Protein AF-0000000072580622 (afdb_homodimer)

Solvent-accessible surface area (backbone atoms only — not comparable to full-atom values): 44812 Å² total; per-residue (Å²): 114,62,64,60,46,51,56,35,68,70,32,68,51,51,44,52,53,47,51,52,50,50,51,25,52,51,40,18,55,56,39,55,34,71,71,12,26,34,90,94,46,82,57,49,71,64,51,20,41,44,45,21,39,21,26,37,49,15,11,26,46,55,69,57,46,52,41,77,54,23,23,74,60,25,43,50,51,48,50,49,36,29,52,50,27,34,51,46,44,36,46,45,41,54,50,50,50,37,50,69,68,56,65,56,48,72,77,69,69,69,73,91,79,74,76,68,79,64,76,40,76,65,52,53,53,54,50,47,50,50,45,50,52,52,49,52,52,52,27,50,54,39,11,50,50,31,17,51,44,32,42,76,68,63,77,37,95,39,71,67,58,11,43,48,52,9,45,52,41,20,49,21,21,31,28,9,15,21,50,43,64,42,88,58,42,38,35,92,41,34,69,40,63,70,51,47,46,50,42,38,50,32,24,52,58,25,11,44,6,46,68,39,48,49,51,51,51,51,36,52,53,29,44,75,66,73,42,85,56,74,81,74,51,67,54,40,47,47,35,52,53,48,48,50,51,50,38,52,49,33,22,51,49,41,45,71,70,24,46,80,54,66,32,49,89,44,51,72,66,34,33,49,45,38,18,47,43,53,22,47,20,32,38,8,16,14,50,33,44,60,70,53,63,59,45,51,71,68,54,51,51,53,46,44,55,45,25,43,40,19,19,19,64,46,17,38,21,23,24,42,14,38,48,21,52,50,48,45,49,36,42,51,51,21,46,76,71,54,45,73,62,31,59,57,97,87,36,61,53,53,68,66,58,49,42,50,31,36,48,53,49,50,50,50,53,50,51,50,52,52,51,43,54,51,40,46,70,72,38,72,87,57,54,69,67,55,48,49,39,42,51,47,18,26,29,10,13,14,15,47,55,55,78,50,65,56,75,45,47,71,69,44,50,51,50,42,43,53,32,25,49,42,30,55,48,38,41,53,35,47,45,53,38,54,56,70,50,52,74,78,71,80,78,73,76,89,62,74,71,65,72,63,65,114,61,63,60,47,50,56,36,69,69,32,69,50,52,44,53,53,48,52,53,49,49,51,24,52,50,40,17,55,56,39,55,34,71,70,13,27,35,90,95,46,82,56,50,71,65,51,21,41,43,44,22,39,20,26,38,47,15,10,26,47,55,67,58,49,53,40,79,53,23,25,74,61,25,42,48,50,47,51,50,35,30,52,50,26,32,51,47,44,36,46,45,41,53,49,50,50,35,51,68,68,54,63,57,47,73,77,69,69,70,74,91,80,73,77,71,80,64,75,40,75,65,52,53,52,54,50,46,50,50,46,50,52,49,50,50,52,52,28,51,54,39,12,50,50,31,16,52,44,31,40,74,69,61,76,40,92,40,70,67,58,12,44,49,52,9,44,51,40,20,50,20,22,31,29,9,16,20,51,42,63,43,88,59,41,39,36,92,40,35,70,38,64,71,51,47,46,52,41,39,50,32,22,53,59,25,11,44,5,46,67,41,50,50,52,50,51,51,35,54,53,30,45,74,67,74,40,86,56,75,78,73,50,68,54,40,48,48,35,52,52,49,48,50,51,51,38,53,51,32,21,51,50,41,45,70,70,24,47,80,53,68,32,48,87,45,52,74,66,33,33,50,47,38,19,47,44,52,23,47,22,33,38,8,16,14,52,33,42,61,68,52,61,58,46,52,72,67,55,50,50,53,46,44,54,44,26,44,40,19,19,18,63,44,17,36,21,23,24,42,13,38,48,21,52,50,47,46,49,38,44,51,52,22,46,76,72,54,45,72,62,33,59,58,97,88,36,60,54,55,68,67,56,49,42,51,31,36,46,51,50,50,50,50,53,52,51,52,52,52,51,43,54,49,39,47,71,72,37,71,88,56,53,70,68,54,48,51,39,42,49,45,19,27,28,10,13,14,15,47,55,56,77,51,66,54,74,46,47,71,68,45,48,52,50,43,44,51,33,25,47,40,29,57,47,37,40,54,35,47,46,54,40,55,56,70,46,51,74,79,71,80,76,73,77,89,60,74,72,65,72,64,65

Radius of gyration: 29.82 Å; Cα contacts (8 Å, |Δi|>4): 1575; chains: 2; bounding box: 68×89×77 Å

Sequence (906 aa):
MNRLSASLTQNPARLVSVGFLSLIVLGTFLLLMPFSAPDGNSVSPLEAFFTATSAVTLTGLGVRDTGTGFTAAGQVVILALIQIGGFGIMSLTSLAGLILSGRLGLKTKLYTVAERRTLTVGSVKSTIIGAIVLTVICELLVAGVLAIRMFTGGYVDSLGSAAWMGIFHAVSAFNNAGFGLNAGSLIPYVGDAWIVLPIGLAIVFGGLGFPVLDELIARVRLRRQRRKPPRLSMTARITLDGTAVLLIGGFVMFWVLERNHAFAELSSWDAALAAVFQSITTRTAGFQSVDFGEMSPNTLMGTDILMFIGGGSGGTAGGLKITTFFVVLAAIVAEIKGDKDTVVGGRRVDHTVIRQALTVGAVAVGVITFVIACLRTFNSQFSADQIHFEVISAFATVGLSTGITADLSGASQILLCVLMFMGRVGPITLVAALATTTPSKHYSYPAERPYIGMNRLSASLTQNPARLVSVGFLSLIVLGTFLLLMPFSAPDGNSVSPLEAFFTATSAVTLTGLGVRDTGTGFTAAGQVVILALIQIGGFGIMSLTSLAGLILSGRLGLKTKLYTVAERRTLTVGSVKSTIIGAIVLTVICELLVAGVLAIRMFTGGYVDSLGSAAWMGIFHAVSAFNNAGFGLNAGSLIPYVGDAWIVLPIGLAIVFGGLGFPVLDELIARVRLRRQRRKPPRLSMTARITLDGTAVLLIGGFVMFWVLERNHAFAELSSWDAALAAVFQSITTRTAGFQSVDFGEMSPNTLMGTDILMFIGGGSGGTAGGLKITTFFVVLAAIVAEIKGDKDTVVGGRRVDHTVIRQALTVGAVAVGVITFVIACLRTFNSQFSADQIHFEVISAFATVGLSTGITADLSGASQILLCVLMFMGRVGPITLVAALATTTPSKHYSYPAERPYIG

Structure (mmCIF, N/CA/C/O backbone):
data_AF-0000000072580622-model_v1
#
loop_
_entity.id
_entity.type
_entity.pdbx_description
1 polymer 'Potassium uptake protein, TrkH family'
#
loop_
_atom_site.group_PDB
_atom_site.id
_atom_site.type_symbol
_atom_site.label_atom_id
_atom_site.label_alt_id
_atom_site.label_comp_id
_atom_site.label_asym_id
_atom_site.label_entity_id
_atom_site.label_seq_id
_atom_site.pdbx_PDB_ins_code
_atom_site.Cartn_x
_atom_site.Cartn_y
_atom_site.Cartn_z
_atom_site.occupancy
_atom_site.B_iso_or_equiv
_atom_site.auth_seq_id
_atom_site.auth_comp_id
_atom_site.auth_asym_id
_atom_site.auth_atom_id
_atom_site.pdbx_PDB_model_num
ATOM 1 N N . MET A 1 1 ? 13.352 -1.651 -39.719 1 36.56 1 MET A N 1
ATOM 2 C CA . MET A 1 1 ? 13.352 -3.029 -39.219 1 36.56 1 MET A CA 1
ATOM 3 C C . MET A 1 1 ? 14.664 -3.355 -38.531 1 36.56 1 MET A C 1
ATOM 5 O O . MET A 1 1 ? 14.672 -4.09 -37.531 1 36.56 1 MET A O 1
ATOM 9 N N . ASN A 1 2 ? 15.648 -2.805 -39.031 1 39.38 2 ASN A N 1
ATOM 10 C CA . ASN A 1 2 ? 16.984 -3.115 -38.531 1 39.38 2 ASN A CA 1
ATOM 11 C C . ASN A 1 2 ? 17.297 -2.379 -37.25 1 39.38 2 ASN A C 1
ATOM 13 O O . ASN A 1 2 ? 17.969 -2.924 -36.375 1 39.38 2 ASN A O 1
ATOM 17 N N . ARG A 1 3 ? 17.016 -1.122 -37.156 1 42.5 3 ARG A N 1
ATOM 18 C CA . ARG A 1 3 ? 17.328 -0.367 -35.969 1 42.5 3 ARG A CA 1
ATOM 19 C C . ARG A 1 3 ? 16.516 -0.857 -34.781 1 42.5 3 ARG A C 1
ATOM 21 O O . ARG A 1 3 ? 16.984 -0.873 -33.625 1 42.5 3 ARG A O 1
ATOM 28 N N . LEU A 1 4 ? 15.336 -1.066 -35.125 1 45.91 4 LEU A N 1
ATOM 29 C CA . LEU A 1 4 ? 14.516 -1.676 -34.094 1 45.91 4 LEU A CA 1
ATOM 30 C C . LEU A 1 4 ? 15.094 -3.014 -33.656 1 45.91 4 LEU A C 1
ATOM 32 O O . LEU A 1 4 ? 15.062 -3.35 -32.469 1 45.91 4 LEU A O 1
ATOM 36 N N . SER A 1 5 ? 15.625 -3.68 -34.688 1 47.09 5 SER A N 1
ATOM 37 C CA . SER A 1 5 ? 16.266 -4.949 -34.344 1 47.09 5 SER A CA 1
ATOM 38 C C . SER A 1 5 ? 17.516 -4.734 -33.5 1 47.09 5 SER A C 1
ATOM 40 O O . SER A 1 5 ? 17.781 -5.508 -32.594 1 47.09 5 SER A O 1
ATOM 42 N N . ALA A 1 6 ? 18.219 -3.73 -33.844 1 47.81 6 ALA A N 1
ATOM 43 C CA . ALA A 1 6 ? 19.469 -3.48 -33.125 1 47.81 6 ALA A CA 1
ATOM 44 C C . ALA A 1 6 ? 19.203 -3.016 -31.703 1 47.81 6 ALA A C 1
ATOM 46 O O . ALA A 1 6 ? 19.891 -3.438 -30.766 1 47.81 6 ALA A O 1
ATOM 47 N N . SER A 1 7 ? 18.25 -2.225 -31.594 1 49.81 7 SER A N 1
ATOM 48 C CA . SER A 1 7 ? 17.906 -1.699 -30.281 1 49.81 7 SER A CA 1
ATOM 49 C C . SER A 1 7 ? 17.234 -2.766 -29.422 1 49.81 7 SER A C 1
ATOM 51 O O . SER A 1 7 ? 17.453 -2.812 -28.203 1 49.81 7 SER A O 1
ATOM 53 N N . LEU A 1 8 ? 16.5 -3.654 -30.047 1 50.25 8 LEU A N 1
ATOM 54 C CA . LEU A 1 8 ? 15.859 -4.773 -29.375 1 50.25 8 LEU A CA 1
ATOM 55 C C . LEU A 1 8 ? 16.891 -5.773 -28.859 1 50.25 8 LEU A C 1
ATOM 57 O O . LEU A 1 8 ? 16.719 -6.371 -27.797 1 50.25 8 LEU A O 1
ATOM 61 N N . THR A 1 9 ? 17.844 -5.949 -29.688 1 49.84 9 THR A N 1
ATOM 62 C CA . THR A 1 9 ? 18.875 -6.906 -29.312 1 49.84 9 THR A CA 1
ATOM 63 C C . THR A 1 9 ? 19.781 -6.316 -28.234 1 49.84 9 THR A C 1
ATOM 65 O O . THR A 1 9 ? 20.547 -7.047 -27.594 1 49.84 9 THR A O 1
ATOM 68 N N . GLN A 1 10 ? 19.688 -5.078 -28.094 1 52.84 10 GLN A N 1
ATOM 69 C CA . GLN A 1 10 ? 20.656 -4.496 -27.172 1 52.84 10 GLN A CA 1
ATOM 70 C C . GLN A 1 10 ? 20.094 -4.434 -25.75 1 52.84 10 GLN A C 1
ATOM 72 O O . GLN A 1 10 ? 20.844 -4.344 -24.781 1 52.84 10 GLN A O 1
ATOM 77 N N . ASN A 1 11 ? 18.734 -4.707 -25.672 1 60.59 11 ASN A N 1
ATOM 78 C CA . ASN A 1 11 ? 18.203 -4.676 -24.312 1 60.59 11 ASN A CA 1
ATOM 79 C C . ASN A 1 11 ? 17.406 -5.934 -24 1 60.59 11 ASN A C 1
ATOM 81 O O . ASN A 1 11 ? 16.266 -6.086 -24.453 1 60.59 11 ASN A O 1
ATOM 85 N N . PRO A 1 12 ? 18.031 -6.949 -23.453 1 63.62 12 PRO A N 1
ATOM 86 C CA . PRO A 1 12 ? 17.375 -8.227 -23.141 1 63.62 12 PRO A CA 1
ATOM 87 C C . PRO A 1 12 ? 15.992 -8.039 -22.531 1 63.62 12 PRO A C 1
ATOM 89 O O . PRO A 1 12 ? 15.086 -8.828 -22.797 1 63.62 12 PRO A O 1
ATOM 92 N N . ALA A 1 13 ? 15.805 -7.02 -21.844 1 67.25 13 ALA A N 1
ATOM 93 C CA . ALA A 1 13 ? 14.5 -6.75 -21.25 1 67.25 13 ALA A CA 1
ATOM 94 C C . ALA A 1 13 ? 13.453 -6.48 -22.328 1 67.25 13 ALA A C 1
ATOM 96 O O . ALA A 1 13 ? 12.312 -6.93 -22.219 1 67.25 13 ALA A O 1
ATOM 97 N N . ARG A 1 14 ? 13.812 -5.836 -23.328 1 72.56 14 ARG A N 1
ATOM 98 C CA . ARG A 1 14 ? 12.891 -5.504 -24.406 1 72.56 14 ARG A CA 1
ATOM 99 C C . ARG A 1 14 ? 12.531 -6.742 -25.219 1 72.56 14 ARG A C 1
ATOM 101 O O . ARG A 1 14 ? 11.391 -6.883 -25.672 1 72.56 14 ARG A O 1
ATOM 108 N N . LEU A 1 15 ? 13.453 -7.594 -25.375 1 72.75 15 LEU A N 1
ATOM 109 C CA . LEU A 1 15 ? 13.211 -8.82 -26.125 1 72.75 15 LEU A CA 1
ATOM 110 C C . LEU A 1 15 ? 12.195 -9.703 -25.422 1 72.75 15 LEU A C 1
ATOM 112 O O . LEU A 1 15 ? 11.312 -10.281 -26.047 1 72.75 15 LEU A O 1
ATOM 116 N N . VAL A 1 16 ? 12.32 -9.734 -24.172 1 73.81 16 VAL A N 1
ATOM 117 C CA . VAL A 1 16 ? 11.406 -10.547 -23.375 1 73.81 16 VAL A CA 1
ATOM 118 C C . VAL A 1 16 ? 10 -9.953 -23.438 1 73.81 16 VAL A C 1
ATOM 120 O O . VAL A 1 16 ? 9.023 -10.68 -23.641 1 73.81 16 VAL A O 1
ATOM 123 N N . SER A 1 17 ? 9.891 -8.711 -23.281 1 83.19 17 SER A N 1
ATOM 124 C CA . SER A 1 17 ? 8.602 -8.031 -23.312 1 83.19 17 SER A CA 1
ATOM 125 C C . SER A 1 17 ? 7.926 -8.172 -24.672 1 83.19 17 SER A C 1
ATOM 127 O O . SER A 1 17 ? 6.719 -8.43 -24.75 1 83.19 17 SER A O 1
ATOM 129 N N . VAL A 1 18 ? 8.672 -8.148 -25.688 1 85.81 18 VAL A N 1
ATOM 130 C CA . VAL A 1 18 ? 8.117 -8.25 -27.031 1 85.81 18 VAL A CA 1
ATOM 131 C C . VAL A 1 18 ? 7.711 -9.695 -27.312 1 85.81 18 VAL A C 1
ATOM 133 O O . VAL A 1 18 ? 6.711 -9.945 -27.984 1 85.81 18 VAL A O 1
ATOM 136 N N . GLY A 1 19 ? 8.516 -10.586 -26.828 1 86.75 19 GLY A N 1
ATOM 137 C CA . GLY A 1 19 ? 8.156 -11.984 -26.984 1 86.75 19 GLY A CA 1
ATOM 138 C C . GLY A 1 19 ? 6.82 -12.328 -26.344 1 86.75 19 GLY A C 1
ATOM 139 O O . GLY A 1 19 ? 5.977 -12.969 -26.969 1 86.75 19 GLY A O 1
ATOM 140 N N . PHE A 1 20 ? 6.633 -11.875 -25.172 1 90.44 20 PHE A N 1
ATOM 141 C CA . PHE A 1 20 ? 5.383 -12.133 -24.469 1 90.44 20 PHE A CA 1
ATOM 142 C C . PHE A 1 20 ? 4.219 -11.43 -25.156 1 90.44 20 PHE A C 1
ATOM 144 O O . PHE A 1 20 ? 3.135 -12 -25.297 1 90.44 20 PHE A O 1
ATOM 151 N N . LEU A 1 21 ? 4.477 -10.227 -25.547 1 93.19 21 LEU A N 1
ATOM 152 C CA . LEU A 1 21 ? 3.42 -9.484 -26.234 1 93.19 21 LEU A CA 1
ATOM 153 C C . LEU A 1 21 ? 3.033 -10.156 -27.547 1 93.19 21 LEU A C 1
ATOM 155 O O . LEU A 1 21 ? 1.854 -10.203 -27.891 1 93.19 21 LEU A O 1
ATO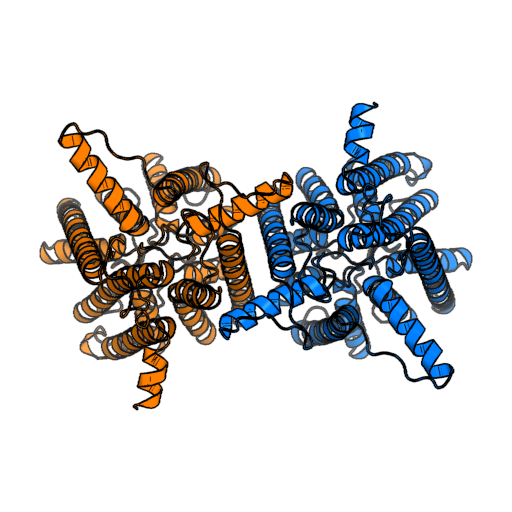M 159 N N . SER A 1 22 ? 4.008 -10.664 -28.266 1 94.62 22 SER A N 1
ATOM 160 C CA . SER A 1 22 ? 3.732 -11.359 -29.516 1 94.62 22 SER A CA 1
ATOM 161 C C . SER A 1 22 ? 2.918 -12.625 -29.281 1 94.62 22 SER A C 1
ATOM 163 O O . SER A 1 22 ? 2.021 -12.945 -30.062 1 94.62 22 SER A O 1
ATOM 165 N N . LEU A 1 23 ? 3.283 -13.297 -28.25 1 94.94 23 LEU A N 1
ATOM 166 C CA . LEU A 1 23 ? 2.545 -14.508 -27.906 1 94.94 23 LEU A CA 1
ATOM 167 C C . LEU A 1 23 ? 1.098 -14.18 -27.562 1 94.94 23 LEU A C 1
ATOM 169 O O . LEU A 1 23 ? 0.183 -14.922 -27.922 1 94.94 23 LEU A O 1
ATOM 173 N N . ILE A 1 24 ? 0.873 -13.078 -26.859 1 97.38 24 ILE A N 1
ATOM 174 C CA . ILE A 1 24 ? -0.468 -12.648 -26.469 1 97.38 24 ILE A CA 1
ATOM 175 C C . ILE A 1 24 ? -1.271 -12.297 -27.719 1 97.38 24 ILE A C 1
ATOM 177 O O . ILE A 1 24 ? -2.428 -12.703 -27.859 1 97.38 24 ILE A O 1
ATOM 181 N N . VAL A 1 25 ? -0.64 -11.617 -28.625 1 97.5 25 VAL A N 1
ATOM 182 C CA . VAL A 1 25 ? -1.316 -11.211 -29.859 1 97.5 25 VAL A CA 1
ATOM 183 C C . VAL A 1 25 ? -1.646 -12.445 -30.688 1 97.5 25 VAL A C 1
ATOM 185 O O . VAL A 1 25 ? -2.764 -12.586 -31.188 1 97.5 25 VAL A O 1
ATOM 188 N N . LEU A 1 26 ? -0.694 -13.312 -30.797 1 97.25 26 LEU A N 1
ATOM 189 C CA . LEU A 1 26 ? -0.918 -14.547 -31.531 1 97.25 26 LEU A CA 1
ATOM 190 C C . LEU A 1 26 ? -2.037 -15.367 -30.906 1 97.25 26 LEU A C 1
ATOM 192 O O . LEU A 1 26 ? -2.906 -15.891 -31.609 1 97.25 26 LEU A O 1
ATOM 196 N N . GLY A 1 27 ? -1.991 -15.547 -29.594 1 98.12 27 GLY A N 1
ATOM 197 C CA . GLY A 1 27 ? -3.047 -16.25 -28.891 1 98.12 27 GLY A CA 1
ATOM 198 C C . GLY A 1 27 ? -4.414 -15.625 -29.078 1 98.12 27 GLY A C 1
ATOM 199 O O . GLY A 1 27 ? -5.414 -16.344 -29.234 1 98.12 27 GLY A O 1
ATOM 200 N N . THR A 1 28 ? -4.426 -14.289 -29.062 1 97.88 28 THR A N 1
ATOM 201 C CA . THR A 1 28 ? -5.676 -13.57 -29.266 1 97.88 28 THR A CA 1
ATOM 202 C C . THR A 1 28 ? -6.266 -13.898 -30.641 1 97.88 28 THR A C 1
ATOM 204 O O . THR A 1 28 ? -7.457 -14.188 -30.75 1 97.88 28 THR A O 1
ATOM 207 N N . PHE A 1 29 ? -5.469 -13.914 -31.625 1 97.5 29 PHE A N 1
ATOM 208 C CA . PHE A 1 29 ? -5.926 -14.203 -32.969 1 97.5 29 PHE A CA 1
ATOM 209 C C . PHE A 1 29 ? -6.426 -15.633 -33.094 1 97.5 29 PHE A C 1
ATOM 211 O O . PHE A 1 29 ? -7.457 -15.891 -33.719 1 97.5 29 PHE A O 1
ATOM 218 N N . LEU A 1 30 ? -5.742 -16.547 -32.5 1 97.44 30 LEU A N 1
ATOM 219 C CA . LEU A 1 30 ? -6.141 -17.953 -32.562 1 97.44 30 LEU A CA 1
ATOM 220 C C . LEU A 1 30 ? -7.461 -18.172 -31.844 1 97.44 30 LEU A C 1
ATOM 222 O O . LEU A 1 30 ? -8.289 -18.969 -32.281 1 97.44 30 LEU A O 1
ATOM 226 N N . LEU A 1 31 ? -7.648 -17.438 -30.75 1 96.94 31 LEU A N 1
ATOM 227 C CA . LEU A 1 31 ? -8.859 -17.625 -29.969 1 96.94 31 LEU A CA 1
ATOM 228 C C . LEU A 1 31 ? -10.055 -16.938 -30.625 1 96.94 31 LEU A C 1
ATOM 230 O O . LEU A 1 31 ? -11.203 -17.25 -30.312 1 96.94 31 LEU A O 1
ATOM 234 N N . LEU A 1 32 ? -9.797 -16 -31.516 1 95.81 32 LEU A N 1
ATOM 235 C CA . LEU A 1 32 ? -10.859 -15.32 -32.25 1 95.81 32 LEU A CA 1
ATOM 236 C C . LEU A 1 32 ? -11.328 -16.172 -33.438 1 95.81 32 LEU A C 1
ATOM 238 O O . LEU A 1 32 ? -12.406 -15.93 -34 1 95.81 32 LEU A O 1
ATOM 242 N N . MET A 1 33 ? -10.594 -17.125 -33.812 1 94.69 33 MET A N 1
ATOM 243 C CA . MET A 1 33 ? -10.938 -17.969 -34.969 1 94.69 33 MET A CA 1
ATOM 244 C C . MET A 1 33 ? -12.164 -18.828 -34.656 1 94.69 33 MET A C 1
ATOM 246 O O . MET A 1 33 ? -12.375 -19.219 -33.5 1 94.69 33 MET A O 1
ATOM 250 N N . PRO A 1 34 ? -12.922 -19.203 -35.656 1 92.31 34 PRO A N 1
ATOM 251 C CA . PRO A 1 34 ? -14.172 -19.953 -35.469 1 92.31 34 PRO A CA 1
ATOM 252 C C . PRO A 1 34 ? -13.953 -21.328 -34.875 1 92.31 34 PRO A C 1
ATOM 254 O O . PRO A 1 34 ? -14.852 -21.875 -34.219 1 92.31 34 PRO A O 1
ATOM 257 N N . PHE A 1 35 ? -12.82 -21.875 -35 1 93.19 35 PHE A N 1
ATOM 258 C CA . PHE A 1 35 ? -12.617 -23.219 -34.469 1 93.19 35 PHE A CA 1
ATOM 259 C C . PHE A 1 35 ? -12.492 -23.188 -32.938 1 93.19 35 PHE A C 1
ATOM 261 O O . PHE A 1 35 ? -12.594 -24.219 -32.312 1 93.19 35 PHE A O 1
ATOM 268 N N . SER A 1 36 ? -12.227 -22.047 -32.375 1 94.19 36 SER A N 1
ATOM 269 C CA . SER A 1 36 ? -12.078 -21.922 -30.938 1 94.19 36 SER A CA 1
ATOM 270 C C . SER A 1 36 ? -13.406 -21.578 -30.266 1 94.19 36 SER A C 1
ATOM 272 O O . SER A 1 36 ? -13.539 -21.688 -29.047 1 94.19 36 SER A O 1
ATOM 274 N N . ALA A 1 37 ? -14.367 -21.156 -31 1 90.06 37 ALA A N 1
ATOM 275 C CA . ALA A 1 37 ? -15.656 -20.719 -30.469 1 90.06 37 ALA A CA 1
ATOM 276 C C . ALA A 1 37 ? -16.703 -21.812 -30.609 1 90.06 37 ALA A C 1
ATOM 278 O O . ALA A 1 37 ? -16.859 -22.422 -31.672 1 90.06 37 ALA A O 1
ATOM 279 N N . PRO A 1 38 ? -17.25 -22.109 -29.406 1 85.25 38 PRO A N 1
ATOM 280 C CA . PRO A 1 38 ? -18.328 -23.078 -29.531 1 85.25 38 PRO A CA 1
ATOM 281 C C . PRO A 1 38 ? -19.484 -22.594 -30.406 1 85.25 38 PRO A C 1
ATOM 283 O O . PRO A 1 38 ? -19.625 -21.375 -30.609 1 85.25 38 PRO A O 1
ATOM 286 N N . ASP A 1 39 ? -20.219 -23.5 -30.906 1 75.31 39 ASP A N 1
ATOM 287 C CA . ASP A 1 39 ? -21.297 -23.219 -31.859 1 75.31 39 ASP A CA 1
ATOM 288 C C . ASP A 1 39 ? -22.266 -22.188 -31.312 1 75.31 39 ASP A C 1
ATOM 290 O O . ASP A 1 39 ? -22.797 -22.344 -30.203 1 75.31 39 ASP A O 1
ATOM 294 N N . GLY A 1 40 ? -22.531 -21.047 -32 1 72.19 40 GLY A N 1
ATOM 295 C CA . GLY A 1 40 ? -23.547 -20.016 -31.766 1 72.19 40 GLY A CA 1
ATOM 296 C C . GLY A 1 40 ? -23.062 -18.922 -30.828 1 72.19 40 GLY A C 1
ATOM 297 O O . GLY A 1 40 ? -23.766 -17.953 -30.578 1 72.19 40 GLY A O 1
ATOM 298 N N . ASN A 1 41 ? -21.859 -19.078 -30.234 1 79.81 41 ASN A N 1
ATOM 299 C CA . ASN A 1 41 ? -21.422 -18.062 -29.297 1 79.81 41 ASN A CA 1
ATOM 300 C C . ASN A 1 41 ? -20.031 -17.516 -29.656 1 79.81 41 ASN A C 1
ATOM 302 O O . ASN A 1 41 ? -19.016 -18.109 -29.297 1 79.81 41 ASN A O 1
ATOM 306 N N . SER A 1 42 ? -20.016 -16.422 -30.344 1 87.38 42 SER A N 1
ATOM 307 C CA . SER A 1 42 ? -18.766 -15.828 -30.797 1 87.38 42 SER A CA 1
ATOM 308 C C . SER A 1 42 ? -17.969 -15.25 -29.625 1 87.38 42 SER A C 1
ATOM 310 O O . SER A 1 42 ? -18.547 -14.852 -28.609 1 87.38 42 SER A O 1
ATOM 312 N N . VAL A 1 43 ? -16.656 -15.461 -29.719 1 93.31 43 VAL A N 1
ATOM 313 C CA . VAL A 1 43 ? -15.734 -14.898 -28.734 1 93.31 43 VAL A CA 1
ATOM 314 C C . VAL A 1 43 ? -15.422 -13.445 -29.109 1 93.31 43 VAL A C 1
ATOM 316 O O . VAL A 1 43 ? -15.008 -13.156 -30.234 1 93.31 43 VAL A O 1
ATOM 319 N N . SER A 1 44 ? -15.695 -12.492 -28.219 1 94.88 44 SER A N 1
ATOM 320 C CA . SER A 1 44 ? -15.391 -11.086 -28.469 1 94.88 44 SER A CA 1
ATOM 321 C C . SER A 1 44 ? -13.891 -10.828 -28.438 1 94.88 44 SER A C 1
ATOM 323 O O . SER A 1 44 ? -13.141 -11.602 -27.844 1 94.88 44 SER A O 1
ATOM 325 N N . PRO A 1 45 ? -13.43 -9.773 -29.109 1 96.12 45 PRO A N 1
ATOM 326 C CA . PRO A 1 45 ? -12 -9.445 -29.109 1 96.12 45 PRO A CA 1
ATOM 327 C C . PRO A 1 45 ? -11.445 -9.234 -27.703 1 96.12 45 PRO A C 1
ATOM 329 O O . PRO A 1 45 ? -10.328 -9.656 -27.406 1 96.12 45 PRO A O 1
ATOM 332 N N . LEU A 1 46 ? -12.219 -8.672 -26.859 1 96.62 46 LEU A N 1
ATOM 333 C CA . LEU A 1 46 ? -11.766 -8.438 -25.484 1 96.62 46 LEU A CA 1
ATOM 334 C C . LEU A 1 46 ? -11.648 -9.75 -24.719 1 96.62 46 LEU A C 1
ATOM 336 O O . LEU A 1 46 ? -10.695 -9.953 -23.969 1 96.62 46 LEU A O 1
ATOM 340 N N . GLU A 1 47 ? -12.609 -10.609 -24.938 1 96.75 47 GLU A N 1
ATOM 341 C CA . GLU A 1 47 ? -12.562 -11.914 -24.281 1 96.75 47 GLU A CA 1
ATOM 342 C C . GLU A 1 47 ? -11.336 -12.711 -24.734 1 96.75 47 GLU A C 1
ATOM 344 O O . GLU A 1 47 ? -10.664 -13.344 -23.906 1 96.75 47 GLU A O 1
ATOM 349 N N . ALA A 1 48 ? -11.109 -12.672 -25.984 1 97.56 48 ALA A N 1
ATOM 350 C CA . ALA A 1 48 ? -9.961 -13.383 -26.547 1 97.56 48 ALA A CA 1
ATOM 351 C C . ALA A 1 48 ? -8.648 -12.789 -26.047 1 97.56 48 ALA A C 1
ATOM 353 O O . ALA A 1 48 ? -7.746 -13.516 -25.625 1 97.56 48 ALA A O 1
ATOM 354 N N . PHE A 1 49 ? -8.555 -11.461 -26.094 1 98 49 PHE A N 1
ATOM 355 C CA . PHE A 1 49 ? -7.367 -10.758 -25.641 1 98 49 PHE A CA 1
ATOM 356 C C . PHE A 1 49 ? -7.121 -11.008 -24.156 1 98 49 PHE A C 1
ATOM 358 O O . PHE A 1 49 ? -5.988 -11.266 -23.734 1 98 49 PHE A O 1
ATOM 365 N N . PHE A 1 50 ? -8.141 -10.922 -23.391 1 98.44 50 PHE A N 1
ATOM 366 C CA . PHE A 1 50 ? -8.039 -11.141 -21.953 1 98.44 50 PHE A CA 1
ATOM 367 C C . PHE A 1 50 ? -7.59 -12.562 -21.641 1 98.44 50 PHE A C 1
ATOM 369 O O . PHE A 1 50 ? -6.68 -12.773 -20.844 1 98.44 50 PHE A O 1
ATOM 376 N N . THR A 1 51 ? -8.203 -13.523 -22.312 1 97.88 51 THR A N 1
ATOM 377 C CA . THR A 1 51 ? -7.895 -14.93 -22.078 1 97.88 51 THR A CA 1
ATOM 378 C C . THR A 1 51 ? -6.465 -15.25 -22.5 1 97.88 51 THR A C 1
ATOM 380 O O . THR A 1 51 ? -5.734 -15.938 -21.781 1 97.88 51 THR A O 1
ATOM 383 N N . ALA A 1 52 ? -6.059 -14.734 -23.594 1 98.38 52 ALA A N 1
ATOM 384 C CA . ALA A 1 52 ? -4.691 -14.945 -24.062 1 98.38 52 ALA A CA 1
ATOM 385 C C . ALA A 1 52 ? -3.682 -14.328 -23.094 1 98.38 52 ALA A C 1
ATOM 387 O O . ALA A 1 52 ? -2.664 -14.945 -22.766 1 98.38 52 ALA A O 1
ATOM 388 N N . THR A 1 53 ? -3.951 -13.102 -22.656 1 98.06 53 THR A N 1
ATOM 389 C CA . THR A 1 53 ? -3.062 -12.438 -21.703 1 98.06 53 THR A CA 1
ATOM 390 C C . THR A 1 53 ? -2.967 -13.227 -20.406 1 98.06 53 THR A C 1
ATOM 392 O O . THR A 1 53 ? -1.871 -13.461 -19.891 1 98.06 53 THR A O 1
ATOM 395 N N . SER A 1 54 ? -4.105 -13.625 -19.922 1 97.88 54 SER A N 1
ATOM 396 C CA . SER A 1 54 ? -4.156 -14.383 -18.672 1 97.88 54 SER A CA 1
ATOM 397 C C . SER A 1 54 ? -3.414 -15.711 -18.797 1 97.88 54 SER A C 1
ATOM 399 O O . SER A 1 54 ? -2.719 -16.125 -17.875 1 97.88 54 SER A O 1
ATOM 401 N N . ALA A 1 55 ? -3.498 -16.359 -19.938 1 97.62 55 ALA A N 1
ATOM 402 C CA . ALA A 1 55 ? -2.852 -17.641 -20.172 1 97.62 55 ALA A CA 1
ATOM 403 C C . ALA A 1 55 ? -1.339 -17.484 -20.312 1 97.62 55 ALA A C 1
ATOM 405 O O . ALA A 1 55 ? -0.573 -18.203 -19.656 1 97.62 55 ALA A O 1
ATOM 406 N N . VAL A 1 56 ? -0.904 -16.531 -21.047 1 96.25 56 VAL A N 1
ATOM 407 C CA . VAL A 1 56 ? 0.516 -16.328 -21.312 1 96.25 56 VAL A CA 1
ATOM 408 C C . VAL A 1 56 ? 1.225 -15.867 -20.047 1 96.25 56 VAL A C 1
ATOM 410 O O . VAL A 1 56 ? 2.361 -16.266 -19.781 1 96.25 56 VAL A O 1
ATOM 413 N N . THR A 1 57 ? 0.55 -15.07 -19.297 1 94.81 57 THR A N 1
ATOM 414 C CA . THR A 1 57 ? 1.16 -14.555 -18.078 1 94.81 57 THR A CA 1
ATOM 415 C C . THR A 1 57 ? 0.948 -15.516 -16.906 1 94.81 57 THR A C 1
ATOM 417 O O . THR A 1 57 ? 1.351 -15.234 -15.781 1 94.81 57 THR A O 1
ATOM 420 N N . LEU A 1 58 ? 0.272 -16.594 -17.172 1 95.88 58 LEU A N 1
ATOM 421 C CA . LEU A 1 58 ? 0.037 -17.641 -16.188 1 95.88 58 LEU A CA 1
ATOM 422 C C . LEU A 1 58 ? -0.75 -17.094 -14.992 1 95.88 58 LEU A C 1
ATOM 424 O O . LEU A 1 58 ? -0.386 -17.344 -13.844 1 95.88 58 LEU A O 1
ATOM 428 N N . THR A 1 59 ? -1.824 -16.328 -15.211 1 95.25 59 THR A N 1
ATOM 429 C CA . THR A 1 59 ? -2.568 -15.672 -14.141 1 95.25 59 THR A CA 1
ATOM 430 C C . THR A 1 59 ? -3.812 -16.484 -13.773 1 95.25 59 THR A C 1
ATOM 432 O O . THR A 1 59 ? -4.047 -16.766 -12.594 1 95.25 59 THR A O 1
ATOM 435 N N . GLY A 1 60 ? -4.707 -16.797 -14.758 1 94.25 60 GLY A N 1
ATOM 436 C CA . GLY A 1 60 ? -5.875 -17.625 -14.477 1 94.25 60 GLY A CA 1
ATOM 437 C C . GLY A 1 60 ? -7.145 -16.812 -14.305 1 94.25 60 GLY A C 1
ATOM 438 O O . GLY A 1 60 ? -8.234 -17.375 -14.195 1 94.25 60 GLY A O 1
ATOM 439 N N . LEU A 1 61 ? -7.035 -15.477 -14.273 1 94.88 61 LEU A N 1
ATOM 440 C CA . LEU A 1 61 ? -8.25 -14.68 -14.297 1 94.88 61 LEU A CA 1
ATOM 441 C C . LEU A 1 61 ? -9.008 -14.875 -15.609 1 94.88 61 LEU A C 1
ATOM 443 O O . LEU A 1 61 ? -8.398 -14.961 -16.672 1 94.88 61 LEU A O 1
ATOM 447 N N . GLY A 1 62 ? -10.344 -14.938 -15.484 1 94.44 62 GLY A N 1
ATOM 448 C CA . GLY A 1 62 ? -11.117 -15.219 -16.688 1 94.44 62 GLY A CA 1
ATOM 449 C C . GLY A 1 62 ? -12.328 -14.32 -16.844 1 94.44 62 GLY A C 1
ATOM 450 O O . GLY A 1 62 ? -12.961 -13.945 -15.852 1 94.44 62 GLY A O 1
ATOM 451 N N . VAL A 1 63 ? -12.586 -13.977 -18.016 1 95.31 63 VAL A N 1
ATOM 452 C CA . VAL A 1 63 ? -13.789 -13.227 -18.359 1 95.31 63 VAL A CA 1
ATOM 453 C C . VAL A 1 63 ? -14.766 -14.125 -19.109 1 95.31 63 VAL A C 1
ATOM 455 O O . VAL A 1 63 ? -15.93 -13.766 -19.297 1 95.31 63 VAL A O 1
ATOM 458 N N . ARG A 1 64 ? -14.25 -15.258 -19.5 1 93.38 64 ARG A N 1
ATOM 459 C CA . ARG A 1 64 ? -15.023 -16.297 -20.156 1 93.38 64 ARG A CA 1
ATOM 460 C C . ARG A 1 64 ? -14.633 -17.688 -19.625 1 93.38 64 ARG A C 1
ATOM 462 O O . ARG A 1 64 ? -13.445 -17.969 -19.453 1 93.38 64 ARG A O 1
ATOM 469 N N . ASP A 1 65 ? -15.664 -18.484 -19.438 1 93.38 65 ASP A N 1
ATOM 470 C CA . ASP A 1 65 ? -15.383 -19.812 -18.922 1 93.38 65 ASP A CA 1
ATOM 471 C C . ASP A 1 65 ? -14.57 -20.641 -19.922 1 93.38 65 ASP A C 1
ATOM 473 O O . ASP A 1 65 ? -14.945 -20.75 -21.094 1 93.38 65 ASP A O 1
ATOM 477 N N . THR A 1 66 ? -13.508 -21.203 -19.438 1 93.62 66 THR A N 1
ATOM 478 C CA . THR A 1 66 ? -12.594 -21.938 -20.312 1 93.62 66 THR A CA 1
ATOM 479 C C . THR A 1 66 ? -13.219 -23.25 -20.781 1 93.62 66 THR A C 1
ATOM 481 O O . THR A 1 66 ? -13.094 -23.625 -21.953 1 93.62 66 THR A O 1
ATOM 484 N N . GLY A 1 67 ? -13.93 -23.922 -19.938 1 91.81 67 GLY A N 1
ATOM 485 C CA . GLY A 1 67 ? -14.484 -25.234 -20.25 1 91.81 67 GLY A CA 1
ATOM 486 C C . GLY A 1 67 ? -15.641 -25.172 -21.234 1 91.81 67 GLY A C 1
ATOM 487 O O . GLY A 1 67 ? -15.68 -25.938 -22.203 1 91.81 67 GLY A O 1
ATOM 488 N N . THR A 1 68 ? -16.516 -24.234 -20.984 1 90.38 68 THR A N 1
ATOM 489 C CA . THR A 1 68 ? -17.734 -24.172 -21.797 1 90.38 68 THR A CA 1
ATOM 490 C C . THR A 1 68 ? -17.625 -23.062 -22.844 1 90.38 68 THR A C 1
ATOM 492 O O . THR A 1 68 ? -18.328 -23.078 -23.859 1 90.38 68 THR A O 1
ATOM 495 N N . GLY A 1 69 ? -16.766 -22.141 -22.641 1 93.19 69 GLY A N 1
ATOM 496 C CA . GLY A 1 69 ? -16.703 -20.969 -23.5 1 93.19 69 GLY A CA 1
ATOM 497 C C . GLY A 1 69 ? -15.797 -21.172 -24.703 1 93.19 69 GLY A C 1
ATOM 498 O O . GLY A 1 69 ? -15.781 -20.359 -25.625 1 93.19 69 GLY A O 1
ATOM 499 N N . PHE A 1 70 ? -15.078 -22.266 -24.734 1 95 70 PHE A N 1
ATOM 500 C CA . PHE A 1 70 ? -14.18 -22.578 -25.844 1 95 70 PHE A CA 1
ATOM 501 C C . PHE A 1 70 ? -14.328 -24.047 -26.25 1 95 70 PHE A C 1
ATOM 503 O O . PHE A 1 70 ? -14.695 -24.891 -25.438 1 95 70 PHE A O 1
ATOM 510 N N . THR A 1 71 ? -14.102 -24.281 -27.5 1 95.06 71 THR A N 1
ATOM 511 C CA . THR A 1 71 ? -14.086 -25.656 -28 1 95.06 71 THR A CA 1
ATOM 512 C C . THR A 1 71 ? -12.836 -26.391 -27.516 1 95.06 71 THR A C 1
ATOM 514 O O . THR A 1 71 ? -11.977 -25.797 -26.859 1 95.06 71 THR A O 1
ATOM 517 N N . ALA A 1 72 ? -12.766 -27.703 -27.797 1 94.19 72 ALA A N 1
ATOM 518 C CA . ALA A 1 72 ? -11.57 -28.469 -27.453 1 94.19 72 ALA A CA 1
ATOM 519 C C . ALA A 1 72 ? -10.328 -27.875 -28.109 1 94.19 72 ALA A C 1
ATOM 521 O O . ALA A 1 72 ? -9.258 -27.828 -27.5 1 94.19 72 ALA A O 1
ATOM 522 N N . ALA A 1 73 ? -10.539 -27.422 -29.344 1 95.5 73 ALA A N 1
ATOM 523 C CA . ALA A 1 73 ? -9.43 -26.781 -30.031 1 95.5 73 ALA A CA 1
ATOM 524 C C . ALA A 1 73 ? -9 -25.5 -29.344 1 95.5 73 ALA A C 1
ATOM 526 O O . ALA A 1 73 ? -7.809 -25.219 -29.219 1 95.5 73 ALA A O 1
ATOM 527 N N . GLY A 1 74 ? -9.992 -24.719 -28.984 1 96.19 74 GLY A N 1
ATOM 528 C CA . GLY A 1 74 ? -9.688 -23.516 -28.234 1 96.19 74 GLY A CA 1
ATOM 529 C C . GLY A 1 74 ? -8.977 -23.797 -26.922 1 96.19 74 GLY A C 1
ATOM 530 O O . GLY A 1 74 ? -8.055 -23.062 -26.547 1 96.19 74 GLY A O 1
ATOM 531 N N . GLN A 1 75 ? -9.375 -24.828 -26.234 1 97.44 75 GLN A N 1
ATOM 532 C CA . GLN A 1 75 ? -8.75 -25.219 -24.969 1 97.44 75 GLN A CA 1
ATOM 533 C C . GLN A 1 75 ? -7.293 -25.641 -25.188 1 97.44 75 GLN A C 1
ATOM 535 O O . GLN A 1 75 ? -6.434 -25.359 -24.359 1 97.44 75 GLN A O 1
ATOM 540 N N . VAL A 1 76 ? -7.027 -26.266 -26.297 1 97.5 76 VAL A N 1
ATOM 541 C CA . VAL A 1 76 ? -5.664 -26.672 -26.625 1 97.5 76 VAL A CA 1
ATOM 542 C C . VAL A 1 76 ? -4.805 -25.422 -26.844 1 97.5 76 VAL A C 1
ATOM 544 O O . VAL A 1 76 ? -3.641 -25.391 -26.438 1 97.5 76 VAL A O 1
ATOM 547 N N . VAL A 1 77 ? -5.387 -24.438 -27.5 1 97.5 77 VAL A N 1
ATOM 548 C CA . VAL A 1 77 ? -4.676 -23.172 -27.703 1 97.5 77 VAL A CA 1
ATOM 549 C C . VAL A 1 77 ? -4.324 -22.562 -26.359 1 97.5 77 VAL A C 1
ATOM 551 O O . VAL A 1 77 ? -3.182 -22.141 -26.141 1 97.5 77 VAL A O 1
ATOM 554 N N . ILE A 1 78 ? -5.27 -22.5 -25.469 1 97.94 78 ILE A N 1
ATOM 555 C CA . ILE A 1 78 ? -5.062 -21.922 -24.156 1 97.94 78 ILE A CA 1
ATOM 556 C C . ILE A 1 78 ? -3.982 -22.703 -23.406 1 97.94 78 ILE A C 1
ATOM 558 O O . ILE A 1 78 ? -3.074 -22.109 -22.828 1 97.94 78 ILE A O 1
ATOM 562 N N . LEU A 1 79 ? -4.039 -24.016 -23.5 1 97.94 79 LEU A N 1
ATOM 563 C CA . LEU A 1 79 ? -3.062 -24.859 -22.828 1 97.94 79 LEU A CA 1
ATOM 564 C C . LEU A 1 79 ? -1.664 -24.641 -23.391 1 97.94 79 LEU A C 1
ATOM 566 O O . LEU A 1 79 ? -0.684 -24.609 -22.641 1 97.94 79 LEU A O 1
ATOM 570 N N . ALA A 1 80 ? -1.601 -24.516 -24.688 1 97.44 80 ALA A N 1
ATOM 571 C CA . ALA A 1 80 ? -0.318 -24.266 -25.328 1 97.44 80 ALA A CA 1
ATOM 572 C C . ALA A 1 80 ? 0.261 -22.922 -24.891 1 97.44 80 ALA A C 1
ATOM 574 O O . ALA A 1 80 ? 1.466 -22.797 -24.656 1 97.44 80 ALA A O 1
ATOM 575 N N . LEU A 1 81 ? -0.571 -21.938 -24.828 1 97.56 81 LEU A N 1
ATOM 576 C CA . LEU A 1 81 ? -0.126 -20.625 -24.359 1 97.56 81 LEU A CA 1
ATOM 577 C C . LEU A 1 81 ? 0.392 -20.703 -22.938 1 97.56 81 LEU A C 1
ATOM 579 O O . LEU A 1 81 ? 1.405 -20.078 -22.609 1 97.56 81 LEU A O 1
ATOM 583 N N . ILE A 1 82 ? -0.274 -21.422 -22.062 1 96.88 82 ILE A N 1
ATOM 584 C CA . ILE A 1 82 ? 0.148 -21.594 -20.672 1 96.88 82 ILE A CA 1
ATOM 585 C C . ILE A 1 82 ? 1.527 -22.25 -20.641 1 96.88 82 ILE A C 1
ATOM 587 O O . ILE A 1 82 ? 2.43 -21.781 -19.953 1 96.88 82 ILE A O 1
ATOM 591 N N . GLN A 1 83 ? 1.648 -23.297 -21.422 1 95.94 83 GLN A N 1
ATOM 592 C CA . GLN A 1 83 ? 2.893 -24.062 -21.422 1 95.94 83 GLN A CA 1
ATOM 593 C C . GLN A 1 83 ? 4.055 -23.234 -21.953 1 95.94 83 GLN A C 1
ATOM 595 O O . GLN A 1 83 ? 5.133 -23.219 -21.359 1 95.94 83 GLN A O 1
ATOM 600 N N . ILE A 1 84 ? 3.848 -22.531 -22.984 1 93.88 84 ILE A N 1
ATOM 601 C CA . ILE A 1 84 ? 4.887 -21.688 -23.578 1 93.88 84 ILE A CA 1
ATOM 602 C C . ILE A 1 84 ? 5.211 -20.531 -22.641 1 93.88 84 ILE A C 1
ATOM 604 O O . ILE A 1 84 ? 6.375 -20.156 -22.484 1 93.88 84 ILE A O 1
ATOM 608 N N . GLY A 1 85 ? 4.172 -20 -22.078 1 91.75 85 GLY A N 1
ATOM 609 C CA . GLY A 1 85 ? 4.398 -18.953 -21.094 1 91.75 85 GLY A CA 1
ATOM 610 C C . GLY A 1 85 ? 5.254 -19.422 -19.938 1 91.75 85 GLY A C 1
ATOM 611 O O . GLY A 1 85 ? 6.168 -18.703 -19.5 1 91.75 85 GLY A O 1
ATOM 612 N N . GLY A 1 86 ? 4.898 -20.547 -19.391 1 90.44 86 GLY A N 1
ATOM 613 C CA . GLY A 1 86 ? 5.684 -21.125 -18.312 1 90.44 86 GLY A CA 1
ATOM 614 C C . GLY A 1 86 ? 7.137 -21.344 -18.688 1 90.44 86 GLY A C 1
ATOM 615 O O . GLY A 1 86 ? 8.039 -20.938 -17.938 1 90.44 86 GLY A O 1
ATOM 616 N N . PHE A 1 87 ? 7.355 -21.922 -19.844 1 86.75 87 PHE A N 1
ATOM 617 C CA . PHE A 1 87 ? 8.711 -22.141 -20.344 1 86.75 87 PHE A CA 1
ATOM 618 C C . PHE A 1 87 ? 9.422 -20.812 -20.562 1 86.75 87 PHE A C 1
ATOM 620 O O . PHE A 1 87 ? 10.617 -20.688 -20.312 1 86.75 87 PHE A O 1
ATOM 627 N N . GLY A 1 88 ? 8.664 -19.906 -21.047 1 79.5 88 GLY A N 1
ATOM 628 C CA . GLY A 1 88 ? 9.219 -18.578 -21.297 1 79.5 88 GLY A CA 1
ATOM 629 C C . GLY A 1 88 ? 9.766 -17.906 -20.047 1 79.5 88 GLY A C 1
ATOM 630 O O . GLY A 1 88 ? 10.875 -17.375 -20.047 1 79.5 88 GLY A O 1
ATOM 631 N N . ILE A 1 89 ? 9.031 -17.969 -19.016 1 79.69 89 ILE A N 1
ATOM 632 C CA . ILE A 1 89 ? 9.438 -17.312 -17.781 1 79.69 89 ILE A CA 1
ATOM 633 C C . ILE A 1 89 ? 10.648 -18.031 -17.188 1 79.69 89 ILE A C 1
ATOM 635 O O . ILE A 1 89 ? 11.57 -17.375 -16.688 1 79.69 89 ILE A O 1
ATOM 639 N N . MET A 1 90 ? 10.641 -19.312 -17.234 1 76.62 90 MET A N 1
ATOM 640 C CA . MET A 1 90 ? 11.773 -20.078 -16.719 1 76.62 90 MET A CA 1
ATOM 641 C C . MET A 1 90 ? 13.039 -19.766 -17.516 1 76.62 90 MET A C 1
ATOM 643 O O . MET A 1 90 ? 14.125 -19.625 -16.938 1 76.62 90 MET A O 1
ATOM 647 N N . SER A 1 91 ? 12.883 -19.625 -18.766 1 72.38 91 SER A N 1
ATOM 648 C CA . SER A 1 91 ? 14.008 -19.328 -19.641 1 72.38 91 SER A CA 1
ATOM 649 C C . SER A 1 91 ? 14.508 -17.891 -19.422 1 72.38 91 SER A C 1
ATOM 651 O O . SER A 1 91 ? 15.711 -17.656 -19.375 1 72.38 91 SER A O 1
ATOM 653 N N . LEU A 1 92 ? 13.594 -17.016 -19.203 1 70.88 92 LEU A N 1
ATOM 654 C CA . LEU A 1 92 ? 13.945 -15.609 -19 1 70.88 92 LEU A CA 1
ATOM 655 C C . LEU A 1 92 ? 14.695 -15.414 -17.688 1 70.88 92 LEU A C 1
ATOM 657 O O . LEU A 1 92 ? 15.664 -14.648 -17.641 1 70.88 92 LEU A O 1
ATOM 661 N N . THR A 1 93 ? 14.234 -15.969 -16.75 1 66.25 93 THR A N 1
ATOM 662 C CA . THR A 1 93 ? 14.875 -15.844 -15.445 1 66.25 93 THR A CA 1
ATOM 663 C C . THR A 1 93 ? 16.297 -16.406 -15.477 1 66.25 93 THR A C 1
ATOM 665 O O . THR A 1 93 ? 17.203 -15.859 -14.859 1 66.25 93 THR A O 1
ATOM 668 N N . SER A 1 94 ? 16.469 -17.438 -16.234 1 62.34 94 SER A N 1
ATOM 669 C CA . SER A 1 94 ? 17.797 -18.016 -16.406 1 62.34 94 SER A CA 1
ATOM 670 C C . SER A 1 94 ? 18.719 -17.062 -17.156 1 62.34 94 SER A C 1
ATOM 672 O O . SER A 1 94 ? 19.891 -16.922 -16.812 1 62.34 94 SER A O 1
ATOM 674 N N . LEU A 1 95 ? 18.094 -16.469 -18.094 1 63.06 95 LEU A N 1
ATOM 675 C CA . LEU A 1 95 ? 18.875 -15.516 -18.875 1 63.06 95 LEU A CA 1
ATOM 676 C C . LEU A 1 95 ? 19.234 -14.297 -18.031 1 63.06 95 LEU A C 1
ATOM 678 O O . LEU A 1 95 ? 20.359 -13.797 -18.109 1 63.06 95 LEU A O 1
ATOM 682 N N . ALA A 1 96 ? 18.266 -13.828 -17.297 1 62.41 96 ALA A N 1
ATOM 683 C CA . ALA A 1 96 ? 18.516 -12.68 -16.438 1 62.41 96 ALA A CA 1
ATOM 684 C C . ALA A 1 96 ? 19.594 -12.992 -15.406 1 62.41 96 ALA A C 1
ATOM 686 O O . ALA A 1 96 ? 20.438 -12.141 -15.109 1 62.41 96 ALA A O 1
ATOM 687 N N . GLY A 1 97 ? 19.562 -14.133 -14.891 1 59.19 97 GLY A N 1
ATOM 688 C CA . GLY A 1 97 ? 20.609 -14.562 -13.977 1 59.19 97 GLY A CA 1
ATOM 689 C C . GLY A 1 97 ? 21.984 -14.531 -14.594 1 59.19 97 GLY A C 1
ATOM 690 O O . GLY A 1 97 ? 22.953 -14.133 -13.945 1 59.19 97 GLY A O 1
ATOM 691 N N . LEU A 1 98 ? 22.109 -14.805 -15.844 1 56.81 98 LEU A N 1
ATOM 692 C CA . LEU A 1 98 ? 23.375 -14.805 -16.562 1 56.81 98 LEU A CA 1
ATOM 693 C C . LEU A 1 98 ? 23.891 -13.383 -16.734 1 56.81 98 LEU A C 1
ATOM 695 O O . LEU A 1 98 ? 25.094 -13.125 -16.609 1 56.81 98 LEU A O 1
ATOM 699 N N . ILE A 1 99 ? 23.031 -12.586 -16.938 1 56.59 99 ILE A N 1
ATOM 700 C CA . ILE A 1 99 ? 23.391 -11.188 -17.172 1 56.59 99 ILE A CA 1
ATOM 701 C C . ILE A 1 99 ? 23.859 -10.562 -15.852 1 56.59 99 ILE A C 1
ATOM 703 O O . ILE A 1 99 ? 24.875 -9.852 -15.828 1 56.59 99 ILE A O 1
ATOM 707 N N . LEU A 1 100 ? 23.172 -10.93 -14.875 1 53.88 100 LEU A N 1
ATOM 708 C CA . LEU A 1 100 ? 23.469 -10.336 -13.578 1 53.88 100 LEU A CA 1
ATOM 709 C C . LEU A 1 100 ? 24.766 -10.891 -13.008 1 53.88 100 LEU A C 1
ATOM 711 O O . LEU A 1 100 ? 25.469 -10.203 -12.25 1 53.88 100 LEU A O 1
ATOM 715 N N . SER A 1 101 ? 24.984 -12.109 -13.367 1 49.72 101 SER A N 1
ATOM 716 C CA . SER A 1 101 ? 26.234 -12.703 -12.922 1 49.72 101 SER A CA 1
ATOM 717 C C . SER A 1 101 ? 27.422 -12.203 -13.742 1 49.72 101 SER A C 1
ATOM 719 O O . SER A 1 101 ? 28.578 -12.484 -13.422 1 49.72 101 SER A O 1
ATOM 721 N N . GLY A 1 102 ? 27.172 -11.164 -14.555 1 45.91 102 GLY A N 1
ATOM 722 C CA . GLY A 1 102 ? 28.219 -10.586 -15.406 1 45.91 102 GLY A CA 1
ATOM 723 C C . GLY A 1 102 ? 28.734 -11.555 -16.453 1 45.91 102 GLY A C 1
ATOM 724 O O . GLY A 1 102 ? 29.734 -11.281 -17.109 1 45.91 102 GLY A O 1
ATOM 725 N N . ARG A 1 103 ? 28.281 -12.664 -16.531 1 43.69 103 ARG A N 1
ATOM 726 C CA . ARG A 1 103 ? 28.875 -13.68 -17.391 1 43.69 103 ARG A CA 1
ATOM 727 C C . ARG A 1 103 ? 28.469 -13.477 -18.844 1 43.69 103 ARG A C 1
ATOM 729 O O . ARG A 1 103 ? 29.031 -14.102 -19.75 1 43.69 103 ARG A O 1
ATOM 736 N N . LEU A 1 104 ? 27.469 -12.859 -19.047 1 42.62 104 LEU A N 1
ATOM 737 C CA . LEU A 1 104 ? 27.141 -12.539 -20.438 1 42.62 104 LEU A CA 1
ATOM 738 C C . LEU A 1 104 ? 27.875 -11.289 -20.891 1 42.62 104 LEU A C 1
ATOM 740 O O . LEU A 1 104 ? 27.469 -10.656 -21.875 1 42.62 104 LEU A O 1
ATOM 744 N N . GLY A 1 105 ? 28.938 -10.898 -20.359 1 38.38 105 GLY A N 1
ATOM 745 C CA . GLY A 1 105 ? 29.688 -9.898 -21.109 1 38.38 105 GLY A CA 1
ATOM 746 C C . GLY A 1 105 ? 29.969 -10.297 -22.547 1 38.38 105 GLY A C 1
ATOM 747 O O . GLY A 1 105 ? 30.688 -11.273 -22.797 1 38.38 105 GLY A O 1
ATOM 748 N N . LEU A 1 106 ? 29.094 -10.148 -23.391 1 34.66 106 LEU A N 1
ATOM 749 C CA . LEU A 1 106 ? 29.484 -10.234 -24.797 1 34.66 106 LEU A CA 1
ATOM 750 C C . LEU A 1 106 ? 30.859 -9.609 -25.031 1 34.66 106 LEU A C 1
ATOM 752 O O . LEU A 1 106 ? 31.562 -9.984 -25.953 1 34.66 106 LEU A O 1
ATOM 756 N N . LYS A 1 107 ? 31.078 -8.336 -24.484 1 35.12 107 LYS A N 1
ATOM 757 C CA . LYS A 1 107 ? 32.344 -7.754 -24.906 1 35.12 107 LYS A CA 1
ATOM 758 C C . LYS A 1 107 ? 33.531 -8.547 -24.359 1 35.12 107 LYS A C 1
ATOM 760 O O . LYS A 1 107 ? 34.656 -8.469 -24.891 1 35.12 107 LYS A O 1
ATOM 765 N N . THR A 1 108 ? 33.5 -8.938 -23.172 1 32.97 108 THR A N 1
ATOM 766 C CA . THR A 1 108 ? 34.844 -9.375 -22.766 1 32.97 108 THR A CA 1
ATOM 767 C C . THR A 1 108 ? 35.094 -10.812 -23.203 1 32.97 108 THR A C 1
ATOM 769 O O . THR A 1 108 ? 34.844 -11.75 -22.438 1 32.97 108 THR A O 1
ATOM 772 N N . LYS A 1 109 ? 34.531 -11.328 -24.312 1 34.75 109 LYS A N 1
ATOM 773 C CA . LYS A 1 109 ? 35.156 -12.523 -24.859 1 34.75 109 LYS A CA 1
ATOM 774 C C . LYS A 1 109 ? 36.688 -12.43 -24.781 1 34.75 109 LYS A C 1
ATOM 776 O O . LYS A 1 109 ? 37.406 -13.383 -25.109 1 34.75 109 LYS A O 1
ATOM 781 N N . LEU A 1 110 ? 37.25 -11.234 -25.047 1 30.06 110 LEU A N 1
ATOM 782 C CA . LEU A 1 110 ? 38.656 -11.383 -25.438 1 30.06 110 LEU A CA 1
ATOM 783 C C . LEU A 1 110 ? 39.5 -11.906 -24.281 1 30.06 110 LEU A C 1
ATOM 785 O O . LEU A 1 110 ? 40.406 -12.719 -24.469 1 30.06 110 LEU A O 1
ATOM 789 N N . TYR A 1 111 ? 39.75 -11.172 -23.141 1 31.67 111 TYR A N 1
ATOM 790 C CA . TYR A 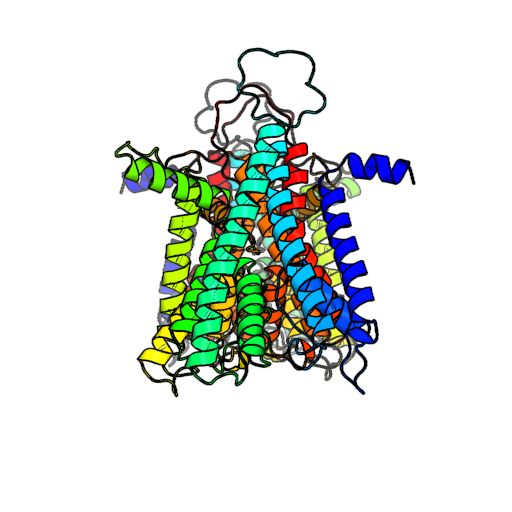1 111 ? 41.062 -11.461 -22.547 1 31.67 111 TYR A CA 1
ATOM 791 C C . TYR A 1 111 ? 41 -12.734 -21.703 1 31.67 111 TYR A C 1
ATOM 793 O O . TYR A 1 111 ? 41.906 -13.57 -21.781 1 31.67 111 TYR A O 1
ATOM 801 N N . THR A 1 112 ? 40.656 -12.922 -20.344 1 32.97 112 THR A N 1
ATOM 802 C CA . THR A 1 112 ? 41.312 -13.945 -19.547 1 32.97 112 THR A CA 1
ATOM 803 C C . THR A 1 112 ? 40.594 -15.281 -19.672 1 32.97 112 THR A C 1
ATOM 805 O O . THR A 1 112 ? 39.438 -15.406 -19.281 1 32.97 112 THR A O 1
ATOM 808 N N . VAL A 1 113 ? 40.812 -16.203 -20.609 1 33.66 113 VAL A N 1
ATOM 809 C CA . VAL A 1 113 ? 40.625 -17.594 -20.969 1 33.66 113 VAL A CA 1
ATOM 810 C C . VAL A 1 113 ? 40.625 -18.469 -19.703 1 33.66 113 VAL A C 1
ATOM 812 O O . VAL A 1 113 ? 40.125 -19.578 -19.703 1 33.66 113 VAL A O 1
ATOM 815 N N . ALA A 1 114 ? 41.656 -18.25 -18.812 1 31.77 114 ALA A N 1
ATOM 816 C CA . ALA A 1 114 ? 42.156 -19.344 -18 1 31.77 114 ALA A CA 1
ATOM 817 C C . ALA A 1 114 ? 41.094 -19.859 -17.031 1 31.77 114 ALA A C 1
ATOM 819 O O . ALA A 1 114 ? 40.875 -21.062 -16.922 1 31.77 114 ALA A O 1
ATOM 820 N N . GLU A 1 115 ? 41.219 -19.406 -15.766 1 30.16 115 GLU A N 1
ATOM 821 C CA . GLU A 1 115 ? 40.75 -20.094 -14.57 1 30.16 115 GLU A CA 1
ATOM 822 C C . GLU A 1 115 ? 39.219 -20.062 -14.469 1 30.16 115 GLU A C 1
ATOM 824 O O . GLU A 1 115 ? 38.656 -20.672 -13.57 1 30.16 115 GLU A O 1
ATOM 829 N N . ARG A 1 116 ? 38.688 -18.859 -14.867 1 34.59 116 ARG A N 1
ATOM 830 C CA . ARG A 1 116 ? 37.375 -18.734 -14.281 1 34.59 116 ARG A CA 1
ATOM 831 C C . ARG A 1 116 ? 36.406 -19.766 -14.891 1 34.59 116 ARG A C 1
ATOM 833 O O . ARG A 1 116 ? 36.375 -19.938 -16.109 1 34.59 116 ARG A O 1
ATOM 840 N N . ARG A 1 117 ? 36.031 -20.703 -14.195 1 34.25 117 ARG A N 1
ATOM 841 C CA . ARG A 1 117 ? 34.938 -21.609 -14.539 1 34.25 117 ARG A CA 1
ATOM 842 C C . ARG A 1 117 ? 33.844 -20.875 -15.312 1 34.25 117 ARG A C 1
ATOM 844 O O . ARG A 1 117 ? 33.125 -20.047 -14.75 1 34.25 117 ARG A O 1
ATOM 851 N N . THR A 1 118 ? 34.031 -20.547 -16.453 1 33.81 118 THR A N 1
ATOM 852 C CA . THR A 1 118 ? 33.094 -20 -17.438 1 33.81 118 THR A CA 1
ATOM 853 C C . THR A 1 118 ? 31.734 -20.672 -17.328 1 33.81 118 THR A C 1
ATOM 855 O O . THR A 1 118 ? 31.594 -21.875 -17.562 1 33.81 118 THR A O 1
ATOM 858 N N . LEU A 1 119 ? 31.016 -20.594 -16.297 1 39.12 119 LEU A N 1
ATOM 859 C CA . LEU A 1 119 ? 29.609 -20.906 -16.516 1 39.12 119 LEU A CA 1
ATOM 860 C C . LEU A 1 119 ? 29.188 -20.531 -17.938 1 39.12 119 LEU A C 1
ATOM 862 O O . LEU A 1 119 ? 29.109 -19.344 -18.266 1 39.12 119 LEU A O 1
ATOM 866 N N . THR A 1 120 ? 29.641 -21.219 -18.953 1 43.12 120 THR A N 1
ATOM 867 C CA . THR A 1 120 ? 29.469 -21.156 -20.391 1 43.12 120 THR A CA 1
ATOM 868 C C . THR A 1 120 ? 28 -21.188 -20.766 1 43.12 120 THR A C 1
ATOM 870 O O . THR A 1 120 ? 27.172 -21.672 -20 1 43.12 120 THR A O 1
ATOM 873 N N . VAL A 1 121 ? 27.641 -20.422 -21.797 1 48.94 121 VAL A N 1
ATOM 874 C CA . VAL A 1 121 ? 26.391 -20.516 -22.547 1 48.94 121 VAL A CA 1
ATOM 875 C C . VAL A 1 121 ? 25.859 -21.938 -22.484 1 48.94 121 VAL A C 1
ATOM 877 O O . VAL A 1 121 ? 24.641 -22.141 -22.391 1 48.94 121 VAL A O 1
ATOM 880 N N . GLY A 1 122 ? 26.703 -22.859 -22.5 1 50.06 122 GLY A N 1
ATOM 881 C CA . GLY A 1 122 ? 26.344 -24.266 -22.359 1 50.06 122 GLY A CA 1
ATOM 882 C C . GLY A 1 122 ? 25.672 -24.578 -21.031 1 50.06 122 GLY A C 1
ATOM 883 O O . GLY A 1 122 ? 24.75 -25.391 -20.969 1 50.06 122 GLY A O 1
ATOM 884 N N . SER A 1 123 ? 26.031 -23.828 -20.078 1 60.84 123 SER A N 1
ATOM 885 C CA . SER A 1 123 ? 25.469 -24.047 -18.75 1 60.84 123 SER A CA 1
ATOM 886 C C . SER A 1 123 ? 24.047 -23.516 -18.656 1 60.84 123 SER A C 1
ATOM 888 O O . SER A 1 123 ? 23.188 -24.141 -18.047 1 60.84 123 SER A O 1
ATOM 890 N N . VAL A 1 124 ? 23.75 -22.672 -19.562 1 67.38 124 VAL A N 1
ATOM 891 C CA . VAL A 1 124 ? 22.406 -22.094 -19.578 1 67.38 124 VAL A CA 1
ATOM 892 C C . VAL A 1 124 ? 21.453 -23.062 -20.281 1 67.38 124 VAL A C 1
ATOM 894 O O . VAL A 1 124 ? 20.344 -23.297 -19.797 1 67.38 124 VAL A O 1
ATOM 897 N N . LYS A 1 125 ? 21.938 -23.641 -21.375 1 74.69 125 LYS A N 1
ATOM 898 C CA . LYS A 1 125 ? 21.109 -24.594 -22.109 1 74.69 125 LYS A CA 1
ATOM 899 C C . LYS A 1 125 ? 20.766 -25.812 -21.266 1 74.69 125 LYS A C 1
ATOM 901 O O . LYS A 1 125 ? 19.625 -26.266 -21.266 1 74.69 125 LYS A O 1
ATOM 906 N N . SER A 1 126 ? 21.734 -26.25 -20.625 1 76.06 126 SER A N 1
ATOM 907 C CA . SER A 1 126 ? 21.516 -27.438 -19.797 1 76.06 126 SER A CA 1
ATOM 908 C C . SER A 1 126 ? 20.531 -27.156 -18.672 1 76.06 126 SER A C 1
ATOM 910 O O . SER A 1 126 ? 19.719 -28 -18.312 1 76.06 126 SER A O 1
ATOM 912 N N . THR A 1 127 ? 20.609 -25.969 -18.188 1 75.19 127 THR A N 1
ATOM 913 C CA . THR A 1 127 ? 19.703 -25.578 -17.125 1 75.19 127 THR A CA 1
ATOM 914 C C . THR A 1 127 ? 18.281 -25.453 -17.641 1 75.19 127 THR A C 1
ATOM 916 O O . THR A 1 127 ? 17.328 -25.922 -17 1 75.19 127 THR A O 1
ATOM 919 N N . ILE A 1 128 ? 18.141 -24.922 -18.797 1 80.88 128 ILE A N 1
ATOM 920 C CA . ILE A 1 128 ? 16.812 -24.734 -19.391 1 80.88 128 ILE A CA 1
ATOM 921 C C . ILE A 1 128 ? 16.203 -26.094 -19.734 1 80.88 128 ILE A C 1
ATOM 923 O O . ILE A 1 128 ? 15.039 -26.359 -19.438 1 80.88 128 ILE A O 1
ATOM 927 N N . ILE A 1 129 ? 16.969 -26.984 -20.266 1 83.94 129 ILE A N 1
ATOM 928 C CA . ILE A 1 129 ? 16.5 -28.312 -20.641 1 83.94 129 ILE A CA 1
ATOM 929 C C . ILE A 1 129 ? 16.141 -29.094 -19.375 1 83.94 129 ILE A C 1
ATOM 931 O O . ILE A 1 129 ? 15.125 -29.797 -19.344 1 83.94 129 ILE A O 1
ATOM 935 N N . GLY A 1 130 ? 16.953 -29.016 -18.406 1 83.38 130 GLY A N 1
ATOM 936 C CA . GLY A 1 130 ? 16.641 -29.656 -17.141 1 83.38 130 GLY A CA 1
ATOM 937 C C . GLY A 1 130 ? 15.32 -29.188 -16.547 1 83.38 130 GLY A C 1
ATOM 938 O O . GLY A 1 130 ? 14.539 -30 -16.047 1 83.38 130 GLY A O 1
ATOM 939 N N . ALA A 1 131 ? 15.133 -27.875 -16.672 1 84.31 131 ALA A N 1
ATOM 940 C CA . ALA A 1 131 ? 13.891 -27.312 -16.156 1 84.31 131 ALA A CA 1
ATOM 941 C C . ALA A 1 131 ? 12.688 -27.828 -16.938 1 84.31 131 ALA A C 1
ATOM 943 O O . ALA A 1 131 ? 11.656 -28.172 -16.359 1 84.31 131 ALA A O 1
ATOM 944 N N . ILE A 1 132 ? 12.836 -27.938 -18.219 1 87.88 132 ILE A N 1
ATOM 945 C CA . ILE A 1 132 ? 11.758 -28.391 -19.094 1 87.88 132 ILE A CA 1
ATOM 946 C C . ILE A 1 132 ? 11.453 -29.859 -18.797 1 87.88 132 ILE A C 1
ATOM 948 O O . ILE A 1 132 ? 10.281 -30.25 -18.688 1 87.88 132 ILE A O 1
ATOM 952 N N . VAL A 1 133 ? 12.453 -30.625 -18.656 1 89.5 133 VAL A N 1
ATOM 953 C CA . VAL A 1 133 ? 12.281 -32.062 -18.406 1 89.5 133 VAL A CA 1
ATOM 954 C C . VAL A 1 133 ? 11.586 -32.25 -17.062 1 89.5 133 VAL A C 1
ATOM 956 O O . VAL A 1 133 ? 10.664 -33.062 -16.953 1 89.5 133 VAL A O 1
ATOM 959 N N . LEU A 1 134 ? 12.008 -31.531 -16.172 1 88.12 134 LEU A N 1
ATOM 960 C CA . LEU A 1 134 ? 11.391 -31.641 -14.844 1 88.12 134 LEU A CA 1
ATOM 961 C C . LEU A 1 134 ? 9.922 -31.234 -14.891 1 88.12 134 LEU A C 1
ATOM 963 O O . LEU A 1 134 ? 9.086 -31.859 -14.242 1 88.12 134 LEU A O 1
ATOM 967 N N . THR A 1 135 ? 9.648 -30.188 -15.641 1 91.56 135 THR A N 1
ATOM 968 C CA . THR A 1 135 ? 8.281 -29.703 -15.797 1 91.56 135 THR A CA 1
ATOM 969 C C . THR A 1 135 ? 7.398 -30.781 -16.406 1 91.56 135 THR A C 1
ATOM 971 O O . THR A 1 135 ? 6.336 -31.109 -15.875 1 91.56 135 THR A O 1
ATOM 974 N N . VAL A 1 136 ? 7.902 -31.391 -17.391 1 94.12 136 VAL A N 1
ATOM 975 C CA . VAL A 1 136 ? 7.117 -32.375 -18.125 1 94.12 136 VAL A CA 1
ATOM 976 C C . VAL A 1 136 ? 6.906 -33.625 -17.281 1 94.12 136 VAL A C 1
ATOM 978 O O . VAL A 1 136 ? 5.816 -34.188 -17.25 1 94.12 136 VAL A O 1
ATOM 981 N N . ILE A 1 137 ? 7.871 -34 -16.562 1 94.44 137 ILE A N 1
ATOM 982 C CA . ILE A 1 137 ? 7.77 -35.188 -15.703 1 94.44 137 ILE A CA 1
ATOM 983 C C . ILE A 1 137 ? 6.723 -34.938 -14.617 1 94.44 137 ILE A C 1
ATOM 985 O O . ILE A 1 137 ? 5.859 -35.781 -14.375 1 94.44 137 ILE A O 1
ATOM 989 N N . CYS A 1 138 ? 6.809 -33.781 -14.031 1 94.25 138 CYS A N 1
ATOM 990 C CA . CYS A 1 138 ? 5.859 -33.469 -12.969 1 94.25 138 CYS A CA 1
ATOM 991 C C . CYS A 1 138 ? 4.441 -33.375 -13.523 1 94.25 138 CYS A C 1
ATOM 993 O O . CYS A 1 138 ? 3.498 -33.875 -12.914 1 94.25 138 CYS A O 1
ATOM 995 N N . GLU A 1 139 ? 4.305 -32.781 -14.68 1 97.06 139 GLU A N 1
ATOM 996 C CA . GLU A 1 139 ? 2.994 -32.625 -15.305 1 97.06 139 GLU A CA 1
ATOM 997 C C . GLU A 1 139 ? 2.395 -34 -15.664 1 97.06 139 GLU A C 1
ATOM 999 O O . GLU A 1 139 ? 1.207 -34.219 -15.438 1 97.06 139 GLU A O 1
ATOM 1004 N N . LEU A 1 140 ? 3.238 -34.844 -16.109 1 97.38 140 LEU A N 1
ATOM 1005 C CA . LEU A 1 140 ? 2.754 -36.188 -16.516 1 97.38 140 LEU A CA 1
ATOM 1006 C C . LEU A 1 140 ? 2.334 -37 -15.289 1 97.38 140 LEU A C 1
ATOM 1008 O O . LEU A 1 140 ? 1.329 -37.688 -15.336 1 97.38 140 LEU A O 1
ATOM 1012 N N . LEU A 1 141 ? 3.084 -36.906 -14.258 1 97.38 141 LEU A N 1
ATOM 1013 C CA . LEU A 1 141 ? 2.75 -37.625 -13.039 1 97.38 141 LEU A CA 1
ATOM 1014 C C . LEU A 1 141 ? 1.43 -37.125 -12.453 1 97.38 141 LEU A C 1
ATOM 1016 O O . LEU A 1 141 ? 0.559 -37.938 -12.109 1 97.38 141 LEU A O 1
ATOM 1020 N N . VAL A 1 142 ? 1.29 -35.875 -12.398 1 97.94 142 VAL A N 1
ATOM 1021 C CA . VAL A 1 142 ? 0.078 -35.281 -11.844 1 97.94 142 VAL A CA 1
ATOM 1022 C C . VAL A 1 142 ? -1.107 -35.562 -12.766 1 97.94 142 VAL A C 1
ATOM 1024 O O . VAL A 1 142 ? -2.203 -35.875 -12.297 1 97.94 142 VAL A O 1
ATOM 1027 N N . ALA A 1 143 ? -0.874 -35.438 -14.055 1 98.31 143 ALA A N 1
ATOM 1028 C CA . ALA A 1 143 ? -1.924 -35.75 -15.031 1 98.31 143 ALA A CA 1
ATOM 1029 C C . ALA A 1 143 ? -2.426 -37.188 -14.867 1 98.31 143 ALA A C 1
ATOM 1031 O O . ALA A 1 143 ? -3.629 -37.438 -14.969 1 98.31 143 ALA A O 1
ATOM 1032 N N . GLY A 1 144 ? -1.52 -38.094 -14.672 1 98 144 GLY A N 1
ATOM 1033 C CA . GLY A 1 144 ? -1.896 -39.469 -14.477 1 98 144 GLY A CA 1
ATOM 1034 C C . GLY A 1 144 ? -2.766 -39.688 -13.25 1 98 144 GLY A C 1
ATOM 1035 O O . GLY A 1 144 ? -3.797 -40.375 -13.328 1 98 144 GLY A O 1
ATOM 1036 N N . VAL A 1 145 ? -2.387 -39.125 -12.148 1 98.12 145 VAL A N 1
ATOM 1037 C CA . VAL A 1 145 ? -3.141 -39.281 -10.906 1 98.12 145 VAL A CA 1
ATOM 1038 C C . VAL A 1 145 ? -4.535 -38.688 -11.078 1 98.12 145 VAL A C 1
ATOM 1040 O O . VAL A 1 145 ? -5.531 -39.281 -10.664 1 98.12 145 VAL A O 1
ATOM 1043 N N . LEU A 1 146 ? -4.617 -37.5 -11.688 1 97.88 146 LEU A N 1
ATOM 1044 C CA . LEU A 1 146 ? -5.895 -36.812 -11.859 1 97.88 146 LEU A CA 1
ATOM 1045 C C . LEU A 1 146 ? -6.801 -37.594 -12.82 1 97.88 146 LEU A C 1
ATOM 1047 O O . LEU A 1 146 ? -7.996 -37.719 -12.562 1 97.88 146 LEU A O 1
ATOM 1051 N N . ALA A 1 147 ? -6.219 -38.125 -13.883 1 97.56 147 ALA A N 1
ATOM 1052 C CA . ALA A 1 147 ? -7.012 -38.875 -14.859 1 97.56 147 ALA A CA 1
ATOM 1053 C C . ALA A 1 147 ? -7.625 -40.094 -14.219 1 97.56 147 ALA A C 1
ATOM 1055 O O . ALA A 1 147 ? -8.805 -40.406 -14.414 1 97.56 147 ALA A O 1
ATOM 1056 N N . ILE A 1 148 ? -6.824 -40.781 -13.453 1 97.12 148 ILE A N 1
ATOM 1057 C CA . ILE A 1 148 ? -7.293 -42 -12.797 1 97.12 148 ILE A CA 1
ATOM 1058 C C . ILE A 1 148 ? -8.406 -41.656 -11.812 1 97.12 148 ILE A C 1
ATOM 1060 O O . ILE A 1 148 ? -9.461 -42.281 -11.812 1 97.12 148 ILE A O 1
ATOM 1064 N N . ARG A 1 149 ? -8.219 -40.594 -11.047 1 96.81 149 ARG A N 1
ATOM 1065 C CA . ARG A 1 149 ? -9.211 -40.25 -10.039 1 96.81 149 ARG A CA 1
ATOM 1066 C C . ARG A 1 149 ? -10.484 -39.719 -10.688 1 96.81 149 ARG A C 1
ATOM 1068 O O . ARG A 1 149 ? -11.586 -40.031 -10.234 1 96.81 149 ARG A O 1
ATOM 1075 N N . MET A 1 150 ? -10.328 -38.906 -11.727 1 95.75 150 MET A N 1
ATOM 1076 C CA . MET A 1 150 ? -11.5 -38.344 -12.406 1 95.75 150 MET A CA 1
ATOM 1077 C C . MET A 1 150 ? -12.367 -39.469 -12.992 1 95.75 150 MET A C 1
ATOM 1079 O O . MET A 1 150 ? -13.594 -39.375 -12.969 1 95.75 150 MET A O 1
ATOM 1083 N N . PHE A 1 151 ? -11.727 -40.469 -13.484 1 95.44 151 PHE A N 1
ATOM 1084 C CA . PHE A 1 151 ? -12.445 -41.594 -14.07 1 95.44 151 PHE A CA 1
ATOM 1085 C C . PHE A 1 151 ? -13.039 -42.469 -12.984 1 95.44 151 PHE A C 1
ATOM 1087 O O . PHE A 1 151 ? -14.227 -42.812 -13.031 1 95.44 151 PHE A O 1
ATOM 1094 N N . THR A 1 152 ? -12.273 -42.875 -11.992 1 95.25 152 THR A N 1
ATOM 1095 C CA . THR A 1 152 ? -12.711 -43.812 -10.961 1 95.25 152 THR A CA 1
ATOM 1096 C C . THR A 1 152 ? -13.68 -43.125 -10 1 95.25 152 THR A C 1
ATOM 1098 O O . THR A 1 152 ? -14.516 -43.812 -9.375 1 95.25 152 THR A O 1
ATOM 1101 N N . GLY A 1 153 ? -13.531 -41.844 -9.836 1 93 153 GLY A N 1
ATOM 1102 C CA . GLY A 1 153 ? -14.406 -41.125 -8.945 1 93 153 GLY A CA 1
ATOM 1103 C C . GLY A 1 153 ? -15.75 -40.781 -9.57 1 93 153 GLY A C 1
ATOM 1104 O O . GLY A 1 153 ? -16.656 -40.281 -8.898 1 93 153 GLY A O 1
ATOM 1105 N N . GLY A 1 154 ? -15.922 -40.969 -10.898 1 91.25 154 GLY A N 1
ATOM 1106 C CA . GLY A 1 154 ? -17.203 -40.781 -11.57 1 91.25 154 GLY A CA 1
ATOM 1107 C C . GLY A 1 154 ? -17.453 -39.312 -11.969 1 91.25 154 GLY A C 1
ATOM 1108 O O . GLY A 1 154 ? -18.594 -38.938 -12.188 1 91.25 154 GLY A O 1
ATOM 1109 N N . TYR A 1 155 ? -16.422 -38.531 -11.969 1 92.19 155 TYR A N 1
ATOM 1110 C CA . TYR A 1 155 ? -16.594 -37.125 -12.328 1 92.19 155 TYR A CA 1
ATOM 1111 C C . TYR A 1 155 ? -16.797 -36.969 -13.828 1 92.19 155 TYR A C 1
ATOM 1113 O O . TYR A 1 155 ? -17.453 -36 -14.273 1 92.19 155 TYR A O 1
ATOM 1121 N N . VAL A 1 156 ? -16.141 -37.844 -14.625 1 91.25 156 VAL A N 1
ATOM 1122 C CA . VAL A 1 156 ? -16.297 -37.875 -16.078 1 91.25 156 VAL A CA 1
ATOM 1123 C C . VAL A 1 156 ? -16.578 -39.312 -16.547 1 91.25 156 VAL A C 1
ATOM 1125 O O . VAL A 1 156 ? -16.188 -40.25 -15.883 1 91.25 156 VAL A O 1
ATOM 1128 N N . ASP A 1 157 ? -17.25 -39.469 -17.719 1 89.75 157 ASP A N 1
ATOM 1129 C CA . ASP A 1 157 ? -17.75 -40.781 -18.156 1 89.75 157 ASP A CA 1
ATOM 1130 C C . ASP A 1 157 ? -16.781 -41.406 -19.141 1 89.75 157 ASP A C 1
ATOM 1132 O O . ASP A 1 157 ? -16.859 -42.625 -19.375 1 89.75 157 ASP A O 1
ATOM 1136 N N . SER A 1 158 ? -15.93 -40.688 -19.719 1 93.88 158 SER A N 1
ATOM 1137 C CA . SER A 1 158 ? -15.07 -41.25 -20.75 1 93.88 158 SER A CA 1
ATOM 1138 C C . SER A 1 158 ? -13.594 -41.125 -20.375 1 93.88 158 SER A C 1
ATOM 1140 O O . SER A 1 158 ? -13.203 -40.188 -19.672 1 93.88 158 SER A O 1
ATOM 1142 N N . LEU A 1 159 ? -12.828 -42.125 -20.828 1 93.88 159 LEU A N 1
ATOM 1143 C CA . LEU A 1 159 ? -11.391 -42.125 -20.578 1 93.88 159 LEU A CA 1
ATOM 1144 C C . LEU A 1 159 ? -10.711 -40.938 -21.266 1 93.88 159 LEU A C 1
ATOM 1146 O O . LEU A 1 159 ? -9.766 -40.375 -20.719 1 93.88 159 LEU A O 1
ATOM 1150 N N . GLY A 1 160 ? -11.203 -40.625 -22.438 1 94.25 160 GLY A N 1
ATOM 1151 C CA . GLY A 1 160 ? -10.664 -39.469 -23.141 1 94.25 160 GLY A CA 1
ATOM 1152 C C . GLY A 1 160 ? -10.867 -38.188 -22.391 1 94.25 160 GLY A C 1
ATOM 1153 O O . GLY A 1 160 ? -9.953 -37.344 -22.297 1 94.25 160 GLY A O 1
ATOM 1154 N N . SER A 1 161 ? -12.062 -38.062 -21.891 1 94.88 161 SER A N 1
ATOM 1155 C CA . SER A 1 161 ? -12.375 -36.875 -21.125 1 94.88 161 SER A CA 1
ATOM 1156 C C . SER A 1 161 ? -11.57 -36.812 -19.828 1 94.88 161 SER A C 1
ATOM 1158 O O . SER A 1 161 ? -11.133 -35.75 -19.406 1 94.88 161 SER A O 1
ATOM 1160 N N . ALA A 1 162 ? -11.375 -37.906 -19.234 1 96.69 162 ALA A N 1
ATOM 1161 C CA . ALA A 1 162 ? -10.594 -38 -18 1 96.69 162 ALA A CA 1
ATOM 1162 C C . ALA A 1 162 ? -9.133 -37.625 -18.25 1 96.69 162 ALA A C 1
ATOM 1164 O O . ALA A 1 162 ? -8.531 -36.875 -17.469 1 96.69 162 ALA A O 1
ATOM 1165 N N . ALA A 1 163 ? -8.625 -38.156 -19.328 1 96.69 163 ALA A N 1
ATOM 1166 C CA . ALA A 1 163 ? -7.25 -37.844 -19.688 1 96.69 163 ALA A CA 1
ATOM 1167 C C . ALA A 1 163 ? -7.082 -36.344 -19.984 1 96.69 163 ALA A C 1
ATOM 1169 O O . ALA A 1 163 ? -6.086 -35.75 -19.578 1 96.69 163 ALA A O 1
ATOM 1170 N N . TRP A 1 164 ? -8.039 -35.812 -20.672 1 96.62 164 TRP A N 1
ATOM 1171 C CA . TRP A 1 164 ? -7.969 -34.406 -21.016 1 96.62 164 TRP A CA 1
ATOM 1172 C C . TRP A 1 164 ? -8.039 -33.531 -19.75 1 96.62 164 TRP A C 1
ATOM 1174 O O . TRP A 1 164 ? -7.273 -32.594 -19.594 1 96.62 164 TRP A O 1
ATOM 1184 N N . MET A 1 165 ? -8.906 -33.875 -18.906 1 95.5 165 MET A N 1
ATOM 1185 C CA . MET A 1 165 ? -9.023 -33.156 -17.641 1 95.5 165 MET A CA 1
ATOM 1186 C C . MET A 1 165 ? -7.734 -33.25 -16.844 1 95.5 165 MET A C 1
ATOM 1188 O O . MET A 1 165 ? -7.305 -32.281 -16.234 1 95.5 165 MET A O 1
ATOM 1192 N N . GLY A 1 166 ? -7.188 -34.406 -16.828 1 97.44 166 GLY A N 1
ATOM 1193 C CA . GLY A 1 166 ? -5.938 -34.594 -16.109 1 97.44 166 GLY A CA 1
ATOM 1194 C C . GLY A 1 166 ? -4.789 -33.812 -16.688 1 97.44 166 GLY A C 1
ATOM 1195 O O . GLY A 1 166 ? -4.078 -33.094 -15.961 1 97.44 166 GLY A O 1
ATOM 1196 N N . ILE A 1 167 ? -4.609 -33.844 -17.984 1 97.44 167 ILE A N 1
ATOM 1197 C CA . ILE A 1 167 ? -3.518 -33.156 -18.656 1 97.44 167 ILE A CA 1
ATOM 1198 C C . ILE A 1 167 ? -3.691 -31.641 -18.5 1 97.44 167 ILE A C 1
ATOM 1200 O O . ILE A 1 167 ? -2.746 -30.938 -18.141 1 97.44 167 ILE A O 1
ATOM 1204 N N . PHE A 1 168 ? -4.902 -31.156 -18.734 1 97.81 168 PHE A N 1
ATOM 1205 C CA . PHE A 1 168 ? -5.164 -29.719 -18.688 1 97.81 168 PHE A CA 1
ATOM 1206 C C . PHE A 1 168 ? -4.879 -29.172 -17.297 1 97.81 168 PHE A C 1
ATOM 1208 O O . PHE A 1 168 ? -4.16 -28.172 -17.156 1 97.81 168 PHE A O 1
ATOM 1215 N N . HIS A 1 169 ? -5.391 -29.797 -16.297 1 97.31 169 HIS A N 1
ATOM 1216 C CA . HIS A 1 169 ? -5.242 -29.281 -14.938 1 97.31 169 HIS A CA 1
ATOM 1217 C C . HIS A 1 169 ? -3.814 -29.453 -14.438 1 97.31 169 HIS A C 1
ATOM 1219 O O . HIS A 1 169 ? -3.318 -28.625 -13.664 1 97.31 169 HIS A O 1
ATOM 1225 N N . ALA A 1 170 ? -3.154 -30.516 -14.836 1 97.94 170 ALA A N 1
ATOM 1226 C CA . ALA A 1 170 ? -1.764 -30.719 -14.438 1 97.94 170 ALA A CA 1
ATOM 1227 C C . ALA A 1 170 ? -0.863 -29.625 -14.992 1 97.94 170 ALA A C 1
ATOM 1229 O O . ALA A 1 170 ? -0.055 -29.047 -14.266 1 97.94 170 ALA A O 1
ATOM 1230 N N . VAL A 1 171 ? -1.008 -29.344 -16.266 1 97.25 171 VAL A N 1
ATOM 1231 C CA . VAL A 1 171 ? -0.211 -28.312 -16.922 1 97.25 171 VAL A CA 1
ATOM 1232 C C . VAL A 1 171 ? -0.533 -26.953 -16.312 1 97.25 171 VAL A C 1
ATOM 1234 O O . VAL A 1 171 ? 0.372 -26.172 -16 1 97.25 171 VAL A O 1
ATOM 1237 N N . SER A 1 172 ? -1.778 -26.703 -16.109 1 97.5 172 SER A N 1
ATOM 1238 C CA . SER A 1 172 ? -2.207 -25.438 -15.5 1 97.5 172 SER A CA 1
ATOM 1239 C C . SER A 1 172 ? -1.679 -25.297 -14.078 1 97.5 172 SER A C 1
ATOM 1241 O O . SER A 1 172 ? -1.254 -24.219 -13.672 1 97.5 172 SER A O 1
ATOM 1243 N N . ALA A 1 173 ? -1.678 -26.344 -13.367 1 97.06 173 ALA A N 1
ATOM 1244 C CA . ALA A 1 173 ? -1.262 -26.312 -11.961 1 97.06 173 ALA A CA 1
ATOM 1245 C C . ALA A 1 173 ? 0.248 -26.125 -11.844 1 97.06 173 ALA A C 1
ATOM 1247 O O . ALA A 1 173 ? 0.714 -25.25 -11.109 1 97.06 173 ALA A O 1
ATOM 1248 N N . PHE A 1 174 ? 0.995 -26.891 -12.562 1 95.81 174 PHE A N 1
ATOM 1249 C CA . PHE A 1 174 ? 2.445 -26.812 -12.445 1 95.81 174 PHE A CA 1
ATOM 1250 C C . PHE A 1 174 ? 2.947 -25.438 -12.891 1 95.81 174 PHE A C 1
ATOM 1252 O O . PHE A 1 174 ? 3.893 -24.906 -12.305 1 95.81 174 PHE A O 1
ATOM 1259 N N . ASN A 1 175 ? 2.318 -24.906 -13.867 1 95.5 175 ASN A N 1
ATOM 1260 C CA . ASN A 1 175 ? 2.73 -23.594 -14.375 1 95.5 175 ASN A CA 1
ATOM 1261 C C . ASN A 1 175 ? 2.109 -22.453 -13.562 1 95.5 175 ASN A C 1
ATOM 1263 O O . ASN A 1 175 ? 2.27 -21.281 -13.906 1 95.5 175 ASN A O 1
ATOM 1267 N N . ASN A 1 176 ? 1.361 -22.812 -12.57 1 95.62 176 ASN A N 1
ATOM 1268 C CA . ASN A 1 176 ? 0.708 -21.812 -11.719 1 95.62 176 ASN A CA 1
ATOM 1269 C C . ASN A 1 176 ? -0.211 -20.906 -12.523 1 95.62 176 ASN A C 1
ATOM 1271 O O . ASN A 1 176 ? -0.243 -19.703 -12.305 1 95.62 176 ASN A O 1
ATOM 1275 N N . ALA A 1 177 ? -0.949 -21.469 -13.477 1 95.5 177 ALA A N 1
ATOM 1276 C CA . ALA A 1 177 ? -1.773 -20.656 -14.375 1 95.5 177 ALA A CA 1
ATOM 1277 C C . ALA A 1 177 ? -3.199 -20.531 -13.844 1 95.5 177 ALA A C 1
ATOM 1279 O O . ALA A 1 177 ? -3.891 -19.547 -14.133 1 95.5 177 ALA A O 1
ATOM 1280 N N . GLY A 1 178 ? -3.723 -21.516 -13.203 1 94.25 178 GLY A N 1
ATOM 1281 C CA . GLY A 1 178 ? -5 -21.422 -12.516 1 94.25 178 GLY A CA 1
ATOM 1282 C C . GLY A 1 178 ? -6.188 -21.641 -13.438 1 94.25 178 GLY A C 1
ATOM 1283 O O . GLY A 1 178 ? -7.34 -21.5 -13.016 1 94.25 178 GLY A O 1
ATOM 1284 N N . PHE A 1 179 ? -5.973 -22.031 -14.68 1 95.31 179 PHE A N 1
ATOM 1285 C CA . PHE A 1 179 ? -7.062 -22.328 -15.594 1 95.31 179 PHE A CA 1
ATOM 1286 C C . PHE A 1 179 ? -7.648 -23.703 -15.305 1 95.31 179 PHE A C 1
ATOM 1288 O O . PHE A 1 179 ? -6.906 -24.688 -15.133 1 95.31 179 PHE A O 1
ATOM 1295 N N . GLY A 1 180 ? -8.93 -23.75 -15.211 1 94.5 180 GLY A N 1
ATOM 1296 C CA . GLY A 1 180 ? -9.656 -25 -15.07 1 94.5 180 GLY A CA 1
ATOM 1297 C C . GLY A 1 180 ? -10.719 -25.188 -16.141 1 94.5 180 GLY A C 1
ATOM 1298 O O . GLY A 1 180 ? -11.062 -24.25 -16.859 1 94.5 180 GLY A O 1
ATOM 1299 N N . LEU A 1 181 ? -11.227 -26.375 -16.188 1 94.44 181 LEU A N 1
ATOM 1300 C CA . LEU A 1 181 ? -12.203 -26.703 -17.219 1 94.44 181 LEU A CA 1
ATOM 1301 C C . LEU A 1 181 ? -13.625 -26.641 -16.656 1 94.44 181 LEU A C 1
ATOM 1303 O O . LEU A 1 181 ? -14.594 -26.734 -17.406 1 94.44 181 LEU A O 1
ATOM 1307 N N . ASN A 1 182 ? -13.727 -26.484 -15.367 1 91.94 182 ASN A N 1
ATOM 1308 C CA . ASN A 1 182 ? -15.016 -26.266 -14.719 1 91.94 182 ASN A CA 1
ATOM 1309 C C . ASN A 1 182 ? -15.227 -24.797 -14.391 1 91.94 182 ASN A C 1
ATOM 1311 O O . ASN A 1 182 ? -14.305 -24.109 -13.961 1 91.94 182 ASN A O 1
ATOM 1315 N N . ALA A 1 183 ? -16.438 -24.359 -14.531 1 89.19 183 ALA A N 1
ATOM 1316 C CA . ALA A 1 183 ? -16.766 -22.969 -14.281 1 89.19 183 ALA A CA 1
ATOM 1317 C C . ALA A 1 183 ? -16.453 -22.562 -12.844 1 89.19 183 ALA A C 1
ATOM 1319 O O . ALA A 1 183 ? -16.062 -21.438 -12.578 1 89.19 183 ALA A O 1
ATOM 1320 N N . GLY A 1 184 ? -16.531 -23.438 -12 1 90.38 184 GLY A N 1
ATOM 1321 C CA . GLY A 1 184 ? -16.234 -23.188 -10.594 1 90.38 184 GLY A CA 1
ATOM 1322 C C . GLY A 1 184 ? -14.836 -23.609 -10.188 1 90.38 184 GLY A C 1
ATOM 1323 O O . GLY A 1 184 ? -14.547 -23.75 -9 1 90.38 184 GLY A O 1
ATOM 1324 N N . SER A 1 185 ? -13.992 -23.766 -11.195 1 94.5 185 SER A N 1
ATOM 1325 C CA . SER A 1 185 ? -12.633 -24.219 -10.914 1 94.5 185 SER A CA 1
ATOM 1326 C C . SER A 1 185 ? -12.625 -25.547 -10.188 1 94.5 185 SER A C 1
ATOM 1328 O O . SER A 1 185 ? -13.227 -26.531 -10.656 1 94.5 185 SER A O 1
ATOM 1330 N N . LEU A 1 186 ? -12.18 -25.594 -8.992 1 95.38 186 LEU A N 1
ATOM 1331 C CA . LEU A 1 186 ? -12.07 -26.875 -8.297 1 95.38 186 LEU A CA 1
ATOM 1332 C C . LEU A 1 186 ? -13.086 -26.969 -7.168 1 95.38 186 LEU A C 1
ATOM 1334 O O . LEU A 1 186 ? -12.977 -27.828 -6.297 1 95.38 186 LEU A O 1
ATOM 1338 N N . ILE A 1 187 ? -14.102 -26.094 -7.188 1 93.94 187 ILE A N 1
ATOM 1339 C CA . ILE A 1 187 ? -15.117 -26.047 -6.141 1 93.94 187 ILE A CA 1
ATOM 1340 C C . ILE A 1 187 ? -15.836 -27.391 -6.07 1 93.94 187 ILE A C 1
ATOM 1342 O O . ILE A 1 187 ? -16.062 -27.922 -4.98 1 93.94 187 ILE A O 1
ATOM 1346 N N . PRO A 1 188 ? -16.172 -28.047 -7.234 1 92.88 188 PRO A N 1
ATOM 1347 C CA . PRO A 1 188 ? -16.844 -29.344 -7.176 1 92.88 188 PRO A CA 1
ATOM 1348 C C . PRO A 1 188 ? -15.984 -30.438 -6.539 1 92.88 188 PRO A C 1
ATOM 1350 O O . PRO A 1 188 ? -16.5 -31.484 -6.141 1 92.88 188 PRO A O 1
ATOM 1353 N N . TYR A 1 189 ? -14.68 -30.172 -6.391 1 94.44 189 TYR A N 1
ATOM 1354 C CA . TYR A 1 189 ? -13.758 -31.203 -5.922 1 94.44 189 TYR A CA 1
ATOM 1355 C C . TYR A 1 189 ? -13.211 -30.859 -4.543 1 94.44 189 TYR A C 1
ATOM 1357 O O . TYR A 1 189 ? -12.164 -31.359 -4.141 1 94.44 189 TYR A O 1
ATOM 1365 N N . VAL A 1 190 ? -13.812 -29.953 -3.789 1 94.06 190 VAL A N 1
ATOM 1366 C CA . VAL A 1 190 ? -13.312 -29.359 -2.551 1 94.06 190 VAL A CA 1
ATOM 1367 C C . VAL A 1 190 ? -12.977 -30.469 -1.554 1 94.06 190 VAL A C 1
ATOM 1369 O O . VAL A 1 190 ? -11.992 -30.391 -0.818 1 94.06 190 VAL A O 1
ATOM 1372 N N . GLY A 1 191 ? -13.68 -31.578 -1.55 1 93.19 191 GLY A N 1
ATOM 1373 C CA . GLY A 1 191 ? -13.5 -32.625 -0.554 1 93.19 191 GLY A CA 1
ATOM 1374 C C . GLY A 1 191 ? -12.703 -33.812 -1.066 1 93.19 191 GLY A C 1
ATOM 1375 O O . GLY A 1 191 ? -12.508 -34.781 -0.35 1 93.19 191 GLY A O 1
ATOM 1376 N N . ASP A 1 192 ? -12.219 -33.812 -2.279 1 96.19 192 ASP A N 1
ATOM 1377 C CA . ASP A 1 192 ? -11.492 -34.938 -2.867 1 96.19 192 ASP A CA 1
ATOM 1378 C C . ASP A 1 192 ? -9.984 -34.719 -2.797 1 96.19 192 ASP A C 1
ATOM 1380 O O . ASP A 1 192 ? -9.406 -34.031 -3.66 1 96.19 192 ASP A O 1
ATOM 1384 N N . ALA A 1 193 ? -9.375 -35.312 -1.846 1 96.56 193 ALA A N 1
ATOM 1385 C CA . ALA A 1 193 ? -7.953 -35.125 -1.573 1 96.56 193 ALA A CA 1
ATOM 1386 C C . ALA A 1 193 ? -7.102 -35.594 -2.746 1 96.56 193 ALA A C 1
ATOM 1388 O O . ALA A 1 193 ? -6 -35.094 -2.967 1 96.56 193 ALA A O 1
ATOM 1389 N N . TRP A 1 194 ? -7.602 -36.531 -3.523 1 96.5 194 TRP A N 1
ATOM 1390 C CA . TRP A 1 194 ? -6.844 -37.094 -4.629 1 96.5 194 TRP A CA 1
ATOM 1391 C C . TRP A 1 194 ? -6.859 -36.156 -5.84 1 96.5 194 TRP A C 1
ATOM 1393 O O . TRP A 1 194 ? -6.156 -36.406 -6.824 1 96.5 194 TRP A O 1
ATOM 1403 N N . ILE A 1 195 ? -7.617 -35.156 -5.789 1 96.62 195 ILE A N 1
ATOM 1404 C CA . ILE A 1 195 ? -7.621 -34.156 -6.848 1 96.62 195 ILE A CA 1
ATOM 1405 C C . ILE A 1 195 ? -6.938 -32.875 -6.355 1 96.62 195 ILE A C 1
ATOM 1407 O O . ILE A 1 195 ? -5.973 -32.406 -6.965 1 96.62 195 ILE A O 1
ATOM 1411 N N . VAL A 1 196 ? -7.352 -32.375 -5.195 1 96.94 196 VAL A N 1
ATOM 1412 C CA . VAL A 1 196 ? -6.902 -31.062 -4.73 1 96.94 196 VAL A CA 1
ATOM 1413 C C . VAL A 1 196 ? -5.449 -31.141 -4.273 1 96.94 196 VAL A C 1
ATOM 1415 O O . VAL A 1 196 ? -4.672 -30.203 -4.473 1 96.94 196 VAL A O 1
ATOM 1418 N N . LEU A 1 197 ? -5.004 -32.219 -3.686 1 97.12 197 LEU A N 1
ATOM 1419 C CA . LEU A 1 197 ? -3.656 -32.281 -3.129 1 97.12 197 LEU A CA 1
ATOM 1420 C C . LEU A 1 197 ? -2.619 -32.438 -4.234 1 97.12 197 LEU A C 1
ATOM 1422 O O . LEU A 1 197 ? -1.585 -31.766 -4.223 1 97.12 197 LEU A O 1
ATOM 1426 N N . PRO A 1 198 ? -2.857 -33.344 -5.219 1 97.31 198 PRO A N 1
ATOM 1427 C CA . PRO A 1 198 ? -1.895 -33.406 -6.32 1 97.31 198 PRO A CA 1
ATOM 1428 C C . PRO A 1 198 ? -1.769 -32.062 -7.055 1 97.31 198 PRO A C 1
ATOM 1430 O O . PRO A 1 198 ? -0.663 -31.656 -7.418 1 97.31 198 PRO A O 1
ATOM 1433 N N . ILE A 1 199 ? -2.871 -31.406 -7.27 1 97.12 199 ILE A N 1
ATOM 1434 C CA . ILE A 1 199 ? -2.84 -30.094 -7.895 1 97.12 199 ILE A CA 1
ATOM 1435 C C . ILE A 1 199 ? -2.068 -29.125 -7.004 1 97.12 199 ILE A C 1
ATOM 1437 O O . ILE A 1 199 ? -1.225 -28.359 -7.492 1 97.12 199 ILE A O 1
ATOM 1441 N N . GLY A 1 200 ? -2.373 -29.188 -5.711 1 97.31 200 GLY A N 1
ATOM 1442 C CA . GLY A 1 200 ? -1.659 -28.344 -4.762 1 97.31 200 GLY A CA 1
ATOM 1443 C C . GLY A 1 200 ? -0.16 -28.578 -4.77 1 97.31 200 GLY A C 1
ATOM 1444 O O . GLY A 1 200 ? 0.62 -27.625 -4.727 1 97.31 200 GLY A O 1
ATOM 1445 N N . LEU A 1 201 ? 0.242 -29.781 -4.797 1 96.12 201 LEU A N 1
ATOM 1446 C CA . LEU A 1 201 ? 1.66 -30.125 -4.812 1 96.12 201 LEU A CA 1
ATOM 1447 C C . LEU A 1 201 ? 2.324 -29.625 -6.09 1 96.12 201 LEU A C 1
ATOM 1449 O O . LEU A 1 201 ? 3.465 -29.156 -6.062 1 96.12 201 LEU A O 1
ATOM 1453 N N . ALA A 1 202 ? 1.641 -29.797 -7.176 1 96.19 202 ALA A N 1
ATOM 1454 C CA . ALA A 1 202 ? 2.164 -29.281 -8.445 1 96.19 202 ALA A CA 1
ATOM 1455 C C . ALA A 1 202 ? 2.373 -27.781 -8.383 1 96.19 202 ALA A C 1
ATOM 1457 O O . ALA A 1 202 ? 3.377 -27.266 -8.883 1 96.19 202 ALA A O 1
ATOM 1458 N N . ILE A 1 203 ? 1.445 -27.047 -7.754 1 95.75 203 ILE A N 1
ATOM 1459 C CA . ILE A 1 203 ? 1.52 -25.594 -7.605 1 95.75 203 ILE A CA 1
ATOM 1460 C C . ILE A 1 203 ? 2.762 -25.219 -6.801 1 95.75 203 ILE A C 1
ATOM 1462 O O . ILE A 1 203 ? 3.525 -24.344 -7.195 1 95.75 203 ILE A O 1
ATOM 1466 N N . VAL A 1 204 ? 2.947 -25.891 -5.727 1 95.12 204 VAL A N 1
ATOM 1467 C CA . VAL A 1 204 ? 4.066 -25.594 -4.84 1 95.12 204 VAL A CA 1
ATOM 1468 C C . VAL A 1 204 ? 5.387 -25.875 -5.559 1 95.12 204 VAL A C 1
ATOM 1470 O O . VAL A 1 204 ? 6.301 -25.047 -5.543 1 95.12 204 VAL A O 1
ATOM 1473 N N . PHE A 1 205 ? 5.477 -26.984 -6.238 1 92.75 205 PHE A N 1
ATOM 1474 C CA . PHE A 1 205 ? 6.699 -27.375 -6.93 1 92.75 205 PHE A CA 1
ATOM 1475 C C . PHE A 1 205 ? 7 -26.422 -8.078 1 92.75 205 PHE A C 1
ATOM 1477 O O . PHE A 1 205 ? 8.148 -26.016 -8.273 1 92.75 205 PHE A O 1
ATOM 1484 N N . GLY A 1 206 ? 6.004 -26.109 -8.789 1 91.31 206 GLY A N 1
ATOM 1485 C CA . GLY A 1 206 ? 6.203 -25.172 -9.883 1 91.31 206 GLY A CA 1
ATOM 1486 C C . GLY A 1 206 ? 6.598 -23.781 -9.414 1 91.31 206 GLY A C 1
ATOM 1487 O O . GLY A 1 206 ? 7.32 -23.062 -10.109 1 91.31 206 GLY A O 1
ATOM 1488 N N . GLY A 1 207 ? 6.113 -23.406 -8.242 1 91.44 207 GLY A N 1
ATOM 1489 C CA . GLY A 1 207 ? 6.34 -22.078 -7.715 1 91.44 207 GLY A CA 1
ATOM 1490 C C . GLY A 1 207 ? 7.688 -21.922 -7.031 1 91.44 207 GLY A C 1
ATOM 1491 O O . GLY A 1 207 ? 8.172 -20.812 -6.844 1 91.44 207 GLY A O 1
ATOM 1492 N N . LEU A 1 208 ? 8.328 -22.969 -6.633 1 89.5 208 LEU A N 1
ATOM 1493 C CA . LEU A 1 208 ? 9.602 -22.906 -5.922 1 89.5 208 LEU A CA 1
ATOM 1494 C C . LEU A 1 208 ? 10.719 -22.422 -6.84 1 89.5 208 LEU A C 1
ATOM 1496 O O . LEU A 1 208 ? 11.656 -21.766 -6.391 1 89.5 208 LEU A O 1
ATOM 1500 N N . GLY A 1 209 ? 10.625 -22.734 -8.055 1 85.31 209 GLY A N 1
ATOM 1501 C CA . GLY A 1 209 ? 11.672 -22.359 -8.992 1 85.31 209 GLY A CA 1
ATOM 1502 C C . GLY A 1 209 ? 12.648 -23.484 -9.281 1 85.31 209 GLY A C 1
ATOM 1503 O O . GLY A 1 209 ? 12.977 -24.266 -8.391 1 85.31 209 GLY A O 1
ATOM 1504 N N . PHE A 1 210 ? 13.172 -23.469 -10.398 1 82.62 210 PHE A N 1
ATOM 1505 C CA . PHE A 1 210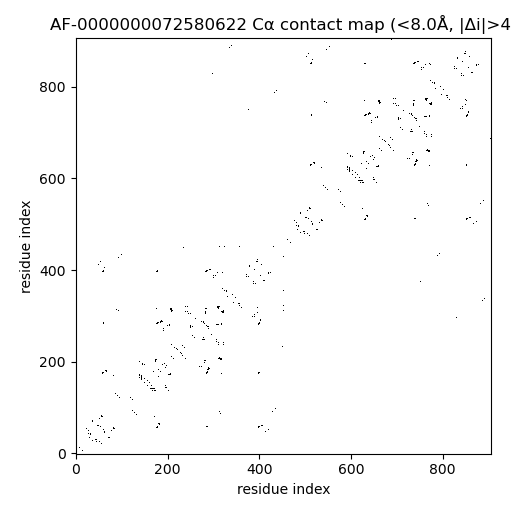 ? 14.016 -24.562 -10.883 1 82.62 210 PHE A CA 1
ATOM 1506 C C . PHE A 1 210 ? 15.328 -24.609 -10.109 1 82.62 210 PHE A C 1
ATOM 1508 O O . PHE A 1 210 ? 15.812 -25.688 -9.758 1 82.62 210 PHE A O 1
ATOM 1515 N N . PRO A 1 211 ? 15.922 -23.391 -9.82 1 81.19 211 PRO A N 1
ATOM 1516 C CA . PRO A 1 211 ? 17.172 -23.453 -9.062 1 81.19 211 PRO A CA 1
ATOM 1517 C C . PRO A 1 211 ? 17.016 -24.172 -7.719 1 81.19 211 PRO A C 1
ATOM 1519 O O . PRO A 1 211 ? 17.891 -24.922 -7.305 1 81.19 211 PRO A O 1
ATOM 1522 N N . VAL A 1 212 ? 15.969 -23.922 -7.121 1 86.5 212 VAL A N 1
ATOM 1523 C CA . VAL A 1 212 ? 15.719 -24.531 -5.824 1 86.5 212 VAL A CA 1
ATOM 1524 C C . VAL A 1 212 ? 15.406 -26.016 -6.012 1 86.5 212 VAL A C 1
ATOM 1526 O O . VAL A 1 212 ? 15.898 -26.859 -5.258 1 86.5 212 VAL A O 1
ATOM 1529 N N . LEU A 1 213 ? 14.648 -26.344 -7.043 1 86.88 213 LEU A N 1
ATOM 1530 C CA . LEU A 1 213 ? 14.312 -27.734 -7.312 1 86.88 213 LEU A CA 1
ATOM 1531 C C . LEU A 1 213 ? 15.555 -28.531 -7.699 1 86.88 213 LEU A C 1
ATOM 1533 O O . LEU A 1 213 ? 15.703 -29.688 -7.309 1 86.88 213 LEU A O 1
ATOM 1537 N N . ASP A 1 214 ? 16.328 -27.875 -8.43 1 84.62 214 ASP A N 1
ATOM 1538 C CA . ASP A 1 214 ? 17.578 -28.516 -8.836 1 84.62 214 ASP A CA 1
ATOM 1539 C C . ASP A 1 214 ? 18.453 -28.828 -7.625 1 84.62 214 ASP A C 1
ATOM 1541 O O . ASP A 1 214 ? 19.078 -29.891 -7.555 1 84.62 214 ASP A O 1
ATOM 1545 N N . GLU A 1 215 ? 18.547 -27.906 -6.738 1 86.88 215 GLU A N 1
ATOM 1546 C CA . GLU A 1 215 ? 19.328 -28.109 -5.52 1 86.88 215 GLU A CA 1
ATOM 1547 C C . GLU A 1 215 ? 18.719 -29.234 -4.672 1 86.88 215 GLU A C 1
ATOM 1549 O O . GLU A 1 215 ? 19.453 -30.031 -4.078 1 86.88 215 GLU A O 1
ATOM 1554 N N . LEU A 1 216 ? 17.469 -29.281 -4.625 1 87.31 216 LEU A N 1
ATOM 1555 C CA . LEU A 1 216 ? 16.797 -30.297 -3.836 1 87.31 216 LEU A CA 1
ATOM 1556 C C . LEU A 1 216 ? 16.984 -31.688 -4.445 1 87.31 216 LEU A C 1
ATOM 1558 O O . LEU A 1 216 ? 17.25 -32.656 -3.729 1 87.31 216 LEU A O 1
ATOM 1562 N N . ILE A 1 217 ? 16.891 -31.766 -5.738 1 86.12 217 ILE A N 1
ATOM 1563 C CA . ILE A 1 217 ? 17.062 -33.031 -6.43 1 86.12 217 ILE A CA 1
ATOM 1564 C C . ILE A 1 217 ? 18.516 -33.5 -6.277 1 86.12 217 ILE A C 1
ATOM 1566 O O . ILE A 1 217 ? 18.781 -34.688 -6.051 1 86.12 217 ILE A O 1
ATOM 1570 N N . ALA A 1 218 ? 19.438 -32.531 -6.422 1 84.75 218 ALA A N 1
ATOM 1571 C CA . ALA A 1 218 ? 20.859 -32.844 -6.242 1 84.75 218 ALA A CA 1
ATOM 1572 C C . ALA A 1 218 ? 21.125 -33.375 -4.832 1 84.75 218 ALA A C 1
ATOM 1574 O O . ALA A 1 218 ? 21.891 -34.312 -4.652 1 84.75 218 ALA A O 1
ATOM 1575 N N . ARG A 1 219 ? 20.516 -32.844 -3.947 1 86.12 219 ARG A N 1
ATOM 1576 C CA . ARG A 1 219 ? 20.688 -33.25 -2.561 1 86.12 219 ARG A CA 1
ATOM 1577 C C . ARG A 1 219 ? 20.141 -34.656 -2.336 1 86.12 219 ARG A C 1
ATOM 1579 O O . ARG A 1 219 ? 20.75 -35.469 -1.632 1 86.12 219 ARG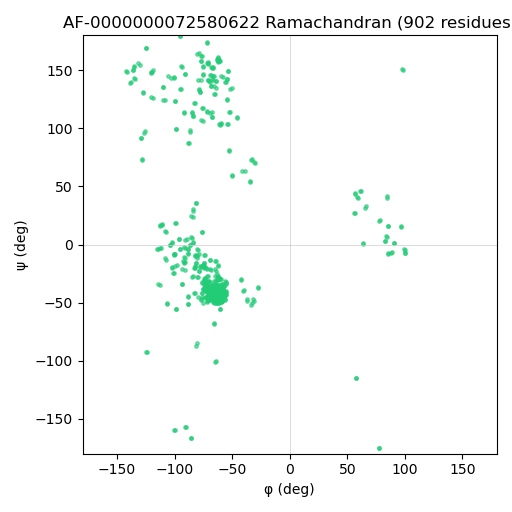 A O 1
ATOM 1586 N N . VAL A 1 220 ? 19 -34.906 -2.881 1 85.25 220 VAL A N 1
ATOM 1587 C CA . VAL A 1 220 ? 18.391 -36.219 -2.73 1 85.25 220 VAL A CA 1
ATOM 1588 C C . VAL A 1 220 ? 19.234 -37.281 -3.436 1 85.25 220 VAL A C 1
ATOM 1590 O O . VAL A 1 220 ? 19.422 -38.375 -2.92 1 85.25 220 VAL A O 1
ATOM 1593 N N . ARG A 1 221 ? 19.766 -36.938 -4.527 1 85.5 221 ARG A N 1
ATOM 1594 C CA . ARG A 1 221 ? 20.625 -37.844 -5.273 1 85.5 221 ARG A CA 1
ATOM 1595 C C . ARG A 1 221 ? 21.906 -38.156 -4.496 1 85.5 221 ARG A C 1
ATOM 1597 O O . ARG A 1 221 ? 22.328 -39.312 -4.426 1 85.5 221 ARG A O 1
ATOM 1604 N N . LEU A 1 222 ? 22.453 -37.125 -3.961 1 87.44 222 LEU A N 1
ATOM 1605 C CA . LEU A 1 222 ? 23.688 -37.281 -3.203 1 87.44 222 LEU A CA 1
ATOM 1606 C C . LEU A 1 222 ? 23.438 -38.094 -1.935 1 87.44 222 LEU A C 1
ATOM 1608 O O . LEU A 1 222 ? 24.266 -38.938 -1.544 1 87.44 222 LEU A O 1
ATOM 1612 N N . ARG A 1 223 ? 22.375 -37.844 -1.371 1 85.19 223 ARG A N 1
ATOM 1613 C CA . ARG A 1 223 ? 22.016 -38.625 -0.171 1 85.19 223 ARG A CA 1
ATOM 1614 C C . ARG A 1 223 ? 21.812 -40.094 -0.491 1 85.19 223 ARG A C 1
ATOM 1616 O O . ARG A 1 223 ? 22.188 -40.969 0.301 1 85.19 223 ARG A O 1
ATOM 1623 N N . ARG A 1 224 ? 21.25 -40.344 -1.525 1 87.25 224 ARG A N 1
ATOM 1624 C CA . ARG A 1 224 ? 21.031 -41.719 -1.954 1 87.25 224 ARG A CA 1
ATOM 1625 C C . ARG A 1 224 ? 22.359 -42.406 -2.223 1 87.25 224 ARG A C 1
ATOM 1627 O O . ARG A 1 224 ? 22.484 -43.625 -2.021 1 87.25 224 ARG A O 1
ATOM 1634 N N . GLN A 1 225 ? 23.297 -41.562 -2.562 1 89.94 225 GLN A N 1
ATOM 1635 C CA . GLN A 1 225 ? 24.625 -42.125 -2.801 1 89.94 225 GLN A CA 1
ATOM 1636 C C . GLN A 1 225 ? 25.453 -42.125 -1.519 1 89.94 225 GLN A C 1
ATOM 1638 O O . GLN A 1 225 ? 26.641 -42.438 -1.545 1 89.94 225 GLN A O 1
ATOM 1643 N N . ARG A 1 226 ? 24.859 -41.719 -0.4 1 86.62 226 ARG A N 1
ATOM 1644 C CA . ARG A 1 226 ? 25.484 -41.688 0.916 1 86.62 226 ARG A CA 1
ATOM 1645 C C . ARG A 1 226 ? 26.609 -40.656 0.959 1 86.62 226 ARG A C 1
ATOM 1647 O O . ARG A 1 226 ? 27.641 -40.875 1.575 1 86.62 226 ARG A O 1
ATOM 1654 N N . ARG A 1 227 ? 26.484 -39.5 0.19 1 83.75 227 ARG A N 1
ATOM 1655 C CA . ARG A 1 227 ? 27.438 -38.406 0.228 1 83.75 227 ARG A CA 1
ATOM 1656 C C . ARG A 1 227 ? 26.859 -37.219 0.997 1 83.75 227 ARG A C 1
ATOM 1658 O O . ARG A 1 227 ? 25.625 -37.031 1.062 1 83.75 227 ARG A O 1
ATOM 1665 N N . LYS A 1 228 ? 27.672 -36.594 1.636 1 81.81 228 LYS A N 1
ATOM 1666 C CA . LYS A 1 228 ? 27.203 -35.438 2.42 1 81.81 228 LYS A CA 1
ATOM 1667 C C . LYS A 1 228 ? 26.766 -34.312 1.516 1 81.81 228 LYS A C 1
ATOM 1669 O O . LYS A 1 228 ? 27.547 -33.812 0.702 1 81.81 228 LYS A O 1
ATOM 1674 N N . PRO A 1 229 ? 25.469 -34 1.515 1 76.69 229 PRO A N 1
ATOM 1675 C CA . PRO A 1 229 ? 24.984 -32.938 0.633 1 76.69 229 PRO A CA 1
ATOM 1676 C C . PRO A 1 229 ? 25.516 -31.578 1.023 1 76.69 229 PRO A C 1
ATOM 1678 O O . PRO A 1 229 ? 25.734 -31.297 2.209 1 76.69 229 PRO A O 1
ATOM 1681 N N . PRO A 1 230 ? 25.828 -30.766 0.043 1 78.5 230 PRO A N 1
ATOM 1682 C CA . PRO A 1 230 ? 26.266 -29.406 0.359 1 78.5 230 PRO A CA 1
ATOM 1683 C C . PRO A 1 230 ? 25.188 -28.578 1.05 1 78.5 230 PRO A C 1
ATOM 1685 O O . PRO A 1 230 ? 24.016 -28.953 1.021 1 78.5 230 PRO A O 1
ATOM 1688 N N . ARG A 1 231 ? 25.641 -27.609 1.68 1 80.31 231 ARG A N 1
ATOM 1689 C CA . ARG A 1 231 ? 24.703 -26.703 2.35 1 80.31 231 ARG A CA 1
ATOM 1690 C C . ARG A 1 231 ? 23.812 -25.984 1.338 1 80.31 231 ARG A C 1
ATOM 1692 O O . ARG A 1 231 ? 24.266 -25.672 0.228 1 80.31 231 ARG A O 1
ATOM 1699 N N . LEU A 1 232 ? 22.578 -25.922 1.6 1 83.38 232 LEU A N 1
ATOM 1700 C CA . LEU A 1 232 ? 21.641 -25.203 0.746 1 83.38 232 LEU A CA 1
ATOM 1701 C C . LEU A 1 232 ? 22.062 -23.75 0.55 1 83.38 232 LEU A C 1
ATOM 1703 O O . LEU A 1 232 ? 22.562 -23.125 1.481 1 83.38 232 LEU A O 1
ATOM 1707 N N . SER A 1 233 ? 21.891 -23.328 -0.632 1 81.81 233 SER A N 1
ATOM 1708 C CA . SER A 1 233 ? 22.156 -21.922 -0.918 1 81.81 233 SER A CA 1
ATOM 1709 C C . SER A 1 233 ? 21.234 -21.016 -0.109 1 81.81 233 SER A C 1
ATOM 1711 O O . SER A 1 233 ? 20.203 -21.453 0.4 1 81.81 233 SER A O 1
ATOM 1713 N N . MET A 1 234 ? 21.594 -19.844 0.055 1 78.38 234 MET A N 1
ATOM 1714 C CA . MET A 1 234 ? 20.797 -18.875 0.788 1 78.38 234 MET A CA 1
ATOM 1715 C C . MET A 1 234 ? 19.438 -18.688 0.126 1 78.38 234 MET A C 1
ATOM 1717 O O . MET A 1 234 ? 18.406 -18.609 0.81 1 78.38 234 MET A O 1
ATOM 1721 N N . THR A 1 235 ? 19.453 -18.641 -1.154 1 82 235 THR A N 1
ATOM 1722 C CA . THR A 1 235 ? 18.219 -18.469 -1.904 1 82 235 THR A CA 1
ATOM 1723 C C . THR A 1 235 ? 17.266 -19.656 -1.66 1 82 235 THR A C 1
ATOM 1725 O O . THR A 1 235 ? 16.078 -19.453 -1.445 1 82 235 THR A O 1
ATOM 1728 N N . ALA A 1 236 ? 17.844 -20.812 -1.662 1 86.81 236 ALA A N 1
ATOM 1729 C CA . ALA A 1 236 ? 17.047 -22.016 -1.461 1 86.81 236 ALA A CA 1
ATOM 1730 C C . ALA A 1 236 ? 16.484 -22.062 -0.044 1 86.81 236 ALA A C 1
ATOM 1732 O O . ALA A 1 236 ? 15.312 -22.406 0.155 1 86.81 236 ALA A O 1
ATOM 1733 N N . ARG A 1 237 ? 17.266 -21.703 0.836 1 86.69 237 ARG A N 1
ATOM 1734 C CA . ARG A 1 237 ? 16.828 -21.734 2.227 1 86.69 237 ARG A CA 1
ATOM 1735 C C . ARG A 1 237 ? 15.719 -20.719 2.48 1 86.69 237 ARG A C 1
ATOM 1737 O O . ARG A 1 237 ? 14.719 -21.031 3.117 1 86.69 237 ARG A O 1
ATOM 1744 N N . ILE A 1 238 ? 15.875 -19.531 1.944 1 85.56 238 ILE A N 1
ATOM 1745 C CA . ILE A 1 238 ? 14.883 -18.469 2.129 1 85.56 238 ILE A CA 1
ATOM 1746 C C . ILE A 1 238 ? 13.578 -18.859 1.437 1 85.56 238 ILE A C 1
ATOM 1748 O O . ILE A 1 238 ? 12.492 -18.656 1.983 1 85.56 238 ILE A O 1
ATOM 1752 N N . THR A 1 239 ? 13.758 -19.406 0.292 1 90.06 239 THR A N 1
ATOM 1753 C CA . THR A 1 239 ? 12.586 -19.781 -0.485 1 90.06 239 THR A CA 1
ATOM 1754 C C . THR A 1 239 ? 11.812 -20.891 0.212 1 90.06 239 THR A C 1
ATOM 1756 O O . THR A 1 239 ? 10.586 -20.828 0.341 1 90.06 239 THR A O 1
ATOM 1759 N N . LEU A 1 240 ? 12.539 -21.891 0.69 1 92.56 240 LEU A N 1
ATOM 1760 C CA . LEU A 1 240 ? 11.891 -23.031 1.314 1 92.56 240 LEU A CA 1
ATOM 1761 C C . LEU A 1 240 ? 11.281 -22.641 2.656 1 92.56 240 LEU A C 1
ATOM 1763 O O . LEU A 1 240 ? 10.117 -22.969 2.93 1 92.56 240 LEU A O 1
ATOM 1767 N N . ASP A 1 241 ? 12.031 -21.969 3.459 1 91.5 241 ASP A N 1
ATOM 1768 C CA . ASP A 1 241 ? 11.523 -21.531 4.762 1 91.5 241 ASP A CA 1
ATOM 1769 C C . ASP A 1 241 ? 10.375 -20.547 4.605 1 91.5 241 ASP A C 1
ATOM 1771 O O . ASP A 1 241 ? 9.383 -20.625 5.328 1 91.5 241 ASP A O 1
ATOM 1775 N N . GLY A 1 242 ? 10.602 -19.609 3.705 1 92.12 242 GLY A N 1
ATOM 1776 C CA . GLY A 1 242 ? 9.555 -18.641 3.459 1 92.12 242 GLY A CA 1
ATOM 1777 C C . GLY A 1 242 ? 8.258 -19.266 2.973 1 92.12 242 GLY A C 1
ATOM 1778 O O . GLY A 1 242 ? 7.176 -18.922 3.438 1 92.12 242 GLY A O 1
ATOM 1779 N N . THR A 1 243 ? 8.383 -20.203 2.066 1 94.5 243 THR A N 1
ATOM 1780 C CA . THR A 1 243 ? 7.211 -20.891 1.542 1 94.5 243 THR A CA 1
ATOM 1781 C C . THR A 1 243 ? 6.496 -21.656 2.65 1 94.5 243 THR A C 1
ATOM 1783 O O . THR A 1 243 ? 5.266 -21.641 2.738 1 94.5 243 THR A O 1
ATOM 1786 N N . ALA A 1 244 ? 7.289 -22.297 3.463 1 95.75 244 ALA A N 1
ATOM 1787 C CA . ALA A 1 244 ? 6.703 -23.062 4.562 1 95.75 244 ALA A CA 1
ATOM 1788 C C . ALA A 1 244 ? 5.93 -22.156 5.512 1 95.75 244 ALA A C 1
ATOM 1790 O O . ALA A 1 244 ? 4.805 -22.469 5.91 1 95.75 244 ALA A O 1
ATOM 1791 N N . VAL A 1 245 ? 6.492 -21.062 5.809 1 94.81 245 VAL A N 1
ATOM 1792 C CA . VAL A 1 245 ? 5.867 -20.109 6.727 1 94.81 245 VAL A CA 1
ATOM 1793 C C . VAL A 1 245 ? 4.582 -19.562 6.113 1 94.81 245 VAL A C 1
ATOM 1795 O O . VAL A 1 245 ? 3.561 -19.453 6.793 1 94.81 245 VAL A O 1
ATOM 1798 N N . LEU A 1 246 ? 4.648 -19.234 4.875 1 95.69 246 LEU A N 1
ATOM 1799 C CA . LEU A 1 246 ? 3.486 -18.641 4.207 1 95.69 246 LEU A CA 1
ATOM 1800 C C . LEU A 1 246 ? 2.377 -19.688 4.051 1 95.69 246 LEU A C 1
ATOM 1802 O O . LEU A 1 246 ? 1.196 -19.359 4.199 1 95.69 246 LEU A O 1
ATOM 1806 N N . LEU A 1 247 ? 2.76 -20.938 3.781 1 97.06 247 LEU A N 1
ATOM 1807 C CA . LEU A 1 247 ? 1.769 -22 3.639 1 97.06 247 LEU A CA 1
ATOM 1808 C C . LEU A 1 247 ? 1.09 -22.281 4.973 1 97.06 247 LEU A C 1
ATOM 1810 O O . LEU A 1 247 ? -0.137 -22.391 5.039 1 97.06 247 LEU A O 1
ATOM 1814 N N . ILE A 1 248 ? 1.859 -22.406 6.012 1 97.31 248 ILE A N 1
ATOM 1815 C CA . ILE A 1 248 ? 1.314 -22.688 7.336 1 97.31 248 ILE A CA 1
ATOM 1816 C C . ILE A 1 248 ? 0.494 -21.5 7.82 1 97.31 248 ILE A C 1
ATOM 1818 O O . ILE A 1 248 ? -0.604 -21.672 8.359 1 97.31 248 ILE A O 1
ATOM 1822 N N . GLY A 1 249 ? 1.054 -20.328 7.633 1 96.31 249 GLY A N 1
ATOM 1823 C CA . GLY A 1 249 ? 0.319 -19.141 8 1 96.31 249 GLY A CA 1
ATOM 1824 C C . GLY A 1 249 ? -1.003 -19 7.273 1 96.31 249 GLY A C 1
ATOM 1825 O O . GLY A 1 249 ? -2.012 -18.609 7.871 1 96.31 249 GLY A O 1
ATOM 1826 N N . GLY A 1 250 ? -0.988 -19.25 5.957 1 96.75 250 GLY A N 1
ATOM 1827 C CA . GLY A 1 250 ? -2.221 -19.203 5.188 1 96.75 250 GLY A CA 1
ATOM 1828 C C . GLY A 1 250 ? -3.244 -20.234 5.648 1 96.75 250 GLY A C 1
ATOM 1829 O O . GLY A 1 250 ? -4.434 -19.922 5.75 1 96.75 250 GLY A O 1
ATOM 1830 N N . PHE A 1 251 ? -2.77 -21.422 5.949 1 97.25 251 PHE A N 1
ATOM 1831 C CA . PHE A 1 251 ? -3.656 -22.469 6.438 1 97.25 251 PHE A CA 1
ATOM 1832 C C . PHE A 1 251 ? -4.348 -22.031 7.727 1 97.25 251 PHE A C 1
ATOM 1834 O O . PHE A 1 251 ? -5.57 -22.141 7.848 1 97.25 251 PHE A O 1
ATOM 1841 N N . VAL A 1 252 ? -3.576 -21.547 8.641 1 96.69 252 VAL A N 1
ATOM 1842 C CA . VAL A 1 252 ? -4.109 -21.125 9.93 1 96.69 252 VAL A CA 1
ATOM 1843 C C . VAL A 1 252 ? -5.098 -19.984 9.734 1 96.69 252 VAL A C 1
ATOM 1845 O O . VAL A 1 252 ? -6.168 -19.969 10.344 1 96.69 252 VAL A O 1
ATOM 1848 N N . MET A 1 253 ? -4.785 -19.078 8.891 1 94.88 253 MET A N 1
ATOM 1849 C CA . MET A 1 253 ? -5.656 -17.922 8.648 1 94.88 253 MET A CA 1
ATOM 1850 C C . MET A 1 253 ? -7.004 -18.375 8.102 1 94.88 253 MET A C 1
ATOM 1852 O O . MET A 1 253 ? -8.055 -17.984 8.625 1 94.88 253 MET A O 1
ATOM 1856 N N . PHE A 1 254 ? -6.98 -19.203 7.07 1 96.06 254 PHE A N 1
ATOM 1857 C CA . PHE A 1 254 ? -8.227 -19.672 6.465 1 96.06 254 PHE A CA 1
ATOM 1858 C C . PHE A 1 254 ? -9.031 -20.5 7.457 1 96.06 254 PHE A C 1
ATOM 1860 O O . PHE A 1 254 ? -10.258 -20.406 7.512 1 96.06 254 PHE A O 1
ATOM 1867 N N . TRP A 1 255 ? -8.328 -21.312 8.211 1 95.38 255 TRP A N 1
ATOM 1868 C CA . TRP A 1 255 ? -9.008 -22.172 9.164 1 95.38 255 TRP A CA 1
ATOM 1869 C C . TRP A 1 255 ? -9.695 -21.359 10.258 1 95.38 255 TRP A C 1
ATOM 1871 O O . TRP A 1 255 ? -10.867 -21.594 10.57 1 95.38 255 TRP A O 1
ATOM 1881 N N . VAL A 1 256 ? -9.055 -20.391 10.812 1 93.12 256 VAL A N 1
ATOM 1882 C CA . VAL A 1 256 ? -9.547 -19.641 11.961 1 93.12 256 VAL A CA 1
ATOM 1883 C C . VAL A 1 256 ? -10.625 -18.656 11.5 1 93.12 256 VAL A C 1
ATOM 1885 O O . VAL A 1 256 ? -11.672 -18.531 12.148 1 93.12 256 VAL A O 1
ATOM 1888 N N . LEU A 1 257 ? -10.438 -18.016 10.414 1 91.44 257 LEU A N 1
ATOM 1889 C CA . LEU A 1 257 ? -11.32 -16.938 10.023 1 91.44 257 LEU A CA 1
ATOM 1890 C C . LEU A 1 257 ? -12.555 -17.469 9.305 1 91.44 257 LEU A C 1
ATOM 1892 O O . LEU A 1 257 ? -13.625 -16.844 9.344 1 91.44 257 LEU A O 1
ATOM 1896 N N . GLU A 1 258 ? -12.422 -18.656 8.641 1 93.88 258 GLU A N 1
ATOM 1897 C CA . GLU A 1 258 ? -13.523 -19.031 7.758 1 93.88 258 GLU A CA 1
ATOM 1898 C C . GLU A 1 258 ? -14.219 -20.297 8.258 1 93.88 258 GLU A C 1
ATOM 1900 O O . GLU A 1 258 ? -15.242 -20.703 7.719 1 93.88 258 GLU A O 1
ATOM 1905 N N . ARG A 1 259 ? -13.773 -20.906 9.266 1 92.88 259 ARG A N 1
ATOM 1906 C CA . ARG A 1 259 ? -14.367 -22.141 9.758 1 92.88 259 ARG A CA 1
ATOM 1907 C C . ARG A 1 259 ? -15.859 -21.953 10.047 1 92.88 259 ARG A C 1
ATOM 1909 O O . ARG A 1 259 ? -16.656 -22.844 9.797 1 92.88 259 ARG A O 1
ATOM 1916 N N . ASN A 1 260 ? -16.188 -20.75 10.492 1 91.06 260 ASN A N 1
ATOM 1917 C CA . ASN A 1 260 ? -17.578 -20.484 10.844 1 91.06 260 ASN A CA 1
ATOM 1918 C C . ASN A 1 260 ? -18.266 -19.578 9.828 1 91.06 260 ASN A C 1
ATOM 1920 O O . ASN A 1 260 ? -19.344 -19.062 10.086 1 91.06 260 ASN A O 1
ATOM 1924 N N . HIS A 1 261 ? -17.672 -19.344 8.734 1 93.12 261 HIS A N 1
ATOM 1925 C CA . HIS A 1 261 ? -18.25 -18.484 7.707 1 93.12 261 HIS A CA 1
ATOM 1926 C C . HIS A 1 261 ? -18.359 -19.219 6.375 1 93.12 261 HIS A C 1
ATOM 1928 O O . HIS A 1 261 ? -19.234 -20.078 6.199 1 93.12 261 HIS A O 1
ATOM 1934 N N . ALA A 1 262 ? -17.344 -19.109 5.508 1 90.69 262 ALA A N 1
ATOM 1935 C CA . ALA A 1 262 ? -17.406 -19.719 4.184 1 90.69 262 ALA A CA 1
ATOM 1936 C C . ALA A 1 262 ? -17.297 -21.234 4.273 1 90.69 262 ALA A C 1
ATOM 1938 O O . ALA A 1 262 ? -17.797 -21.953 3.402 1 90.69 262 ALA A O 1
ATOM 1939 N N . PHE A 1 263 ? -16.625 -21.781 5.352 1 93.69 263 PHE A N 1
ATOM 1940 C CA . PHE A 1 263 ? -16.422 -23.219 5.496 1 93.69 263 PHE A CA 1
ATOM 1941 C C . PHE A 1 263 ? -17.484 -23.828 6.391 1 93.69 263 PHE A C 1
ATOM 1943 O O . PHE A 1 263 ? -17.422 -25.016 6.715 1 93.69 263 PHE A O 1
ATOM 1950 N N . ALA A 1 264 ? -18.438 -23.078 6.812 1 91.69 264 ALA A N 1
ATOM 1951 C CA . ALA A 1 264 ? -19.391 -23.484 7.84 1 91.69 264 ALA A CA 1
ATOM 1952 C C . ALA A 1 264 ? -20.156 -24.75 7.41 1 91.69 264 ALA A C 1
ATOM 1954 O O . ALA A 1 264 ? -20.453 -25.609 8.242 1 91.69 264 ALA A O 1
ATOM 1955 N N . GLU A 1 265 ? -20.453 -24.922 6.141 1 91.94 265 GLU A N 1
ATOM 1956 C CA . GLU A 1 265 ? -21.266 -26.031 5.66 1 91.94 265 GLU A CA 1
ATOM 1957 C C . GLU A 1 265 ? -20.406 -27.234 5.293 1 91.94 265 GLU A C 1
ATOM 1959 O O . GLU A 1 265 ? -20.922 -28.297 4.973 1 91.94 265 GLU A O 1
ATOM 1964 N N . LEU A 1 266 ? -19.156 -27.078 5.398 1 93.69 266 LEU A N 1
ATOM 1965 C CA . LEU A 1 266 ? -18.234 -28.172 5.043 1 93.69 266 LEU A CA 1
ATOM 1966 C C . LEU A 1 266 ? -17.938 -29.031 6.254 1 93.69 266 LEU A C 1
ATOM 1968 O O . LEU A 1 266 ? -17.906 -28.547 7.387 1 93.69 266 LEU A O 1
ATOM 1972 N N . SER A 1 267 ? -17.734 -30.328 6.031 1 94.94 267 SER A N 1
ATOM 1973 C CA . SER A 1 267 ? -17.234 -31.203 7.082 1 94.94 267 SER A CA 1
ATOM 1974 C C . SER A 1 267 ? -15.852 -30.781 7.551 1 94.94 267 SER A C 1
ATOM 1976 O O . SER A 1 267 ? -15.172 -30.016 6.867 1 94.94 267 SER A O 1
ATOM 1978 N N . SER A 1 268 ? -15.453 -31.219 8.719 1 93.56 268 SER A N 1
ATOM 1979 C CA . SER A 1 268 ? -14.156 -30.844 9.266 1 93.56 268 SER A CA 1
ATOM 1980 C C . SER A 1 268 ? -13.023 -31.234 8.32 1 93.56 268 SER A C 1
ATOM 1982 O O . SER A 1 268 ? -12.062 -30.484 8.148 1 93.56 268 SER A O 1
ATOM 1984 N N . TRP A 1 269 ? -13.172 -32.406 7.723 1 94 269 TRP A N 1
ATOM 1985 C CA . TRP A 1 269 ? -12.164 -32.875 6.781 1 94 269 TRP A CA 1
ATOM 1986 C C . TRP A 1 269 ? -12.133 -31.984 5.535 1 94 269 TRP A C 1
ATOM 1988 O O . TRP A 1 269 ? -11.062 -31.562 5.098 1 94 269 TRP A O 1
ATOM 1998 N N . ASP A 1 270 ? -13.32 -31.734 4.992 1 95.5 270 ASP A N 1
ATOM 1999 C CA . ASP A 1 270 ? -13.414 -30.906 3.793 1 95.5 270 ASP A CA 1
ATOM 2000 C C . ASP A 1 270 ? -12.906 -29.484 4.062 1 95.5 270 ASP A C 1
ATOM 2002 O O . ASP A 1 270 ? -12.25 -28.875 3.209 1 95.5 270 ASP A O 1
ATOM 2006 N N . ALA A 1 271 ? -13.258 -29.047 5.25 1 96.25 271 ALA A N 1
ATOM 2007 C CA . ALA A 1 271 ? -12.828 -27.703 5.633 1 96.25 271 ALA A CA 1
ATOM 2008 C C . ALA A 1 271 ? -11.305 -27.625 5.762 1 96.25 271 ALA A C 1
ATOM 2010 O O . ALA A 1 271 ? -10.688 -26.641 5.363 1 96.25 271 ALA A O 1
ATOM 2011 N N . ALA A 1 272 ? -10.719 -28.625 6.316 1 95.81 272 ALA A N 1
ATOM 2012 C CA . ALA A 1 272 ? -9.266 -28.672 6.453 1 95.81 272 ALA A CA 1
ATOM 2013 C C . ALA A 1 272 ? -8.594 -28.719 5.086 1 95.81 272 ALA A C 1
ATOM 2015 O O . ALA A 1 272 ? -7.602 -28.016 4.852 1 95.81 272 ALA A O 1
ATOM 2016 N N . LEU A 1 273 ? -9.141 -29.562 4.207 1 96.19 273 LEU A N 1
ATOM 2017 C CA . LEU A 1 273 ? -8.609 -29.656 2.852 1 96.19 273 LEU A CA 1
ATOM 2018 C C . LEU A 1 273 ? -8.75 -28.328 2.111 1 96.19 273 LEU A C 1
ATOM 2020 O O . LEU A 1 273 ? -7.848 -27.922 1.387 1 96.19 273 LEU A O 1
ATOM 2024 N N . ALA A 1 274 ? -9.891 -27.703 2.314 1 96.56 274 ALA A N 1
ATOM 2025 C CA . ALA A 1 274 ? -10.133 -26.406 1.694 1 96.56 274 ALA A CA 1
ATOM 2026 C C . ALA A 1 274 ? -9.141 -25.359 2.199 1 96.56 274 ALA A C 1
ATOM 2028 O O . ALA A 1 274 ? -8.602 -24.578 1.415 1 96.56 274 ALA A O 1
ATOM 2029 N N . ALA A 1 275 ? -8.914 -25.375 3.486 1 97.25 275 ALA A N 1
ATOM 2030 C CA . ALA A 1 275 ? -7.996 -24.406 4.082 1 97.25 275 ALA A CA 1
ATOM 2031 C C . ALA A 1 275 ? -6.574 -24.609 3.564 1 97.25 275 ALA A C 1
ATOM 2033 O O . ALA A 1 275 ? -5.891 -23.641 3.229 1 97.25 275 ALA A O 1
ATOM 2034 N N . VAL A 1 276 ? -6.148 -25.812 3.479 1 96.69 276 VAL A N 1
ATOM 2035 C CA . VAL A 1 276 ? -4.812 -26.125 2.979 1 96.69 276 VAL A CA 1
ATOM 2036 C C . VAL A 1 276 ? -4.699 -25.719 1.513 1 96.69 276 VAL A C 1
ATOM 2038 O O . VAL A 1 276 ? -3.73 -25.062 1.118 1 96.69 276 VAL A O 1
ATOM 2041 N N . PHE A 1 277 ? -5.66 -26.078 0.759 1 97.19 277 PHE A N 1
ATOM 2042 C CA . PHE A 1 277 ? -5.609 -25.828 -0.676 1 97.19 277 PHE A CA 1
ATOM 2043 C C . PHE A 1 277 ? -5.672 -24.328 -0.963 1 97.19 277 PHE A C 1
ATOM 2045 O O . PHE A 1 277 ? -4.961 -23.828 -1.838 1 97.19 277 PHE A O 1
ATOM 2052 N N . GLN A 1 278 ? -6.535 -23.625 -0.235 1 95.88 278 GLN A N 1
ATOM 2053 C CA . GLN A 1 278 ? -6.645 -22.188 -0.457 1 95.88 278 GLN A CA 1
ATOM 2054 C C . GLN A 1 278 ? -5.348 -21.484 -0.075 1 95.88 278 GLN A C 1
ATOM 2056 O O . GLN A 1 278 ? -4.984 -20.469 -0.687 1 95.88 278 GLN A O 1
ATOM 2061 N N . SER A 1 279 ? -4.703 -21.969 0.921 1 96.94 279 SER A N 1
ATOM 2062 C CA . SER A 1 279 ? -3.396 -21.406 1.255 1 96.94 279 SER A CA 1
ATOM 2063 C C . SER A 1 279 ? -2.4 -21.625 0.119 1 96.94 279 SER A C 1
ATOM 2065 O O . SER A 1 279 ? -1.671 -20.703 -0.254 1 96.94 279 SER A O 1
ATOM 2067 N N . ILE A 1 280 ? -2.4 -22.766 -0.458 1 96.31 280 ILE A N 1
ATOM 2068 C CA . ILE A 1 280 ? -1.476 -23.141 -1.525 1 96.31 280 ILE A CA 1
ATOM 2069 C C . ILE A 1 280 ? -1.741 -22.281 -2.758 1 96.31 280 ILE A C 1
ATOM 2071 O O . ILE A 1 280 ? -0.806 -21.797 -3.406 1 96.31 280 ILE A O 1
ATOM 2075 N N . THR A 1 281 ? -2.971 -22.078 -3.037 1 95.38 281 THR A N 1
ATOM 2076 C CA . THR A 1 281 ? -3.318 -21.391 -4.281 1 95.38 281 THR A CA 1
ATOM 2077 C C . THR A 1 281 ? -2.898 -19.938 -4.238 1 95.38 281 THR A C 1
ATOM 2079 O O . THR A 1 281 ? -2.75 -19.297 -5.277 1 95.38 281 THR A O 1
ATOM 2082 N N . THR A 1 282 ? -2.709 -19.359 -3 1 94.19 282 THR A N 1
ATOM 2083 C CA . THR A 1 282 ? -2.244 -17.984 -2.883 1 94.19 282 THR A CA 1
ATOM 2084 C C . THR A 1 282 ? -0.793 -17.859 -3.34 1 94.19 282 THR A C 1
ATOM 2086 O O . THR A 1 282 ? -0.294 -16.766 -3.549 1 94.19 282 THR A O 1
ATOM 2089 N N . ARG A 1 283 ? -0.172 -19.016 -3.48 1 91.81 283 ARG A N 1
ATOM 2090 C CA . ARG A 1 283 ? 1.176 -19.031 -4.039 1 91.81 283 ARG A CA 1
ATOM 2091 C C . ARG A 1 283 ? 1.139 -18.953 -5.562 1 91.81 283 ARG A C 1
ATOM 2093 O O . ARG A 1 283 ? 1.807 -19.734 -6.246 1 91.81 283 ARG A O 1
ATOM 2100 N N . THR A 1 284 ? 0.209 -18.219 -6.102 1 87.06 284 THR A N 1
ATOM 2101 C CA . THR A 1 284 ? 0.119 -17.781 -7.488 1 87.06 284 THR A CA 1
ATOM 2102 C C . THR A 1 284 ? -0.527 -18.844 -8.359 1 87.06 284 THR A C 1
ATOM 2104 O O . THR A 1 284 ? -0.077 -19.109 -9.477 1 87.06 284 THR A O 1
ATOM 2107 N N . ALA A 1 285 ? -1.545 -19.531 -7.918 1 85.88 285 ALA A N 1
ATOM 2108 C CA . ALA A 1 285 ? -2.066 -20.609 -8.742 1 85.88 285 ALA A CA 1
ATOM 2109 C C . ALA A 1 285 ? -3.469 -20.281 -9.258 1 85.88 285 ALA A C 1
ATOM 2111 O O . ALA A 1 285 ? -3.902 -20.828 -10.281 1 85.88 285 ALA A O 1
ATOM 2112 N N . GLY A 1 286 ? -4.234 -19.625 -8.523 1 88.25 286 GLY A N 1
ATOM 2113 C CA . GLY A 1 286 ? -5.492 -19.094 -9.023 1 88.25 286 GLY A CA 1
ATOM 2114 C C . GLY A 1 286 ? -6.633 -20.078 -8.953 1 88.25 286 GLY A C 1
ATOM 2115 O O . GLY A 1 286 ? -7.781 -19.75 -9.25 1 88.25 286 GLY A O 1
ATOM 2116 N N . PHE A 1 287 ? -6.398 -21.344 -8.609 1 92.81 287 PHE A N 1
ATOM 2117 C CA . PHE A 1 287 ? -7.469 -22.312 -8.406 1 92.81 287 PHE A CA 1
ATOM 2118 C C . PHE A 1 287 ? -8.234 -22 -7.121 1 92.81 287 PHE A C 1
ATOM 2120 O O . PHE A 1 287 ? -7.645 -21.578 -6.129 1 92.81 287 PHE A O 1
ATOM 2127 N N . GLN A 1 288 ? -9.5 -22.188 -7.234 1 94.12 288 GLN A N 1
ATOM 2128 C CA . GLN A 1 288 ? -10.273 -22.031 -6.004 1 94.12 288 GLN A CA 1
ATOM 2129 C C . GLN A 1 288 ? -11.141 -23.266 -5.746 1 94.12 288 GLN A C 1
ATOM 2131 O O . GLN A 1 288 ? -11.781 -23.781 -6.664 1 94.12 288 GLN A O 1
ATOM 2136 N N . SER A 1 289 ? -11.062 -23.734 -4.609 1 94.38 289 SER A N 1
ATOM 2137 C CA . SER A 1 289 ? -11.914 -24.844 -4.203 1 94.38 289 SER A CA 1
ATOM 2138 C C . SER A 1 289 ? -13.094 -24.359 -3.365 1 94.38 289 SER A C 1
ATOM 2140 O O . SER A 1 289 ? -13.977 -25.156 -3.012 1 94.38 289 SER A O 1
ATOM 2142 N N . VAL A 1 290 ? -13.047 -23.125 -3.023 1 94.19 290 VAL A N 1
ATOM 2143 C CA . VAL A 1 290 ? -14.133 -22.422 -2.348 1 94.19 290 VAL A CA 1
ATOM 2144 C C . VAL A 1 290 ? -14.359 -21.062 -2.994 1 94.19 290 VAL A C 1
ATOM 2146 O O . VAL A 1 290 ? -13.43 -20.484 -3.566 1 94.19 290 VAL A O 1
ATOM 2149 N N . ASP A 1 291 ? -15.602 -20.625 -2.873 1 93.88 291 ASP A N 1
ATOM 2150 C CA . ASP A 1 291 ? -15.945 -19.344 -3.49 1 93.88 291 ASP A CA 1
ATOM 2151 C C . ASP A 1 291 ? -15.391 -18.188 -2.682 1 93.88 291 ASP A C 1
ATOM 2153 O O . ASP A 1 291 ? -15.828 -17.938 -1.555 1 93.88 291 ASP A O 1
ATOM 2157 N N . PHE A 1 292 ? -14.5 -17.406 -3.277 1 93.5 292 PHE A N 1
ATOM 2158 C CA . PHE A 1 292 ? -13.883 -16.281 -2.59 1 93.5 292 PHE A CA 1
ATOM 2159 C C . PHE A 1 292 ? -14.867 -15.125 -2.447 1 93.5 292 PHE A C 1
ATOM 2161 O O . PHE A 1 292 ? -14.656 -14.219 -1.646 1 93.5 292 PHE A O 1
ATOM 2168 N N . GLY A 1 293 ? -15.922 -15.109 -3.268 1 92.44 293 GLY A N 1
ATOM 2169 C CA . GLY A 1 293 ? -16.969 -14.109 -3.121 1 92.44 293 GLY A CA 1
ATOM 2170 C C . GLY A 1 293 ? -17.688 -14.195 -1.791 1 92.44 293 GLY A C 1
ATOM 2171 O O . GLY A 1 293 ? -18.328 -13.227 -1.359 1 92.44 293 GLY A O 1
ATOM 2172 N N . GLU A 1 294 ? -17.531 -15.32 -1.14 1 92.06 294 GLU A N 1
ATOM 2173 C CA . GLU A 1 294 ? -18.234 -15.547 0.121 1 92.06 294 GLU A CA 1
ATOM 2174 C C . GLU A 1 294 ? -17.297 -15.406 1.311 1 92.06 294 GLU A C 1
ATOM 2176 O O . GLU A 1 294 ? -17.719 -15.516 2.463 1 92.06 294 GLU A O 1
ATOM 2181 N N . MET A 1 295 ? -16.109 -15.141 1.055 1 93.19 295 MET A N 1
ATOM 2182 C CA . MET A 1 295 ? -15.117 -15.062 2.125 1 93.19 295 MET A CA 1
ATOM 2183 C C . MET A 1 295 ? -15.273 -13.766 2.91 1 93.19 295 MET A C 1
ATOM 2185 O O . MET A 1 295 ? -15.781 -12.766 2.383 1 93.19 295 MET A O 1
ATOM 2189 N N . SER A 1 296 ? -14.883 -13.789 4.145 1 91.69 296 SER A N 1
ATOM 2190 C CA . SER A 1 296 ? -14.906 -12.602 4.988 1 91.69 296 SER A CA 1
ATOM 2191 C C . SER A 1 296 ? -13.914 -11.555 4.5 1 91.69 296 SER A C 1
ATOM 2193 O O . SER A 1 296 ? -12.906 -11.891 3.877 1 91.69 296 SER A O 1
ATOM 2195 N N . PRO A 1 297 ? -14.219 -10.297 4.785 1 88.75 297 PRO A N 1
ATOM 2196 C CA . PRO A 1 297 ? -13.328 -9.219 4.352 1 88.75 297 PRO A CA 1
ATOM 2197 C C . PRO A 1 297 ? -11.914 -9.359 4.91 1 88.75 297 PRO A C 1
ATOM 2199 O O . PRO A 1 297 ? -10.938 -9.047 4.219 1 88.75 297 PRO A O 1
ATOM 2202 N N . ASN A 1 298 ? -11.836 -9.852 6.102 1 88.62 298 ASN A N 1
ATOM 2203 C CA . ASN A 1 298 ? -10.523 -10.047 6.695 1 88.62 298 ASN A CA 1
ATOM 2204 C C . ASN A 1 298 ? -9.727 -11.125 5.965 1 88.62 298 ASN A C 1
ATOM 2206 O O . ASN A 1 298 ? -8.516 -11.008 5.805 1 88.62 298 ASN A O 1
ATOM 2210 N N . THR A 1 299 ? -10.43 -12.172 5.617 1 93.31 299 THR A N 1
ATOM 2211 C CA . THR A 1 299 ? -9.781 -13.234 4.855 1 93.31 299 THR A CA 1
ATOM 2212 C C . THR A 1 299 ? -9.336 -12.727 3.49 1 93.31 299 THR A C 1
ATOM 2214 O O . THR A 1 299 ? -8.234 -13.055 3.027 1 93.31 299 THR A O 1
ATOM 2217 N N . LEU A 1 300 ? -10.195 -11.898 2.844 1 94.19 300 LEU A N 1
ATOM 2218 C CA . LEU A 1 300 ? -9.828 -11.328 1.551 1 94.19 300 LEU A CA 1
ATOM 2219 C C . LEU A 1 300 ? -8.578 -10.469 1.668 1 94.19 300 LEU A C 1
ATOM 2221 O O . LEU A 1 300 ? -7.684 -10.539 0.818 1 94.19 300 LEU A O 1
ATOM 2225 N N . MET A 1 301 ? -8.477 -9.719 2.68 1 91.81 301 MET A N 1
ATOM 2226 C CA . MET A 1 301 ? -7.293 -8.883 2.885 1 91.81 301 MET A CA 1
ATOM 2227 C C . MET A 1 301 ? -6.055 -9.742 3.127 1 91.81 301 MET A C 1
ATOM 2229 O O . MET A 1 301 ? -4.992 -9.484 2.561 1 91.81 301 MET A O 1
ATOM 2233 N N . GLY A 1 302 ? -6.223 -10.703 4.082 1 93.12 302 GLY A N 1
ATOM 2234 C CA . GLY A 1 302 ? -5.109 -11.609 4.309 1 93.12 302 GLY A CA 1
ATOM 2235 C C . GLY A 1 302 ? -4.645 -12.32 3.049 1 93.12 302 GLY A C 1
ATOM 2236 O O . GLY A 1 302 ? -3.443 -12.508 2.844 1 93.12 302 GLY A O 1
ATOM 2237 N N . THR A 1 303 ? -5.59 -12.719 2.252 1 95.75 303 THR A N 1
ATOM 2238 C CA . THR A 1 303 ? -5.273 -13.375 0.988 1 95.75 303 THR A CA 1
ATOM 2239 C C . THR A 1 303 ? -4.547 -12.414 0.05 1 95.75 303 THR A C 1
ATOM 2241 O O . THR A 1 303 ? -3.643 -12.82 -0.685 1 95.75 303 THR A O 1
ATOM 2244 N N . ASP A 1 304 ? -4.93 -11.117 0.057 1 95.19 304 ASP A N 1
ATOM 2245 C CA . ASP A 1 304 ? -4.238 -10.102 -0.734 1 95.19 304 ASP A CA 1
ATOM 2246 C C . ASP A 1 304 ? -2.754 -10.047 -0.373 1 95.19 304 ASP A C 1
ATOM 2248 O O . ASP A 1 304 ? -1.897 -9.977 -1.256 1 95.19 304 ASP A O 1
ATOM 2252 N N . ILE A 1 305 ? -2.488 -10.094 0.866 1 93.12 305 ILE A N 1
ATOM 2253 C CA . ILE A 1 305 ? -1.112 -10.016 1.344 1 93.12 305 ILE A CA 1
ATOM 2254 C C . ILE A 1 305 ? -0.343 -11.258 0.893 1 93.12 305 ILE A C 1
ATOM 2256 O O . ILE A 1 305 ? 0.786 -11.156 0.407 1 93.12 305 ILE A O 1
ATOM 2260 N N . LEU A 1 306 ? -0.957 -12.383 1.037 1 95 306 LEU A N 1
ATOM 2261 C CA . LEU A 1 306 ? -0.316 -13.625 0.629 1 95 306 LEU A CA 1
ATOM 2262 C C . LEU A 1 306 ? -0.053 -13.633 -0.873 1 95 306 LEU A C 1
ATOM 2264 O O . LEU A 1 306 ? 1 -14.094 -1.319 1 95 306 LEU A O 1
ATOM 2268 N N . MET A 1 307 ? -1.035 -13.117 -1.633 1 95.69 307 MET A N 1
ATOM 2269 C CA . MET A 1 307 ? -0.88 -13.086 -3.084 1 95.69 307 MET A CA 1
ATOM 2270 C C . MET A 1 307 ? 0.236 -12.125 -3.492 1 95.69 307 MET A C 1
ATOM 2272 O O . MET A 1 307 ? 0.945 -12.375 -4.469 1 95.69 307 MET A O 1
ATOM 2276 N N . PHE A 1 308 ? 0.348 -11.086 -2.768 1 94.31 308 PHE A N 1
ATOM 2277 C CA . PHE A 1 308 ? 1.36 -10.086 -3.088 1 94.31 308 PHE A CA 1
ATOM 2278 C C . PHE A 1 308 ? 2.76 -10.68 -2.98 1 94.31 308 PHE A C 1
ATOM 2280 O O . PHE A 1 308 ? 3.654 -10.32 -3.748 1 94.31 308 PHE A O 1
ATOM 2287 N N . ILE A 1 309 ? 2.938 -11.602 -2 1 92.56 309 ILE A N 1
ATOM 2288 C CA . ILE A 1 309 ? 4.207 -12.297 -1.83 1 92.56 309 ILE A CA 1
ATOM 2289 C C . ILE A 1 309 ? 4.266 -13.5 -2.768 1 92.56 309 ILE A C 1
ATOM 2291 O O . ILE A 1 309 ? 3.535 -14.477 -2.58 1 92.56 309 ILE A O 1
ATOM 2295 N N . GLY A 1 310 ? 5.027 -13.492 -3.701 1 89.31 310 GLY A N 1
ATOM 2296 C CA . GLY A 1 310 ? 5.059 -14.523 -4.73 1 89.31 310 GLY A CA 1
ATOM 2297 C C . GLY A 1 310 ? 5.922 -15.711 -4.363 1 89.31 310 GLY A C 1
ATOM 2298 O O . GLY A 1 310 ? 6.148 -15.977 -3.18 1 89.31 310 GLY A O 1
ATOM 2299 N N . GLY A 1 311 ? 6.223 -16.531 -5.316 1 88.69 311 GLY A N 1
ATOM 2300 C CA . GLY A 1 311 ? 7.008 -17.75 -5.117 1 88.69 311 GLY A CA 1
ATOM 2301 C C . GLY A 1 311 ? 8.5 -17.516 -5.289 1 88.69 311 GLY A C 1
ATOM 2302 O O . GLY A 1 311 ? 9.016 -16.453 -4.969 1 88.69 311 GLY A O 1
ATOM 2303 N N . GLY A 1 312 ? 9.125 -18.547 -5.57 1 86.25 312 GLY A N 1
ATOM 2304 C CA . GLY A 1 312 ? 10.578 -18.516 -5.699 1 86.25 312 GLY A CA 1
ATOM 2305 C C . GLY A 1 312 ? 11.047 -17.906 -7.004 1 86.25 312 GLY A C 1
ATOM 2306 O O . GLY A 1 312 ? 10.305 -17.875 -7.988 1 86.25 312 GLY A O 1
ATOM 2307 N N . SER A 1 313 ? 12.281 -17.453 -6.93 1 79.62 313 SER A N 1
ATOM 2308 C CA . SER A 1 313 ? 12.883 -16.922 -8.141 1 79.62 313 SER A CA 1
ATOM 2309 C C . SER A 1 313 ? 13.141 -18.016 -9.172 1 79.62 313 SER A C 1
ATOM 2311 O O . SER A 1 313 ? 13.547 -19.125 -8.812 1 79.62 313 SER A O 1
ATOM 2313 N N . GLY A 1 314 ? 12.828 -17.75 -10.414 1 77.38 314 GLY A N 1
ATOM 2314 C CA . GLY A 1 314 ? 13.031 -18.734 -11.469 1 77.38 314 GLY A CA 1
ATOM 2315 C C . GLY A 1 314 ? 11.906 -19.734 -11.562 1 77.38 314 GLY A C 1
ATOM 2316 O O . GLY A 1 314 ? 12.008 -20.719 -12.297 1 77.38 314 GLY A O 1
ATOM 2317 N N . GLY A 1 315 ? 10.969 -19.5 -10.758 1 79.75 315 GLY A N 1
ATOM 2318 C CA . GLY A 1 315 ? 9.766 -20.312 -10.844 1 79.75 315 GLY A CA 1
ATOM 2319 C C . GLY A 1 315 ? 8.672 -19.672 -11.688 1 79.75 315 GLY A C 1
ATOM 2320 O O . GLY A 1 315 ? 8.859 -18.594 -12.242 1 79.75 315 GLY A O 1
ATOM 2321 N N . THR A 1 316 ? 7.625 -20.391 -11.773 1 81.06 316 THR A N 1
ATOM 2322 C CA . THR A 1 316 ? 6.52 -19.922 -12.602 1 81.06 316 THR A CA 1
ATOM 2323 C C . THR A 1 316 ? 5.57 -19.031 -11.797 1 81.06 316 THR A C 1
ATOM 2325 O O . THR A 1 316 ? 4.586 -18.531 -12.336 1 81.06 316 THR A O 1
ATOM 2328 N N . ALA A 1 317 ? 5.883 -18.938 -10.539 1 83 317 ALA A N 1
ATOM 2329 C CA . ALA A 1 317 ? 5.031 -18.109 -9.688 1 83 317 ALA A CA 1
ATOM 2330 C C . ALA A 1 317 ? 5.285 -16.625 -9.93 1 83 317 ALA A C 1
ATOM 2332 O O . ALA A 1 317 ? 6.391 -16.234 -10.312 1 83 317 ALA A O 1
ATOM 2333 N N . GLY A 1 318 ? 4.238 -15.883 -9.812 1 84.81 318 GLY A N 1
ATOM 2334 C CA . GLY A 1 318 ? 4.324 -14.438 -9.977 1 84.81 318 GLY A CA 1
ATOM 2335 C C . GLY A 1 318 ? 4.387 -13.695 -8.656 1 84.81 318 GLY A C 1
ATOM 2336 O O . GLY A 1 318 ? 4.906 -14.211 -7.664 1 84.81 318 GLY A O 1
ATOM 2337 N N . GLY A 1 319 ? 4.031 -12.375 -8.711 1 84.69 319 GLY A N 1
ATOM 2338 C CA . GLY A 1 319 ? 4.082 -11.547 -7.52 1 84.69 319 GLY A CA 1
ATOM 2339 C C . GLY A 1 319 ? 5.488 -11.102 -7.16 1 84.69 319 GLY A C 1
ATOM 2340 O O . GLY A 1 319 ? 6.434 -11.359 -7.91 1 84.69 319 GLY A O 1
ATOM 2341 N N . LEU A 1 320 ? 5.559 -10.445 -6.055 1 87.75 320 LEU A N 1
ATOM 2342 C CA . LEU A 1 320 ? 6.871 -10.109 -5.512 1 87.75 320 LEU A CA 1
ATOM 2343 C C . LEU A 1 320 ? 7.562 -11.359 -4.969 1 87.75 320 LEU A C 1
ATOM 2345 O O . LEU A 1 320 ? 7.082 -11.977 -4.02 1 87.75 320 LEU A O 1
ATOM 2349 N N . LYS A 1 321 ? 8.578 -11.695 -5.57 1 87.81 321 LYS A N 1
ATOM 2350 C CA . LYS A 1 321 ? 9.234 -12.953 -5.203 1 87.81 321 LYS A CA 1
ATOM 2351 C C . LYS A 1 321 ? 9.523 -13 -3.705 1 87.81 321 LYS A C 1
ATOM 2353 O O . LYS A 1 321 ? 9.805 -11.977 -3.088 1 87.81 321 LYS A O 1
ATOM 2358 N N . ILE A 1 322 ? 9.492 -14.172 -3.242 1 89.19 322 ILE A N 1
ATOM 2359 C CA . ILE A 1 322 ? 9.625 -14.398 -1.808 1 89.19 322 ILE A CA 1
ATOM 2360 C C . ILE A 1 322 ? 10.984 -13.906 -1.327 1 89.19 322 ILE A C 1
ATOM 2362 O O . ILE A 1 322 ? 11.102 -13.375 -0.22 1 89.19 322 ILE A O 1
ATOM 2366 N N . THR A 1 323 ? 12.031 -14.031 -2.074 1 84.25 323 THR A N 1
ATOM 2367 C CA . THR A 1 323 ? 13.359 -13.562 -1.705 1 84.25 323 THR A CA 1
ATOM 2368 C C . THR A 1 323 ? 13.391 -12.039 -1.604 1 84.25 323 THR A C 1
ATOM 2370 O O . THR A 1 323 ? 14 -11.492 -0.688 1 84.25 323 THR A O 1
ATOM 2373 N N . THR A 1 324 ? 12.727 -11.453 -2.545 1 83.56 324 THR A N 1
ATOM 2374 C CA . THR A 1 324 ? 12.641 -10 -2.523 1 83.56 324 THR A CA 1
ATOM 2375 C C . THR A 1 324 ? 11.93 -9.516 -1.263 1 83.56 324 THR A C 1
ATOM 2377 O O . THR A 1 324 ? 12.391 -8.586 -0.598 1 83.56 324 THR A O 1
ATOM 2380 N N . PHE A 1 325 ? 10.883 -10.117 -1.002 1 87.88 325 PHE A N 1
ATOM 2381 C CA . PHE A 1 325 ? 10.094 -9.734 0.166 1 87.88 325 PHE A CA 1
ATOM 2382 C C . PHE A 1 325 ? 10.922 -9.875 1.441 1 87.88 325 PHE A C 1
ATOM 2384 O O . PHE A 1 325 ? 10.938 -8.977 2.281 1 87.88 325 PHE A O 1
ATOM 2391 N N . PHE A 1 326 ? 11.594 -10.93 1.586 1 84.12 326 PHE A N 1
ATOM 2392 C CA . PHE A 1 326 ? 12.312 -11.188 2.826 1 84.12 326 PHE A CA 1
ATOM 2393 C C . PHE A 1 326 ? 13.562 -10.312 2.916 1 84.12 326 PHE A C 1
ATOM 2395 O O . PHE A 1 326 ? 14 -9.953 4.012 1 84.12 326 PHE A O 1
ATOM 2402 N N . VAL A 1 327 ? 14.125 -9.992 1.762 1 80.44 327 VAL A N 1
ATOM 2403 C CA . VAL A 1 327 ? 15.242 -9.055 1.767 1 80.44 327 VAL A CA 1
ATOM 2404 C C . VAL A 1 327 ? 14.766 -7.688 2.246 1 80.44 327 VAL A C 1
ATOM 2406 O O . VAL A 1 327 ? 15.43 -7.035 3.055 1 80.44 327 VAL A O 1
ATOM 2409 N N . VAL A 1 328 ? 13.656 -7.293 1.735 1 82.69 328 VAL A N 1
ATOM 2410 C CA . VAL A 1 328 ? 13.078 -6.02 2.148 1 82.69 328 VAL A CA 1
ATOM 2411 C C . VAL A 1 328 ? 12.766 -6.055 3.641 1 82.69 328 VAL A C 1
ATOM 2413 O O . VAL A 1 328 ? 13.062 -5.105 4.371 1 82.69 328 VAL A O 1
ATOM 2416 N N . LEU A 1 329 ? 12.203 -7.102 4.09 1 84.38 329 LEU A N 1
ATOM 2417 C CA . LEU A 1 329 ? 11.859 -7.258 5.5 1 84.38 329 LEU A CA 1
ATOM 2418 C C . LEU A 1 329 ? 13.117 -7.23 6.371 1 84.38 329 LEU A C 1
ATOM 2420 O O . LEU A 1 329 ? 13.125 -6.609 7.438 1 84.38 329 LEU A O 1
ATOM 2424 N N . ALA A 1 330 ? 14.125 -7.898 5.91 1 81.44 330 ALA A N 1
ATOM 2425 C CA . ALA A 1 330 ? 15.391 -7.91 6.648 1 81.44 330 ALA A CA 1
ATOM 2426 C C . ALA A 1 330 ? 16 -6.516 6.711 1 81.44 330 ALA A C 1
ATOM 2428 O O . ALA A 1 330 ? 16.578 -6.129 7.73 1 81.44 330 ALA A O 1
ATOM 2429 N N . ALA A 1 331 ? 15.891 -5.891 5.625 1 76.06 331 ALA A N 1
ATOM 2430 C CA . ALA A 1 331 ? 16.406 -4.523 5.582 1 76.06 331 ALA A CA 1
ATOM 2431 C C . ALA A 1 331 ? 15.656 -3.629 6.57 1 76.06 331 ALA A C 1
ATOM 2433 O O . ALA A 1 331 ? 16.281 -2.811 7.258 1 76.06 331 ALA A O 1
ATOM 2434 N N . ILE A 1 332 ? 14.391 -3.748 6.637 1 74.62 332 ILE A N 1
ATOM 2435 C CA . ILE A 1 332 ? 13.562 -2.969 7.551 1 74.62 332 ILE A CA 1
ATOM 2436 C C . ILE A 1 332 ? 13.938 -3.291 8.992 1 74.62 332 ILE A C 1
ATOM 2438 O O . ILE A 1 332 ? 14.133 -2.385 9.812 1 74.62 332 ILE A O 1
ATOM 2442 N N . VAL A 1 333 ? 14.078 -4.543 9.297 1 78.06 333 VAL A N 1
ATOM 2443 C CA . VAL A 1 333 ? 14.406 -4.977 10.648 1 78.06 333 VAL A CA 1
ATOM 2444 C C . VAL A 1 333 ? 15.797 -4.477 11.039 1 78.06 333 VAL A C 1
ATOM 2446 O O . VAL A 1 333 ? 16 -4.02 12.164 1 78.06 333 VAL A O 1
ATOM 2449 N N . ALA A 1 334 ? 16.734 -4.605 10.117 1 74.25 334 ALA A N 1
ATOM 2450 C CA . ALA A 1 334 ? 18.078 -4.113 10.359 1 74.25 334 ALA A CA 1
ATOM 2451 C C . ALA A 1 334 ? 18.078 -2.621 10.664 1 74.25 334 ALA A C 1
ATOM 2453 O O . ALA A 1 334 ? 18.812 -2.158 11.547 1 74.25 334 ALA A O 1
ATOM 2454 N N . GLU A 1 335 ? 17.297 -1.996 9.984 1 66.12 335 GLU A N 1
ATOM 2455 C CA . GLU A 1 335 ? 17.188 -0.552 10.18 1 66.12 335 GLU A CA 1
ATOM 2456 C C . GLU A 1 335 ? 16.578 -0.215 11.531 1 66.12 335 GLU A C 1
ATOM 2458 O O . GLU A 1 335 ? 17.031 0.714 12.211 1 66.12 335 GLU A O 1
ATOM 2463 N N . ILE A 1 336 ? 15.539 -0.878 11.883 1 65.88 336 ILE A N 1
ATOM 2464 C CA . ILE A 1 336 ? 14.867 -0.668 13.164 1 65.88 336 ILE A CA 1
ATOM 2465 C C . ILE A 1 336 ? 15.828 -0.972 14.312 1 65.88 336 ILE A C 1
ATOM 2467 O O . ILE A 1 336 ? 15.836 -0.267 15.32 1 65.88 336 ILE A O 1
ATOM 2471 N N . LYS A 1 337 ? 16.656 -2.006 14.078 1 69.94 337 LYS A N 1
ATOM 2472 C CA . LYS A 1 337 ? 17.594 -2.41 15.117 1 69.94 337 LYS A CA 1
ATOM 2473 C C . LYS A 1 337 ? 18.844 -1.538 15.094 1 69.94 337 LYS A C 1
ATOM 2475 O O . LYS A 1 337 ? 19.656 -1.574 16.016 1 69.94 337 LYS A O 1
ATOM 2480 N N . GLY A 1 338 ? 18.984 -0.725 14.062 1 63.59 338 GLY A N 1
ATOM 2481 C CA . GLY A 1 338 ? 20.141 0.143 13.93 1 63.59 338 GLY A CA 1
ATOM 2482 C C . GLY A 1 338 ? 21.375 -0.585 13.438 1 63.59 338 GLY A C 1
ATOM 2483 O O . GLY A 1 338 ? 22.5 -0.169 13.719 1 63.59 338 GLY A O 1
ATOM 2484 N N . ASP A 1 339 ? 21.109 -1.751 12.789 1 69.88 339 ASP A N 1
ATOM 2485 C CA . ASP A 1 339 ? 22.25 -2.518 12.281 1 69.88 339 ASP A CA 1
ATOM 2486 C C . ASP A 1 339 ? 22.766 -1.928 10.969 1 69.88 339 ASP A C 1
ATOM 2488 O O . ASP A 1 339 ? 21.984 -1.445 10.148 1 69.88 339 ASP A O 1
ATOM 2492 N N . LYS A 1 340 ? 24.094 -1.939 10.82 1 64.38 340 LYS A N 1
ATOM 2493 C CA . LYS A 1 340 ? 24.719 -1.402 9.617 1 64.38 340 LYS A CA 1
ATOM 2494 C C . LYS A 1 340 ? 24.516 -2.34 8.43 1 64.38 340 LYS A C 1
ATOM 2496 O O . LYS A 1 340 ? 24.297 -1.887 7.301 1 64.38 340 LYS A O 1
ATOM 2501 N N . ASP A 1 341 ? 24.625 -3.584 8.773 1 74 341 ASP A N 1
ATOM 2502 C CA . ASP A 1 341 ? 24.547 -4.562 7.695 1 74 341 ASP A CA 1
ATOM 2503 C C . ASP A 1 341 ? 23.25 -5.363 7.777 1 74 341 ASP A C 1
ATOM 2505 O O . ASP A 1 341 ? 22.75 -5.645 8.875 1 74 341 ASP A O 1
ATOM 2509 N N . THR A 1 342 ? 22.688 -5.484 6.629 1 76.06 342 THR A N 1
ATOM 2510 C CA . THR A 1 342 ? 21.547 -6.387 6.543 1 76.06 342 THR A CA 1
ATOM 2511 C C . THR A 1 342 ? 22 -7.824 6.328 1 76.06 342 THR A C 1
ATOM 2513 O O . THR A 1 342 ? 22.766 -8.109 5.398 1 76.06 342 THR A O 1
ATOM 2516 N N . VAL A 1 343 ? 21.766 -8.625 7.293 1 75.19 343 VAL A N 1
ATOM 2517 C CA . VAL A 1 343 ? 22.188 -10.016 7.223 1 75.19 343 VAL A CA 1
ATOM 2518 C C . VAL A 1 343 ? 20.969 -10.922 7.047 1 75.19 343 VAL A C 1
ATOM 2520 O O . VAL A 1 343 ? 19.969 -10.766 7.75 1 75.19 343 VAL A O 1
ATOM 2523 N N . VAL A 1 344 ? 21.016 -11.688 6.043 1 72.25 344 VAL A N 1
ATOM 2524 C CA . VAL A 1 344 ? 19.984 -12.695 5.82 1 72.25 344 VAL A CA 1
ATOM 2525 C C . VAL A 1 344 ? 20.609 -14.086 5.789 1 72.25 344 VAL A C 1
ATOM 2527 O O . VAL A 1 344 ? 21.531 -14.336 4.996 1 72.25 344 VAL A O 1
ATOM 2530 N N . GLY A 1 345 ? 20.062 -15.07 6.652 1 67 345 GLY A N 1
ATOM 2531 C CA . GLY A 1 345 ? 20.625 -16.406 6.707 1 67 345 GLY A CA 1
ATOM 2532 C C . GLY A 1 345 ? 22.109 -16.438 7.035 1 67 345 GLY A C 1
ATOM 2533 O O . GLY A 1 345 ? 22.859 -17.234 6.477 1 67 345 GLY A O 1
ATOM 2534 N N . GLY A 1 346 ? 22.578 -15.43 7.738 1 66.12 346 GLY A N 1
ATOM 2535 C CA . GLY A 1 346 ? 23.969 -15.391 8.172 1 66.12 346 GLY A CA 1
ATOM 2536 C C . GLY A 1 346 ? 24.875 -14.703 7.176 1 66.12 346 GLY A C 1
ATOM 2537 O O . GLY A 1 346 ? 26.094 -14.672 7.363 1 66.12 346 GLY A O 1
ATOM 2538 N N . ARG A 1 347 ? 24.328 -14.211 6.09 1 74.12 347 ARG A N 1
ATOM 2539 C CA . ARG A 1 347 ? 25.156 -13.547 5.086 1 74.12 347 ARG A CA 1
ATOM 2540 C C . ARG A 1 347 ? 24.703 -12.102 4.887 1 74.12 347 ARG A C 1
ATOM 2542 O O . ARG A 1 347 ? 23.516 -11.789 4.988 1 74.12 347 ARG A O 1
ATOM 2549 N N . ARG A 1 348 ? 25.688 -11.32 4.574 1 79.38 348 ARG A N 1
ATOM 2550 C CA . ARG A 1 348 ? 25.422 -9.906 4.344 1 79.38 348 ARG A CA 1
ATOM 2551 C C . ARG A 1 348 ? 24.828 -9.68 2.957 1 79.38 348 ARG A C 1
ATOM 2553 O O . ARG A 1 348 ? 25.266 -10.289 1.981 1 79.38 348 ARG A O 1
ATOM 2560 N N . VAL A 1 349 ? 23.797 -8.914 2.898 1 76.31 349 VAL A N 1
ATOM 2561 C CA . VAL A 1 349 ? 23.156 -8.578 1.63 1 76.31 349 VAL A CA 1
ATOM 2562 C C . VAL A 1 349 ? 23.703 -7.25 1.112 1 76.31 349 VAL A C 1
ATOM 2564 O O . VAL A 1 349 ? 23.812 -6.277 1.863 1 76.31 349 VAL A O 1
ATOM 2567 N N . ASP A 1 350 ? 24 -7.285 -0.094 1 73.69 350 ASP A N 1
ATOM 2568 C CA . ASP A 1 350 ? 24.562 -6.09 -0.72 1 73.69 350 ASP A CA 1
ATOM 2569 C C . ASP A 1 350 ? 23.547 -4.961 -0.773 1 73.69 350 ASP A C 1
ATOM 2571 O O . ASP A 1 350 ? 22.359 -5.207 -0.992 1 73.69 350 ASP A O 1
ATOM 2575 N N . HIS A 1 351 ? 24.062 -3.789 -0.618 1 70.38 351 HIS A N 1
ATOM 2576 C CA . HIS A 1 351 ? 23.203 -2.604 -0.625 1 70.38 351 HIS A CA 1
ATOM 2577 C C . HIS A 1 351 ? 22.5 -2.434 -1.969 1 70.38 351 HIS A C 1
ATOM 2579 O O . HIS A 1 351 ? 21.391 -1.931 -2.029 1 70.38 351 HIS A O 1
ATOM 2585 N N . THR A 1 352 ? 23.141 -2.92 -2.943 1 70.44 352 THR A N 1
ATOM 2586 C CA . THR A 1 352 ? 22.547 -2.814 -4.277 1 70.44 352 THR A CA 1
ATOM 2587 C C . THR A 1 352 ? 21.312 -3.693 -4.395 1 70.44 352 THR A C 1
ATOM 2589 O O . THR A 1 352 ? 20.312 -3.287 -4.988 1 70.44 352 THR A O 1
ATOM 2592 N N . VAL A 1 353 ? 21.391 -4.797 -3.779 1 73.56 353 VAL A N 1
ATOM 2593 C CA . VAL A 1 353 ? 20.281 -5.738 -3.816 1 73.56 353 VAL A CA 1
ATOM 2594 C C . VAL A 1 353 ? 19.109 -5.191 -3.002 1 73.56 353 VAL A C 1
ATOM 2596 O O . VAL A 1 353 ? 17.953 -5.316 -3.404 1 73.56 353 VAL A O 1
ATOM 2599 N N . ILE A 1 354 ? 19.453 -4.566 -1.987 1 77.06 354 ILE A N 1
ATOM 2600 C CA . ILE A 1 354 ? 18.422 -3.986 -1.122 1 77.06 354 ILE A CA 1
ATOM 2601 C C . ILE A 1 354 ? 17.703 -2.857 -1.856 1 77.06 354 ILE A C 1
ATOM 2603 O O . ILE A 1 354 ? 16.469 -2.795 -1.857 1 77.06 354 ILE A O 1
ATOM 2607 N N . ARG A 1 355 ? 18.406 -2.066 -2.471 1 73.75 355 ARG A N 1
ATOM 2608 C CA . ARG A 1 355 ? 17.844 -0.943 -3.205 1 73.75 355 ARG A CA 1
ATOM 2609 C C . ARG A 1 355 ? 16.938 -1.43 -4.332 1 73.75 355 ARG A C 1
ATOM 2611 O O . ARG A 1 355 ? 15.859 -0.875 -4.555 1 73.75 355 ARG A O 1
ATOM 2618 N N . GLN A 1 356 ? 17.391 -2.434 -4.945 1 76.25 356 GLN A N 1
ATOM 2619 C CA . GLN A 1 356 ? 16.609 -3 -6.039 1 76.25 356 GLN A CA 1
ATOM 2620 C C . GLN A 1 356 ? 15.297 -3.59 -5.535 1 76.25 356 GLN A C 1
ATOM 2622 O O . GLN A 1 356 ? 14.242 -3.373 -6.137 1 76.25 356 GLN A O 1
ATOM 2627 N N . ALA A 1 357 ? 15.469 -4.262 -4.48 1 80.94 357 ALA A N 1
ATOM 2628 C CA . ALA A 1 357 ? 14.281 -4.887 -3.896 1 80.94 357 ALA A CA 1
ATOM 2629 C C . ALA A 1 357 ? 13.266 -3.834 -3.461 1 80.94 357 ALA A C 1
ATOM 2631 O O . ALA A 1 357 ? 12.062 -3.99 -3.693 1 80.94 357 ALA A O 1
ATOM 2632 N N . LEU A 1 358 ? 13.75 -2.783 -2.961 1 80.38 358 LEU A N 1
ATOM 2633 C CA . LEU A 1 358 ? 12.891 -1.709 -2.486 1 80.38 358 LEU A CA 1
ATOM 2634 C C . LEU A 1 358 ? 12.234 -0.984 -3.656 1 80.38 358 LEU A C 1
ATOM 2636 O O . LEU A 1 358 ? 11.055 -0.612 -3.58 1 80.38 358 LEU A O 1
ATOM 2640 N N . THR A 1 359 ? 12.945 -0.856 -4.664 1 79.06 359 THR A N 1
ATOM 2641 C CA . THR A 1 359 ? 12.414 -0.171 -5.84 1 79.06 359 THR A CA 1
ATOM 2642 C C . THR A 1 359 ? 11.297 -0.988 -6.48 1 79.06 359 THR A C 1
ATOM 2644 O O . THR A 1 359 ? 10.25 -0.446 -6.828 1 79.06 359 THR A O 1
ATOM 2647 N N . VAL A 1 360 ? 11.617 -2.236 -6.586 1 83.12 360 VAL A N 1
ATOM 2648 C CA . VAL A 1 360 ? 10.609 -3.115 -7.172 1 83.12 360 VAL A CA 1
ATOM 2649 C C . VAL A 1 360 ? 9.336 -3.076 -6.328 1 83.12 360 VAL A C 1
ATOM 2651 O O . VAL A 1 360 ? 8.227 -2.998 -6.867 1 83.12 360 VAL A O 1
ATOM 2654 N N . GLY A 1 361 ? 9.508 -3.119 -5.074 1 86.12 361 GLY A N 1
ATOM 2655 C CA . GLY A 1 361 ? 8.375 -3.029 -4.168 1 86.12 361 GLY A CA 1
ATOM 2656 C C . GLY A 1 361 ? 7.617 -1.723 -4.289 1 86.12 361 GLY A C 1
ATOM 2657 O O . GLY A 1 361 ? 6.383 -1.713 -4.305 1 86.12 361 GLY A O 1
ATOM 2658 N N . ALA A 1 362 ? 8.328 -0.67 -4.398 1 84.75 362 ALA A N 1
ATOM 2659 C CA . ALA A 1 362 ? 7.715 0.651 -4.484 1 84.75 362 ALA A CA 1
ATOM 2660 C C . ALA A 1 362 ? 6.922 0.805 -5.781 1 84.75 362 ALA A C 1
ATOM 2662 O O . ALA A 1 362 ? 5.812 1.343 -5.777 1 84.75 362 ALA A O 1
ATOM 2663 N N . VAL A 1 363 ? 7.453 0.301 -6.836 1 84.56 363 VAL A N 1
ATOM 2664 C CA . VAL A 1 363 ? 6.773 0.372 -8.125 1 84.56 363 VAL A CA 1
ATOM 2665 C C . VAL A 1 363 ? 5.5 -0.468 -8.086 1 84.56 363 VAL A C 1
ATOM 2667 O O . VAL A 1 363 ? 4.449 -0.041 -8.57 1 84.56 363 VAL A O 1
ATOM 2670 N N . ALA A 1 364 ? 5.652 -1.602 -7.508 1 90.19 364 ALA A N 1
ATOM 2671 C CA . ALA A 1 364 ? 4.5 -2.494 -7.406 1 90.19 364 ALA A CA 1
ATOM 2672 C C . ALA A 1 364 ? 3.355 -1.827 -6.648 1 90.19 364 ALA A C 1
ATOM 2674 O O . ALA A 1 364 ? 2.223 -1.791 -7.133 1 90.19 364 ALA A O 1
ATOM 2675 N N . VAL A 1 365 ? 3.66 -1.254 -5.527 1 89.19 365 VAL A N 1
ATOM 2676 C CA . VAL A 1 365 ? 2.643 -0.614 -4.699 1 89.19 365 VAL A CA 1
ATOM 2677 C C . VAL A 1 365 ? 2.047 0.579 -5.441 1 89.19 365 VAL A C 1
ATOM 2679 O O . VAL A 1 365 ? 0.832 0.792 -5.414 1 89.19 365 VAL A O 1
ATOM 2682 N N . GLY A 1 366 ? 2.879 1.341 -6.102 1 87.38 366 GLY A N 1
ATOM 2683 C CA . GLY A 1 366 ? 2.416 2.494 -6.859 1 87.38 366 GLY A CA 1
ATOM 2684 C C . GLY A 1 366 ? 1.46 2.127 -7.98 1 87.38 366 GLY A C 1
ATOM 2685 O O . GLY A 1 366 ? 0.392 2.729 -8.109 1 87.38 366 GLY A O 1
ATOM 2686 N N . VAL A 1 367 ? 1.801 1.155 -8.734 1 90 367 VAL A N 1
ATOM 2687 C CA . VAL A 1 367 ? 0.987 0.745 -9.875 1 90 367 VAL A CA 1
ATOM 2688 C C . VAL A 1 367 ? -0.324 0.137 -9.383 1 90 367 VAL A C 1
ATOM 2690 O O . VAL A 1 367 ? -1.393 0.422 -9.93 1 90 367 VAL A O 1
ATOM 2693 N N . ILE A 1 368 ? -0.234 -0.673 -8.383 1 94 368 ILE A N 1
ATOM 2694 C CA . ILE A 1 368 ? -1.416 -1.314 -7.816 1 94 368 ILE A CA 1
ATOM 2695 C C . ILE A 1 368 ? -2.389 -0.251 -7.312 1 94 368 ILE A C 1
ATOM 2697 O O . ILE A 1 368 ? -3.584 -0.302 -7.609 1 94 368 ILE A O 1
ATOM 2701 N N . THR A 1 369 ? -1.879 0.73 -6.586 1 90.06 369 THR A N 1
ATOM 2702 C CA . THR A 1 369 ? -2.715 1.796 -6.043 1 90.06 369 THR A CA 1
ATOM 2703 C C . THR A 1 369 ? -3.365 2.598 -7.168 1 90.06 369 THR A C 1
ATOM 2705 O O . THR A 1 369 ? -4.555 2.912 -7.102 1 90.06 369 THR A O 1
ATOM 2708 N N . PHE A 1 370 ? -2.65 2.867 -8.156 1 89.69 370 PHE A N 1
ATOM 2709 C CA . PHE A 1 370 ? -3.16 3.627 -9.297 1 89.69 370 PHE A CA 1
ATOM 2710 C C . PHE A 1 370 ? -4.285 2.871 -9.992 1 89.69 370 PHE A C 1
ATOM 2712 O O . PHE A 1 370 ? -5.336 3.443 -10.281 1 89.69 370 PHE A O 1
ATOM 2719 N N . VAL A 1 371 ? -4.066 1.61 -10.25 1 95.31 371 VAL A N 1
ATOM 2720 C CA . VAL A 1 371 ? -5.055 0.82 -10.977 1 95.31 371 VAL A CA 1
ATOM 2721 C C . VAL A 1 371 ? -6.293 0.621 -10.109 1 95.31 371 VAL A C 1
ATOM 2723 O O . VAL A 1 371 ? -7.418 0.608 -10.609 1 95.31 371 VAL A O 1
ATOM 2726 N N . ILE A 1 372 ? -6.098 0.444 -8.789 1 94.56 372 ILE A N 1
ATOM 2727 C CA . ILE A 1 372 ? -7.234 0.357 -7.883 1 94.56 372 ILE A CA 1
ATOM 2728 C C . ILE A 1 372 ? -8.086 1.618 -8 1 94.56 372 ILE A C 1
ATOM 2730 O O . ILE A 1 372 ? -9.312 1.539 -8.109 1 94.56 372 ILE A O 1
ATOM 2734 N N . ALA A 1 373 ? -7.441 2.766 -8.016 1 89.25 373 ALA A N 1
ATOM 2735 C CA . ALA A 1 373 ? -8.156 4.031 -8.133 1 89.25 373 ALA A CA 1
ATOM 2736 C C . ALA A 1 373 ? -8.953 4.09 -9.438 1 89.25 373 ALA A C 1
ATOM 2738 O O . ALA A 1 373 ? -10.117 4.508 -9.445 1 89.25 373 ALA A O 1
ATOM 2739 N N . CYS A 1 374 ? -8.367 3.67 -10.477 1 93 374 CYS A N 1
ATOM 2740 C CA . CYS A 1 374 ? -9.031 3.674 -11.773 1 93 374 CYS A CA 1
ATOM 2741 C C . CYS A 1 374 ? -10.242 2.746 -11.773 1 93 374 CYS A C 1
ATOM 2743 O O . CYS A 1 374 ? -11.336 3.146 -12.164 1 93 374 CYS A O 1
ATOM 2745 N N . LEU A 1 375 ? -10.016 1.521 -11.32 1 95.56 375 LEU A N 1
ATOM 2746 C CA . LEU A 1 375 ? -11.086 0.535 -11.359 1 95.56 375 LEU A CA 1
ATOM 2747 C C . LEU A 1 375 ? -12.25 0.957 -10.461 1 95.56 375 LEU A C 1
ATOM 2749 O O . LEU A 1 375 ? -13.406 0.693 -10.781 1 95.56 375 LEU A O 1
ATOM 2753 N N . ARG A 1 376 ? -11.93 1.556 -9.344 1 91 376 ARG A N 1
ATOM 2754 C CA . ARG A 1 376 ? -12.992 2.025 -8.453 1 91 376 ARG A CA 1
ATOM 2755 C C . ARG A 1 376 ? -13.82 3.115 -9.117 1 91 376 ARG A C 1
ATOM 2757 O O . ARG A 1 376 ? -15.031 3.205 -8.898 1 91 376 ARG A O 1
ATOM 2764 N N . THR A 1 377 ? -13.227 3.961 -9.883 1 86.81 377 THR A N 1
ATOM 2765 C CA . THR A 1 377 ? -13.906 5.043 -10.586 1 86.81 377 THR A CA 1
ATOM 2766 C C . THR A 1 377 ? -14.789 4.492 -11.703 1 86.81 377 THR A C 1
ATOM 2768 O O . THR A 1 377 ? -15.906 4.965 -11.906 1 86.81 377 THR A O 1
ATOM 2771 N N . PHE A 1 378 ? -14.266 3.424 -12.367 1 91.44 378 PHE A N 1
ATOM 2772 C CA . PHE A 1 378 ? -14.992 2.857 -13.5 1 91.44 378 PHE A CA 1
ATOM 2773 C C . PHE A 1 378 ? -16.109 1.945 -13.023 1 91.44 378 PHE A C 1
ATOM 2775 O O . PHE A 1 378 ? -17.062 1.689 -13.766 1 91.44 378 PHE A O 1
ATOM 2782 N N . ASN A 1 379 ? -15.906 1.352 -11.828 1 91.88 379 ASN A N 1
ATOM 2783 C CA . ASN A 1 379 ? -16.828 0.336 -11.32 1 91.88 379 ASN A CA 1
ATOM 2784 C C . ASN A 1 379 ? -17.297 0.656 -9.906 1 91.88 379 ASN A C 1
ATOM 2786 O O . ASN A 1 379 ? -17.016 -0.094 -8.969 1 91.88 379 ASN A O 1
ATOM 2790 N N . SER A 1 380 ? -18.156 1.626 -9.727 1 86 380 SER A N 1
ATOM 2791 C CA . SER A 1 380 ? -18.562 2.133 -8.414 1 86 380 SER A CA 1
ATOM 2792 C C . SER A 1 380 ? -19.5 1.154 -7.715 1 86 380 SER A C 1
ATOM 2794 O O . SER A 1 380 ? -19.734 1.263 -6.508 1 86 380 SER A O 1
ATOM 2796 N N . GLN A 1 381 ? -19.938 0.149 -8.414 1 89.56 381 GLN A N 1
ATOM 2797 C CA . GLN A 1 381 ? -20.891 -0.788 -7.84 1 89.56 381 GLN A CA 1
ATOM 2798 C C . GLN A 1 381 ? -20.188 -1.835 -6.98 1 89.56 381 GLN A C 1
ATOM 2800 O O . GLN A 1 381 ? -20.828 -2.508 -6.168 1 89.56 381 GLN A O 1
ATOM 2805 N N . PHE A 1 382 ? -18.953 -2.008 -7.191 1 92.12 382 PHE A N 1
ATOM 2806 C CA . PHE A 1 382 ? -18.234 -3.045 -6.453 1 92.12 382 PHE A CA 1
ATOM 2807 C C . PHE A 1 382 ? -17.578 -2.467 -5.211 1 92.12 382 PHE A C 1
ATOM 2809 O O . PHE A 1 382 ? -17.219 -1.284 -5.18 1 92.12 382 PHE A O 1
ATOM 2816 N N . SER A 1 383 ? -17.375 -3.285 -4.199 1 90.12 383 SER A N 1
ATOM 2817 C CA . SER A 1 383 ? -16.766 -2.867 -2.945 1 90.12 383 SER A CA 1
ATOM 2818 C C . SER A 1 383 ? -15.25 -2.723 -3.092 1 90.12 383 SER A C 1
ATOM 2820 O O . SER A 1 383 ? -14.664 -3.229 -4.051 1 90.12 383 SER A O 1
ATOM 2822 N N . ALA A 1 384 ? -14.633 -2.018 -2.15 1 89.75 384 ALA A N 1
ATOM 2823 C CA . ALA A 1 384 ? -13.188 -1.832 -2.145 1 89.75 384 ALA A CA 1
ATOM 2824 C C . ALA A 1 384 ? -12.461 -3.17 -2.023 1 89.75 384 ALA A C 1
ATOM 2826 O O . ALA A 1 384 ? -11.453 -3.396 -2.688 1 89.75 384 ALA A O 1
ATOM 2827 N N . ASP A 1 385 ? -13.023 -4.031 -1.232 1 91.75 385 ASP A N 1
ATOM 2828 C CA . ASP A 1 385 ? -12.391 -5.332 -1.027 1 91.75 385 ASP A CA 1
ATOM 2829 C C . ASP A 1 385 ? -12.352 -6.133 -2.326 1 91.75 385 ASP A C 1
ATOM 2831 O O . ASP A 1 385 ? -11.344 -6.781 -2.633 1 91.75 385 ASP A O 1
ATOM 2835 N N . GLN A 1 386 ? -13.445 -6.07 -3.047 1 94.62 386 GLN A N 1
ATOM 2836 C CA . GLN A 1 386 ? -13.523 -6.809 -4.301 1 94.62 386 GLN A CA 1
ATOM 2837 C C . GLN A 1 386 ? -12.531 -6.258 -5.324 1 94.62 386 GLN A C 1
ATOM 2839 O O . GLN A 1 386 ? -11.836 -7.023 -5.992 1 94.62 386 GLN A O 1
ATOM 2844 N N . ILE A 1 387 ? -12.438 -4.98 -5.41 1 94.88 387 ILE A N 1
ATOM 2845 C CA . ILE A 1 387 ? -11.562 -4.344 -6.387 1 94.88 387 ILE A CA 1
ATOM 2846 C C . ILE A 1 387 ? -10.102 -4.582 -6.004 1 94.88 387 ILE A C 1
ATOM 2848 O O . ILE A 1 387 ? -9.281 -4.934 -6.852 1 94.88 387 ILE A O 1
ATOM 2852 N N . HIS A 1 388 ? -9.805 -4.41 -4.688 1 94.88 388 HIS A N 1
ATOM 2853 C CA . HIS A 1 388 ? -8.453 -4.699 -4.219 1 94.88 388 HIS A CA 1
ATOM 2854 C C . HIS A 1 388 ? -8.039 -6.121 -4.586 1 94.88 388 HIS A C 1
ATOM 2856 O O . HIS A 1 388 ? -6.926 -6.34 -5.066 1 94.88 388 HIS A O 1
ATOM 2862 N N . PHE A 1 389 ? -8.938 -6.98 -4.398 1 96.44 389 PHE A N 1
ATOM 2863 C CA . PHE A 1 389 ? -8.664 -8.398 -4.594 1 96.44 389 PHE A CA 1
ATOM 2864 C C . PHE A 1 389 ? -8.336 -8.695 -6.051 1 96.44 389 PHE A C 1
ATOM 2866 O O . PHE A 1 389 ? -7.324 -9.336 -6.348 1 96.44 389 PHE A O 1
ATOM 2873 N N . GLU A 1 390 ? -9.141 -8.18 -6.977 1 97.5 390 GLU A N 1
ATOM 2874 C CA . GLU A 1 390 ? -8.953 -8.422 -8.406 1 97.5 390 GLU A CA 1
ATOM 2875 C C . GLU A 1 390 ? -7.652 -7.797 -8.898 1 97.5 390 GLU A C 1
ATOM 2877 O O . GLU A 1 390 ? -6.93 -8.406 -9.695 1 97.5 390 GLU A O 1
ATOM 2882 N N . VAL A 1 391 ? -7.348 -6.633 -8.422 1 97.62 391 VAL A N 1
ATOM 2883 C CA . VAL A 1 391 ? -6.184 -5.891 -8.891 1 97.62 391 VAL A CA 1
ATOM 2884 C C . VAL A 1 391 ? -4.906 -6.57 -8.398 1 97.62 391 VAL A C 1
ATOM 2886 O O . VAL A 1 391 ? -3.975 -6.789 -9.18 1 97.62 391 VAL A O 1
ATOM 2889 N N . ILE A 1 392 ? -4.863 -6.902 -7.148 1 96.69 392 ILE A N 1
ATOM 2890 C CA . ILE A 1 392 ? -3.674 -7.539 -6.594 1 96.69 392 ILE A CA 1
ATOM 2891 C C . ILE A 1 392 ? -3.5 -8.93 -7.203 1 96.69 392 ILE A C 1
ATOM 2893 O O . ILE A 1 392 ? -2.379 -9.344 -7.504 1 96.69 392 ILE A O 1
ATOM 2897 N N . SER A 1 393 ? -4.602 -9.625 -7.387 1 97.38 393 SER A N 1
ATOM 2898 C CA . SER A 1 393 ? -4.559 -10.922 -8.047 1 97.38 393 SER A CA 1
ATOM 2899 C C . SER A 1 393 ? -3.98 -10.812 -9.453 1 97.38 393 SER A C 1
ATOM 2901 O O . SER A 1 393 ? -3.174 -11.648 -9.867 1 97.38 393 SER A O 1
ATOM 2903 N N . ALA A 1 394 ? -4.383 -9.773 -10.172 1 97.38 394 ALA A N 1
ATOM 2904 C CA . ALA A 1 394 ? -3.893 -9.562 -11.531 1 97.38 394 ALA A CA 1
ATOM 2905 C C . ALA A 1 394 ? -2.412 -9.195 -11.523 1 97.38 394 ALA A C 1
ATOM 2907 O O . ALA A 1 394 ? -1.622 -9.766 -12.281 1 97.38 394 ALA A O 1
ATOM 2908 N N . PHE A 1 395 ? -2.037 -8.32 -10.68 1 96.06 395 PHE A N 1
ATOM 2909 C CA . PHE A 1 395 ? -0.646 -7.887 -10.625 1 96.06 395 PHE A CA 1
ATOM 2910 C C . PHE A 1 395 ? 0.268 -9.039 -10.234 1 96.06 395 PHE A C 1
ATOM 2912 O O . PHE A 1 395 ? 1.347 -9.211 -10.805 1 96.06 395 PHE A O 1
ATOM 2919 N N . ALA A 1 396 ? -0.161 -9.758 -9.242 1 95.25 396 ALA A N 1
ATOM 2920 C CA . ALA A 1 396 ? 0.641 -10.875 -8.734 1 95.25 396 ALA A CA 1
ATOM 2921 C C . ALA A 1 396 ? 0.476 -12.109 -9.617 1 95.25 396 ALA A C 1
ATOM 2923 O O . ALA A 1 396 ? 1.064 -13.156 -9.336 1 95.25 396 ALA A O 1
ATOM 2924 N N . THR A 1 397 ? -0.354 -12.062 -10.578 1 94.69 397 THR A N 1
ATOM 2925 C CA . THR A 1 397 ? -0.656 -13.133 -11.523 1 94.69 397 THR A CA 1
ATOM 2926 C C . THR A 1 397 ? -1.102 -14.391 -10.781 1 94.69 397 THR A C 1
ATOM 2928 O O . THR A 1 397 ? -0.621 -15.492 -11.062 1 94.69 397 THR A O 1
ATOM 2931 N N . VAL A 1 398 ? -1.946 -14.211 -9.805 1 95.75 398 VAL A N 1
ATOM 2932 C CA . VAL A 1 398 ? -2.443 -15.336 -9.016 1 95.75 398 VAL A CA 1
ATOM 2933 C C . VAL A 1 398 ? -3.688 -15.922 -9.68 1 95.75 398 VAL A C 1
ATOM 2935 O O . VAL A 1 398 ? -3.799 -17.141 -9.836 1 95.75 398 VAL A O 1
ATOM 2938 N N . GLY A 1 399 ? -4.688 -15.102 -10.023 1 95.56 399 GLY A N 1
ATOM 2939 C CA . GLY A 1 399 ? -5.844 -15.57 -10.773 1 95.56 399 GLY A CA 1
ATOM 2940 C C . GLY A 1 399 ? -7.059 -15.828 -9.898 1 95.56 399 GLY A C 1
ATOM 2941 O O . GLY A 1 399 ? -8.125 -16.188 -10.398 1 95.56 399 GLY A O 1
ATOM 2942 N N . LEU A 1 400 ? -6.895 -15.695 -8.609 1 95.62 400 LEU A N 1
ATOM 2943 C CA . LEU A 1 400 ? -8.062 -15.789 -7.746 1 95.62 400 LEU A CA 1
ATOM 2944 C C . LEU A 1 400 ? -8.984 -14.586 -7.953 1 95.62 400 LEU A C 1
ATOM 2946 O O . LEU A 1 400 ? -8.516 -13.477 -8.195 1 95.62 400 LEU A O 1
ATOM 2950 N N . SER A 1 401 ? -10.242 -14.82 -7.836 1 95.88 401 SER A N 1
ATOM 2951 C CA . SER A 1 401 ? -11.234 -13.781 -8.086 1 95.88 401 SER A CA 1
ATOM 2952 C C . SER A 1 401 ? -12.391 -13.875 -7.098 1 95.88 401 SER A C 1
ATOM 2954 O O . SER A 1 401 ? -12.727 -14.961 -6.621 1 95.88 401 SER A O 1
ATOM 2956 N N . THR A 1 402 ? -12.961 -12.758 -6.789 1 95.38 402 THR A N 1
ATOM 2957 C CA . THR A 1 402 ? -14.188 -12.734 -5.996 1 95.38 402 THR A CA 1
ATOM 2958 C C . THR A 1 402 ? -15.414 -12.898 -6.891 1 95.38 402 THR A C 1
ATOM 2960 O O . THR A 1 402 ? -16.547 -12.672 -6.453 1 95.38 402 THR A O 1
ATOM 2963 N N . GLY A 1 403 ? -15.172 -13.148 -8.133 1 94.06 403 GLY A N 1
ATOM 2964 C CA . GLY A 1 403 ? -16.25 -13.445 -9.055 1 94.06 403 GLY A CA 1
ATOM 2965 C C . GLY A 1 403 ? -16.719 -12.234 -9.852 1 94.06 403 GLY A C 1
ATOM 2966 O O . GLY A 1 403 ? -17.75 -12.273 -10.508 1 94.06 403 GLY A O 1
ATOM 2967 N N . ILE A 1 404 ? -15.883 -11.133 -9.852 1 95.19 404 ILE A N 1
ATOM 2968 C CA . ILE A 1 404 ? -16.391 -9.906 -10.453 1 95.19 404 ILE A CA 1
ATOM 2969 C C . ILE A 1 404 ? -15.617 -9.594 -11.734 1 95.19 404 ILE A C 1
ATOM 2971 O O . ILE A 1 404 ? -15.945 -8.648 -12.453 1 95.19 404 ILE A O 1
ATOM 2975 N N . THR A 1 405 ? -14.609 -10.367 -12.102 1 95.75 405 THR A N 1
ATOM 2976 C CA . THR A 1 405 ? -13.703 -10.039 -13.195 1 95.75 405 THR A CA 1
ATOM 2977 C C . THR A 1 405 ? -14.477 -9.859 -14.5 1 95.75 405 THR A C 1
ATOM 2979 O O . THR A 1 405 ? -14.266 -8.883 -15.227 1 95.75 405 THR A O 1
ATOM 2982 N N . ALA A 1 406 ? -15.414 -10.766 -14.773 1 95.25 406 ALA A N 1
ATOM 2983 C CA . ALA A 1 406 ? -16.156 -10.742 -16.031 1 95.25 406 ALA A CA 1
ATOM 2984 C C . ALA A 1 406 ? -17.156 -9.594 -16.047 1 95.25 406 ALA A C 1
ATOM 2986 O O . ALA A 1 406 ? -17.578 -9.148 -17.125 1 95.25 406 ALA A O 1
ATOM 2987 N N . ASP A 1 407 ? -17.5 -9.086 -14.898 1 95.88 407 ASP A N 1
ATOM 2988 C CA . ASP A 1 407 ? -18.531 -8.062 -14.781 1 95.88 407 ASP A CA 1
ATOM 2989 C C . ASP A 1 407 ? -17.922 -6.664 -14.75 1 95.88 407 ASP A C 1
ATOM 2991 O O . ASP A 1 407 ? -18.625 -5.664 -14.727 1 95.88 407 ASP A O 1
ATOM 2995 N N . LEU A 1 408 ? -16.625 -6.625 -14.758 1 96.38 408 LEU A N 1
ATOM 2996 C CA . LEU A 1 408 ? -15.945 -5.332 -14.773 1 96.38 408 LEU A CA 1
ATOM 2997 C C . LEU A 1 408 ? -16.094 -4.656 -16.125 1 96.38 408 LEU A C 1
ATOM 2999 O O . LEU A 1 408 ? -16.391 -5.316 -17.125 1 96.38 408 LEU A O 1
ATOM 3003 N N . SER A 1 409 ? -15.969 -3.324 -16.156 1 96.56 409 SER A N 1
ATOM 3004 C CA . SER A 1 409 ? -16.031 -2.572 -17.406 1 96.56 409 SER A CA 1
ATOM 3005 C C . SER A 1 409 ? -14.906 -2.977 -18.344 1 96.56 409 SER A C 1
ATOM 3007 O O . SER A 1 409 ? -13.891 -3.527 -17.922 1 96.56 409 SER A O 1
ATOM 3009 N N . GLY A 1 410 ? -15.086 -2.738 -19.672 1 96.81 410 GLY A N 1
ATOM 3010 C CA . GLY A 1 410 ? -14.062 -3.043 -20.656 1 96.81 410 GLY A CA 1
ATOM 3011 C C . GLY A 1 410 ? -12.734 -2.367 -20.359 1 96.81 410 GLY A C 1
ATOM 3012 O O . GLY A 1 410 ? -11.672 -2.982 -20.484 1 96.81 410 GLY A O 1
ATOM 3013 N N . ALA A 1 411 ? -12.812 -1.137 -19.953 1 96.75 411 ALA A N 1
ATOM 3014 C CA . ALA A 1 411 ? -11.602 -0.397 -19.609 1 96.75 411 ALA A CA 1
ATOM 3015 C C . ALA A 1 411 ? -10.875 -1.053 -18.438 1 96.75 411 ALA A C 1
ATOM 3017 O O . ALA A 1 411 ? -9.648 -1.128 -18.438 1 96.75 411 ALA A O 1
ATOM 3018 N N . SER A 1 412 ? -11.688 -1.483 -17.516 1 97.69 412 SER A N 1
ATOM 3019 C CA . SER A 1 412 ? -11.102 -2.143 -16.344 1 97.69 412 SER A CA 1
ATOM 3020 C C . SER A 1 412 ? -10.438 -3.459 -16.734 1 97.69 412 SER A C 1
ATOM 3022 O O . SER A 1 412 ? -9.367 -3.787 -16.219 1 97.69 412 SER A O 1
ATOM 3024 N N . GLN A 1 413 ? -11.102 -4.234 -17.625 1 98.25 413 GLN A N 1
ATOM 3025 C CA . GLN A 1 413 ? -10.531 -5.504 -18.078 1 98.25 413 GLN A CA 1
ATOM 3026 C C . GLN A 1 413 ? -9.234 -5.281 -18.828 1 98.25 413 GLN A C 1
ATOM 3028 O O . GLN A 1 413 ? -8.289 -6.062 -18.703 1 98.25 413 GLN A O 1
ATOM 3033 N N . ILE A 1 414 ? -9.125 -4.246 -19.562 1 97.94 414 ILE A N 1
ATOM 3034 C CA . ILE A 1 414 ? -7.906 -3.916 -20.281 1 97.94 414 ILE A CA 1
ATOM 3035 C C . ILE A 1 414 ? -6.801 -3.555 -19.297 1 97.94 414 ILE A C 1
ATOM 3037 O O . ILE A 1 414 ? -5.656 -3.982 -19.438 1 97.94 414 ILE A O 1
ATOM 3041 N N . LEU A 1 415 ? -7.168 -2.785 -18.281 1 97.38 415 LEU A N 1
ATOM 3042 C CA . LEU A 1 415 ? -6.191 -2.418 -17.266 1 97.38 415 LEU A CA 1
ATOM 3043 C C . LEU A 1 415 ? -5.676 -3.654 -16.531 1 97.38 415 LEU A C 1
ATOM 3045 O O . LEU A 1 415 ? -4.5 -3.725 -16.172 1 97.38 415 LEU A O 1
ATOM 3049 N N . LEU A 1 416 ? -6.598 -4.566 -16.297 1 98.06 416 LEU A N 1
ATOM 3050 C CA . LEU A 1 416 ? -6.168 -5.809 -15.664 1 98.06 416 LEU A CA 1
ATOM 3051 C C . LEU A 1 416 ? -5.195 -6.562 -16.562 1 98.06 416 LEU A C 1
ATOM 3053 O O . LEU A 1 416 ? -4.242 -7.18 -16.078 1 98.06 416 LEU A O 1
ATOM 3057 N N . CYS A 1 417 ? -5.387 -6.543 -17.875 1 98.19 417 CYS A N 1
ATOM 3058 C CA . CYS A 1 417 ? -4.465 -7.176 -18.812 1 98.19 417 CYS A CA 1
ATOM 3059 C C . CYS A 1 417 ? -3.08 -6.543 -18.719 1 98.19 417 CYS A C 1
ATOM 3061 O O . CYS A 1 417 ? -2.072 -7.246 -18.656 1 98.19 417 CYS A O 1
ATOM 3063 N N . VAL A 1 418 ? -3.086 -5.238 -18.672 1 96.69 418 VAL A N 1
ATOM 3064 C CA . VAL A 1 418 ? -1.824 -4.516 -18.562 1 96.69 418 VAL A CA 1
ATOM 3065 C C . VAL A 1 418 ? -1.135 -4.867 -17.25 1 96.69 418 VAL A C 1
ATOM 3067 O O . VAL A 1 418 ? 0.082 -5.062 -17.203 1 96.69 418 VAL A O 1
ATOM 3070 N N . LEU A 1 419 ? -1.925 -4.953 -16.266 1 96.31 419 LEU A N 1
ATOM 3071 C CA . LEU A 1 419 ? -1.393 -5.25 -14.938 1 96.31 419 LEU A CA 1
ATOM 3072 C C . LEU A 1 419 ? -0.804 -6.656 -14.891 1 96.31 419 LEU A C 1
ATOM 3074 O O . LEU A 1 419 ? 0.254 -6.871 -14.297 1 96.31 419 LEU A O 1
ATOM 3078 N N . MET A 1 420 ? -1.526 -7.629 -15.5 1 96.56 420 MET A N 1
ATOM 3079 C CA . MET A 1 420 ? -1.003 -8.992 -15.562 1 96.56 420 MET A CA 1
ATOM 3080 C C . MET A 1 420 ? 0.329 -9.023 -16.297 1 96.56 420 MET A C 1
ATOM 3082 O O . MET A 1 420 ? 1.271 -9.688 -15.859 1 96.56 420 MET A O 1
ATOM 3086 N N . PHE A 1 421 ? 0.394 -8.297 -17.312 1 94.44 421 PHE A N 1
ATOM 3087 C CA . PHE A 1 421 ? 1.612 -8.227 -18.109 1 94.44 421 PHE A CA 1
ATOM 3088 C C . PHE A 1 421 ? 2.748 -7.598 -17.312 1 94.44 421 PHE A C 1
ATOM 3090 O O . PHE A 1 421 ? 3.861 -8.125 -17.297 1 94.44 421 PHE A O 1
ATOM 3097 N N . MET A 1 422 ? 2.434 -6.551 -16.641 1 90.75 422 MET A N 1
ATOM 3098 C CA . MET A 1 422 ? 3.436 -5.855 -15.836 1 90.75 422 MET A CA 1
ATOM 3099 C C . MET A 1 422 ? 3.885 -6.723 -14.656 1 90.75 422 MET A C 1
ATOM 3101 O O . MET A 1 422 ? 5.055 -6.695 -14.273 1 90.75 422 MET A O 1
ATOM 3105 N N . GLY A 1 423 ? 2.963 -7.363 -14.117 1 89.81 423 GLY A N 1
ATOM 3106 C CA . GLY A 1 423 ? 3.291 -8.227 -12.992 1 89.81 423 GLY A CA 1
ATOM 3107 C C . GLY A 1 423 ? 4.234 -9.359 -13.359 1 89.81 423 GLY A C 1
ATOM 3108 O O . GLY A 1 423 ? 5.043 -9.789 -12.539 1 89.81 423 GLY A O 1
ATOM 3109 N N . ARG A 1 424 ? 4.133 -9.766 -14.539 1 87.62 424 ARG A N 1
ATOM 3110 C CA . ARG A 1 424 ? 4.922 -10.906 -14.992 1 87.62 424 ARG A CA 1
ATOM 3111 C C . ARG A 1 424 ? 6.277 -10.461 -15.523 1 87.62 424 ARG A C 1
ATOM 3113 O O . ARG A 1 424 ? 7.312 -11 -15.141 1 87.62 424 ARG A O 1
ATOM 3120 N N . VAL A 1 425 ? 6.32 -9.477 -16.281 1 82.19 425 VAL A N 1
ATOM 3121 C CA . VAL A 1 425 ? 7.527 -9.094 -17.016 1 82.19 425 VAL A CA 1
ATOM 3122 C C . VAL A 1 425 ? 8.211 -7.93 -16.297 1 82.19 425 VAL A C 1
ATOM 3124 O O . VAL A 1 425 ? 9.43 -7.762 -16.406 1 82.19 425 VAL A O 1
ATOM 3127 N N . GLY A 1 426 ? 7.473 -7.184 -15.547 1 74.5 426 GLY A N 1
ATOM 3128 C CA . GLY A 1 426 ? 7.938 -5.938 -14.953 1 74.5 426 GLY A CA 1
ATOM 3129 C C . GLY A 1 426 ? 9.117 -6.129 -14.016 1 74.5 426 GLY A C 1
ATOM 3130 O O . GLY A 1 426 ? 10.172 -5.52 -14.203 1 74.5 426 GLY A O 1
ATOM 3131 N N . PRO A 1 427 ? 8.938 -6.969 -13.047 1 70.06 427 PRO A N 1
ATOM 3132 C CA . PRO A 1 427 ? 10.016 -7.137 -12.07 1 70.06 427 PRO A CA 1
ATOM 3133 C C . PRO A 1 427 ? 11.312 -7.613 -12.703 1 70.06 427 PRO A C 1
ATOM 3135 O O . PRO A 1 427 ? 12.398 -7.141 -12.344 1 70.06 427 PRO A O 1
ATOM 3138 N N . ILE A 1 428 ? 11.242 -8.469 -13.656 1 68.69 428 ILE A N 1
ATOM 3139 C CA . ILE A 1 428 ? 12.43 -9 -14.305 1 68.69 428 ILE A CA 1
ATOM 3140 C C . ILE A 1 428 ? 13.094 -7.898 -15.141 1 68.69 428 ILE A C 1
ATOM 3142 O O . ILE A 1 428 ? 14.312 -7.734 -15.102 1 68.69 428 ILE A O 1
ATOM 3146 N N . THR A 1 429 ? 12.242 -7.176 -15.805 1 66.38 429 THR A N 1
ATOM 3147 C CA . THR A 1 429 ? 12.75 -6.09 -16.641 1 66.38 429 THR A CA 1
ATOM 3148 C C . THR A 1 429 ? 13.352 -4.984 -15.781 1 66.38 429 THR A C 1
ATOM 3150 O O . THR A 1 429 ? 14.391 -4.41 -16.141 1 66.38 429 THR A O 1
ATOM 3153 N N . LEU A 1 430 ? 12.742 -4.82 -14.695 1 65.69 430 LEU A N 1
ATOM 3154 C CA . LEU A 1 430 ? 13.219 -3.77 -13.797 1 65.69 430 LEU A CA 1
ATOM 3155 C C . LEU A 1 430 ? 14.555 -4.156 -13.164 1 65.69 430 LEU A C 1
ATOM 3157 O O . LEU A 1 430 ? 15.469 -3.332 -13.094 1 65.69 430 LEU A O 1
ATOM 3161 N N . VAL A 1 431 ? 14.68 -5.355 -12.836 1 64.88 431 VAL A N 1
ATOM 3162 C CA . VAL A 1 431 ? 15.922 -5.82 -12.227 1 64.88 431 VAL A CA 1
ATOM 3163 C C . VAL A 1 431 ? 17.031 -5.844 -13.273 1 64.88 431 VAL A C 1
ATOM 3165 O O . VAL A 1 431 ? 18.172 -5.477 -12.984 1 64.88 431 VAL A O 1
ATOM 3168 N N . ALA A 1 432 ? 16.656 -6.254 -14.438 1 64.75 432 ALA A N 1
ATOM 3169 C CA . ALA A 1 432 ? 17.641 -6.266 -15.516 1 64.75 432 ALA A CA 1
ATOM 3170 C C . ALA A 1 432 ? 18.125 -4.852 -15.844 1 64.75 432 ALA A C 1
ATOM 3172 O O . ALA A 1 432 ? 19.312 -4.633 -16.109 1 64.75 432 ALA A O 1
ATOM 3173 N N . ALA A 1 433 ? 17.25 -3.943 -15.727 1 63.03 433 ALA A N 1
ATOM 3174 C CA . ALA A 1 433 ? 17.562 -2.547 -16.016 1 63.03 433 ALA A CA 1
ATOM 3175 C C . ALA A 1 433 ? 18.438 -1.952 -14.906 1 63.03 433 ALA A C 1
ATOM 3177 O O . ALA A 1 433 ? 19.375 -1.202 -15.188 1 63.03 433 ALA A O 1
ATOM 3178 N N . LEU A 1 434 ? 18.188 -2.359 -13.734 1 61 434 LEU A N 1
ATOM 3179 C CA . LEU A 1 434 ? 18.906 -1.835 -12.578 1 61 434 LEU A CA 1
ATOM 3180 C C . LEU A 1 434 ? 20.312 -2.439 -12.5 1 61 434 LEU A C 1
ATOM 3182 O O . LEU A 1 434 ? 21.234 -1.785 -12.031 1 61 434 LEU A O 1
ATOM 3186 N N . ALA A 1 435 ? 20.484 -3.637 -12.914 1 59.12 435 ALA A N 1
ATOM 3187 C CA . ALA A 1 435 ? 21.766 -4.332 -12.875 1 59.12 435 ALA A CA 1
ATOM 3188 C C . ALA A 1 435 ? 22.734 -3.768 -13.922 1 59.12 435 ALA A C 1
ATOM 3190 O O . ALA A 1 435 ? 23.953 -3.861 -13.766 1 59.12 435 ALA A O 1
ATOM 3191 N N . THR A 1 436 ? 22.219 -3.332 -14.945 1 56.72 436 THR A N 1
ATOM 3192 C CA . THR A 1 436 ? 23.078 -2.799 -16 1 56.72 436 THR A CA 1
ATOM 3193 C C . THR A 1 436 ? 23.625 -1.43 -15.609 1 56.72 436 THR A C 1
ATOM 3195 O O . THR A 1 436 ? 24.641 -0.987 -16.141 1 56.72 436 THR A O 1
ATOM 3198 N N . THR A 1 437 ? 22.984 -0.814 -14.664 1 50.41 437 THR A N 1
ATOM 3199 C CA . THR A 1 437 ? 23.406 0.541 -14.32 1 50.41 437 THR A CA 1
ATOM 3200 C C . THR A 1 437 ? 24.422 0.522 -13.18 1 50.41 437 THR A C 1
ATOM 3202 O O . THR A 1 437 ? 24.984 1.559 -12.836 1 50.41 437 THR A O 1
ATOM 3205 N N . THR A 1 438 ? 24.594 -0.561 -12.469 1 49.62 438 THR A N 1
ATOM 3206 C CA . THR A 1 438 ? 25.578 -0.589 -11.406 1 49.62 438 THR A CA 1
ATOM 3207 C C . THR A 1 438 ? 26.984 -0.728 -11.984 1 49.62 438 THR A C 1
ATOM 3209 O O . THR A 1 438 ? 27.281 -1.68 -12.711 1 49.62 438 THR A O 1
ATOM 3212 N N . PRO A 1 439 ? 27.719 0.308 -11.945 1 40.78 439 PRO A N 1
ATOM 3213 C CA . PRO A 1 439 ? 29.109 0.169 -12.406 1 40.78 439 PRO A CA 1
ATOM 3214 C C . PRO A 1 439 ? 29.844 -0.979 -11.719 1 40.78 439 PRO A C 1
ATOM 3216 O O . PRO A 1 439 ? 29.578 -1.288 -10.555 1 40.78 439 PRO A O 1
ATOM 3219 N N . SER A 1 440 ? 30.234 -2.049 -12.484 1 36.94 440 SER A N 1
ATOM 3220 C CA . SER A 1 440 ? 31.156 -3.072 -12.023 1 36.94 440 SER A CA 1
ATOM 3221 C C . SER A 1 440 ? 32.219 -2.479 -11.102 1 36.94 440 SER A C 1
ATOM 3223 O O . SER A 1 440 ? 33.188 -1.897 -11.57 1 36.94 440 SER A O 1
ATOM 3225 N N . LYS A 1 441 ? 31.953 -1.816 -10.086 1 37.31 441 LYS A N 1
ATOM 3226 C CA . LYS A 1 441 ? 33.188 -1.682 -9.336 1 37.31 441 LYS A CA 1
ATOM 3227 C C . LYS A 1 441 ? 33.812 -3.045 -9.047 1 37.31 441 LYS A C 1
ATOM 3229 O O . LYS A 1 441 ? 33.156 -3.938 -8.523 1 37.31 441 LYS A O 1
ATOM 3234 N N . HIS A 1 442 ? 34.875 -3.463 -9.758 1 34.69 442 HIS A N 1
ATOM 3235 C CA . HIS A 1 442 ? 35.75 -4.633 -9.859 1 34.69 442 HIS A CA 1
ATOM 3236 C C . HIS A 1 442 ? 35.938 -5.305 -8.5 1 34.69 442 HIS A C 1
ATOM 3238 O O . HIS A 1 442 ? 36.219 -6.5 -8.43 1 34.69 442 HIS A O 1
ATOM 3244 N N . TYR A 1 443 ? 36.281 -4.648 -7.422 1 31.16 443 TYR A N 1
ATOM 3245 C CA . TYR A 1 443 ? 37.156 -5.301 -6.434 1 31.16 443 TYR A CA 1
ATOM 3246 C C . TYR A 1 443 ? 36.312 -5.977 -5.355 1 31.16 443 TYR A C 1
ATOM 3248 O O . TYR A 1 443 ? 36.844 -6.484 -4.367 1 31.16 443 TYR A O 1
ATOM 3256 N N . SER A 1 444 ? 35.062 -5.648 -5.105 1 35.31 444 SER A N 1
ATOM 3257 C CA . SER A 1 444 ? 34.781 -6.125 -3.76 1 35.31 444 SER A CA 1
ATOM 3258 C C . SER A 1 444 ? 34.469 -7.617 -3.76 1 35.31 444 SER A C 1
ATOM 3260 O O . SER A 1 444 ? 34.125 -8.188 -4.801 1 35.31 444 SER A O 1
ATOM 3262 N N . TYR A 1 445 ? 34.5 -8.398 -2.525 1 32.28 445 TYR A N 1
ATOM 3263 C CA . TYR A 1 445 ? 34.406 -9.797 -2.125 1 32.28 445 TYR A CA 1
ATOM 3264 C C . TYR A 1 445 ? 33.094 -10.398 -2.602 1 32.28 445 TYR A C 1
ATOM 3266 O O . TYR A 1 445 ? 32.094 -9.695 -2.732 1 32.28 445 TYR A O 1
ATOM 3274 N N . PRO A 1 446 ? 33.125 -11.688 -3.006 1 32.44 446 PRO A N 1
ATOM 3275 C CA . PRO A 1 446 ? 32.031 -12.5 -3.557 1 32.44 446 PRO A CA 1
ATOM 3276 C C . PRO A 1 446 ? 30.766 -12.445 -2.709 1 32.44 446 PRO A C 1
ATOM 3278 O O . PRO A 1 446 ? 30.766 -12.922 -1.574 1 32.44 446 PRO A O 1
ATOM 3281 N N . ALA A 1 447 ? 30.172 -11.367 -2.48 1 36.28 447 ALA A N 1
ATOM 3282 C CA . ALA A 1 447 ? 28.891 -11.352 -1.771 1 36.28 447 ALA A CA 1
ATOM 3283 C C . ALA A 1 447 ? 27.844 -12.164 -2.523 1 36.28 447 ALA A C 1
ATOM 3285 O O . ALA A 1 447 ? 27.719 -12.062 -3.746 1 36.28 447 ALA A O 1
ATOM 3286 N N . GLU A 1 448 ? 27.516 -13.453 -2.023 1 35.19 448 GLU A N 1
ATOM 3287 C CA . GLU A 1 448 ? 26.406 -14.203 -2.59 1 35.19 448 GLU A CA 1
ATOM 3288 C C . GLU A 1 448 ? 25.172 -13.32 -2.754 1 35.19 448 GLU A C 1
ATOM 3290 O O . GLU A 1 448 ? 24.75 -12.656 -1.807 1 35.19 448 GLU A O 1
ATOM 3295 N N . ARG A 1 449 ? 24.812 -12.992 -3.926 1 39.84 449 ARG A N 1
ATOM 3296 C CA . ARG A 1 449 ? 23.688 -12.117 -4.258 1 39.84 449 ARG A CA 1
ATOM 3297 C C . ARG A 1 449 ? 22.391 -12.906 -4.355 1 39.84 449 ARG A C 1
ATOM 3299 O O . ARG A 1 449 ? 22.266 -13.805 -5.195 1 39.84 449 ARG A O 1
ATOM 3306 N N . PRO A 1 450 ? 21.625 -12.891 -3.311 1 31.8 450 PRO A N 1
ATOM 3307 C CA . PRO A 1 450 ? 20.328 -13.555 -3.477 1 31.8 450 PRO A CA 1
ATOM 3308 C C . PRO A 1 450 ? 19.562 -13.07 -4.711 1 31.8 450 PRO A C 1
ATOM 3310 O O . PRO A 1 450 ? 19.719 -11.922 -5.125 1 31.8 450 PRO A O 1
ATOM 3313 N N . TYR A 1 451 ? 19 -13.922 -5.535 1 31.52 451 TYR A N 1
ATOM 3314 C CA . TYR A 1 451 ? 18.219 -13.555 -6.707 1 31.52 451 TYR A CA 1
ATOM 3315 C C . TYR A 1 451 ? 17.016 -12.719 -6.312 1 31.52 451 TYR A C 1
ATOM 3317 O O . TYR A 1 451 ? 16.203 -13.133 -5.469 1 31.52 451 TYR A O 1
ATOM 3325 N N . ILE A 1 452 ? 17.031 -11.305 -6.547 1 34.91 452 ILE A N 1
ATOM 3326 C CA . ILE A 1 452 ? 15.953 -10.367 -6.242 1 34.91 452 ILE A CA 1
ATOM 3327 C C . ILE A 1 452 ? 15.047 -10.211 -7.465 1 34.91 452 ILE A C 1
ATOM 3329 O O . ILE A 1 452 ? 15.523 -10.242 -8.602 1 34.91 452 ILE A O 1
ATOM 3333 N N . GLY A 1 453 ? 13.711 -10.539 -7.793 1 35.44 453 GLY A N 1
ATOM 3334 C CA . GLY A 1 453 ? 12.773 -10.297 -8.883 1 35.44 453 GLY A CA 1
ATOM 3335 C C . GLY A 1 453 ? 11.375 -9.969 -8.406 1 35.44 453 GLY A C 1
ATOM 3336 O O . GLY A 1 453 ? 11.008 -10.281 -7.27 1 35.44 453 GLY A O 1
ATOM 3337 N N . MET B 1 1 ? 20.234 4.547 36.438 1 36.97 1 MET B N 1
ATOM 3338 C CA . MET B 1 1 ? 19.906 5.895 36 1 36.97 1 MET B CA 1
ATOM 3339 C C . MET B 1 1 ? 20.984 6.426 35.031 1 36.97 1 MET B C 1
ATOM 3341 O O . MET B 1 1 ? 20.688 7.133 34.094 1 36.97 1 MET B O 1
ATOM 3345 N N . ASN B 1 2 ? 22.125 6.086 35.344 1 39.53 2 ASN B N 1
ATOM 3346 C CA . ASN B 1 2 ? 23.281 6.605 34.625 1 39.53 2 ASN B CA 1
ATOM 3347 C C . ASN B 1 2 ? 23.453 5.91 33.281 1 39.53 2 ASN B C 1
ATOM 3349 O O . ASN B 1 2 ? 23.844 6.539 32.281 1 39.53 2 ASN B O 1
ATOM 3353 N N . ARG B 1 3 ? 23.375 4.609 33.219 1 41.16 3 ARG B N 1
ATOM 3354 C CA . ARG B 1 3 ? 23.578 3.898 31.953 1 41.16 3 ARG B CA 1
ATOM 3355 C C . ARG B 1 3 ? 22.469 4.203 30.969 1 41.16 3 ARG B C 1
ATOM 3357 O O . ARG B 1 3 ? 22.703 4.262 29.766 1 41.16 3 ARG B O 1
ATOM 3364 N N . LEU B 1 4 ? 21.328 4.207 31.547 1 44.84 4 LEU B N 1
ATOM 3365 C CA . LEU B 1 4 ? 20.219 4.637 30.703 1 44.84 4 LEU B CA 1
ATOM 3366 C C . LEU B 1 4 ? 20.453 6.043 30.172 1 44.84 4 LEU B C 1
ATOM 3368 O O . LEU B 1 4 ? 20.125 6.34 29.016 1 44.84 4 LEU B O 1
ATOM 3372 N N . SER B 1 5 ? 21.031 6.848 31.062 1 47.56 5 SER B N 1
ATOM 3373 C CA . SER B 1 5 ? 21.359 8.203 30.625 1 47.56 5 SER B CA 1
ATOM 3374 C C . SER B 1 5 ? 22.438 8.188 29.547 1 47.56 5 SER B C 1
ATOM 3376 O O . SER B 1 5 ? 22.391 8.969 28.594 1 47.56 5 SER B O 1
ATOM 3378 N N . ALA B 1 6 ? 23.344 7.293 29.734 1 47.5 6 ALA B N 1
ATOM 3379 C CA . ALA B 1 6 ? 24.453 7.25 28.781 1 47.5 6 ALA B CA 1
ATOM 3380 C C . ALA B 1 6 ? 24 6.719 27.438 1 47.5 6 ALA B C 1
ATOM 3382 O O . ALA B 1 6 ? 24.391 7.242 26.391 1 47.5 6 ALA B O 1
ATOM 3383 N N . SER B 1 7 ? 23.203 5.762 27.5 1 49.81 7 SER B N 1
ATOM 3384 C CA . SER B 1 7 ? 22.719 5.16 26.266 1 49.81 7 SER B CA 1
ATOM 3385 C C . SER B 1 7 ? 21.719 6.074 25.578 1 49.81 7 SER B C 1
ATOM 3387 O O . SER B 1 7 ? 21.672 6.137 24.344 1 49.81 7 SER B O 1
ATOM 3389 N N . LEU B 1 8 ? 20.953 6.812 26.359 1 50.34 8 LEU B N 1
ATOM 3390 C CA . LEU B 1 8 ? 20 7.785 25.828 1 50.34 8 LEU B CA 1
ATOM 3391 C C . LEU B 1 8 ? 20.719 8.945 25.156 1 50.34 8 LEU B C 1
ATOM 3393 O O . LEU B 1 8 ? 20.25 9.484 24.156 1 50.34 8 LEU B O 1
ATOM 3397 N N . THR B 1 9 ? 21.766 9.297 25.781 1 49.88 9 THR B N 1
ATOM 3398 C CA . THR B 1 9 ? 22.531 10.414 25.219 1 49.88 9 THR B CA 1
ATOM 3399 C C . THR B 1 9 ? 23.297 9.969 23.984 1 49.88 9 THR B C 1
ATOM 3401 O O . THR B 1 9 ? 23.781 10.805 23.203 1 49.88 9 THR B O 1
ATOM 3404 N N . GLN B 1 10 ? 23.406 8.727 23.844 1 52.78 10 GLN B N 1
ATOM 3405 C CA . GLN B 1 10 ? 24.25 8.305 22.734 1 52.78 10 GLN B CA 1
ATOM 3406 C C . GLN B 1 10 ? 23.453 8.117 21.469 1 52.78 10 GLN B C 1
ATOM 3408 O O . GLN B 1 10 ? 24 8.148 20.359 1 52.78 10 GLN B O 1
ATOM 3413 N N . ASN B 1 11 ? 22.078 8.133 21.641 1 60.66 11 ASN B N 1
ATOM 3414 C CA . ASN B 1 11 ? 21.312 7.98 20.406 1 60.66 11 ASN B CA 1
ATOM 3415 C C . ASN B 1 11 ? 20.25 9.062 20.281 1 60.66 11 ASN B C 1
ATOM 3417 O O . ASN B 1 11 ? 19.203 9.016 20.938 1 60.66 11 ASN B O 1
ATOM 3421 N N . PRO B 1 12 ? 20.562 10.172 19.641 1 63.62 12 PRO B N 1
ATOM 3422 C CA . PRO B 1 12 ? 19.641 11.297 19.484 1 63.62 12 PRO B CA 1
ATOM 3423 C C . PRO B 1 12 ? 18.219 10.852 19.141 1 63.62 12 PRO B C 1
ATOM 3425 O O . PRO B 1 12 ? 17.25 11.469 19.594 1 63.62 12 PRO B O 1
ATOM 3428 N N . ALA B 1 13 ? 18.094 9.805 18.5 1 67.5 13 ALA B N 1
ATOM 3429 C CA . ALA B 1 13 ? 16.781 9.289 18.156 1 67.5 13 ALA B CA 1
ATOM 3430 C C . ALA B 1 13 ? 16.016 8.852 19.406 1 67.5 13 ALA B C 1
ATOM 3432 O O . ALA B 1 13 ? 14.805 9.086 19.516 1 67.5 13 ALA B O 1
ATOM 3433 N N . ARG B 1 14 ? 16.672 8.312 20.312 1 72.75 14 ARG B N 1
ATOM 3434 C CA . ARG B 1 14 ? 16.047 7.84 21.531 1 72.75 14 ARG B CA 1
ATOM 3435 C C . ARG B 1 14 ? 15.617 9.008 22.422 1 72.75 14 ARG B C 1
ATOM 3437 O O . ARG B 1 14 ? 14.578 8.945 23.078 1 72.75 14 ARG B O 1
ATOM 3444 N N . LEU B 1 15 ? 16.391 10.016 22.406 1 72.88 15 LEU B N 1
ATOM 3445 C CA . LEU B 1 15 ? 16.062 11.195 23.219 1 72.88 15 LEU B CA 1
ATOM 3446 C C . LEU B 1 15 ? 14.789 11.859 22.719 1 72.88 15 LEU B C 1
ATOM 3448 O O . LEU B 1 15 ? 13.953 12.281 23.516 1 72.88 15 LEU B O 1
ATOM 3452 N N . VAL B 1 16 ? 14.664 11.875 21.453 1 73.81 16 VAL B N 1
ATOM 3453 C CA . VAL B 1 16 ? 13.484 12.492 20.859 1 73.81 16 VAL B CA 1
ATOM 3454 C C . VAL B 1 16 ? 12.25 11.656 21.188 1 73.81 16 VAL B C 1
ATOM 3456 O O . VAL B 1 16 ? 11.211 12.195 21.578 1 73.81 16 VAL B O 1
ATOM 3459 N N . SER B 1 17 ? 12.352 10.406 21.047 1 83.19 17 SER B N 1
ATOM 3460 C CA . SER B 1 17 ? 11.234 9.508 21.312 1 83.19 17 SER B CA 1
ATOM 3461 C C . SER B 1 17 ? 10.812 9.555 22.766 1 83.19 17 SER B C 1
ATOM 3463 O O . SER B 1 17 ? 9.617 9.586 23.078 1 83.19 17 SER B O 1
ATOM 3465 N N . VAL B 1 18 ? 11.734 9.688 23.625 1 85.81 18 VAL B N 1
ATOM 3466 C CA . VAL B 1 18 ? 11.43 9.711 25.047 1 85.81 18 VAL B CA 1
ATOM 3467 C C . VAL B 1 18 ? 10.828 11.062 25.422 1 85.81 18 VAL B C 1
ATOM 3469 O O . VAL B 1 18 ? 9.945 11.141 26.281 1 85.81 18 VAL B O 1
ATOM 3472 N N . GLY B 1 19 ? 11.352 12.07 24.812 1 86.69 19 GLY B N 1
ATOM 3473 C CA . GLY B 1 19 ? 10.773 13.391 25.047 1 86.69 19 GLY B CA 1
ATOM 3474 C C . GLY B 1 19 ? 9.305 13.477 24.688 1 86.69 19 GLY B C 1
ATOM 3475 O O . GLY B 1 19 ? 8.492 13.961 25.469 1 86.69 19 GLY B O 1
ATOM 3476 N N . PHE B 1 20 ? 8.977 12.961 23.562 1 90.44 20 PHE B N 1
ATOM 3477 C CA . PHE B 1 20 ? 7.594 12.977 23.109 1 90.44 20 PHE B CA 1
ATOM 3478 C C . PHE B 1 20 ? 6.73 12.086 24 1 90.44 20 PHE B C 1
ATOM 3480 O O . PHE B 1 20 ? 5.605 12.453 24.344 1 90.44 20 PHE B O 1
ATOM 3487 N N . LEU B 1 21 ? 7.277 10.969 24.312 1 93.19 21 LEU B N 1
ATOM 3488 C CA . LEU B 1 21 ? 6.523 10.055 25.172 1 93.19 21 LEU B CA 1
ATOM 3489 C C . LEU B 1 21 ? 6.277 10.672 26.547 1 93.19 21 LEU B C 1
ATOM 3491 O O . LEU B 1 21 ? 5.199 10.5 27.109 1 93.19 21 LEU B O 1
ATOM 3495 N N . SER B 1 22 ? 7.258 11.352 27.078 1 94.69 22 SER B N 1
ATOM 3496 C CA . SER B 1 22 ? 7.102 12.008 28.375 1 94.69 22 SER B CA 1
ATOM 3497 C C . SER B 1 22 ? 6.039 13.094 28.312 1 94.69 22 SER B C 1
ATOM 3499 O O . SER B 1 22 ? 5.262 13.266 29.25 1 94.69 22 SER B O 1
ATOM 3501 N N . LEU B 1 23 ? 6.074 13.812 27.25 1 95 23 LEU B N 1
ATOM 3502 C CA . LEU B 1 23 ? 5.074 14.859 27.078 1 95 23 LEU B CA 1
ATOM 3503 C C . LEU B 1 23 ? 3.672 14.266 27 1 95 23 LEU B C 1
ATOM 3505 O O . LEU B 1 23 ? 2.721 14.844 27.531 1 95 23 LEU B O 1
ATOM 3509 N N . ILE B 1 24 ? 3.523 13.133 26.328 1 97.44 24 ILE B N 1
ATOM 3510 C CA . ILE B 1 24 ? 2.236 12.461 26.203 1 97.44 24 ILE B CA 1
ATOM 3511 C C . ILE B 1 24 ? 1.763 11.992 27.578 1 97.44 24 ILE B C 1
ATOM 3513 O O . ILE B 1 24 ? 0.598 12.18 27.938 1 97.44 24 ILE B O 1
ATOM 3517 N N . VAL B 1 25 ? 2.668 11.453 28.328 1 97.56 25 VAL B N 1
ATOM 3518 C CA . VAL B 1 25 ? 2.32 10.953 29.641 1 97.56 25 VAL B CA 1
ATOM 3519 C C . VAL B 1 25 ? 1.935 12.125 30.547 1 97.56 25 VAL B C 1
ATOM 3521 O O . VAL B 1 25 ? 0.926 12.062 31.266 1 97.56 25 VAL B O 1
ATOM 3524 N N . LEU B 1 26 ? 2.709 13.148 30.5 1 97.25 26 LEU B N 1
ATOM 3525 C CA . LEU B 1 26 ? 2.404 14.336 31.281 1 97.25 26 LEU B CA 1
ATOM 3526 C C . LEU B 1 26 ? 1.055 14.93 30.891 1 97.25 26 LEU B C 1
ATOM 3528 O O . LEU B 1 26 ? 0.255 15.297 31.75 1 97.25 26 LEU B O 1
ATOM 3532 N N . GLY B 1 27 ? 0.823 15.086 29.609 1 98.12 27 GLY B N 1
ATOM 3533 C CA . GLY B 1 27 ? -0.459 15.578 29.141 1 98.12 27 GLY B CA 1
ATOM 3534 C C . GLY B 1 27 ? -1.628 14.711 29.562 1 98.12 27 GLY B C 1
ATOM 3535 O O . GLY B 1 27 ? -2.691 15.227 29.922 1 98.12 27 GLY B O 1
ATOM 3536 N N . THR B 1 28 ? -1.399 13.398 29.531 1 97.88 28 THR B N 1
ATOM 3537 C CA . THR B 1 28 ? -2.436 12.461 29.953 1 97.88 28 THR B CA 1
ATOM 3538 C C . THR B 1 28 ? -2.803 12.695 31.422 1 97.88 28 THR B C 1
ATOM 3540 O O . THR B 1 28 ? -3.984 12.758 31.766 1 97.88 28 THR B O 1
ATOM 3543 N N . PHE B 1 29 ? -1.844 12.875 32.219 1 97.44 29 PHE B N 1
ATOM 3544 C CA . PHE B 1 29 ? -2.08 13.102 33.656 1 97.44 29 PHE B CA 1
ATOM 3545 C C . PHE B 1 29 ? -2.809 14.422 33.875 1 97.44 29 PHE B C 1
ATOM 3547 O O . PHE B 1 29 ? -3.727 14.492 34.688 1 97.44 29 PHE B O 1
ATOM 3554 N N . LEU B 1 30 ? -2.422 15.438 33.188 1 97.44 30 LEU B N 1
ATOM 3555 C CA . LEU B 1 30 ? -3.051 16.734 33.344 1 97.44 30 LEU B CA 1
ATOM 3556 C C . LEU B 1 30 ? -4.504 16.703 32.906 1 97.44 30 LEU B C 1
ATOM 3558 O O . LEU B 1 30 ? -5.367 17.344 33.5 1 97.44 30 LEU B O 1
ATOM 3562 N N . LEU B 1 31 ? -4.766 15.922 31.844 1 96.94 31 LEU B N 1
ATOM 3563 C CA . LEU B 1 31 ? -6.117 15.875 31.312 1 96.94 31 LEU B CA 1
ATOM 3564 C C . LEU B 1 31 ? -7.012 14.984 32.188 1 96.94 31 LEU B C 1
ATOM 3566 O O . LEU B 1 31 ? -8.242 15.062 32.094 1 96.94 31 LEU B O 1
ATOM 3570 N N . LEU B 1 32 ? -6.422 14.125 33 1 95.75 32 LEU B N 1
ATOM 3571 C CA . LEU B 1 32 ? -7.18 13.281 33.906 1 95.75 32 LEU B CA 1
ATOM 3572 C C . LEU B 1 32 ? -7.566 14.055 35.156 1 95.75 32 LEU B C 1
ATOM 3574 O O . LEU B 1 32 ? -8.453 13.625 35.906 1 95.75 32 LEU B O 1
ATOM 3578 N N . MET B 1 33 ? -6.961 15.141 35.406 1 94.62 33 MET B N 1
ATOM 3579 C CA . MET B 1 33 ? -7.234 15.922 36.594 1 94.62 33 MET B CA 1
ATOM 3580 C C . MET B 1 33 ? -8.633 16.531 36.562 1 94.62 33 MET B C 1
ATOM 3582 O O . MET B 1 33 ? -9.133 16.859 35.469 1 94.62 33 MET B O 1
ATOM 3586 N N . PRO B 1 34 ? -9.25 16.781 37.688 1 92.19 34 PRO B N 1
ATOM 3587 C CA . PRO B 1 34 ? -10.625 17.266 37.75 1 92.19 34 PRO B CA 1
ATOM 3588 C C . PRO B 1 34 ? -10.797 18.656 37.156 1 92.19 34 PRO B C 1
ATOM 3590 O O . PRO B 1 34 ? -11.883 19 36.688 1 92.19 34 PRO B O 1
ATOM 3593 N N . PHE B 1 35 ? -9.773 19.406 37.062 1 93.12 35 PHE B N 1
ATOM 3594 C CA . PHE B 1 35 ? -9.922 20.75 36.531 1 93.12 35 PHE B CA 1
ATOM 3595 C C . PHE B 1 35 ? -10.086 20.719 35.031 1 93.12 35 PHE B C 1
ATOM 3597 O O . PHE B 1 35 ? -10.5 21.703 34.438 1 93.12 35 PHE B O 1
ATOM 3604 N N . SER B 1 36 ? -9.727 19.625 34.406 1 94.25 36 SER B N 1
ATOM 3605 C CA . SER B 1 36 ? -9.828 19.516 32.938 1 94.25 36 SER B CA 1
ATOM 3606 C C . SER B 1 36 ? -11.172 18.922 32.531 1 94.25 36 SER B C 1
ATOM 3608 O O . SER B 1 36 ? -11.547 18.969 31.359 1 94.25 36 SER B O 1
ATOM 3610 N N . ALA B 1 37 ? -11.891 18.344 33.406 1 90.06 37 ALA B N 1
ATOM 3611 C CA . ALA B 1 37 ? -13.156 17.656 33.125 1 90.06 37 ALA B CA 1
ATOM 3612 C C . ALA B 1 37 ? -14.344 18.547 33.469 1 90.06 37 ALA B C 1
ATOM 3614 O O . ALA B 1 37 ? -14.398 19.141 34.562 1 90.06 37 ALA B O 1
ATOM 3615 N N . PRO B 1 38 ? -15.133 18.703 32.406 1 85.06 38 PRO B N 1
ATOM 3616 C CA . PRO B 1 38 ? -16.328 19.469 32.75 1 85.06 38 PRO B CA 1
ATOM 3617 C C . PRO B 1 38 ? -17.188 18.797 33.812 1 85.06 38 PRO B C 1
ATOM 3619 O O . PRO B 1 38 ? -17.062 17.578 34.031 1 85.06 38 PRO B O 1
ATOM 3622 N N . ASP B 1 39 ? -17.984 19.562 34.469 1 74.94 39 ASP B N 1
ATOM 3623 C CA . ASP B 1 39 ? -18.781 19.109 35.594 1 74.94 39 ASP B CA 1
ATOM 3624 C C . ASP B 1 39 ? -19.625 17.906 35.219 1 74.94 39 ASP B C 1
ATOM 3626 O O . ASP B 1 39 ? -20.359 17.922 34.219 1 74.94 39 ASP B O 1
ATOM 3630 N N . GLY B 1 40 ? -19.562 16.734 35.938 1 71.56 40 GLY B N 1
ATOM 3631 C CA . GLY B 1 40 ? -20.391 15.547 35.875 1 71.56 40 GLY B CA 1
ATOM 3632 C C . GLY B 1 40 ? -19.891 14.539 34.844 1 71.56 40 GLY B C 1
ATOM 3633 O O . GLY B 1 40 ? -20.422 13.43 34.75 1 71.56 40 GLY B O 1
ATOM 3634 N N . ASN B 1 41 ? -18.875 14.898 34.031 1 79.44 41 ASN B N 1
ATOM 3635 C CA . ASN B 1 41 ? -18.438 13.945 33.031 1 79.44 41 ASN B CA 1
ATOM 3636 C C . ASN B 1 41 ? -16.938 13.68 33.125 1 79.44 41 ASN B C 1
ATOM 3638 O O . ASN B 1 41 ? -16.125 14.461 32.625 1 79.44 41 ASN B O 1
ATOM 3642 N N . SER B 1 42 ? -16.594 12.617 33.781 1 87.19 42 SER B N 1
ATOM 3643 C CA . SER B 1 42 ? -15.188 12.273 33.969 1 87.19 42 SER B CA 1
ATOM 3644 C C . SER B 1 42 ? -14.531 11.836 32.656 1 87.19 42 SER B C 1
ATOM 3646 O O . SER B 1 42 ? -15.203 11.32 31.766 1 87.19 42 SER B O 1
ATOM 3648 N N . VAL B 1 43 ? -13.289 12.297 32.5 1 93.19 43 VAL B N 1
ATOM 3649 C CA . VAL B 1 43 ? -12.484 11.891 31.344 1 93.19 43 VAL B CA 1
ATOM 3650 C C . VAL B 1 43 ? -11.844 10.531 31.625 1 93.19 43 VAL B C 1
ATOM 3652 O O . VAL B 1 43 ? -11.18 10.336 32.656 1 93.19 43 VAL B O 1
ATOM 3655 N N . SER B 1 44 ? -12.102 9.531 30.797 1 94.81 44 SER B N 1
ATOM 3656 C CA . SER B 1 44 ? -11.508 8.211 30.969 1 94.81 44 SER B CA 1
ATOM 3657 C C . SER B 1 44 ? -10.016 8.234 30.641 1 94.81 44 SER B C 1
ATOM 3659 O O . SER B 1 44 ? -9.547 9.117 29.922 1 94.81 44 SER B O 1
ATOM 3661 N N . PRO B 1 45 ? -9.242 7.285 31.203 1 96.12 45 PRO B N 1
ATOM 3662 C CA . PRO B 1 45 ? -7.805 7.227 30.922 1 96.12 45 PRO B CA 1
ATOM 3663 C C . PRO B 1 45 ? -7.504 7.094 29.422 1 96.12 45 PRO B C 1
ATOM 3665 O O . PRO B 1 45 ? -6.555 7.707 28.922 1 96.12 45 PRO B O 1
ATOM 3668 N N . LEU B 1 46 ? -8.305 6.395 28.734 1 96.62 46 LEU B N 1
ATOM 3669 C CA . LEU B 1 46 ? -8.078 6.223 27.297 1 96.62 46 LEU B CA 1
ATOM 3670 C C . LEU B 1 46 ? -8.352 7.52 26.547 1 96.62 46 LEU B C 1
ATOM 3672 O O . LEU B 1 46 ? -7.617 7.875 25.625 1 96.62 46 LEU B O 1
ATOM 3676 N N . GLU B 1 47 ? -9.398 8.195 26.969 1 96.75 47 GLU B N 1
ATOM 3677 C CA . GLU B 1 47 ? -9.711 9.477 26.328 1 96.75 47 GLU B CA 1
ATOM 3678 C C . GLU B 1 47 ? -8.594 10.492 26.547 1 96.75 47 GLU B C 1
ATOM 3680 O O . GLU B 1 47 ? -8.219 11.219 25.625 1 96.75 47 GLU B O 1
ATOM 3685 N N . ALA B 1 48 ? -8.133 10.516 27.75 1 97.56 48 ALA B N 1
ATOM 3686 C CA . ALA B 1 48 ? -7.051 11.438 28.078 1 97.56 48 ALA B CA 1
ATOM 3687 C C . ALA B 1 48 ? -5.77 11.078 27.328 1 97.56 48 ALA B C 1
ATOM 3689 O O . ALA B 1 48 ? -5.109 11.953 26.766 1 97.56 48 ALA B O 1
ATOM 3690 N N . PHE B 1 49 ? -5.43 9.797 27.328 1 98 49 PHE B N 1
ATOM 3691 C CA . PHE B 1 49 ? -4.234 9.312 26.641 1 98 49 PHE B CA 1
ATOM 3692 C C . PHE B 1 49 ? -4.324 9.578 25.156 1 98 49 PHE B C 1
ATOM 3694 O O . PHE B 1 49 ? -3.357 10.031 24.531 1 98 49 PHE B O 1
ATOM 3701 N N . PHE B 1 50 ? -5.434 9.297 24.594 1 98.44 50 PHE B N 1
ATOM 3702 C CA . PHE B 1 50 ? -5.652 9.508 23.156 1 98.44 50 PHE B CA 1
ATOM 3703 C C . PHE B 1 50 ? -5.535 10.984 22.797 1 98.44 50 PHE B C 1
ATOM 3705 O O . PHE B 1 50 ? -4.848 11.344 21.844 1 98.44 50 PHE B O 1
ATOM 3712 N N . THR B 1 51 ? -6.176 11.82 23.594 1 97.88 51 THR B N 1
ATOM 3713 C CA . THR B 1 51 ? -6.18 13.258 23.328 1 97.88 51 THR B CA 1
ATOM 3714 C C . THR B 1 51 ? -4.777 13.836 23.484 1 97.88 51 THR B C 1
ATOM 3716 O O . THR B 1 51 ? -4.336 14.633 22.656 1 97.88 51 THR B O 1
ATOM 3719 N N . ALA B 1 52 ? -4.09 13.43 24.469 1 98.38 52 ALA B N 1
ATOM 3720 C CA . ALA B 1 52 ? -2.723 13.891 24.672 1 98.38 52 ALA B CA 1
ATOM 3721 C C . ALA B 1 52 ? -1.814 13.453 23.531 1 98.38 52 ALA B C 1
ATOM 3723 O O . ALA B 1 52 ? -1.008 14.242 23.031 1 98.38 52 ALA B O 1
ATOM 3724 N N . THR B 1 53 ? -1.93 12.188 23.125 1 98.06 53 THR B N 1
ATOM 3725 C CA . THR B 1 53 ? -1.127 11.68 22.016 1 98.06 53 THR B CA 1
ATOM 3726 C C . THR B 1 53 ? -1.424 12.453 20.734 1 98.06 53 THR B C 1
ATOM 3728 O O . THR B 1 53 ? -0.505 12.867 20.031 1 98.06 53 THR B O 1
ATOM 3731 N N . SER B 1 54 ? -2.684 12.625 20.484 1 97.94 54 SER B N 1
ATOM 3732 C CA . SER B 1 54 ? -3.109 13.336 19.281 1 97.94 54 SER B CA 1
ATOM 3733 C C . SER B 1 54 ? -2.613 14.781 19.281 1 97.94 54 SER B C 1
ATOM 3735 O O . SER B 1 54 ? -2.201 15.305 18.25 1 97.94 54 SER B O 1
ATOM 3737 N N . ALA B 1 55 ? -2.604 15.43 20.438 1 97.62 55 ALA B N 1
ATOM 3738 C CA . ALA B 1 55 ? -2.17 16.812 20.562 1 97.62 55 ALA B CA 1
ATOM 3739 C C . ALA B 1 55 ? -0.658 16.938 20.391 1 97.62 55 ALA B C 1
ATOM 3741 O O . ALA B 1 55 ? -0.173 17.766 19.625 1 97.62 55 ALA B O 1
ATOM 3742 N N . VAL B 1 56 ? 0.073 16.094 21.016 1 96.31 56 VAL B N 1
ATOM 3743 C CA . VAL B 1 56 ? 1.53 16.172 21.016 1 96.31 56 VAL B CA 1
ATOM 3744 C C . VAL B 1 56 ? 2.061 15.82 19.625 1 96.31 56 VAL B C 1
ATOM 3746 O O . VAL B 1 56 ? 3.037 16.422 19.156 1 96.31 56 VAL B O 1
ATOM 3749 N N . THR B 1 57 ? 1.414 14.891 19 1 94.81 57 THR B N 1
ATOM 3750 C CA . THR B 1 57 ? 1.868 14.477 17.688 1 94.81 57 THR B CA 1
ATOM 3751 C C . THR B 1 57 ? 1.268 15.367 16.594 1 94.81 57 THR B C 1
ATOM 3753 O O . THR B 1 57 ? 1.493 15.141 15.406 1 94.81 57 THR B O 1
ATOM 3756 N N . LEU B 1 58 ? 0.472 16.297 17 1 95.94 58 LEU B N 1
ATOM 3757 C CA . LEU B 1 58 ? -0.134 17.281 16.094 1 95.94 58 LEU B CA 1
ATOM 3758 C C . LEU B 1 58 ? -1.022 16.578 15.07 1 95.94 58 LEU B C 1
ATOM 3760 O O . LEU B 1 58 ? -0.937 16.875 13.875 1 95.94 58 LEU B O 1
ATOM 3764 N N . THR B 1 59 ? -1.877 15.625 15.469 1 95.31 59 THR B N 1
ATOM 3765 C CA . THR B 1 59 ? -2.678 14.82 14.547 1 95.31 59 THR B CA 1
ATOM 3766 C C . THR B 1 59 ? -4.094 15.383 14.438 1 95.31 59 THR B C 1
ATOM 3768 O O . THR B 1 59 ? -4.594 15.609 13.336 1 95.31 59 THR B O 1
ATOM 3771 N N . GLY B 1 60 ? -4.828 15.547 15.578 1 94.31 60 GLY B N 1
ATOM 3772 C CA . GLY B 1 60 ? -6.16 16.125 15.539 1 94.31 60 GLY B CA 1
ATOM 3773 C C . GLY B 1 60 ? -7.27 15.094 15.594 1 94.31 60 GLY B C 1
ATOM 3774 O O . GLY B 1 60 ? -8.445 15.445 15.711 1 94.31 60 GLY B O 1
ATOM 3775 N N . LEU B 1 61 ? -6.926 13.805 15.523 1 94.88 61 LEU B N 1
ATOM 3776 C CA . LEU B 1 61 ? -7.949 12.797 15.758 1 94.88 61 LEU B CA 1
ATOM 3777 C C . LEU B 1 61 ? -8.469 12.875 17.188 1 94.88 61 LEU B C 1
ATOM 3779 O O . LEU B 1 61 ? -7.695 13.094 18.125 1 94.88 61 LEU B O 1
ATOM 3783 N N . GLY B 1 62 ? -9.789 12.688 17.312 1 94.44 62 GLY B N 1
ATOM 3784 C CA . GLY B 1 62 ? -10.367 12.852 18.641 1 94.44 62 GLY B CA 1
ATOM 3785 C C . GLY B 1 62 ? -11.336 11.742 19.016 1 94.44 62 GLY B C 1
ATOM 3786 O O . GLY B 1 62 ? -12.062 11.242 18.156 1 94.44 62 GLY B O 1
ATOM 3787 N N . VAL B 1 63 ? -11.297 11.375 20.219 1 95.25 63 VAL B N 1
ATOM 3788 C CA . VAL B 1 63 ? -12.258 10.422 20.766 1 95.25 63 VAL B CA 1
ATOM 3789 C C . VAL B 1 63 ? -13.234 11.148 21.688 1 95.25 63 VAL B C 1
ATOM 3791 O O . VAL B 1 63 ? -14.25 10.586 22.094 1 95.25 63 VAL B O 1
ATOM 3794 N N . ARG B 1 64 ? -12.859 12.352 22 1 93.38 64 ARG B N 1
ATOM 3795 C CA . ARG B 1 64 ? -13.68 13.258 22.797 1 93.38 64 ARG B CA 1
ATOM 3796 C C . ARG B 1 64 ? -13.648 14.672 22.234 1 93.38 64 ARG B C 1
ATOM 3798 O O . ARG B 1 64 ? -12.594 15.164 21.844 1 93.38 64 ARG B O 1
ATOM 3805 N N . ASP B 1 65 ? -14.828 15.266 22.266 1 93.38 65 ASP B N 1
ATOM 3806 C CA . ASP B 1 65 ? -14.898 16.625 21.719 1 93.38 65 ASP B CA 1
ATOM 3807 C C . ASP B 1 65 ? -14.078 17.594 22.547 1 93.38 65 ASP B C 1
ATOM 3809 O O . ASP B 1 65 ? -14.242 17.656 23.781 1 93.38 65 ASP B O 1
ATOM 3813 N N . THR B 1 66 ? -13.25 18.344 21.906 1 93.69 66 THR B N 1
ATOM 3814 C CA . THR B 1 66 ? -12.336 19.25 22.609 1 93.69 66 THR B CA 1
ATOM 3815 C C . THR B 1 66 ? -13.094 20.422 23.203 1 93.69 66 THR B C 1
ATOM 3817 O O . THR B 1 66 ? -12.812 20.828 24.344 1 93.69 66 THR B O 1
ATOM 3820 N N . GLY B 1 67 ? -14.062 20.953 22.516 1 91.75 67 GLY B N 1
ATOM 3821 C CA . GLY B 1 67 ? -14.773 22.141 22.953 1 91.75 67 GLY B CA 1
ATOM 3822 C C . GLY B 1 67 ? -15.695 21.875 24.141 1 91.75 67 GLY B C 1
ATOM 3823 O O . GLY B 1 67 ? -15.703 22.641 25.109 1 91.75 67 GLY B O 1
ATOM 3824 N N . THR B 1 68 ? -16.422 20.781 24.047 1 90.44 68 THR B N 1
ATOM 3825 C CA . THR B 1 68 ? -17.422 20.516 25.078 1 90.44 68 THR B CA 1
ATOM 3826 C C . THR B 1 68 ? -16.922 19.453 26.062 1 90.44 68 THR B C 1
ATOM 3828 O O . THR B 1 68 ? -17.422 19.359 27.188 1 90.44 68 THR B O 1
ATOM 3831 N N . GLY B 1 69 ? -15.961 18.703 25.672 1 93.06 69 GLY B N 1
ATOM 3832 C CA . GLY B 1 69 ? -15.516 17.594 26.5 1 93.06 69 GLY B CA 1
ATOM 3833 C C . GLY B 1 69 ? -14.453 17.984 27.5 1 93.06 69 GLY B C 1
ATOM 3834 O O . GLY B 1 69 ? -14.117 17.188 28.391 1 93.06 69 GLY B O 1
ATOM 3835 N N . PHE B 1 70 ? -13.961 19.172 27.422 1 94.94 70 PHE B N 1
ATOM 3836 C CA . PHE B 1 70 ? -12.953 19.672 28.344 1 94.94 70 PHE B CA 1
ATOM 3837 C C . PHE B 1 70 ? -13.281 21.094 28.797 1 94.94 70 PHE B C 1
ATOM 3839 O O . PHE B 1 70 ? -13.945 21.844 28.078 1 94.94 70 PHE B O 1
ATOM 3846 N N . THR B 1 71 ? -12.875 21.406 29.984 1 95 71 THR B N 1
ATOM 3847 C CA . THR B 1 71 ? -13.016 22.766 30.5 1 95 71 THR B CA 1
ATOM 3848 C C . THR B 1 71 ? -12.039 23.703 29.797 1 95 71 THR B C 1
ATOM 3850 O O . THR B 1 71 ? -11.227 23.266 28.984 1 95 71 THR B O 1
ATOM 3853 N N . ALA B 1 72 ? -12.156 25 30.094 1 94.06 72 ALA B N 1
ATOM 3854 C CA . ALA B 1 72 ? -11.211 25.984 29.531 1 94.06 72 ALA B CA 1
ATOM 3855 C C . ALA B 1 72 ? -9.781 25.641 29.938 1 94.06 72 ALA B C 1
ATOM 3857 O O . ALA B 1 72 ? -8.852 25.781 29.125 1 94.06 72 ALA B O 1
ATOM 3858 N N . ALA B 1 73 ? -9.672 25.172 31.172 1 95.44 73 ALA B N 1
ATOM 3859 C CA . ALA B 1 73 ? -8.344 24.766 31.641 1 95.44 73 ALA B CA 1
ATOM 3860 C C . ALA B 1 73 ? -7.828 23.578 30.859 1 95.44 73 ALA B C 1
ATOM 3862 O O . ALA B 1 73 ? -6.648 23.516 30.516 1 95.44 73 ALA B O 1
ATOM 3863 N N . GLY B 1 74 ? -8.719 22.625 30.672 1 96.19 74 GLY B N 1
ATOM 3864 C CA . GLY B 1 74 ? -8.344 21.484 29.859 1 96.19 74 GLY B CA 1
ATOM 3865 C C . GLY B 1 74 ? -7.953 21.859 28.438 1 96.19 74 GLY B C 1
ATOM 3866 O O . GLY B 1 74 ? -7.004 21.312 27.891 1 96.19 74 GLY B O 1
ATOM 3867 N N . GLN B 1 75 ? -8.664 22.797 27.859 1 97.44 75 GLN B N 1
ATOM 3868 C CA . GLN B 1 75 ? -8.359 23.266 26.516 1 97.44 75 GLN B CA 1
ATOM 3869 C C . GLN B 1 75 ? -6.996 23.953 26.469 1 97.44 75 GLN B C 1
ATOM 3871 O O . GLN B 1 75 ? -6.27 23.828 25.469 1 97.44 75 GLN B O 1
ATOM 3876 N N . VAL B 1 76 ? -6.645 24.641 27.5 1 97.5 76 VAL B N 1
ATOM 3877 C CA . VAL B 1 76 ? -5.34 25.281 27.578 1 97.5 76 VAL B CA 1
ATOM 3878 C C . VAL B 1 76 ? -4.238 24.234 27.625 1 97.5 76 VAL B C 1
ATOM 3880 O O . VAL B 1 76 ? -3.184 24.391 27 1 97.5 76 VAL B O 1
ATOM 3883 N N . VAL B 1 77 ? -4.496 23.156 28.344 1 97.5 77 VAL B N 1
ATOM 3884 C CA . VAL B 1 77 ? -3.539 22.047 28.391 1 97.5 77 VAL B CA 1
ATOM 3885 C C . VAL B 1 77 ? -3.338 21.484 27 1 97.5 77 VAL B C 1
ATOM 3887 O O . VAL B 1 77 ? -2.203 21.281 26.562 1 97.5 77 VAL B O 1
ATOM 3890 N N . ILE B 1 78 ? -4.406 21.234 26.297 1 97.94 78 ILE B N 1
ATOM 3891 C CA . ILE B 1 78 ? -4.348 20.672 24.953 1 97.94 78 ILE B CA 1
ATOM 3892 C C . ILE B 1 78 ? -3.588 21.641 24.031 1 97.94 78 ILE B C 1
ATOM 3894 O O . ILE B 1 78 ? -2.715 21.203 23.266 1 97.94 78 ILE B O 1
ATOM 3898 N N . LEU B 1 79 ? -3.875 22.922 24.141 1 97.94 79 LEU B N 1
ATOM 3899 C CA . LEU B 1 79 ? -3.217 23.922 23.312 1 97.94 79 LEU B CA 1
ATOM 3900 C C . LEU B 1 79 ? -1.719 23.969 23.609 1 97.94 79 LEU B C 1
ATOM 3902 O O . LEU B 1 79 ? -0.91 24.109 22.688 1 97.94 79 LEU B O 1
ATOM 3906 N N . ALA B 1 80 ? -1.392 23.891 24.875 1 97.44 80 ALA B N 1
ATOM 3907 C CA . ALA B 1 80 ? 0.016 23.875 25.266 1 97.44 80 ALA B CA 1
ATOM 3908 C C . ALA B 1 80 ? 0.736 22.656 24.688 1 97.44 80 ALA B C 1
ATOM 3910 O O . ALA B 1 80 ? 1.878 22.766 24.234 1 97.44 80 ALA B O 1
ATOM 3911 N N . LEU B 1 81 ? 0.105 21.547 24.766 1 97.56 81 LEU B N 1
ATOM 3912 C CA . LEU B 1 81 ? 0.688 20.328 24.203 1 97.56 81 LEU B CA 1
ATOM 3913 C C . LEU B 1 81 ? 0.907 20.469 22.703 1 97.56 81 LEU B C 1
ATOM 3915 O O . LEU B 1 81 ? 1.938 20.047 22.188 1 97.56 81 LEU B O 1
ATOM 3919 N N . ILE B 1 82 ? -0.036 21.031 21.984 1 96.88 82 ILE B N 1
ATOM 3920 C CA . ILE B 1 82 ? 0.077 21.266 20.547 1 96.88 82 ILE B CA 1
ATOM 3921 C C . ILE B 1 82 ? 1.282 22.156 20.266 1 96.88 82 ILE B C 1
ATOM 3923 O O . ILE B 1 82 ? 2.109 21.844 19.406 1 96.88 82 ILE B O 1
ATOM 3927 N N . GLN B 1 83 ? 1.354 23.234 21.047 1 95.94 83 GLN B N 1
ATOM 3928 C CA . GLN B 1 83 ? 2.412 24.219 20.812 1 95.94 83 GLN B CA 1
ATOM 3929 C C . GLN B 1 83 ? 3.787 23.609 21.109 1 95.94 83 GLN B C 1
ATOM 3931 O O . GLN B 1 83 ? 4.723 23.797 20.328 1 95.94 83 GLN B O 1
ATOM 3936 N N . ILE B 1 84 ? 3.908 22.891 22.141 1 93.81 84 ILE B N 1
ATOM 3937 C CA . ILE B 1 84 ? 5.176 22.281 22.516 1 93.81 84 ILE B CA 1
ATOM 3938 C C . ILE B 1 84 ? 5.523 21.172 21.516 1 93.81 84 ILE B C 1
ATOM 3940 O O . ILE B 1 84 ? 6.688 21.016 21.141 1 93.81 84 ILE B O 1
ATOM 3944 N N . GLY B 1 85 ? 4.523 20.453 21.141 1 91.88 85 GLY B N 1
ATOM 3945 C CA . GLY B 1 85 ? 4.746 19.453 20.109 1 91.88 85 GLY B CA 1
ATOM 3946 C C . GLY B 1 85 ? 5.273 20.047 18.812 1 91.88 85 GLY B C 1
ATOM 3947 O O . GLY B 1 85 ? 6.203 19.516 18.219 1 91.88 85 GLY B O 1
ATOM 3948 N N . GLY B 1 86 ? 4.617 21.078 18.375 1 90.38 86 GLY B N 1
ATOM 3949 C CA . GLY B 1 86 ? 5.066 21.781 17.172 1 90.38 86 GLY B CA 1
ATOM 3950 C C . GLY B 1 86 ? 6.5 22.266 17.266 1 90.38 86 GLY B C 1
ATOM 3951 O O . GLY B 1 86 ? 7.301 22.016 16.359 1 90.38 86 GLY B O 1
ATOM 3952 N N . PHE B 1 87 ? 6.82 22.906 18.391 1 86.81 87 PHE B N 1
ATOM 3953 C CA . PHE B 1 87 ? 8.18 23.359 18.62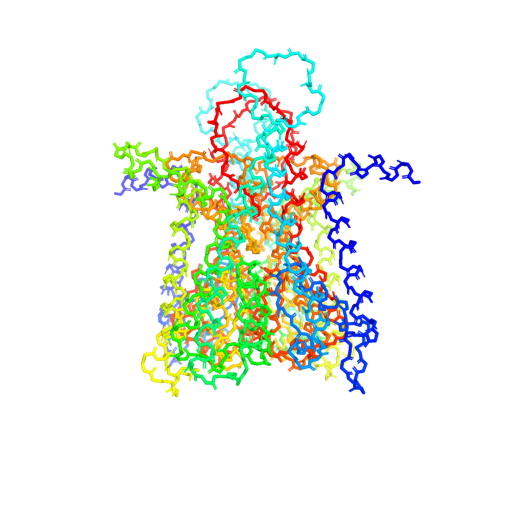5 1 86.81 87 PHE B CA 1
ATOM 3954 C C . PHE B 1 87 ? 9.156 22.188 18.688 1 86.81 87 PHE B C 1
ATOM 3956 O O . PHE B 1 87 ? 10.281 22.297 18.203 1 86.81 87 PHE B O 1
ATOM 3963 N N . GLY B 1 88 ? 8.688 21.172 19.281 1 79.62 88 GLY B N 1
ATOM 3964 C CA . GLY B 1 88 ? 9.516 19.984 19.406 1 79.62 88 GLY B CA 1
ATOM 3965 C C . GLY B 1 88 ? 9.922 19.406 18.062 1 79.62 88 GLY B C 1
ATOM 3966 O O . GLY B 1 88 ? 11.094 19.078 17.859 1 79.62 88 GLY B O 1
ATOM 3967 N N . ILE B 1 89 ? 9.008 19.312 17.188 1 79.69 89 ILE B N 1
ATOM 3968 C CA . ILE B 1 89 ? 9.297 18.719 15.891 1 79.69 89 ILE B CA 1
ATOM 3969 C C . ILE B 1 89 ? 10.219 19.625 15.094 1 79.69 89 ILE B C 1
ATOM 3971 O O . ILE B 1 89 ? 11.125 19.156 14.398 1 79.69 89 ILE B O 1
ATOM 3975 N N . MET B 1 90 ? 9.977 20.906 15.156 1 76.56 90 MET B N 1
ATOM 3976 C CA . MET B 1 90 ? 10.836 21.859 14.453 1 76.56 90 MET B CA 1
ATOM 3977 C C . MET B 1 90 ? 12.266 21.797 14.992 1 76.56 90 MET B C 1
ATOM 3979 O O . MET B 1 90 ? 13.227 21.844 14.219 1 76.56 90 MET B O 1
ATOM 3983 N N . SER B 1 91 ? 12.367 21.641 16.25 1 72.31 91 SER B N 1
ATOM 3984 C CA . SER B 1 91 ? 13.68 21.562 16.891 1 72.31 91 SER B CA 1
ATOM 3985 C C . SER B 1 91 ? 14.375 20.25 16.547 1 72.31 91 SER B C 1
ATOM 3987 O O . SER B 1 91 ? 15.586 20.234 16.297 1 72.31 91 SER B O 1
ATOM 3989 N N . LEU B 1 92 ? 13.625 19.219 16.469 1 70.75 92 LEU B N 1
ATOM 3990 C CA . LEU B 1 92 ? 14.188 17.906 16.203 1 70.75 92 LEU B CA 1
ATOM 3991 C C . LEU B 1 92 ? 14.703 17.828 14.766 1 70.75 92 LEU B C 1
ATOM 3993 O O . LEU B 1 92 ? 15.766 17.25 14.516 1 70.75 92 LEU B O 1
ATOM 3997 N N . THR B 1 93 ? 13.984 18.266 13.93 1 65.88 93 THR B N 1
ATOM 3998 C CA . THR B 1 93 ? 14.391 18.234 12.531 1 65.88 93 THR B CA 1
ATOM 3999 C C . THR B 1 93 ? 15.656 19.047 12.312 1 65.88 93 THR B C 1
ATOM 4001 O O . THR B 1 93 ? 16.531 18.656 11.531 1 65.88 93 THR B O 1
ATOM 4004 N N . SER B 1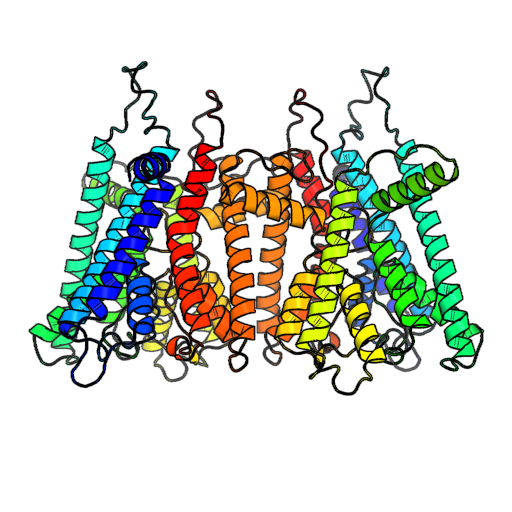 94 ? 15.766 20.109 13.047 1 62.28 94 SER B N 1
ATOM 4005 C CA . SER B 1 94 ? 16.969 20.922 12.969 1 62.28 94 SER B CA 1
ATOM 4006 C C . SER B 1 94 ? 18.188 20.172 13.531 1 62.28 94 SER B C 1
ATOM 4008 O O . SER B 1 94 ? 19.281 20.25 12.961 1 62.28 94 SER B O 1
ATOM 4010 N N . LEU B 1 95 ? 17.859 19.484 14.539 1 62.97 95 LEU B N 1
ATOM 4011 C CA . LEU B 1 95 ? 18.922 18.703 15.148 1 62.97 95 LEU B CA 1
ATOM 4012 C C . LEU B 1 95 ? 19.344 17.547 14.242 1 62.97 95 LEU B C 1
ATOM 4014 O O . LEU B 1 95 ? 20.531 17.266 14.094 1 62.97 95 LEU B O 1
ATOM 4018 N N . ALA B 1 96 ? 18.375 16.906 13.688 1 62.28 96 ALA B N 1
ATOM 4019 C CA . ALA B 1 96 ? 18.656 15.797 12.773 1 62.28 96 ALA B CA 1
ATOM 4020 C C . ALA B 1 96 ? 19.469 16.281 11.57 1 62.28 96 ALA B C 1
ATOM 4022 O O . ALA B 1 96 ? 20.375 15.602 11.109 1 62.28 96 ALA B O 1
ATOM 4023 N N . GLY B 1 97 ? 19.125 17.391 11.094 1 58.91 97 GLY B N 1
ATOM 4024 C CA . GLY B 1 97 ? 19.875 18 10.008 1 58.91 97 GLY B CA 1
ATOM 4025 C C . GLY B 1 97 ? 21.344 18.219 10.359 1 58.91 97 GLY B C 1
ATOM 4026 O O . GLY B 1 97 ? 22.219 18 9.531 1 58.91 97 GLY B O 1
ATOM 4027 N N . LEU B 1 98 ? 21.625 18.547 11.57 1 56.53 98 LEU B N 1
ATOM 4028 C CA . LEU B 1 98 ? 22.984 18.781 12.039 1 56.53 98 LEU B CA 1
ATOM 4029 C C . LEU B 1 98 ? 23.781 17.484 12.102 1 56.53 98 LEU B C 1
ATOM 4031 O O . LEU B 1 98 ? 24.953 17.453 11.75 1 56.53 98 LEU B O 1
ATOM 4035 N N . ILE B 1 99 ? 23.125 16.562 12.453 1 56.28 99 ILE B N 1
ATOM 4036 C CA . ILE B 1 99 ? 23.766 15.258 12.586 1 56.28 99 ILE B CA 1
ATOM 4037 C C . ILE B 1 99 ? 24.094 14.695 11.195 1 56.28 99 ILE B C 1
ATOM 4039 O O . ILE B 1 99 ? 25.203 14.18 10.977 1 56.28 99 ILE B O 1
ATOM 4043 N N . LEU B 1 100 ? 23.188 14.906 10.367 1 53.69 100 LEU B N 1
ATOM 4044 C CA . LEU B 1 100 ? 23.344 14.352 9.031 1 53.69 100 LEU B CA 1
ATOM 4045 C C . LEU B 1 100 ? 24.391 15.125 8.242 1 53.69 100 LEU B C 1
ATOM 4047 O O . LEU B 1 100 ? 25.047 14.562 7.359 1 53.69 100 LEU B O 1
ATOM 4051 N N . SER B 1 101 ? 24.438 16.375 8.57 1 49.66 101 SER B N 1
ATOM 4052 C CA . SER B 1 101 ? 25.469 17.188 7.91 1 49.66 101 SER B CA 1
ATOM 4053 C C . SER B 1 101 ? 26.844 16.922 8.5 1 49.66 101 SER B C 1
ATOM 4055 O O . SER B 1 101 ? 27.844 17.422 7.98 1 49.66 101 SER B O 1
ATOM 4057 N N . GLY B 1 102 ? 26.953 15.875 9.336 1 45.84 102 GLY B N 1
ATOM 4058 C CA . GLY B 1 102 ? 28.219 15.523 9.969 1 45.84 102 GLY B CA 1
ATOM 4059 C C . GLY B 1 102 ? 28.734 16.594 10.914 1 45.84 102 GLY B C 1
ATOM 4060 O O . GLY B 1 102 ? 29.875 16.516 11.391 1 45.84 102 GLY B O 1
ATOM 4061 N N . ARG B 1 103 ? 28.109 17.594 11.094 1 43.62 103 ARG B N 1
ATOM 4062 C CA . ARG B 1 103 ? 28.641 18.719 11.844 1 43.62 103 ARG B CA 1
ATOM 4063 C C . ARG B 1 103 ? 28.547 18.469 13.352 1 43.62 103 ARG B C 1
ATOM 4065 O O . ARG B 1 103 ? 29.141 19.203 14.141 1 43.62 103 ARG B O 1
ATOM 4072 N N . LEU B 1 104 ? 27.75 17.703 13.719 1 42 104 LEU B N 1
ATOM 4073 C CA . LEU B 1 104 ? 27.734 17.359 15.133 1 42 104 LEU B CA 1
ATOM 4074 C C . LEU B 1 104 ? 28.719 16.234 15.43 1 42 104 LEU B C 1
ATOM 4076 O O . LEU B 1 104 ? 28.594 15.547 16.453 1 42 104 LEU B O 1
ATOM 4080 N N . GLY B 1 105 ? 29.734 16 14.711 1 38.25 105 GLY B N 1
ATOM 4081 C CA . GLY B 1 105 ? 30.75 15.141 15.281 1 38.25 105 GLY B CA 1
ATOM 4082 C C . GLY B 1 105 ? 31.219 15.602 16.656 1 38.25 105 GLY B C 1
ATOM 4083 O O . GLY B 1 105 ? 31.812 16.672 16.781 1 38.25 105 GLY B O 1
ATOM 4084 N N . LEU B 1 106 ? 30.562 15.344 17.641 1 34.59 106 LEU B N 1
ATOM 4085 C CA . LEU B 1 106 ? 31.156 15.508 18.969 1 34.59 106 LEU B CA 1
ATOM 4086 C C . LEU B 1 106 ? 32.625 15.109 18.938 1 34.59 106 LEU B C 1
ATOM 4088 O O . LEU B 1 106 ? 33.438 15.602 19.734 1 34.59 106 LEU B O 1
ATOM 4092 N N . LYS B 1 107 ? 32.969 13.906 18.312 1 34.97 107 LYS B N 1
ATOM 4093 C CA . LYS B 1 107 ? 34.375 13.555 18.484 1 34.97 107 LYS B CA 1
ATOM 4094 C C . LYS B 1 107 ? 35.281 14.523 17.719 1 34.97 107 LYS B C 1
ATOM 4096 O O . LYS B 1 107 ? 36.438 14.688 18.062 1 34.97 107 LYS B O 1
ATOM 4101 N N . THR B 1 108 ? 34.938 14.898 16.578 1 32.88 108 THR B N 1
ATOM 4102 C CA . THR B 1 108 ? 36.062 15.562 15.922 1 32.88 108 THR B CA 1
ATOM 4103 C C . THR B 1 108 ? 36.156 17.031 16.328 1 32.88 108 THR B C 1
ATOM 4105 O O . THR B 1 108 ? 35.594 17.906 15.664 1 32.88 108 THR B O 1
ATOM 4108 N N . LYS B 1 109 ? 35.719 17.469 17.547 1 34.75 109 LYS B N 1
ATOM 4109 C CA . LYS B 1 109 ? 36.25 18.766 17.969 1 34.75 109 LYS B CA 1
ATOM 4110 C C . LYS B 1 109 ? 37.719 18.906 17.625 1 34.75 109 LYS B C 1
ATOM 4112 O O . LYS B 1 109 ? 38.312 19.984 17.812 1 34.75 109 LYS B O 1
ATOM 4117 N N . LEU B 1 110 ? 38.531 17.844 17.797 1 29.98 110 LEU B N 1
ATOM 4118 C CA . LEU B 1 110 ? 39.938 18.25 17.938 1 29.98 110 LEU B CA 1
ATOM 4119 C C . LEU B 1 110 ? 40.438 18.875 16.641 1 29.98 110 LEU B C 1
ATOM 4121 O O . LEU B 1 110 ? 41.219 19.828 16.672 1 29.98 110 LEU B O 1
ATOM 4125 N N . TYR B 1 111 ? 40.625 18.156 15.469 1 31.41 111 TYR B N 1
ATOM 4126 C CA . TYR B 1 111 ? 41.719 18.656 14.633 1 31.41 111 TYR B CA 1
ATOM 4127 C C . TYR B 1 111 ? 41.25 19.859 13.812 1 31.41 111 TYR B C 1
ATOM 4129 O O . TYR B 1 111 ? 42 20.828 13.672 1 31.41 111 TYR B O 1
ATOM 4137 N N . THR B 1 112 ? 40.562 19.922 12.562 1 32.81 112 THR B N 1
ATOM 4138 C CA . THR B 1 112 ? 40.875 21.016 11.633 1 32.81 112 THR B CA 1
ATOM 4139 C C . THR B 1 112 ? 40 22.219 11.914 1 32.81 112 THR B C 1
ATOM 4141 O O . THR B 1 112 ? 38.781 22.156 11.781 1 32.81 112 THR B O 1
ATOM 4144 N N . VAL B 1 113 ? 40.281 23.203 12.805 1 33.31 113 VAL B N 1
ATOM 4145 C CA . VAL B 1 113 ? 39.938 24.578 13.18 1 33.31 113 VAL B CA 1
ATOM 4146 C C . VAL B 1 113 ? 39.562 25.375 11.938 1 33.31 113 VAL B C 1
ATOM 4148 O O . VAL B 1 113 ? 38.875 26.406 12.031 1 33.31 113 VAL B O 1
ATOM 4151 N N . ALA B 1 114 ? 40.375 25.281 10.867 1 31.25 114 ALA B N 1
ATOM 4152 C CA . ALA B 1 114 ? 40.531 26.422 9.953 1 31.25 114 ALA B CA 1
ATOM 4153 C C . ALA B 1 114 ? 39.219 26.719 9.242 1 31.25 114 ALA B C 1
ATOM 4155 O O . ALA B 1 114 ? 38.781 27.875 9.188 1 31.25 114 ALA B O 1
ATOM 4156 N N . GLU B 1 115 ? 39.125 26.266 7.965 1 30.28 115 GLU B N 1
ATOM 4157 C CA . GLU B 1 115 ? 38.344 26.859 6.887 1 30.28 115 GLU B CA 1
ATOM 4158 C C . GLU B 1 115 ? 36.875 26.578 7.066 1 30.28 115 GLU B C 1
ATOM 4160 O O . GLU B 1 115 ? 36.031 27.062 6.293 1 30.28 115 GLU B O 1
ATOM 4165 N N . ARG B 1 116 ? 36.625 25.328 7.555 1 34.41 116 ARG B N 1
ATOM 4166 C CA . ARG B 1 116 ? 35.25 24.969 7.211 1 34.41 116 ARG B CA 1
ATOM 4167 C C . ARG B 1 116 ? 34.25 25.844 7.969 1 34.41 116 ARG B C 1
ATOM 4169 O O . ARG B 1 116 ? 34.375 26.047 9.18 1 34.41 116 ARG B O 1
ATOM 4176 N N . ARG B 1 117 ? 33.594 26.688 7.344 1 34.22 117 ARG B N 1
ATOM 4177 C CA . ARG B 1 117 ? 32.438 27.391 7.879 1 34.22 117 ARG B CA 1
ATOM 4178 C C . ARG B 1 117 ? 31.656 26.516 8.844 1 34.22 117 ARG B C 1
ATOM 4180 O O . ARG B 1 117 ? 31 25.562 8.43 1 34.22 117 ARG B O 1
ATOM 4187 N N . THR B 1 118 ? 32.062 26.266 9.938 1 33.66 118 THR B N 1
ATOM 4188 C CA . THR B 1 118 ? 31.469 25.594 11.086 1 33.66 118 THR B CA 1
ATOM 4189 C C . THR B 1 118 ? 30.016 26.016 11.258 1 33.66 118 THR B C 1
ATOM 4191 O O . THR B 1 118 ? 29.719 27.188 11.516 1 33.66 118 THR B O 1
ATOM 4194 N N . LEU B 1 119 ? 29.125 25.781 10.398 1 39.12 119 LEU B N 1
ATOM 4195 C CA . LEU B 1 119 ? 27.766 25.859 10.906 1 39.12 119 LEU B CA 1
ATOM 4196 C C . LEU B 1 119 ? 27.719 25.453 12.375 1 39.12 119 LEU B C 1
ATOM 4198 O O . LEU B 1 119 ? 27.922 24.297 12.719 1 39.12 119 LEU B O 1
ATOM 4202 N N . THR B 1 120 ? 28.219 26.234 13.273 1 42.94 120 THR B N 1
ATOM 4203 C CA . THR B 1 120 ? 28.359 26.188 14.727 1 42.94 120 THR B CA 1
ATOM 4204 C C . THR B 1 120 ? 27 25.969 15.383 1 42.94 120 THR B C 1
ATOM 4206 O O . THR B 1 120 ? 25.953 26.281 14.797 1 42.94 120 THR B O 1
ATOM 4209 N N . VAL B 1 121 ? 27.016 25.172 16.469 1 48.59 121 VAL B N 1
ATOM 4210 C CA . VAL B 1 121 ? 25.953 25.047 17.453 1 48.59 121 VAL B CA 1
ATOM 4211 C C . VAL B 1 121 ? 25.156 26.344 17.516 1 48.59 121 VAL B C 1
ATOM 4213 O O . VAL B 1 121 ? 23.922 26.328 17.656 1 48.59 121 VAL B O 1
ATOM 4216 N N . GLY B 1 122 ? 25.812 27.422 17.391 1 49.81 122 GLY B N 1
ATOM 4217 C CA . GLY B 1 122 ? 25.172 28.719 17.344 1 49.81 122 GLY B CA 1
ATOM 4218 C C . GLY B 1 122 ? 24.219 28.891 16.172 1 49.81 122 GLY B C 1
ATOM 4219 O O . GLY B 1 122 ? 23.172 29.516 16.297 1 49.81 122 GLY B O 1
ATOM 4220 N N . SER B 1 123 ? 24.531 28.203 15.148 1 60.88 123 SER B N 1
ATOM 4221 C CA . SER B 1 123 ? 23.703 28.297 13.953 1 60.88 123 SER B CA 1
ATOM 4222 C C . SER B 1 123 ? 22.406 27.5 14.125 1 60.88 123 SER B C 1
ATOM 4224 O O . SER B 1 123 ? 21.344 27.953 13.695 1 60.88 123 SER B O 1
ATOM 4226 N N . VAL B 1 124 ? 22.453 26.641 15.055 1 67.31 124 VAL B N 1
ATOM 4227 C CA . VAL B 1 124 ? 21.266 25.844 15.305 1 67.31 124 VAL B CA 1
ATOM 4228 C C . VAL B 1 124 ? 20.297 26.625 16.188 1 67.31 124 VAL B C 1
ATOM 4230 O O . VAL B 1 124 ? 19.094 26.641 15.938 1 67.31 124 VAL B O 1
ATOM 4233 N N . LYS B 1 125 ? 20.859 27.297 17.188 1 74.62 125 LYS B N 1
ATOM 4234 C CA . LYS B 1 125 ? 20.016 28.078 18.094 1 74.62 125 LYS B CA 1
ATOM 4235 C C . LYS B 1 125 ? 19.312 29.203 17.344 1 74.62 125 LYS B C 1
ATOM 4237 O O . LYS B 1 125 ? 18.125 29.453 17.562 1 74.62 125 LYS B O 1
ATOM 4242 N N . SER B 1 126 ? 20.031 29.812 16.547 1 75.81 126 SER B N 1
ATOM 4243 C CA . SER B 1 126 ? 19.453 30.922 15.797 1 75.81 126 SER B CA 1
ATOM 4244 C C . SER B 1 126 ? 18.344 30.438 14.867 1 75.81 126 SER B C 1
ATOM 4246 O O . SER B 1 126 ? 17.344 31.109 14.688 1 75.81 126 SER B O 1
ATOM 4248 N N . THR B 1 127 ? 18.547 29.281 14.359 1 75.06 127 THR B N 1
ATOM 4249 C CA . THR B 1 127 ? 17.547 28.719 13.469 1 75.06 127 THR B CA 1
ATOM 4250 C C . THR B 1 127 ? 16.297 28.344 14.25 1 75.06 127 THR B C 1
ATOM 4252 O O . THR B 1 127 ? 15.172 28.594 13.789 1 75.06 127 THR B O 1
ATOM 4255 N N . ILE B 1 128 ? 16.469 27.812 15.398 1 80.88 128 ILE B N 1
ATOM 4256 C CA . ILE B 1 128 ? 15.352 27.406 16.234 1 80.88 128 ILE B CA 1
ATOM 4257 C C . ILE B 1 128 ? 14.578 28.641 16.703 1 80.88 128 ILE B C 1
ATOM 4259 O O . ILE B 1 128 ? 13.344 28.656 16.625 1 80.88 128 ILE B O 1
ATOM 4263 N N . ILE B 1 129 ? 15.25 29.641 17.094 1 83.81 129 ILE B N 1
ATOM 4264 C CA . ILE B 1 129 ? 14.609 30.875 17.562 1 83.81 129 ILE B CA 1
ATOM 4265 C C . ILE B 1 129 ? 13.883 31.547 16.406 1 83.81 129 ILE B C 1
ATOM 4267 O O . ILE B 1 129 ? 12.773 32.062 16.578 1 83.81 129 ILE B O 1
ATOM 4271 N N . GLY B 1 130 ? 14.508 31.609 15.305 1 83.31 130 GLY B N 1
ATOM 4272 C CA . GLY B 1 130 ? 13.844 32.156 14.125 1 83.31 130 GLY B CA 1
ATOM 4273 C C . GLY B 1 130 ? 12.547 31.438 13.789 1 83.31 130 GLY B C 1
ATOM 4274 O O . GLY B 1 130 ? 11.555 32.094 13.453 1 83.31 130 GLY B O 1
ATOM 4275 N N . ALA B 1 131 ? 12.625 30.125 13.906 1 84.25 131 ALA B N 1
ATOM 4276 C CA . ALA B 1 131 ? 11.438 29.328 13.641 1 84.25 131 ALA B CA 1
ATOM 4277 C C . ALA B 1 131 ? 10.328 29.641 14.641 1 84.25 131 ALA B C 1
ATOM 4279 O O . ALA B 1 131 ? 9.156 29.766 14.266 1 84.25 131 ALA B O 1
ATOM 4280 N N . ILE B 1 132 ? 10.695 29.797 15.867 1 87.88 132 ILE B N 1
ATOM 4281 C CA . ILE B 1 132 ? 9.734 30.062 16.938 1 87.88 132 ILE B CA 1
ATOM 4282 C C . ILE B 1 132 ? 9.109 31.438 16.734 1 87.88 132 ILE B C 1
ATOM 4284 O O . ILE B 1 132 ? 7.895 31.609 16.844 1 87.88 132 ILE B O 1
ATOM 4288 N N . VAL B 1 133 ? 9.914 32.375 16.422 1 89.44 133 VAL B N 1
ATOM 4289 C CA . VAL B 1 133 ? 9.438 33.75 16.234 1 89.44 133 VAL B CA 1
ATOM 4290 C C . VAL B 1 133 ? 8.477 33.781 15.039 1 89.44 133 VAL B C 1
ATOM 4292 O O . VAL B 1 133 ? 7.418 34.406 15.117 1 89.44 133 VAL B O 1
ATOM 4295 N N . LEU B 1 134 ? 8.852 33.125 14.062 1 88.12 134 LEU B N 1
ATOM 4296 C CA . LEU B 1 134 ? 7.992 33.094 12.883 1 88.12 134 LEU B CA 1
ATOM 4297 C C . LEU B 1 134 ? 6.66 32.438 13.195 1 88.12 134 LEU B C 1
ATOM 4299 O O . LEU B 1 134 ? 5.609 32.875 12.727 1 88.12 134 LEU B O 1
ATOM 4303 N N . THR B 1 135 ? 6.727 31.359 13.969 1 91.56 135 THR B N 1
ATOM 4304 C CA . THR B 1 135 ? 5.523 30.641 14.367 1 91.56 135 THR B CA 1
ATOM 4305 C C . THR B 1 135 ? 4.586 31.547 15.156 1 91.56 135 THR B C 1
ATOM 4307 O O . THR B 1 135 ? 3.402 31.656 14.836 1 91.56 135 THR B O 1
ATOM 4310 N N . VAL B 1 136 ? 5.145 32.25 16.047 1 94.06 136 VAL B N 1
ATOM 4311 C CA . VAL B 1 136 ? 4.34 33.094 16.938 1 94.06 136 VAL B CA 1
ATOM 4312 C C . VAL B 1 136 ? 3.746 34.25 16.156 1 94.06 136 VAL B C 1
ATOM 4314 O O . VAL B 1 136 ? 2.584 34.625 16.344 1 94.06 136 VAL B O 1
ATOM 4317 N N . ILE B 1 137 ? 4.469 34.812 15.266 1 94.31 137 ILE B N 1
ATOM 4318 C CA . ILE B 1 137 ? 3.992 35.938 14.469 1 94.31 137 ILE B CA 1
ATOM 4319 C C . ILE B 1 137 ? 2.826 35.469 13.586 1 94.31 137 ILE B C 1
ATOM 4321 O O . ILE B 1 137 ? 1.793 36.156 13.531 1 94.31 137 ILE B O 1
ATOM 4325 N N . CYS B 1 138 ? 3.012 34.344 12.977 1 94.19 138 CYS B N 1
ATOM 4326 C CA . CYS B 1 138 ? 1.959 33.844 12.109 1 94.19 138 CYS B CA 1
ATOM 4327 C C . CYS B 1 138 ? 0.712 33.5 12.914 1 94.19 138 CYS B C 1
ATOM 4329 O O . CYS B 1 138 ? -0.406 33.812 12.508 1 94.19 138 CYS B O 1
ATOM 4331 N N . GLU B 1 139 ? 0.909 32.906 14.07 1 97.06 139 GLU B N 1
ATOM 4332 C CA . GLU B 1 139 ? -0.212 32.531 14.922 1 97.06 139 GLU B CA 1
ATOM 4333 C C . GLU B 1 139 ? -0.973 33.75 15.414 1 97.06 139 GLU B C 1
ATOM 4335 O O . GLU B 1 139 ? -2.205 33.781 15.422 1 97.06 139 GLU B O 1
ATOM 4340 N N . LEU B 1 140 ? -0.239 34.781 15.711 1 97.38 140 LEU B N 1
ATOM 4341 C CA . LEU B 1 140 ? -0.876 36 16.219 1 97.38 140 LEU B CA 1
ATOM 4342 C C . LEU B 1 140 ? -1.66 36.688 15.109 1 97.38 140 LEU B C 1
ATOM 4344 O O . LEU B 1 140 ? -2.754 37.219 15.352 1 97.38 140 LEU B O 1
ATOM 4348 N N . LEU B 1 141 ? -1.119 36.719 13.953 1 97.38 141 LEU B N 1
ATOM 4349 C CA . LEU B 1 141 ? -1.805 37.344 12.828 1 97.38 141 LEU B CA 1
ATOM 4350 C C . LEU B 1 141 ? -3.094 36.625 12.492 1 97.38 141 LEU B C 1
ATOM 4352 O O . LEU B 1 141 ? -4.148 37.219 12.328 1 97.38 141 LEU B O 1
ATOM 4356 N N . VAL B 1 142 ? -3.01 35.344 12.445 1 97.94 142 VAL B N 1
ATOM 4357 C CA . VAL B 1 142 ? -4.176 34.531 12.117 1 97.94 142 VAL B CA 1
ATOM 4358 C C . VAL B 1 142 ? -5.195 34.594 13.25 1 97.94 142 VAL B C 1
ATOM 4360 O O . VAL B 1 142 ? -6.402 34.719 13 1 97.94 142 VAL B O 1
ATOM 4363 N N . ALA B 1 143 ? -4.703 34.562 14.469 1 98.25 143 ALA B N 1
ATOM 4364 C CA . ALA B 1 143 ? -5.59 34.688 15.625 1 98.25 143 ALA B CA 1
ATOM 4365 C C . ALA B 1 143 ? -6.371 36 15.586 1 98.25 143 ALA B C 1
ATOM 4367 O O . ALA B 1 143 ? -7.559 36.031 15.914 1 98.25 143 ALA B O 1
ATOM 4368 N N . GLY B 1 144 ? -5.703 37.031 15.234 1 98 144 GLY B N 1
ATOM 4369 C CA . GLY B 1 144 ? -6.359 38.344 15.141 1 98 144 GLY B CA 1
ATOM 4370 C C . GLY B 1 144 ? -7.469 38.375 14.109 1 98 144 GLY B C 1
ATOM 4371 O O . GLY B 1 144 ? -8.57 38.844 14.391 1 98 144 GLY B O 1
ATOM 4372 N N . VAL B 1 145 ? -7.199 37.875 12.945 1 98.12 145 VAL B N 1
ATOM 4373 C CA . VAL B 1 145 ? -8.188 37.844 11.875 1 98.12 145 VAL B CA 1
ATOM 4374 C C . VAL B 1 145 ? -9.391 37 12.289 1 98.12 145 VAL B C 1
ATOM 4376 O O . VAL B 1 145 ? -10.539 37.406 12.086 1 98.12 145 VAL B O 1
ATOM 4379 N N . LEU B 1 146 ? -9.133 35.844 12.891 1 97.88 146 LEU B N 1
ATOM 4380 C CA . LEU B 1 146 ? -10.211 34.938 13.289 1 97.88 146 LEU B CA 1
ATOM 4381 C C . LEU B 1 146 ? -11.047 35.562 14.406 1 97.88 146 LEU B C 1
ATOM 4383 O O . LEU B 1 146 ? -12.273 35.469 14.391 1 97.88 146 LEU B O 1
ATOM 4387 N N . ALA B 1 147 ? -10.383 36.188 15.367 1 97.56 147 ALA B N 1
ATOM 4388 C CA . ALA B 1 147 ? -11.102 36.812 16.484 1 97.56 147 ALA B CA 1
ATOM 4389 C C . ALA B 1 147 ? -12.039 37.906 15.992 1 97.56 147 ALA B C 1
ATOM 4391 O O . ALA B 1 147 ? -13.188 37.969 16.422 1 97.56 147 ALA B O 1
ATOM 4392 N N . ILE B 1 148 ? -11.531 38.688 15.094 1 97.12 148 ILE B N 1
ATOM 4393 C CA . ILE B 1 148 ? -12.328 39.781 14.562 1 97.12 148 ILE B CA 1
ATOM 4394 C C . ILE B 1 148 ? -13.531 39.219 13.797 1 97.12 148 ILE B C 1
ATOM 4396 O O . ILE B 1 148 ? -14.664 39.656 14 1 97.12 148 ILE B O 1
ATOM 4400 N N . ARG B 1 149 ? -13.289 38.219 13 1 96.81 149 ARG B N 1
ATOM 4401 C CA . ARG B 1 149 ? -14.375 37.688 12.188 1 96.81 149 ARG B CA 1
ATOM 4402 C C . ARG B 1 149 ? -15.391 36.938 13.047 1 96.81 149 ARG B C 1
ATOM 4404 O O . ARG B 1 149 ? -16.594 37.031 12.812 1 96.81 149 ARG B O 1
ATOM 4411 N N . MET B 1 150 ? -14.898 36.188 14.023 1 95.75 150 MET B N 1
ATOM 4412 C CA . MET B 1 150 ? -15.797 35.438 14.898 1 95.75 150 MET B CA 1
ATOM 4413 C C . MET B 1 150 ? -16.719 36.375 15.656 1 95.75 150 MET B C 1
ATOM 4415 O O . MET B 1 150 ? -17.891 36.062 15.867 1 95.75 150 MET B O 1
ATOM 4419 N N . PHE B 1 151 ? -16.203 37.5 16.031 1 95.44 151 PHE B N 1
ATOM 4420 C CA . PHE B 1 151 ? -17 38.469 16.766 1 95.44 151 PHE B CA 1
ATOM 4421 C C . PHE B 1 151 ? -17.938 39.219 15.828 1 95.44 151 PHE B C 1
ATOM 4423 O O . PHE B 1 151 ? -19.141 39.344 16.094 1 95.44 151 PHE B O 1
ATOM 4430 N N . THR B 1 152 ? -17.453 39.719 14.703 1 95.19 152 THR B N 1
ATOM 4431 C CA . THR B 1 152 ? -18.234 40.531 13.789 1 95.19 152 THR B CA 1
ATOM 4432 C C . THR B 1 152 ? -19.234 39.688 13.008 1 95.19 152 THR B C 1
ATOM 4434 O O . THR B 1 152 ? -20.266 40.156 12.57 1 95.19 152 THR B O 1
ATOM 4437 N N . GLY B 1 153 ? -18.875 38.438 12.812 1 93.06 153 GLY B N 1
ATOM 4438 C CA . GLY B 1 153 ? -19.75 37.531 12.086 1 93.06 153 GLY B CA 1
ATOM 4439 C C . GLY B 1 153 ? -20.875 36.969 12.953 1 93.06 153 GLY B C 1
ATOM 4440 O O . GLY B 1 153 ? -21.781 36.312 12.445 1 93.06 153 GLY B O 1
ATOM 4441 N N . GLY B 1 154 ? -20.828 37.156 14.297 1 91.25 154 GLY B N 1
ATOM 4442 C CA . GLY B 1 154 ? -21.891 36.75 15.188 1 91.25 154 GLY B CA 1
ATOM 4443 C C . GLY B 1 154 ? -21.797 35.312 15.617 1 91.25 154 GLY B C 1
ATOM 4444 O O . GLY B 1 154 ? -22.781 34.719 16.047 1 91.25 154 GLY B O 1
ATOM 4445 N N . TYR B 1 155 ? -20.656 34.719 15.414 1 92.19 155 TYR B N 1
ATOM 4446 C CA . TYR B 1 155 ? -20.5 33.312 15.773 1 92.19 155 TYR B CA 1
ATOM 4447 C C . TYR B 1 155 ? -20.391 33.125 17.281 1 92.19 155 TYR B C 1
ATOM 4449 O O . TYR B 1 155 ? -20.766 32.094 17.828 1 92.19 155 TYR B O 1
ATOM 4457 N N . VAL B 1 156 ? -19.781 34.156 17.953 1 91.25 156 VAL B N 1
ATOM 4458 C CA . VAL B 1 156 ? -19.656 34.156 19.406 1 91.25 156 VAL B CA 1
ATOM 4459 C C . VAL B 1 156 ? -20.109 35.531 19.938 1 91.25 156 VAL B C 1
ATOM 4461 O O . VAL B 1 156 ? -20.016 36.531 19.234 1 91.25 156 VAL B O 1
ATOM 4464 N N . ASP B 1 157 ? -20.531 35.594 21.219 1 89.62 157 ASP B N 1
ATOM 4465 C CA . ASP B 1 157 ? -21.172 36.781 21.766 1 89.62 157 ASP B CA 1
ATOM 4466 C C . ASP B 1 157 ? -20.188 37.625 22.578 1 89.62 157 ASP B C 1
ATOM 4468 O O . ASP B 1 157 ? -20.422 38.781 22.844 1 89.62 157 ASP B O 1
ATOM 4472 N N . SER B 1 158 ? -19.109 37.031 22.969 1 93.94 158 SER B N 1
ATOM 4473 C CA . SER B 1 158 ? -18.188 37.781 23.828 1 93.94 158 SER B CA 1
ATOM 4474 C C . SER B 1 158 ? -16.828 37.938 23.172 1 93.94 158 SER B C 1
ATOM 4476 O O . SER B 1 158 ? -16.406 37.062 22.406 1 93.94 158 SER B O 1
ATOM 4478 N N . LEU B 1 159 ? -16.172 39.062 23.516 1 93.88 159 LEU B N 1
ATOM 4479 C CA . LEU B 1 159 ? -14.844 39.312 22.984 1 93.88 159 LEU B CA 1
ATOM 4480 C C . LEU B 1 159 ? -13.844 38.281 23.5 1 93.88 159 LEU B C 1
ATOM 4482 O O . LEU B 1 159 ? -12.922 37.906 22.781 1 93.88 159 LEU B O 1
ATOM 4486 N N . GLY B 1 160 ? -14.039 37.906 24.75 1 94.25 160 GLY B N 1
ATOM 4487 C CA . GLY B 1 160 ? -13.172 36.906 25.312 1 94.25 160 GLY B CA 1
ATOM 4488 C C . GLY B 1 160 ? -13.266 35.562 24.594 1 94.25 160 GLY B C 1
ATOM 4489 O O . GLY B 1 160 ? -12.25 34.906 24.328 1 94.25 160 GLY B O 1
ATOM 4490 N N . SER B 1 161 ? -14.484 35.219 24.344 1 94.88 161 SER B N 1
ATOM 4491 C CA . SER B 1 161 ? -14.719 33.969 23.625 1 94.88 161 SER B CA 1
ATOM 4492 C C . SER B 1 161 ? -14.18 34.062 22.188 1 94.88 161 SER B C 1
ATOM 4494 O O . SER B 1 161 ? -13.641 33.062 21.672 1 94.88 161 SER B O 1
ATOM 4496 N N . ALA B 1 162 ? -14.312 35.156 21.578 1 96.62 162 ALA B N 1
ATOM 4497 C CA . ALA B 1 162 ? -13.805 35.344 20.219 1 96.62 162 ALA B CA 1
ATOM 4498 C C . ALA B 1 162 ? -12.281 35.25 20.188 1 96.62 162 ALA B C 1
ATOM 4500 O O . ALA B 1 162 ? -11.711 34.625 19.297 1 96.62 162 ALA B O 1
ATOM 4501 N N . ALA B 1 163 ? -11.68 35.906 21.156 1 96.69 163 ALA B N 1
ATOM 4502 C CA . ALA B 1 163 ? -10.227 35.844 21.25 1 96.69 163 ALA B CA 1
ATOM 4503 C C . ALA B 1 163 ? -9.734 34.438 21.469 1 96.69 163 ALA B C 1
ATOM 4505 O O . ALA B 1 163 ? -8.742 34 20.875 1 96.69 163 ALA B O 1
ATOM 4506 N N . TRP B 1 164 ? -10.43 33.719 22.328 1 96.62 164 TRP B N 1
ATOM 4507 C CA . TRP B 1 164 ? -10.039 32.344 22.625 1 96.62 164 TRP B CA 1
ATOM 4508 C C . TRP B 1 164 ? -10.188 31.469 21.391 1 96.62 164 TRP B C 1
ATOM 4510 O O . TRP B 1 164 ? -9.305 30.672 21.078 1 96.62 164 TRP B O 1
ATOM 4520 N N . MET B 1 165 ? -11.25 31.641 20.719 1 95.5 165 MET B N 1
ATOM 4521 C CA . MET B 1 165 ? -11.469 30.891 19.484 1 95.5 165 MET B CA 1
ATOM 4522 C C . MET B 1 165 ? -10.391 31.203 18.453 1 95.5 165 MET B C 1
ATOM 4524 O O . MET B 1 165 ? -9.914 30.297 17.766 1 95.5 165 MET B O 1
ATOM 4528 N N . GLY B 1 166 ? -10.078 32.438 18.359 1 97.44 166 GLY B N 1
ATOM 4529 C CA . GLY B 1 166 ? -9.047 32.844 17.438 1 97.44 166 GLY B CA 1
ATOM 4530 C C . GLY B 1 166 ? -7.68 32.281 17.766 1 97.44 166 GLY B C 1
ATOM 4531 O O . GLY B 1 166 ? -7.004 31.703 16.906 1 97.44 166 GLY B O 1
ATOM 4532 N N . ILE B 1 167 ? -7.27 32.375 19.016 1 97.38 167 ILE B N 1
ATOM 4533 C CA . ILE B 1 167 ? -5.961 31.906 19.453 1 97.38 167 ILE B CA 1
ATOM 4534 C C . ILE B 1 167 ? -5.875 30.391 19.312 1 97.38 167 ILE B C 1
ATOM 4536 O O . ILE B 1 167 ? -4.902 29.859 18.766 1 97.38 167 ILE B O 1
ATOM 4540 N N . PHE B 1 168 ? -6.914 29.688 19.75 1 97.81 168 PHE B N 1
ATOM 4541 C CA . PHE B 1 168 ? -6.906 28.234 19.734 1 97.81 168 PHE B CA 1
ATOM 4542 C C . PHE B 1 168 ? -6.789 27.719 18.312 1 97.81 168 PHE B C 1
ATOM 4544 O O . PHE B 1 168 ? -5.941 26.875 18.016 1 97.81 168 PHE B O 1
ATOM 4551 N N . HIS B 1 169 ? -7.59 28.219 17.422 1 97.25 169 HIS B N 1
ATOM 4552 C CA . HIS B 1 169 ? -7.609 27.719 16.062 1 97.25 169 HIS B CA 1
ATOM 4553 C C . HIS B 1 169 ? -6.355 28.141 15.297 1 97.25 169 HIS B C 1
ATOM 4555 O O . HIS B 1 169 ? -5.871 27.406 14.438 1 97.25 169 HIS B O 1
ATOM 4561 N N . ALA B 1 170 ? -5.844 29.312 15.586 1 97.94 170 ALA B N 1
ATOM 4562 C CA . ALA B 1 170 ? -4.613 29.766 14.938 1 97.94 170 ALA B CA 1
ATOM 4563 C C . ALA B 1 170 ? -3.439 28.859 15.289 1 97.94 170 ALA B C 1
ATOM 4565 O O . ALA B 1 170 ? -2.688 28.422 14.414 1 97.94 170 ALA B O 1
ATOM 4566 N N . VAL B 1 171 ? -3.287 28.578 16.562 1 97.25 171 VAL B N 1
ATOM 4567 C CA . VAL B 1 171 ? -2.205 27.719 17.047 1 97.25 171 VAL B CA 1
ATOM 4568 C C . VAL B 1 171 ? -2.383 26.312 16.469 1 97.25 171 VAL B C 1
ATOM 4570 O O . VAL B 1 171 ? -1.422 25.703 16 1 97.25 171 VAL B O 1
ATOM 4573 N N . SER B 1 172 ? -3.574 25.844 16.5 1 97.5 172 SER B N 1
ATOM 4574 C CA . SER B 1 172 ? -3.869 24.516 15.977 1 97.5 172 SER B CA 1
ATOM 4575 C C . SER B 1 172 ? -3.604 24.438 14.477 1 97.5 172 SER B C 1
ATOM 4577 O O . SER B 1 172 ? -3.078 23.438 13.977 1 97.5 172 SER B O 1
ATOM 4579 N N . ALA B 1 173 ? -3.932 25.453 13.797 1 97.06 173 ALA B N 1
ATOM 4580 C CA . ALA B 1 173 ? -3.791 25.484 12.344 1 97.06 173 ALA B CA 1
ATOM 4581 C C . ALA B 1 173 ? -2.322 25.578 11.938 1 97.06 173 ALA B C 1
ATOM 4583 O O . ALA B 1 173 ? -1.851 24.797 11.109 1 97.06 173 ALA B O 1
ATOM 4584 N N . PHE B 1 174 ? -1.604 26.469 12.508 1 95.81 174 PHE B N 1
ATOM 4585 C CA . PHE B 1 174 ? -0.21 26.656 12.117 1 95.81 174 PHE B CA 1
ATOM 4586 C C . PHE B 1 174 ? 0.609 25.406 12.438 1 95.81 174 PHE B C 1
ATOM 4588 O O . PHE B 1 174 ? 1.512 25.047 11.68 1 95.81 174 PHE B O 1
ATOM 4595 N N . ASN B 1 175 ? 0.287 24.797 13.516 1 95.5 175 ASN B N 1
ATOM 4596 C CA . ASN B 1 175 ? 1.02 23.594 13.914 1 95.5 175 ASN B CA 1
ATOM 4597 C C . ASN B 1 175 ? 0.475 22.344 13.219 1 95.5 175 ASN B C 1
ATOM 4599 O O . ASN B 1 175 ? 0.906 21.234 13.508 1 95.5 175 ASN B O 1
ATOM 4603 N N . ASN B 1 176 ? -0.493 22.531 12.383 1 95.62 176 ASN B N 1
ATOM 4604 C CA . ASN B 1 176 ? -1.103 21.422 11.656 1 95.62 176 ASN B CA 1
ATOM 4605 C C . ASN B 1 176 ? -1.666 20.375 12.609 1 95.62 176 ASN B C 1
ATOM 4607 O O . ASN B 1 176 ? -1.513 19.172 12.383 1 95.62 176 ASN B O 1
ATOM 4611 N N . ALA B 1 177 ? -2.295 20.797 13.695 1 95.5 177 ALA B N 1
ATOM 4612 C CA . ALA B 1 177 ? -2.775 19.875 14.711 1 95.5 177 ALA B CA 1
ATOM 4613 C C . ALA B 1 177 ? -4.227 19.484 14.461 1 95.5 177 ALA B C 1
ATOM 4615 O O . ALA B 1 177 ? -4.66 18.391 14.844 1 95.5 177 ALA B O 1
ATOM 4616 N N . GLY B 1 178 ? -5.035 20.344 13.953 1 94.31 178 GLY B N 1
ATOM 4617 C CA . GLY B 1 178 ? -6.379 20 13.516 1 94.31 178 GLY B CA 1
ATOM 4618 C C . GLY B 1 178 ? -7.395 20.016 14.641 1 94.31 178 GLY B C 1
ATOM 4619 O O . GLY B 1 178 ? -8.555 19.656 14.438 1 94.31 178 GLY B O 1
ATOM 4620 N N . PHE B 1 179 ? -7.027 20.453 15.82 1 95.25 179 PHE B N 1
ATOM 4621 C CA . PHE B 1 179 ? -7.969 20.562 16.938 1 95.25 179 PHE B CA 1
ATOM 4622 C C . PHE B 1 179 ? -8.844 21.812 16.781 1 95.25 179 PHE B C 1
ATOM 4624 O O . PHE B 1 179 ? -8.336 22.891 16.484 1 95.25 179 PHE B O 1
ATOM 4631 N N . GLY B 1 180 ? -10.102 21.609 16.938 1 94.5 180 GLY B N 1
ATOM 4632 C CA . GLY B 1 180 ? -11.055 22.703 16.953 1 94.5 180 GLY B CA 1
ATOM 4633 C C . GLY B 1 180 ? -11.914 22.719 18.203 1 94.5 180 GLY B C 1
ATOM 4634 O O . GLY B 1 180 ? -11.945 21.75 18.969 1 94.5 180 GLY B O 1
ATOM 4635 N N . LEU B 1 181 ? -12.609 23.781 18.359 1 94.44 181 LEU B N 1
ATOM 4636 C CA . LEU B 1 181 ? -13.422 23.938 19.562 1 94.44 181 LEU B CA 1
ATOM 4637 C C . LEU B 1 181 ? -14.883 23.625 19.281 1 94.44 181 LEU B C 1
ATOM 4639 O O . LEU B 1 181 ? -15.703 23.531 20.203 1 94.44 181 LEU B O 1
ATOM 4643 N N . ASN B 1 182 ? -15.195 23.438 18.031 1 91.94 182 ASN B N 1
ATOM 4644 C CA . ASN B 1 182 ? -16.516 22.969 17.641 1 91.94 182 ASN B CA 1
ATOM 4645 C C . ASN B 1 182 ? -16.516 21.469 17.328 1 91.94 182 ASN B C 1
ATOM 4647 O O . ASN B 1 182 ? -15.578 20.953 16.719 1 91.94 182 ASN B O 1
ATOM 4651 N N . ALA B 1 183 ? -17.578 20.828 17.672 1 89.19 183 ALA B N 1
ATOM 4652 C CA . ALA B 1 183 ? -17.688 19.391 17.469 1 89.19 183 ALA B CA 1
ATOM 4653 C C . ALA B 1 183 ? -17.578 19.031 15.992 1 89.19 183 ALA B C 1
ATOM 4655 O O . ALA B 1 183 ? -17.047 17.969 15.641 1 89.19 183 ALA B O 1
ATOM 4656 N N . GLY B 1 184 ? -17.969 19.859 15.203 1 90.38 184 GLY B N 1
ATOM 4657 C CA . GLY B 1 184 ? -17.922 19.625 13.766 1 90.38 184 GLY B CA 1
ATOM 4658 C C . GLY B 1 184 ? -16.719 20.297 13.102 1 90.38 184 GLY B C 1
ATOM 4659 O O . GLY B 1 184 ? -16.688 20.469 11.883 1 90.38 184 GLY B O 1
ATOM 4660 N N . SER B 1 185 ? -15.734 20.625 13.938 1 94.56 185 SER B N 1
ATOM 4661 C CA . SER B 1 185 ? -14.562 21.312 13.414 1 94.56 185 SER B CA 1
ATOM 4662 C C . SER B 1 185 ? -14.945 22.625 12.727 1 94.56 185 SER B C 1
ATOM 4664 O O . SER B 1 185 ? -15.609 23.469 13.32 1 94.56 185 SER B O 1
ATOM 4666 N N . LEU B 1 186 ? -14.75 22.719 11.461 1 95.5 186 LEU B N 1
ATOM 4667 C CA . LEU B 1 186 ? -15.016 23.984 10.781 1 95.5 186 LEU B CA 1
ATOM 4668 C C . LEU B 1 186 ? -16.219 23.859 9.859 1 95.5 186 LEU B C 1
ATOM 4670 O O . LEU B 1 186 ? -16.438 24.719 9 1 95.5 186 LEU B O 1
ATOM 4674 N N . ILE B 1 187 ? -17.047 22.812 10.055 1 93.94 187 ILE B N 1
ATOM 4675 C CA . ILE B 1 187 ? -18.203 22.562 9.211 1 93.94 187 ILE B CA 1
ATOM 4676 C C . ILE B 1 187 ? -19.172 23.75 9.305 1 93.94 187 ILE B C 1
ATOM 4678 O O . ILE B 1 187 ? -19.688 24.219 8.281 1 93.94 187 ILE B O 1
ATOM 4682 N N . PRO B 1 188 ? -19.375 24.359 10.516 1 92.94 188 PRO B N 1
ATOM 4683 C CA . PRO B 1 188 ? -20.281 25.516 10.602 1 92.94 188 PRO B CA 1
ATOM 4684 C C . PRO B 1 188 ? -19.781 26.734 9.836 1 92.94 188 PRO B C 1
ATOM 4686 O O . PRO B 1 188 ? -20.531 27.656 9.555 1 92.94 188 PRO B O 1
ATOM 4689 N N . TYR B 1 189 ? -18.5 26.719 9.445 1 94.5 189 TYR B N 1
ATOM 4690 C CA . TYR B 1 189 ? -17.875 27.891 8.836 1 94.5 189 TYR B CA 1
ATOM 4691 C C . TYR B 1 189 ? -17.547 27.625 7.371 1 94.5 189 TYR B C 1
ATOM 4693 O O . TYR B 1 189 ? -16.703 28.312 6.785 1 94.5 189 TYR B O 1
ATOM 4701 N N . VAL B 1 190 ? -18.109 26.594 6.727 1 94.19 190 VAL B N 1
ATOM 4702 C CA . VAL B 1 190 ? -17.734 26.094 5.406 1 94.19 190 VAL B CA 1
ATOM 4703 C C . VAL B 1 190 ? -17.812 27.219 4.387 1 94.19 190 VAL B C 1
ATOM 4705 O O . VAL B 1 190 ? -16.984 27.297 3.477 1 94.19 190 VAL B O 1
ATOM 4708 N N . GLY B 1 191 ? -18.688 28.188 4.531 1 93.25 191 GLY B N 1
ATOM 4709 C CA . GLY B 1 191 ? -18.906 29.219 3.537 1 93.25 191 GLY B CA 1
ATOM 4710 C C . GLY B 1 191 ? -18.25 30.547 3.908 1 93.25 191 GLY B C 1
ATOM 4711 O O . GLY B 1 191 ? -18.375 31.531 3.184 1 93.25 191 GLY B O 1
ATOM 4712 N N . ASP B 1 192 ? -17.562 30.641 5.012 1 96.19 192 ASP B N 1
ATOM 4713 C CA . ASP B 1 192 ? -16.953 31.891 5.469 1 96.19 192 ASP B CA 1
ATOM 4714 C C . ASP B 1 192 ? -15.469 31.953 5.113 1 96.19 192 ASP B C 1
ATOM 4716 O O . ASP B 1 192 ? -14.625 31.438 5.848 1 96.19 192 ASP B O 1
ATOM 4720 N N . ALA B 1 193 ? -15.172 32.625 4.074 1 96.56 193 ALA B N 1
ATOM 4721 C CA . ALA B 1 193 ? -13.82 32.688 3.535 1 96.56 193 ALA B CA 1
ATOM 4722 C C . ALA B 1 193 ? -12.867 33.344 4.535 1 96.56 193 ALA B C 1
ATOM 4724 O O . ALA B 1 193 ? -11.664 33.062 4.539 1 96.56 193 ALA B O 1
ATOM 4725 N N . TRP B 1 194 ? -13.367 34.156 5.406 1 96.5 194 TRP B N 1
ATOM 4726 C CA . TRP B 1 194 ? -12.531 34.906 6.359 1 96.5 194 TRP B CA 1
ATOM 4727 C C . TRP B 1 194 ? -12.148 34 7.535 1 96.5 194 TRP B C 1
ATOM 4729 O O . TRP B 1 194 ? -11.328 34.406 8.367 1 96.5 194 TRP B O 1
ATOM 4739 N N . ILE B 1 195 ? -12.711 32.875 7.605 1 96.62 195 ILE B N 1
ATOM 4740 C CA . ILE B 1 195 ? -12.328 31.906 8.633 1 96.62 195 ILE B CA 1
ATOM 4741 C C . ILE B 1 195 ? -11.523 30.766 8 1 96.62 195 ILE B C 1
ATOM 4743 O O . ILE B 1 195 ? -10.391 30.5 8.406 1 96.62 195 ILE B O 1
ATOM 4747 N N . VAL B 1 196 ? -12.055 30.188 6.93 1 96.94 196 VAL B N 1
ATOM 4748 C CA . VAL B 1 196 ? -11.461 28.969 6.371 1 96.94 196 VAL B CA 1
ATOM 4749 C C . VAL B 1 196 ? -10.164 29.312 5.652 1 96.94 196 VAL B C 1
ATOM 4751 O O . VAL B 1 196 ? -9.203 28.531 5.688 1 96.94 196 VAL B O 1
ATOM 4754 N N . LEU B 1 197 ? -10.039 30.422 5.004 1 97.12 197 LEU B N 1
ATOM 4755 C CA . LEU B 1 197 ? -8.859 30.734 4.207 1 97.12 197 LEU B CA 1
ATOM 4756 C C . LEU B 1 197 ? -7.676 31.094 5.102 1 97.12 197 LEU B C 1
ATOM 4758 O O . LEU B 1 197 ? -6.559 30.625 4.883 1 97.12 197 LEU B O 1
ATOM 4762 N N . PRO B 1 198 ? -7.891 31.969 6.137 1 97.31 198 PRO B N 1
ATOM 4763 C CA . PRO B 1 198 ? -6.762 32.219 7.039 1 97.31 198 PRO B CA 1
ATOM 4764 C C . PRO B 1 198 ? -6.258 30.938 7.711 1 97.31 198 PRO B C 1
ATOM 4766 O O . PRO B 1 198 ? -5.047 30.75 7.855 1 97.31 198 PRO B O 1
ATOM 4769 N N . ILE B 1 199 ? -7.16 30.109 8.109 1 97.19 199 ILE B N 1
ATOM 4770 C CA . ILE B 1 199 ? -6.77 28.828 8.695 1 97.19 199 ILE B CA 1
ATOM 4771 C C . ILE B 1 199 ? -6.012 28 7.664 1 97.19 199 ILE B C 1
ATOM 4773 O O . ILE B 1 199 ? -4.969 27.422 7.969 1 97.19 199 ILE B O 1
ATOM 4777 N N . GLY B 1 200 ? -6.559 27.969 6.453 1 97.31 200 GLY B N 1
ATOM 4778 C CA . GLY B 1 200 ? -5.895 27.266 5.375 1 97.31 200 GLY B CA 1
ATOM 4779 C C . GLY B 1 200 ? -4.488 27.766 5.105 1 97.31 200 GLY B C 1
ATOM 4780 O O . GLY B 1 200 ? -3.57 26.969 4.898 1 97.31 200 GLY B O 1
ATOM 4781 N N . LEU B 1 201 ? -4.324 29.031 5.07 1 96.12 201 LEU B N 1
ATOM 4782 C CA . LEU B 1 201 ? -3.018 29.625 4.824 1 96.12 201 LEU B CA 1
ATOM 4783 C C . LEU B 1 201 ? -2.045 29.281 5.949 1 96.12 201 LEU B C 1
ATOM 4785 O O . LEU B 1 201 ? -0.863 29.031 5.695 1 96.12 201 LEU B O 1
ATOM 4789 N N . ALA B 1 202 ? -2.527 29.344 7.145 1 96.19 202 ALA B N 1
ATOM 4790 C CA . ALA B 1 202 ? -1.691 28.969 8.281 1 96.19 202 ALA B CA 1
ATOM 4791 C C . ALA B 1 202 ? -1.222 27.516 8.164 1 96.19 202 ALA B C 1
ATOM 4793 O O . ALA B 1 202 ? -0.065 27.219 8.461 1 96.19 202 ALA B O 1
ATOM 4794 N N . ILE B 1 203 ? -2.1 26.609 7.703 1 95.81 203 ILE B N 1
ATOM 4795 C CA . ILE B 1 203 ? -1.787 25.203 7.52 1 95.81 203 ILE B CA 1
ATOM 4796 C C . ILE B 1 203 ? -0.668 25.047 6.492 1 95.81 203 ILE B C 1
ATOM 4798 O O . ILE B 1 203 ? 0.306 24.328 6.727 1 95.81 203 ILE B O 1
ATOM 4802 N N . VAL B 1 204 ? -0.823 25.719 5.41 1 95.19 204 VAL B N 1
ATOM 4803 C CA . VAL B 1 204 ? 0.147 25.609 4.328 1 95.19 204 VAL B CA 1
ATOM 4804 C C . VAL B 1 204 ? 1.501 26.156 4.789 1 95.19 204 VAL B C 1
ATOM 4806 O O . VAL B 1 204 ? 2.533 25.5 4.586 1 95.19 204 VAL B O 1
ATOM 4809 N N . PHE B 1 205 ? 1.518 27.281 5.461 1 92.75 205 PHE B N 1
ATOM 4810 C CA . PHE B 1 205 ? 2.756 27.891 5.918 1 92.75 205 PHE B CA 1
ATOM 4811 C C . PHE B 1 205 ? 3.439 27.031 6.969 1 92.75 205 PHE B C 1
ATOM 4813 O O . PHE B 1 205 ? 4.656 26.844 6.934 1 92.75 205 PHE B O 1
ATOM 4820 N N . GLY B 1 206 ? 2.666 26.547 7.848 1 91.19 206 GLY B N 1
ATOM 4821 C CA . GLY B 1 206 ? 3.234 25.688 8.867 1 91.19 206 GLY B CA 1
ATOM 4822 C C . GLY B 1 206 ? 3.779 24.391 8.305 1 91.19 206 GLY B C 1
ATOM 4823 O O . GLY B 1 206 ? 4.738 23.828 8.844 1 91.19 206 GLY B O 1
ATOM 4824 N N . GLY B 1 207 ? 3.166 23.906 7.246 1 91.38 207 GLY B N 1
ATOM 4825 C CA . GLY B 1 207 ? 3.531 22.625 6.66 1 91.38 207 GLY B CA 1
ATOM 4826 C C . GLY B 1 207 ? 4.727 22.719 5.73 1 91.38 207 GLY B C 1
ATOM 4827 O O . GLY B 1 207 ? 5.367 21.703 5.438 1 91.38 207 GLY B O 1
ATOM 4828 N N . LEU B 1 208 ? 5.086 23.859 5.242 1 89.38 208 LEU B N 1
ATOM 4829 C CA . LEU B 1 208 ? 6.191 24.016 4.305 1 89.38 208 LEU B CA 1
ATOM 4830 C C . LEU B 1 208 ? 7.531 23.766 4.992 1 89.38 208 LEU B C 1
ATOM 4832 O O . LEU B 1 208 ? 8.469 23.281 4.363 1 89.38 208 LEU B O 1
ATOM 4836 N N . GLY B 1 209 ? 7.609 24.062 6.203 1 85.19 209 GLY B N 1
ATOM 4837 C CA . GLY B 1 209 ? 8.859 23.906 6.926 1 85.19 209 GLY B CA 1
ATOM 4838 C C . GLY B 1 209 ? 9.648 25.203 7.043 1 85.19 209 GLY B C 1
ATOM 4839 O O . GLY B 1 209 ? 9.664 26.016 6.117 1 85.19 209 GLY B O 1
ATOM 4840 N N . PHE B 1 210 ? 10.367 25.312 8.047 1 82.56 210 PHE B N 1
ATOM 4841 C CA . PHE B 1 210 ? 11.078 26.531 8.375 1 82.56 210 PHE B CA 1
ATOM 4842 C C . PHE B 1 210 ? 12.188 26.812 7.371 1 82.56 210 PHE B C 1
ATOM 4844 O O . PHE B 1 210 ? 12.391 27.953 6.961 1 82.56 210 PHE B O 1
ATOM 4851 N N . PRO B 1 211 ? 12.93 25.734 6.949 1 81 211 PRO B N 1
ATOM 4852 C CA . PRO B 1 211 ? 13.984 26.016 5.973 1 81 211 PRO B CA 1
ATOM 4853 C C . PRO B 1 211 ? 13.453 26.656 4.695 1 81 211 PRO B C 1
ATOM 4855 O O . PRO B 1 211 ? 14.086 27.547 4.141 1 81 211 PRO B O 1
ATOM 4858 N N . VAL B 1 212 ? 12.383 26.203 4.305 1 86.5 212 VAL B N 1
ATOM 4859 C CA . VAL B 1 212 ? 11.781 26.734 3.088 1 86.5 212 VAL B CA 1
ATOM 4860 C C . VAL B 1 212 ? 11.25 28.141 3.352 1 86.5 212 VAL B C 1
ATOM 4862 O O . VAL B 1 212 ? 11.414 29.047 2.527 1 86.5 212 VAL B O 1
ATOM 4865 N N . LEU B 1 213 ? 10.641 28.328 4.512 1 86.88 213 LEU B N 1
ATOM 4866 C CA . LEU B 1 213 ? 10.109 29.656 4.863 1 86.88 213 LEU B CA 1
ATOM 4867 C C . LEU B 1 213 ? 11.234 30.672 5.023 1 86.88 213 LEU B C 1
ATOM 4869 O O . LEU B 1 213 ? 11.094 31.828 4.629 1 86.88 213 LEU B O 1
ATOM 4873 N N . ASP B 1 214 ? 12.25 30.188 5.582 1 84.56 214 ASP B N 1
ATOM 4874 C CA . ASP B 1 214 ? 13.406 31.047 5.758 1 84.56 214 ASP B CA 1
ATOM 4875 C C . ASP B 1 214 ? 13.969 31.484 4.406 1 84.56 214 ASP B C 1
ATOM 4877 O O . ASP B 1 214 ? 14.352 32.656 4.238 1 84.56 214 ASP B O 1
ATOM 4881 N N . GLU B 1 215 ? 14.07 30.594 3.51 1 86.81 215 GLU B N 1
ATOM 4882 C CA . GLU B 1 215 ? 14.547 30.922 2.17 1 86.81 215 GLU B CA 1
ATOM 4883 C C . GLU B 1 215 ? 13.602 31.891 1.467 1 86.81 215 GLU B C 1
ATOM 4885 O O . GLU B 1 215 ? 14.047 32.781 0.754 1 86.81 215 GLU B O 1
ATOM 4890 N N . LEU B 1 216 ? 12.391 31.703 1.658 1 87.31 216 LEU B N 1
ATOM 4891 C CA . LEU B 1 216 ? 11.398 32.562 1.023 1 87.31 216 LEU B CA 1
ATOM 4892 C C . LEU B 1 216 ? 11.445 33.969 1.606 1 87.31 216 LEU B C 1
ATOM 4894 O O . LEU B 1 216 ? 11.375 34.969 0.868 1 87.31 216 LEU B O 1
ATOM 4898 N N . ILE B 1 217 ? 11.562 34.062 2.895 1 86.06 217 ILE B N 1
ATOM 4899 C CA . ILE B 1 217 ? 11.641 35.344 3.555 1 86.06 217 ILE B CA 1
ATOM 4900 C C . ILE B 1 217 ? 12.922 36.062 3.141 1 86.06 217 ILE B C 1
ATOM 4902 O O . ILE B 1 217 ? 12.914 37.281 2.889 1 86.06 217 ILE B O 1
ATOM 4906 N N . ALA B 1 218 ? 14.023 35.312 3.098 1 84.75 218 ALA B N 1
ATOM 4907 C CA . ALA B 1 218 ? 15.289 35.875 2.656 1 84.75 218 ALA B CA 1
ATOM 4908 C C . ALA B 1 218 ? 15.188 36.406 1.232 1 84.75 218 ALA B C 1
ATOM 4910 O O . ALA B 1 218 ? 15.734 37.469 0.921 1 84.75 218 ALA B O 1
ATOM 4911 N N . ARG B 1 219 ? 14.531 35.75 0.466 1 86.12 219 ARG B N 1
ATOM 4912 C CA . ARG B 1 219 ? 14.367 36.156 -0.923 1 86.12 219 ARG B CA 1
ATOM 4913 C C . ARG B 1 219 ? 13.539 37.438 -1.017 1 86.12 219 ARG B C 1
ATOM 4915 O O . ARG B 1 219 ? 13.836 38.312 -1.819 1 86.12 219 ARG B O 1
ATOM 4922 N N . VAL B 1 220 ? 12.492 37.5 -0.268 1 85.38 220 VAL B N 1
ATOM 4923 C CA . VAL B 1 220 ? 11.625 38.656 -0.277 1 85.38 220 VAL B CA 1
ATOM 4924 C C . VAL B 1 220 ? 12.383 39.875 0.27 1 85.38 220 VAL B C 1
ATOM 4926 O O . VAL B 1 220 ? 12.258 40.969 -0.251 1 85.38 220 VAL B O 1
ATOM 4929 N N . ARG B 1 221 ? 13.18 39.625 1.245 1 85.44 221 ARG B N 1
ATOM 4930 C CA . ARG B 1 221 ? 13.977 40.719 1.828 1 85.44 221 ARG B CA 1
ATOM 4931 C C . ARG B 1 221 ? 15 41.219 0.827 1 85.44 221 ARG B C 1
ATOM 4933 O O . ARG B 1 221 ? 15.188 42.438 0.693 1 85.44 221 ARG B O 1
ATOM 4940 N N . LEU B 1 222 ? 15.625 40.312 0.188 1 87.31 222 LEU B N 1
ATOM 4941 C CA . LEU B 1 222 ? 16.641 40.688 -0.785 1 87.31 222 LEU B CA 1
ATOM 4942 C C . LEU B 1 222 ? 16.016 41.406 -1.973 1 87.31 222 LEU B C 1
ATOM 4944 O O . LEU B 1 222 ? 16.594 42.344 -2.506 1 87.31 222 LEU B O 1
ATOM 4948 N N . ARG B 1 223 ? 14.914 40.969 -2.342 1 85.19 223 ARG B N 1
ATOM 4949 C CA . ARG B 1 223 ? 14.219 41.625 -3.445 1 85.19 223 ARG B CA 1
ATOM 4950 C C . ARG B 1 223 ? 13.812 43.031 -3.072 1 85.19 223 ARG B C 1
ATOM 4952 O O . ARG B 1 223 ? 13.859 43.938 -3.908 1 85.19 223 ARG B O 1
ATOM 4959 N N . ARG B 1 224 ? 13.406 43.188 -1.958 1 87.56 224 ARG B N 1
ATOM 4960 C CA . ARG B 1 224 ? 13.031 44.5 -1.479 1 87.56 224 ARG B CA 1
ATOM 4961 C C . ARG B 1 224 ? 14.234 45.438 -1.454 1 87.56 224 ARG B C 1
ATOM 4963 O O . ARG B 1 224 ? 14.102 46.656 -1.656 1 87.56 224 ARG B O 1
ATOM 4970 N N . GLN B 1 225 ? 15.336 44.812 -1.292 1 89.69 225 GLN B N 1
ATOM 4971 C CA . GLN B 1 225 ? 16.578 45.594 -1.3 1 89.69 225 GLN B CA 1
ATOM 4972 C C . GLN B 1 225 ? 17.125 45.719 -2.713 1 89.69 225 GLN B C 1
ATOM 4974 O O . GLN B 1 225 ? 18.234 46.25 -2.906 1 89.69 225 GLN B O 1
ATOM 4979 N N . ARG B 1 226 ? 16.406 45.219 -3.697 1 87.19 226 ARG B N 1
ATOM 4980 C CA . ARG B 1 226 ? 16.781 45.281 -5.105 1 87.19 226 ARG B CA 1
ATOM 4981 C C . ARG B 1 226 ? 18.047 44.469 -5.375 1 87.19 226 ARG B C 1
ATOM 4983 O O . ARG B 1 226 ? 18.906 44.875 -6.164 1 87.19 226 ARG B O 1
ATOM 4990 N N . ARG B 1 227 ? 18.281 43.344 -4.602 1 83.69 227 ARG B N 1
ATOM 4991 C CA . ARG B 1 227 ? 19.391 42.406 -4.832 1 83.69 227 ARG B CA 1
ATOM 4992 C C . ARG B 1 227 ? 18.906 41.125 -5.5 1 83.69 227 ARG B C 1
ATOM 4994 O O . ARG B 1 227 ? 17.75 40.75 -5.332 1 83.69 227 ARG B O 1
ATOM 5001 N N . LYS B 1 228 ? 19.672 40.688 -6.293 1 82.31 228 LYS B N 1
ATOM 5002 C CA . LYS B 1 228 ? 19.297 39.469 -6.988 1 82.31 228 LYS B CA 1
ATOM 5003 C C . LYS B 1 228 ? 19.25 38.281 -6.031 1 82.31 228 LYS B C 1
ATOM 5005 O O . LYS B 1 228 ? 20.25 37.938 -5.391 1 82.31 228 LYS B O 1
ATOM 5010 N N . PRO B 1 229 ? 18.078 37.719 -5.805 1 77.75 229 PRO B N 1
ATOM 5011 C CA . PRO B 1 229 ? 17.969 36.594 -4.867 1 77.75 229 PRO B CA 1
ATOM 5012 C C . PRO B 1 229 ? 18.656 35.344 -5.383 1 77.75 229 PRO B C 1
ATOM 5014 O O . PRO B 1 229 ? 18.703 35.094 -6.59 1 77.75 229 PRO B O 1
ATOM 5017 N N . PRO B 1 230 ? 19.281 34.625 -4.473 1 78.31 230 PRO B N 1
ATOM 5018 C CA . PRO B 1 230 ? 19.891 33.344 -4.887 1 78.31 230 PRO B CA 1
ATOM 5019 C C . PRO B 1 230 ? 18.859 32.344 -5.375 1 78.31 230 PRO B C 1
ATOM 5021 O O . PRO B 1 230 ? 17.672 32.5 -5.117 1 78.31 230 PRO B O 1
ATOM 5024 N N . ARG B 1 231 ? 19.359 31.453 -6.094 1 80.38 231 ARG B N 1
ATOM 5025 C CA . ARG B 1 231 ? 18.484 30.391 -6.59 1 80.38 231 ARG B CA 1
ATOM 5026 C C . ARG B 1 231 ? 17.969 29.531 -5.445 1 80.38 231 ARG B C 1
ATOM 5028 O O . ARG B 1 231 ? 18.656 29.328 -4.441 1 80.38 231 ARG B O 1
ATOM 5035 N N . LEU B 1 232 ? 16.734 29.219 -5.477 1 83.12 232 LEU B N 1
ATOM 5036 C CA . LEU B 1 232 ? 16.125 28.359 -4.477 1 83.12 232 LEU B CA 1
ATOM 5037 C C . LEU B 1 232 ? 16.844 27.016 -4.391 1 83.12 232 LEU B C 1
ATOM 5039 O O . LEU B 1 232 ? 17.266 26.469 -5.41 1 83.12 232 LEU B O 1
ATOM 5043 N N . SER B 1 233 ? 16.969 26.594 -3.197 1 81.69 233 SER B N 1
ATOM 5044 C CA . SER B 1 233 ? 17.531 25.266 -2.99 1 81.69 233 SER B CA 1
ATOM 5045 C C . SER B 1 233 ? 16.672 24.188 -3.627 1 81.69 233 SER B C 1
ATOM 5047 O O . SER B 1 233 ? 15.492 24.406 -3.92 1 81.69 233 SER B O 1
ATOM 5049 N N . MET B 1 234 ? 17.203 23.109 -3.875 1 78.38 234 MET B N 1
ATOM 5050 C CA . MET B 1 234 ? 16.469 21.984 -4.461 1 78.38 234 MET B CA 1
ATOM 5051 C C . MET B 1 234 ? 15.312 21.562 -3.557 1 78.38 234 MET B C 1
ATOM 5053 O O . MET B 1 234 ? 14.211 21.281 -4.039 1 78.38 234 MET B O 1
ATOM 5057 N N . THR B 1 235 ? 15.578 21.547 -2.311 1 82 235 THR B N 1
ATOM 5058 C CA . THR B 1 235 ? 14.555 21.156 -1.344 1 82 235 THR B CA 1
ATOM 5059 C C . THR B 1 235 ? 13.383 22.141 -1.385 1 82 235 THR B C 1
ATOM 5061 O O . THR B 1 235 ? 12.219 21.719 -1.374 1 82 235 THR B O 1
ATOM 5064 N N . ALA B 1 236 ? 13.734 23.391 -1.47 1 86.81 236 ALA B N 1
ATOM 5065 C CA . ALA B 1 236 ? 12.695 24.406 -1.493 1 86.81 236 ALA B CA 1
ATOM 5066 C C . ALA B 1 236 ? 11.875 24.328 -2.777 1 86.81 236 ALA B C 1
ATOM 5068 O O . ALA B 1 236 ? 10.648 24.453 -2.748 1 86.81 236 ALA B O 1
ATOM 5069 N N . ARG B 1 237 ? 12.531 24.094 -3.795 1 86.62 237 ARG B N 1
ATOM 5070 C CA . ARG B 1 237 ? 11.844 24.031 -5.078 1 86.62 237 ARG B CA 1
ATOM 5071 C C . ARG B 1 237 ? 10.914 22.828 -5.133 1 86.62 237 ARG B C 1
ATOM 5073 O O . ARG B 1 237 ? 9.766 22.938 -5.566 1 86.62 237 ARG B O 1
ATOM 5080 N N . ILE B 1 238 ? 11.383 21.703 -4.652 1 85.56 238 ILE B N 1
ATOM 5081 C CA . ILE B 1 238 ? 10.586 20.469 -4.664 1 85.56 238 ILE B CA 1
ATOM 5082 C C . ILE B 1 238 ? 9.391 20.625 -3.73 1 85.56 238 ILE B C 1
ATOM 5084 O O . ILE B 1 238 ? 8.273 20.219 -4.066 1 85.56 238 ILE B O 1
ATOM 5088 N N . THR B 1 239 ? 9.672 21.219 -2.631 1 90.06 239 THR B N 1
ATOM 5089 C CA . THR B 1 239 ? 8.617 21.391 -1.641 1 90.06 239 THR B CA 1
ATOM 5090 C C . THR B 1 239 ? 7.535 22.328 -2.16 1 90.06 239 THR B C 1
ATOM 5092 O O . THR B 1 239 ? 6.344 22.031 -2.057 1 90.06 239 THR B O 1
ATOM 5095 N N . LEU B 1 240 ? 7.965 23.422 -2.748 1 92.5 240 LEU B N 1
ATOM 5096 C CA . LEU B 1 240 ? 7.012 24.422 -3.219 1 92.5 240 LEU B CA 1
ATOM 5097 C C . LEU B 1 240 ? 6.238 23.906 -4.43 1 92.5 240 LEU B C 1
ATOM 5099 O O . LEU B 1 240 ? 5.012 24 -4.473 1 92.5 240 LEU B O 1
ATOM 5103 N N . ASP B 1 241 ? 6.941 23.359 -5.375 1 91.5 241 ASP B N 1
ATOM 5104 C CA . ASP B 1 241 ? 6.285 22.828 -6.566 1 91.5 241 ASP B CA 1
ATOM 5105 C C . ASP B 1 241 ? 5.387 21.656 -6.219 1 91.5 241 ASP B C 1
ATOM 5107 O O . ASP B 1 241 ? 4.277 21.531 -6.738 1 91.5 241 ASP B O 1
ATOM 5111 N N . GLY B 1 242 ? 5.949 20.781 -5.395 1 92.12 242 GLY B N 1
ATOM 5112 C CA . GLY B 1 242 ? 5.156 19.641 -4.973 1 92.12 242 GLY B CA 1
ATOM 5113 C C . GLY B 1 242 ? 3.887 20.031 -4.238 1 92.12 242 GLY B C 1
ATOM 5114 O O . GLY B 1 242 ? 2.818 19.469 -4.5 1 92.12 242 GLY B O 1
ATOM 5115 N N . THR B 1 243 ? 4.004 20.969 -3.35 1 94.56 243 THR B N 1
ATOM 5116 C CA . THR B 1 243 ? 2.846 21.453 -2.602 1 94.56 243 THR B CA 1
ATOM 5117 C C . THR B 1 243 ? 1.807 22.062 -3.541 1 94.56 243 THR B C 1
ATOM 5119 O O . THR B 1 243 ? 0.609 21.812 -3.395 1 94.56 243 THR B O 1
ATOM 5122 N N . ALA B 1 244 ? 2.305 22.828 -4.477 1 95.75 244 ALA B N 1
ATOM 5123 C CA . ALA B 1 244 ? 1.394 23.438 -5.434 1 95.75 244 ALA B CA 1
ATOM 5124 C C . ALA B 1 244 ? 0.637 22.391 -6.234 1 95.75 244 ALA B C 1
ATOM 5126 O O . ALA B 1 244 ? -0.58 22.484 -6.41 1 95.75 244 ALA B O 1
ATOM 5127 N N . VAL B 1 245 ? 1.328 21.406 -6.656 1 94.81 245 VAL B N 1
ATOM 5128 C CA . VAL B 1 245 ? 0.729 20.344 -7.457 1 94.81 245 VAL B CA 1
ATOM 5129 C C . VAL B 1 245 ? -0.297 19.578 -6.625 1 94.81 245 VAL B C 1
ATOM 5131 O O . VAL B 1 245 ? -1.389 19.281 -7.105 1 94.81 245 VAL B O 1
ATOM 5134 N N . LEU B 1 246 ? 0.054 19.281 -5.426 1 95.75 246 LEU B N 1
ATOM 5135 C CA . LEU B 1 246 ? -0.834 18.516 -4.566 1 95.75 246 LEU B CA 1
ATOM 5136 C C . LEU B 1 246 ? -2.066 19.328 -4.184 1 95.75 246 LEU B C 1
ATOM 5138 O O . LEU B 1 246 ? -3.174 18.797 -4.117 1 95.75 246 LEU B O 1
ATOM 5142 N N . LEU B 1 247 ? -1.876 20.641 -3.967 1 97.06 247 LEU B N 1
ATOM 5143 C CA . LEU B 1 247 ? -3 21.5 -3.625 1 97.06 247 LEU B CA 1
ATOM 5144 C C . LEU B 1 247 ? -3.959 21.641 -4.801 1 97.06 247 LEU B C 1
ATOM 5146 O O . LEU B 1 247 ? -5.176 21.516 -4.637 1 97.06 247 LEU B O 1
ATOM 5150 N N . ILE B 1 248 ? -3.432 21.875 -5.961 1 97.38 248 ILE B N 1
ATOM 5151 C CA . ILE B 1 248 ? -4.258 22.031 -7.152 1 97.38 248 ILE B CA 1
ATOM 5152 C C . ILE B 1 248 ? -4.922 20.703 -7.496 1 97.38 248 ILE B C 1
ATOM 5154 O O . ILE B 1 248 ? -6.113 20.656 -7.812 1 97.38 248 ILE B O 1
ATOM 5158 N N . GLY B 1 249 ? -4.133 19.656 -7.434 1 96.38 249 GLY B N 1
ATOM 5159 C CA . GLY B 1 249 ? -4.691 18.328 -7.68 1 96.38 249 GLY B CA 1
ATOM 5160 C C . GLY B 1 249 ? -5.801 17.969 -6.715 1 96.38 249 GLY B C 1
ATOM 5161 O O . GLY B 1 249 ? -6.82 17.406 -7.117 1 96.38 249 GLY B O 1
ATOM 5162 N N . GLY B 1 250 ? -5.594 18.234 -5.422 1 96.81 250 GLY B N 1
ATOM 5163 C CA . GLY B 1 250 ? -6.633 17.984 -4.434 1 96.81 250 GLY B CA 1
ATOM 5164 C C . GLY B 1 250 ? -7.895 18.797 -4.68 1 96.81 250 GLY B C 1
ATOM 5165 O O . GLY B 1 250 ? -9.008 18.266 -4.562 1 96.81 250 GLY B O 1
ATOM 5166 N N . PHE B 1 251 ? -7.707 20.047 -5.039 1 97.31 251 PHE B N 1
ATOM 5167 C CA . PHE B 1 251 ? -8.852 20.906 -5.336 1 97.31 251 PHE B CA 1
ATOM 5168 C C . PHE B 1 251 ? -9.68 20.328 -6.48 1 97.31 251 PHE B C 1
ATOM 5170 O O . PHE B 1 251 ? -10.898 20.219 -6.371 1 97.31 251 PHE B O 1
ATOM 5177 N N . VAL B 1 252 ? -9.016 19.984 -7.531 1 96.69 252 VAL B N 1
ATOM 5178 C CA . VAL B 1 252 ? -9.695 19.453 -8.703 1 96.69 252 VAL B CA 1
ATOM 5179 C C . VAL B 1 252 ? -10.398 18.141 -8.344 1 96.69 252 VAL B C 1
ATOM 5181 O O . VAL B 1 252 ? -11.539 17.922 -8.742 1 96.69 252 VAL B O 1
ATOM 5184 N N . MET B 1 253 ? -9.773 17.312 -7.598 1 95 253 MET B N 1
ATOM 5185 C CA . MET B 1 253 ? -10.352 16.031 -7.211 1 95 253 MET B CA 1
ATOM 5186 C C . MET B 1 253 ? -11.641 16.234 -6.41 1 95 253 MET B C 1
ATOM 5188 O O . MET B 1 253 ? -12.672 15.656 -6.738 1 95 253 MET B O 1
ATOM 5192 N N . PHE B 1 254 ? -11.57 17.078 -5.391 1 96.12 254 PHE B N 1
ATOM 5193 C CA . PHE B 1 254 ? -12.742 17.312 -4.559 1 96.12 254 PHE B CA 1
ATOM 5194 C C . PHE B 1 254 ? -13.859 17.969 -5.363 1 96.12 254 PHE B C 1
ATOM 5196 O O . PHE B 1 254 ? -15.031 17.641 -5.195 1 96.12 254 PHE B O 1
ATOM 5203 N N . TRP B 1 255 ? -13.477 18.891 -6.219 1 95.5 255 TRP B N 1
ATOM 5204 C CA . TRP B 1 255 ? -14.469 19.609 -7.016 1 95.5 255 TRP B CA 1
ATOM 5205 C C . TRP B 1 255 ? -15.188 18.656 -7.973 1 95.5 255 TRP B C 1
ATOM 5207 O O . TRP B 1 255 ? -16.422 18.672 -8.062 1 95.5 255 TRP B O 1
ATOM 5217 N N . VAL B 1 256 ? -14.5 17.812 -8.656 1 93.19 256 VAL B N 1
ATOM 5218 C CA . VAL B 1 256 ? -15.055 16.953 -9.703 1 93.19 256 VAL B CA 1
ATOM 5219 C C . VAL B 1 256 ? -15.828 15.797 -9.07 1 93.19 256 VAL B C 1
ATOM 5221 O O . VAL B 1 256 ? -16.938 15.469 -9.508 1 93.19 256 VAL B O 1
ATOM 5224 N N . LEU B 1 257 ? -15.32 15.227 -8.047 1 91.62 257 LEU B N 1
ATOM 5225 C CA . LEU B 1 257 ? -15.906 14 -7.52 1 91.62 257 LEU B CA 1
ATOM 5226 C C . LEU B 1 257 ? -17.062 14.312 -6.574 1 91.62 257 LEU B C 1
ATOM 5228 O O . LEU B 1 257 ? -17.984 13.508 -6.434 1 91.62 257 LEU B O 1
ATOM 5232 N N . GLU B 1 258 ? -17.016 15.508 -5.922 1 94 258 GLU B N 1
ATOM 5233 C CA . GLU B 1 258 ? -17.984 15.695 -4.848 1 94 258 GLU B CA 1
ATOM 5234 C C . GLU B 1 258 ? -18.984 16.812 -5.188 1 94 258 GLU B C 1
ATOM 5236 O O . GLU B 1 258 ? -19.953 17.031 -4.457 1 94 258 GLU B O 1
ATOM 5241 N N . ARG B 1 259 ? -18.844 17.469 -6.25 1 93 259 ARG B N 1
ATOM 5242 C CA . ARG B 1 259 ? -19.75 18.562 -6.602 1 93 259 ARG B CA 1
ATOM 5243 C C . ARG B 1 259 ? -21.203 18.094 -6.609 1 93 259 ARG B C 1
ATOM 5245 O O . ARG B 1 259 ? -22.094 18.844 -6.203 1 93 259 ARG B O 1
ATOM 5252 N N . ASN B 1 260 ? -21.375 16.828 -6.996 1 91.12 260 ASN B N 1
ATOM 5253 C CA . ASN B 1 260 ? -22.734 16.312 -7.094 1 91.12 260 ASN B CA 1
ATOM 5254 C C . ASN B 1 260 ? -23.031 15.312 -5.977 1 91.12 260 ASN B C 1
ATOM 5256 O O . ASN B 1 260 ? -24.031 14.594 -6.031 1 91.12 260 ASN B O 1
ATOM 5260 N N . HIS B 1 261 ? -22.234 15.219 -5.031 1 93.19 261 HIS B N 1
ATOM 5261 C CA . HIS B 1 261 ? -22.438 14.289 -3.924 1 93.19 261 HIS B CA 1
ATOM 5262 C C . HIS B 1 261 ? -22.422 15.016 -2.584 1 93.19 261 HIS B C 1
ATOM 5264 O O . HIS B 1 261 ? -23.391 15.68 -2.23 1 93.19 261 HIS B O 1
ATOM 5270 N N . ALA B 1 262 ? -21.25 15.109 -1.914 1 90.88 262 ALA B N 1
ATOM 5271 C CA . ALA B 1 262 ? -21.172 15.719 -0.591 1 90.88 262 ALA B CA 1
ATOM 5272 C C . ALA B 1 262 ? -21.375 17.234 -0.676 1 90.88 262 ALA B C 1
ATOM 5274 O O . ALA B 1 262 ? -21.828 17.859 0.284 1 90.88 262 ALA B O 1
ATOM 5275 N N . PHE B 1 263 ? -21.031 17.859 -1.856 1 93.81 263 PHE B N 1
ATOM 5276 C CA . PHE B 1 263 ? -21.125 19.312 -2.012 1 93.81 263 PHE B CA 1
ATOM 5277 C C . PHE B 1 263 ? -22.438 19.703 -2.68 1 93.81 263 PHE B C 1
ATOM 5279 O O . PHE B 1 263 ? -22.656 20.875 -2.992 1 93.81 263 PHE B O 1
ATOM 5286 N N . ALA B 1 264 ? -23.297 18.766 -2.922 1 91.81 264 ALA B N 1
ATOM 5287 C CA . ALA B 1 264 ? -24.484 18.984 -3.746 1 91.81 264 ALA B CA 1
ATOM 5288 C C . ALA B 1 264 ? -25.359 20.078 -3.168 1 91.81 264 ALA B C 1
ATOM 5290 O O . ALA B 1 264 ? -25.969 20.859 -3.912 1 91.81 264 ALA B O 1
ATOM 5291 N N . GLU B 1 265 ? -25.438 20.234 -1.864 1 91.88 265 GLU B N 1
ATOM 5292 C CA . GLU B 1 265 ? -26.344 21.188 -1.223 1 91.88 265 GLU B CA 1
ATOM 5293 C C . GLU B 1 265 ? -25.672 22.531 -1.005 1 91.88 265 GLU B C 1
ATOM 5295 O O . GLU B 1 265 ? -26.312 23.5 -0.586 1 91.88 265 GLU B O 1
ATOM 5300 N N . LEU B 1 266 ? -24.453 22.625 -1.348 1 93.75 266 LEU B N 1
ATOM 5301 C CA . LEU B 1 266 ? -23.703 23.859 -1.149 1 93.75 266 LEU B CA 1
ATOM 5302 C C . LEU B 1 266 ? -23.797 24.75 -2.381 1 93.75 266 LEU B C 1
ATOM 5304 O O . LEU B 1 266 ? -23.891 24.25 -3.506 1 93.75 266 LEU B O 1
ATOM 5308 N N . SER B 1 267 ? -23.797 26.062 -2.166 1 94.94 267 SER B N 1
ATOM 5309 C CA . SER B 1 267 ? -23.688 27 -3.279 1 94.94 267 SER B CA 1
ATOM 5310 C C . SER B 1 267 ? -22.359 26.812 -4.004 1 94.94 267 SER B C 1
ATOM 5312 O O . SER B 1 267 ? -21.422 26.219 -3.471 1 94.94 267 SER B O 1
ATOM 5314 N N . SER B 1 268 ? -22.266 27.297 -5.215 1 93.69 268 SER B N 1
ATOM 5315 C CA . SER B 1 268 ? -21.047 27.156 -6.004 1 93.69 268 SER B CA 1
ATOM 5316 C C . SER B 1 268 ? -19.844 27.766 -5.285 1 93.69 268 SER B C 1
ATOM 5318 O O . SER B 1 268 ? -18.75 27.219 -5.312 1 93.69 268 SER B O 1
ATOM 5320 N N . TRP B 1 269 ? -20.094 28.891 -4.656 1 94.06 269 TRP B N 1
ATOM 5321 C CA . TRP B 1 269 ? -19.031 29.547 -3.912 1 94.06 269 TRP B CA 1
ATOM 5322 C C . TRP B 1 269 ? -18.594 28.719 -2.707 1 94.06 269 TRP B C 1
ATOM 5324 O O . TRP B 1 269 ? -17.406 28.5 -2.484 1 94.06 269 TRP B O 1
ATOM 5334 N N . ASP B 1 270 ? -19.609 28.266 -1.964 1 95.56 270 ASP B N 1
ATOM 5335 C CA . ASP B 1 270 ? -19.328 27.453 -0.78 1 95.56 270 ASP B CA 1
ATOM 5336 C C . ASP B 1 270 ? -18.625 26.141 -1.159 1 95.56 270 ASP B C 1
ATOM 5338 O O . ASP B 1 270 ? -17.734 25.688 -0.452 1 95.56 270 ASP B O 1
ATOM 5342 N N . ALA B 1 271 ? -19.094 25.625 -2.266 1 96.31 271 ALA B N 1
ATOM 5343 C CA . ALA B 1 271 ? -18.5 24.375 -2.742 1 96.31 271 ALA B CA 1
ATOM 5344 C C . ALA B 1 271 ? -17.047 24.578 -3.152 1 96.31 271 ALA B C 1
ATOM 5346 O O . ALA B 1 271 ? -16.203 23.734 -2.893 1 96.31 271 ALA B O 1
ATOM 5347 N N . ALA B 1 272 ? -16.766 25.656 -3.789 1 95.81 272 ALA B N 1
ATOM 5348 C CA . ALA B 1 272 ? -15.398 25.969 -4.191 1 95.81 272 ALA B CA 1
ATOM 5349 C C . ALA B 1 272 ? -14.5 26.156 -2.977 1 95.81 272 ALA B C 1
ATOM 5351 O O . ALA B 1 272 ? -13.375 25.672 -2.947 1 95.81 272 ALA B O 1
ATOM 5352 N N . LEU B 1 273 ? -15.023 26.906 -2.006 1 96.25 273 LEU B N 1
ATOM 5353 C CA . LEU B 1 273 ? -14.273 27.125 -0.773 1 96.25 273 LEU B CA 1
ATOM 5354 C C . LEU B 1 273 ? -14.031 25.812 -0.042 1 96.25 273 LEU B C 1
ATOM 5356 O O . LEU B 1 273 ? -12.945 25.578 0.497 1 96.25 273 LEU B O 1
ATOM 5360 N N . ALA B 1 274 ? -15.047 24.984 -0.041 1 96.62 274 ALA B N 1
ATOM 5361 C CA . ALA B 1 274 ? -14.93 23.672 0.591 1 96.62 274 ALA B CA 1
ATOM 5362 C C . ALA B 1 274 ? -13.875 22.812 -0.11 1 96.62 274 ALA B C 1
ATOM 5364 O O . ALA B 1 274 ? -13.062 22.156 0.546 1 96.62 274 ALA B O 1
ATOM 5365 N N . ALA B 1 275 ? -13.898 22.844 -1.413 1 97.31 275 ALA B N 1
ATOM 5366 C CA . ALA B 1 275 ? -12.945 22.062 -2.186 1 97.31 275 ALA B CA 1
ATOM 5367 C C . ALA B 1 275 ? -11.516 22.531 -1.938 1 97.31 275 ALA B C 1
ATOM 5369 O O . ALA B 1 275 ? -10.609 21.703 -1.754 1 97.31 275 ALA B O 1
ATOM 5370 N N . VAL B 1 276 ? -11.305 23.797 -1.915 1 96.75 276 VAL B N 1
ATOM 5371 C CA . VAL B 1 276 ? -9.984 24.359 -1.666 1 96.75 276 VAL B CA 1
ATOM 5372 C C . VAL B 1 276 ? -9.523 24 -0.255 1 96.75 276 VAL B C 1
ATOM 5374 O O . VAL B 1 276 ? -8.391 23.547 -0.06 1 96.75 276 VAL B O 1
ATOM 5377 N N . PHE B 1 277 ? -10.383 24.203 0.669 1 97.25 277 PHE B N 1
ATOM 5378 C CA . PHE B 1 277 ? -10.016 23.984 2.064 1 97.25 277 PHE B CA 1
ATOM 5379 C C . PHE B 1 277 ? -9.75 22.5 2.33 1 97.25 277 PHE B C 1
ATOM 5381 O O . PHE B 1 277 ? -8.812 22.156 3.055 1 97.25 277 PHE B O 1
ATOM 5388 N N . GLN B 1 278 ? -10.586 21.641 1.768 1 95.94 278 GLN B N 1
ATOM 5389 C CA . GLN B 1 278 ? -10.383 20.203 1.978 1 95.94 278 GLN B CA 1
ATOM 5390 C C . GLN B 1 278 ? -9.078 19.734 1.349 1 95.94 278 GLN B C 1
ATOM 5392 O O . GLN B 1 278 ? -8.43 18.828 1.86 1 95.94 278 GLN B O 1
ATOM 5397 N N . SER B 1 279 ? -8.734 20.312 0.258 1 97 279 SER B N 1
ATOM 5398 C CA . SER B 1 279 ? -7.43 20.016 -0.323 1 97 279 SER B CA 1
ATOM 5399 C C . SER B 1 279 ? -6.297 20.422 0.609 1 97 279 SER B C 1
ATOM 5401 O O . SER B 1 279 ? -5.352 19.656 0.822 1 97 279 SER B O 1
ATOM 5403 N N . ILE B 1 280 ? -6.395 21.562 1.19 1 96.38 280 ILE B N 1
ATOM 5404 C CA . ILE B 1 280 ? -5.371 22.125 2.072 1 96.38 280 ILE B CA 1
ATOM 5405 C C . ILE B 1 280 ? -5.234 21.25 3.316 1 96.38 280 ILE B C 1
ATOM 5407 O O . ILE B 1 280 ? -4.125 20.969 3.77 1 96.38 280 ILE B O 1
ATOM 5411 N N . THR B 1 281 ? -6.332 20.828 3.82 1 95.38 281 THR B N 1
ATOM 5412 C CA . THR B 1 281 ? -6.309 20.125 5.098 1 95.38 281 THR B CA 1
ATOM 5413 C C . THR B 1 281 ? -5.637 18.75 4.949 1 95.38 281 THR B C 1
ATOM 5415 O O . THR B 1 281 ? -5.176 18.172 5.934 1 95.38 281 THR B O 1
ATOM 5418 N N . THR B 1 282 ? -5.582 18.203 3.699 1 94.31 282 THR B N 1
ATOM 5419 C CA . THR B 1 282 ? -4.898 16.938 3.477 1 94.31 282 THR B CA 1
ATOM 5420 C C . THR B 1 282 ? -3.391 17.094 3.65 1 94.31 282 THR B C 1
ATOM 5422 O O . THR B 1 282 ? -2.664 16.109 3.748 1 94.31 282 THR B O 1
ATOM 5425 N N . ARG B 1 283 ? -2.979 18.344 3.686 1 91.94 283 ARG B N 1
ATOM 5426 C CA . ARG B 1 283 ? -1.577 18.609 3.982 1 91.94 283 ARG B CA 1
ATOM 5427 C C . ARG B 1 283 ? -1.313 18.562 5.484 1 91.94 283 ARG B C 1
ATOM 5429 O O . ARG B 1 283 ? -0.684 19.469 6.043 1 91.94 283 ARG B O 1
ATOM 5436 N N . THR B 1 284 ? -1.973 17.688 6.172 1 87.44 284 THR B N 1
ATOM 5437 C CA . THR B 1 284 ? -1.721 17.266 7.547 1 87.44 284 THR B CA 1
ATOM 5438 C C . THR B 1 284 ? -2.375 18.219 8.539 1 87.44 284 THR B C 1
ATOM 5440 O O . THR B 1 284 ? -1.77 18.594 9.547 1 87.44 284 THR B O 1
ATOM 5443 N N . ALA B 1 285 ? -3.568 18.672 8.312 1 86.31 285 ALA B N 1
ATOM 5444 C CA . ALA B 1 285 ? -4.121 19.656 9.242 1 86.31 285 ALA B CA 1
ATOM 5445 C C . ALA B 1 285 ? -5.32 19.094 9.992 1 86.31 285 ALA B C 1
ATOM 5447 O O . ALA B 1 285 ? -5.652 19.562 11.086 1 86.31 285 ALA B O 1
ATOM 5448 N N . GLY B 1 286 ? -6.082 18.281 9.406 1 88.5 286 GLY B N 1
ATOM 5449 C CA . GLY B 1 286 ? -7.102 17.531 10.125 1 88.5 286 GLY B CA 1
ATOM 5450 C C . GLY B 1 286 ? -8.398 18.312 10.281 1 88.5 286 GLY B C 1
ATOM 5451 O O . GLY B 1 286 ? -9.391 17.766 10.781 1 88.5 286 GLY B O 1
ATOM 5452 N N . PHE B 1 287 ? -8.461 19.578 9.93 1 92.94 287 PHE B N 1
ATOM 5453 C CA . PHE B 1 287 ? -9.711 20.328 9.945 1 92.94 287 PHE B CA 1
ATOM 5454 C C . PHE B 1 287 ? -10.633 19.859 8.828 1 92.94 287 PHE B C 1
ATOM 5456 O O . PHE B 1 287 ? -10.172 19.516 7.738 1 92.94 287 PHE B O 1
ATOM 5463 N N . GLN B 1 288 ? -11.867 19.812 9.172 1 94.25 288 GLN B N 1
ATOM 5464 C CA . GLN B 1 288 ? -12.812 19.5 8.102 1 94.25 288 GLN B CA 1
ATOM 5465 C C . GLN B 1 288 ? -13.93 20.547 8.039 1 94.25 288 GLN B C 1
ATOM 5467 O O . GLN B 1 288 ? -14.461 20.953 9.07 1 94.25 288 GLN B O 1
ATOM 5472 N N . SER B 1 289 ? -14.156 21 6.918 1 94.5 289 SER B N 1
ATOM 5473 C CA . SER B 1 289 ? -15.258 21.922 6.699 1 94.5 289 SER B CA 1
ATOM 5474 C C . SER B 1 289 ? -16.469 21.219 6.09 1 94.5 289 SER B C 1
ATOM 5476 O O . SER B 1 289 ? -17.516 21.828 5.918 1 94.5 289 SER B O 1
ATOM 5478 N N . VAL B 1 290 ? -16.25 20.016 5.723 1 94.25 290 VAL B N 1
ATOM 5479 C CA . VAL B 1 290 ? -17.312 19.109 5.258 1 94.25 290 VAL B CA 1
ATOM 5480 C C . VAL B 1 290 ? -17.141 17.75 5.91 1 94.25 290 VAL B C 1
ATOM 5482 O O . VAL B 1 290 ? -16.047 17.359 6.305 1 94.25 290 VAL B O 1
ATOM 5485 N N . ASP B 1 291 ? -18.297 17.078 6.012 1 93.94 291 ASP B N 1
ATOM 5486 C CA . ASP B 1 291 ? -18.266 15.781 6.664 1 93.94 291 ASP B CA 1
ATOM 5487 C C . ASP B 1 291 ? -17.672 14.711 5.746 1 93.94 291 ASP B C 1
ATOM 5489 O O . ASP B 1 291 ? -18.266 14.367 4.723 1 93.94 291 ASP B O 1
ATOM 5493 N N . PHE B 1 292 ? -16.562 14.133 6.148 1 93.56 292 PHE B N 1
ATOM 5494 C CA . PHE B 1 292 ? -15.883 13.125 5.34 1 93.56 292 PHE B CA 1
ATOM 5495 C C . PHE B 1 292 ? -16.641 11.805 5.367 1 93.56 292 PHE B C 1
ATOM 5497 O O . PHE B 1 292 ? -16.422 10.938 4.527 1 93.56 292 PHE B O 1
ATOM 5504 N N . GLY B 1 293 ? -17.5 11.617 6.363 1 92.56 293 GLY B N 1
ATOM 5505 C CA . GLY B 1 293 ? -18.359 10.438 6.398 1 92.56 293 GLY B CA 1
ATOM 5506 C C . GLY B 1 293 ? -19.312 10.359 5.23 1 92.56 293 GLY B C 1
ATOM 5507 O O . GLY B 1 293 ? -19.828 9.289 4.91 1 92.56 293 GLY B O 1
ATOM 5508 N N . GLU B 1 294 ? -19.5 11.492 4.582 1 92.12 294 GLU B N 1
ATOM 5509 C CA . GLU B 1 294 ? -20.453 11.555 3.48 1 92.12 294 GLU B CA 1
ATOM 5510 C C . GLU B 1 294 ? -19.75 11.57 2.131 1 92.12 294 GLU B C 1
ATOM 5512 O O . GLU B 1 294 ? -20.391 11.57 1.081 1 92.12 294 GLU B O 1
ATOM 5517 N N . MET B 1 295 ? -18.5 11.531 2.168 1 93.31 295 MET B N 1
ATOM 5518 C CA . MET B 1 295 ? -17.734 11.617 0.93 1 93.31 295 MET B CA 1
ATOM 5519 C C . MET B 1 295 ? -17.797 10.297 0.166 1 93.31 295 MET B C 1
ATOM 5521 O O . MET B 1 295 ? -17.984 9.234 0.763 1 93.31 295 MET B O 1
ATOM 5525 N N . SER B 1 296 ? -17.641 10.375 -1.124 1 91.75 296 SER B N 1
ATOM 5526 C CA . SER B 1 296 ? -17.609 9.188 -1.969 1 91.75 296 SER B CA 1
ATOM 5527 C C . SER B 1 296 ? -16.375 8.344 -1.69 1 91.75 296 SER B C 1
ATOM 5529 O O . SER B 1 296 ? -15.336 8.867 -1.266 1 91.75 296 SER B O 1
ATOM 5531 N N . PRO B 1 297 ? -16.484 7.039 -1.927 1 88.81 297 PRO B N 1
ATOM 5532 C CA . PRO B 1 297 ? -15.352 6.152 -1.688 1 88.81 297 PRO B CA 1
ATOM 5533 C C . PRO B 1 297 ? -14.117 6.539 -2.5 1 88.81 297 PRO B C 1
ATOM 5535 O O . PRO B 1 297 ? -12.992 6.422 -2.012 1 88.81 297 PRO B O 1
ATOM 5538 N N . ASN B 1 298 ? -14.352 7.016 -3.682 1 88.69 298 ASN B N 1
ATOM 5539 C CA . ASN B 1 298 ? -13.234 7.441 -4.512 1 88.69 298 ASN B CA 1
ATOM 5540 C C . ASN B 1 298 ? -12.531 8.656 -3.922 1 88.69 298 ASN B C 1
ATOM 5542 O O . ASN B 1 298 ? -11.305 8.766 -3.996 1 88.69 298 ASN B O 1
ATOM 5546 N N . THR B 1 299 ? -13.328 9.562 -3.436 1 93.44 299 THR B N 1
ATOM 5547 C CA . THR B 1 299 ? -12.758 10.742 -2.795 1 93.44 299 THR B CA 1
ATOM 5548 C C . THR B 1 299 ? -11.969 10.344 -1.544 1 93.44 299 THR B C 1
ATOM 5550 O O . THR B 1 299 ? -10.891 10.883 -1.289 1 93.44 299 THR B O 1
ATOM 5553 N N . LEU B 1 300 ? -12.539 9.383 -0.759 1 94.31 300 LEU B N 1
ATOM 5554 C CA . LEU B 1 300 ? -11.836 8.914 0.433 1 94.31 300 LEU B CA 1
ATOM 5555 C C . LEU B 1 300 ? -10.492 8.297 0.068 1 94.31 300 LEU B C 1
ATOM 5557 O O . LEU B 1 300 ? -9.484 8.555 0.737 1 94.31 300 LEU B O 1
ATOM 5561 N N . MET B 1 301 ? -10.445 7.566 -0.958 1 91.88 301 MET B N 1
ATOM 5562 C CA . MET B 1 301 ? -9.195 6.961 -1.396 1 91.88 301 MET B CA 1
ATOM 5563 C C . MET B 1 301 ? -8.203 8.023 -1.855 1 91.88 301 MET B C 1
ATOM 5565 O O . MET B 1 301 ? -7.023 7.973 -1.507 1 91.88 301 MET B O 1
ATOM 5569 N N . GLY B 1 302 ? -8.727 8.93 -2.744 1 93.25 302 GLY B N 1
ATOM 5570 C CA . GLY B 1 302 ? -7.863 10.023 -3.164 1 93.25 302 GLY B CA 1
ATOM 5571 C C . GLY B 1 302 ? -7.305 10.82 -2.002 1 93.25 302 GLY B C 1
ATOM 5572 O O . GLY B 1 302 ? -6.141 11.227 -2.023 1 93.25 302 GLY B O 1
ATOM 5573 N N . THR B 1 303 ? -8.133 11.055 -1.033 1 95.81 303 THR B N 1
ATOM 5574 C CA . THR B 1 303 ? -7.711 11.773 0.159 1 95.81 303 THR B CA 1
ATOM 5575 C C . THR B 1 303 ? -6.656 10.984 0.926 1 95.81 303 THR B C 1
ATOM 5577 O O . THR B 1 303 ? -5.723 11.562 1.484 1 95.81 303 THR B O 1
ATOM 5580 N N . ASP B 1 304 ? -6.789 9.641 0.97 1 95.19 304 ASP B N 1
ATOM 5581 C CA . ASP B 1 304 ? -5.785 8.781 1.598 1 95.19 304 ASP B CA 1
ATOM 5582 C C . ASP B 1 304 ? -4.414 8.992 0.961 1 95.19 304 ASP B C 1
ATOM 5584 O O . ASP B 1 304 ? -3.408 9.094 1.665 1 95.19 304 ASP B O 1
ATOM 5588 N N . ILE B 1 305 ? -4.395 9.062 -0.306 1 93.12 305 ILE B N 1
ATOM 5589 C CA . ILE B 1 305 ? -3.145 9.234 -1.037 1 93.12 305 ILE B CA 1
ATOM 5590 C C . ILE B 1 305 ? -2.543 10.602 -0.719 1 93.12 305 ILE B C 1
ATOM 5592 O O . ILE B 1 305 ? -1.343 10.711 -0.458 1 93.12 305 ILE B O 1
ATOM 5596 N N . LEU B 1 306 ? -3.367 11.594 -0.723 1 95.06 306 LEU B N 1
ATOM 5597 C CA . LEU B 1 306 ? -2.898 12.938 -0.422 1 95.06 306 LEU B CA 1
ATOM 5598 C C . LEU B 1 306 ? -2.363 13.023 1.004 1 95.06 306 LEU B C 1
ATOM 5600 O O . LEU B 1 306 ? -1.348 13.68 1.252 1 95.06 306 LEU B O 1
ATOM 5604 N N . MET B 1 307 ? -3.08 12.336 1.926 1 95.75 307 MET B N 1
ATOM 5605 C CA . MET B 1 307 ? -2.65 12.359 3.32 1 95.75 307 MET B CA 1
ATOM 5606 C C . MET B 1 307 ? -1.321 11.633 3.492 1 95.75 307 MET B C 1
ATOM 5608 O O . MET B 1 307 ? -0.497 12.023 4.32 1 95.75 307 MET B O 1
ATOM 5612 N N . PHE B 1 308 ? -1.158 10.633 2.752 1 94.25 308 PHE B N 1
ATOM 5613 C CA . PHE B 1 308 ? 0.061 9.836 2.857 1 94.25 308 PHE B CA 1
ATOM 5614 C C . PHE B 1 308 ? 1.283 10.672 2.496 1 94.25 308 PHE B C 1
ATOM 5616 O O . PHE B 1 308 ? 2.357 10.492 3.072 1 94.25 308 PHE B O 1
ATOM 5623 N N . ILE B 1 309 ? 1.105 11.586 1.512 1 92.5 309 ILE B N 1
ATOM 5624 C CA . ILE B 1 309 ? 2.168 12.508 1.114 1 92.5 309 ILE B CA 1
ATOM 5625 C C . ILE B 1 309 ? 2.178 13.719 2.043 1 92.5 309 ILE B C 1
ATOM 5627 O O . ILE B 1 309 ? 1.257 14.539 2.016 1 92.5 309 ILE B O 1
ATOM 5631 N N . GLY B 1 310 ? 3.088 13.867 2.814 1 89.25 310 GLY B N 1
ATOM 5632 C CA . GLY B 1 310 ? 3.119 14.898 3.836 1 89.25 310 GLY B CA 1
ATOM 5633 C C . GLY B 1 310 ? 3.664 16.219 3.33 1 89.25 310 GLY B C 1
ATOM 5634 O O . GLY B 1 310 ? 3.594 16.516 2.133 1 89.25 310 GLY B O 1
ATOM 5635 N N . GLY B 1 311 ? 3.99 17.109 4.223 1 88.62 311 GLY B N 1
ATOM 5636 C CA . GLY B 1 311 ? 4.488 18.438 3.898 1 88.62 311 GLY B CA 1
ATOM 5637 C C . GLY B 1 311 ? 6 18.5 3.789 1 88.62 311 GLY B C 1
ATOM 5638 O O . GLY B 1 311 ? 6.637 17.531 3.365 1 88.62 311 GLY B O 1
ATOM 5639 N N . GLY B 1 312 ? 6.469 19.625 3.963 1 86.06 312 GLY B N 1
ATOM 5640 C CA . GLY B 1 312 ? 7.895 19.859 3.818 1 86.06 312 GLY B CA 1
ATOM 5641 C C . GLY B 1 312 ? 8.703 19.375 5 1 86.06 312 GLY B C 1
ATOM 5642 O O . GLY B 1 312 ? 8.18 19.234 6.105 1 86.06 312 GLY B O 1
ATOM 5643 N N . SER B 1 313 ? 9.961 19.156 4.684 1 79.38 313 SER B N 1
ATOM 5644 C CA . SER B 1 313 ? 10.875 18.75 5.75 1 79.38 313 SER B CA 1
ATOM 5645 C C . SER B 1 313 ? 11.117 19.891 6.734 1 79.38 313 SER B C 1
ATOM 5647 O O . SER B 1 313 ? 11.242 21.047 6.332 1 79.38 313 SER B O 1
ATOM 5649 N N . GLY B 1 314 ? 11.094 19.594 8.016 1 77.06 314 GLY B N 1
ATOM 5650 C CA . GLY B 1 314 ? 11.305 20.625 9.031 1 77.06 314 GLY B CA 1
ATOM 5651 C C . GLY B 1 314 ? 10.055 21.406 9.359 1 77.06 314 GLY B C 1
ATOM 5652 O O . GLY B 1 314 ? 10.109 22.391 10.094 1 77.06 314 GLY B O 1
ATOM 5653 N N . GLY B 1 315 ? 9.039 20.984 8.734 1 79.31 315 GLY B N 1
ATOM 5654 C CA . GLY B 1 315 ? 7.746 21.578 9.062 1 79.31 315 GLY B CA 1
ATOM 5655 C C . GLY B 1 315 ? 6.965 20.766 10.078 1 79.31 315 GLY B C 1
ATOM 5656 O O . GLY B 1 315 ? 7.449 19.75 10.578 1 79.31 315 GLY B O 1
ATOM 5657 N N . THR B 1 316 ? 5.84 21.281 10.375 1 81.06 316 THR B N 1
ATOM 5658 C CA . THR B 1 316 ? 5.016 20.641 11.391 1 81.06 316 THR B CA 1
ATOM 5659 C C . THR B 1 316 ? 4.109 19.578 10.758 1 81.06 316 THR B C 1
ATOM 5661 O O . THR B 1 316 ? 3.359 18.906 11.461 1 81.06 316 THR B O 1
ATOM 5664 N N . ALA B 1 317 ? 4.191 19.516 9.477 1 82.88 317 ALA B N 1
ATOM 5665 C CA . ALA B 1 317 ? 3.357 18.531 8.789 1 82.88 317 ALA B CA 1
ATOM 5666 C C . ALA B 1 317 ? 3.922 17.125 8.953 1 82.88 317 ALA B C 1
ATOM 5668 O O . ALA B 1 317 ? 5.133 16.953 9.102 1 82.88 317 ALA B O 1
ATOM 5669 N N . GLY B 1 318 ? 3.031 16.188 9.008 1 84.56 318 GLY B N 1
ATOM 5670 C CA . GLY B 1 318 ? 3.41 14.797 9.125 1 84.56 318 GLY B CA 1
ATOM 5671 C C . GLY B 1 318 ? 3.359 14.047 7.805 1 84.56 318 GLY B C 1
ATOM 5672 O O . GLY B 1 318 ? 3.58 14.641 6.742 1 84.56 318 GLY B O 1
ATOM 5673 N N . GLY B 1 319 ? 3.271 12.688 7.914 1 84.62 319 GLY B N 1
ATOM 5674 C CA . GLY B 1 319 ? 3.252 11.852 6.723 1 84.62 319 GLY B CA 1
ATOM 5675 C C . GLY B 1 319 ? 4.621 11.672 6.098 1 84.62 319 GLY B C 1
ATOM 5676 O O . GLY B 1 319 ? 5.629 12.109 6.66 1 84.62 319 GLY B O 1
ATOM 5677 N N . LEU B 1 320 ? 4.613 11.023 4.977 1 87.81 320 LEU B N 1
ATOM 5678 C CA . LEU B 1 320 ? 5.84 10.93 4.191 1 87.81 320 LEU B CA 1
ATOM 5679 C C . LEU B 1 320 ? 6.18 12.273 3.551 1 87.81 320 LEU B C 1
ATOM 5681 O O . LEU B 1 320 ? 5.414 12.781 2.727 1 87.81 320 LEU B O 1
ATOM 5685 N N . LYS B 1 321 ? 7.207 12.805 3.947 1 87.75 321 LYS B N 1
ATOM 5686 C CA . LYS B 1 321 ? 7.539 14.148 3.484 1 87.75 321 LYS B CA 1
ATOM 5687 C C . LYS B 1 321 ? 7.527 14.219 1.961 1 87.75 321 LYS B C 1
ATOM 5689 O O . LYS B 1 321 ? 7.879 13.258 1.283 1 87.75 321 LYS B O 1
ATOM 5694 N N . ILE B 1 322 ? 7.195 15.352 1.535 1 89.06 322 ILE B N 1
ATOM 5695 C CA . ILE B 1 322 ? 7.008 15.57 0.105 1 89.06 322 ILE B CA 1
ATOM 5696 C C . ILE B 1 322 ? 8.32 15.32 -0.632 1 89.06 322 ILE B C 1
ATOM 5698 O O . ILE B 1 322 ? 8.32 14.805 -1.753 1 89.06 322 ILE B O 1
ATOM 5702 N N . THR B 1 323 ? 9.445 15.656 -0.083 1 84.06 323 THR B N 1
ATOM 5703 C CA . THR B 1 323 ? 10.742 15.43 -0.706 1 84.06 323 THR B CA 1
ATOM 5704 C C . THR B 1 323 ? 11.031 13.938 -0.839 1 84.06 323 THR B C 1
ATOM 5706 O O . THR B 1 323 ? 11.562 13.492 -1.86 1 84.06 323 THR B O 1
ATOM 5709 N N . THR B 1 324 ? 10.68 13.258 0.201 1 83.5 324 THR B N 1
ATOM 5710 C CA . THR B 1 324 ? 10.859 11.805 0.169 1 83.5 324 THR B CA 1
ATOM 5711 C C . THR B 1 324 ? 10.023 11.188 -0.945 1 83.5 324 THR B C 1
ATOM 5713 O O . THR B 1 324 ? 10.516 10.344 -1.702 1 83.5 324 THR B O 1
ATOM 5716 N N . PHE B 1 325 ? 8.852 11.578 -0.998 1 87.88 325 PHE B N 1
ATOM 5717 C CA . PHE B 1 325 ? 7.949 11.039 -2.006 1 87.88 325 PHE B CA 1
ATOM 5718 C C . PHE B 1 325 ? 8.477 11.312 -3.408 1 87.88 325 PHE B C 1
ATOM 5720 O O . PHE B 1 325 ? 8.492 10.414 -4.254 1 87.88 325 PHE B O 1
ATOM 5727 N N . PHE B 1 326 ? 8.906 12.469 -3.658 1 84.06 326 PHE B N 1
ATOM 5728 C CA . PHE B 1 326 ? 9.328 12.828 -5.008 1 84.06 326 PHE B CA 1
ATOM 5729 C C . PHE B 1 326 ? 10.672 12.195 -5.344 1 84.06 326 PHE B C 1
ATOM 5731 O O . PHE B 1 326 ? 10.953 11.898 -6.508 1 84.06 326 PHE B O 1
ATOM 5738 N N . VAL B 1 327 ? 11.484 12 -4.316 1 80.5 327 VAL B N 1
ATOM 5739 C CA . VAL B 1 327 ? 12.734 11.281 -4.543 1 80.5 327 VAL B CA 1
ATOM 5740 C C . VAL B 1 327 ? 12.438 9.844 -4.945 1 80.5 327 VAL B C 1
ATOM 5742 O O . VAL B 1 327 ? 13.047 9.312 -5.875 1 80.5 327 VAL B O 1
ATOM 5745 N N . VAL B 1 328 ? 11.539 9.266 -4.246 1 82.62 328 VAL B N 1
ATOM 5746 C CA . VAL B 1 328 ? 11.141 7.895 -4.566 1 82.62 328 VAL B CA 1
ATOM 5747 C C . VAL B 1 328 ? 10.547 7.844 -5.973 1 82.62 328 VAL B C 1
ATOM 5749 O O . VAL B 1 328 ? 10.875 6.949 -6.758 1 82.62 328 VAL B O 1
ATOM 5752 N N . LEU B 1 329 ? 9.734 8.766 -6.293 1 84.44 329 LEU B N 1
ATOM 5753 C CA . LEU B 1 329 ? 9.109 8.828 -7.609 1 84.44 329 LEU B CA 1
ATOM 5754 C C . LEU B 1 329 ? 10.156 9.008 -8.695 1 84.44 329 LEU B C 1
ATOM 5756 O O . LEU B 1 329 ? 10.078 8.383 -9.758 1 84.44 329 LEU B O 1
ATOM 5760 N N . ALA B 1 330 ? 11.102 9.859 -8.422 1 81.5 330 ALA B N 1
ATOM 5761 C CA . ALA B 1 330 ? 12.18 10.094 -9.383 1 81.5 330 ALA B CA 1
ATOM 5762 C C . ALA B 1 330 ? 13.016 8.828 -9.586 1 81.5 330 ALA B C 1
ATOM 5764 O O . ALA B 1 330 ? 13.453 8.539 -10.703 1 81.5 330 ALA B O 1
ATOM 5765 N N . ALA B 1 331 ? 13.219 8.211 -8.5 1 76.12 331 ALA B N 1
ATOM 5766 C CA . ALA B 1 331 ? 13.977 6.969 -8.578 1 76.12 331 ALA B CA 1
ATOM 5767 C C . ALA B 1 331 ? 13.242 5.93 -9.422 1 76.12 331 ALA B C 1
ATOM 5769 O O . ALA B 1 331 ? 13.852 5.223 -10.227 1 76.12 331 ALA B O 1
ATOM 5770 N N . ILE B 1 332 ? 11.984 5.812 -9.25 1 74.69 332 ILE B N 1
ATOM 5771 C CA . ILE B 1 332 ? 11.156 4.879 -10 1 74.69 332 ILE B CA 1
ATOM 5772 C C . ILE B 1 332 ? 11.195 5.234 -11.484 1 74.69 332 ILE B C 1
ATOM 5774 O O . ILE B 1 332 ? 11.391 4.359 -12.336 1 74.69 332 ILE B O 1
ATOM 5778 N N . VAL B 1 333 ? 11.039 6.48 -11.789 1 78.19 333 VAL B N 1
ATOM 5779 C CA . VAL B 1 333 ? 11.016 6.938 -13.18 1 78.19 333 VAL B CA 1
ATOM 5780 C C . VAL B 1 333 ? 12.383 6.695 -13.82 1 78.19 333 VAL B C 1
ATOM 5782 O O . VAL B 1 333 ? 12.461 6.262 -14.977 1 78.19 333 VAL B O 1
ATOM 5785 N N . ALA B 1 334 ? 13.438 7.012 -13.094 1 74.25 334 ALA B N 1
ATOM 5786 C CA . ALA B 1 334 ? 14.781 6.773 -13.594 1 74.25 334 ALA B CA 1
ATOM 5787 C C . ALA B 1 334 ? 15 5.297 -13.914 1 74.25 334 ALA B C 1
ATOM 5789 O O . ALA B 1 334 ? 15.625 4.961 -14.922 1 74.25 334 ALA B O 1
ATOM 5790 N N . GLU B 1 335 ? 14.477 4.555 -13.102 1 66.31 335 GLU B N 1
ATOM 5791 C CA . GLU B 1 335 ? 14.617 3.115 -13.297 1 66.31 335 GLU B CA 1
ATOM 5792 C C . GLU B 1 335 ? 13.836 2.643 -14.516 1 66.31 335 GLU B C 1
ATOM 5794 O O . GLU B 1 335 ? 14.312 1.799 -15.281 1 66.31 335 GLU B O 1
ATOM 5799 N N . ILE B 1 336 ? 12.648 3.094 -14.656 1 66 336 ILE B N 1
ATOM 5800 C CA . ILE B 1 336 ? 11.797 2.736 -15.789 1 66 336 ILE B CA 1
ATOM 5801 C C . ILE B 1 336 ? 12.453 3.189 -17.094 1 66 336 ILE B C 1
ATOM 5803 O O . ILE B 1 336 ? 12.406 2.479 -18.094 1 66 336 ILE B O 1
ATOM 5807 N N . LYS B 1 337 ? 13.094 4.363 -17 1 70 337 LYS B N 1
ATOM 5808 C CA . LYS B 1 337 ? 13.742 4.914 -18.203 1 70 337 LYS B CA 1
ATOM 5809 C C . LYS B 1 337 ? 15.117 4.289 -18.422 1 70 337 LYS B C 1
ATOM 5811 O O . LYS B 1 337 ? 15.711 4.457 -19.484 1 70 337 LYS B O 1
ATOM 5816 N N . GLY B 1 338 ? 15.586 3.539 -17.453 1 63.75 338 GLY B N 1
ATOM 5817 C CA . GLY B 1 338 ? 16.891 2.904 -17.547 1 63.75 338 GLY B CA 1
ATOM 5818 C C . GLY B 1 338 ? 18.047 3.857 -17.281 1 63.75 338 GLY B C 1
ATOM 5819 O O . GLY B 1 338 ? 19.156 3.652 -17.781 1 63.75 338 GLY B O 1
ATOM 5820 N N . ASP B 1 339 ? 17.688 4.973 -16.594 1 69.88 339 ASP B N 1
ATOM 5821 C CA . ASP B 1 339 ? 18.734 5.945 -16.281 1 69.88 339 ASP B CA 1
ATOM 5822 C C . ASP B 1 339 ? 19.594 5.488 -15.109 1 69.88 339 ASP B C 1
ATOM 5824 O O . ASP B 1 339 ? 19.078 4.883 -14.164 1 69.88 339 ASP B O 1
ATOM 5828 N N . LYS B 1 340 ? 20.891 5.742 -15.203 1 64.56 340 LYS B N 1
ATOM 5829 C CA . LYS B 1 340 ? 21.828 5.352 -14.148 1 64.56 340 LYS B CA 1
ATOM 5830 C C . LYS B 1 340 ? 21.688 6.258 -12.93 1 64.56 340 LYS B C 1
ATOM 5832 O O . LYS B 1 340 ? 21.781 5.793 -11.789 1 64.56 340 LYS B O 1
ATOM 5837 N N . ASP B 1 341 ? 21.5 7.496 -13.273 1 74.06 341 ASP B N 1
ATOM 5838 C CA . ASP B 1 341 ? 21.438 8.461 -12.18 1 74.06 341 ASP B CA 1
ATOM 5839 C C . ASP B 1 341 ? 20.031 9.008 -12 1 74.06 341 ASP B C 1
ATOM 5841 O O . ASP B 1 341 ? 19.281 9.164 -12.977 1 74.06 341 ASP B O 1
ATOM 5845 N N . THR B 1 342 ? 19.688 9.047 -10.766 1 76.12 342 THR B N 1
ATOM 5846 C CA . THR B 1 342 ? 18.438 9.719 -10.453 1 76.12 342 THR B CA 1
ATOM 5847 C C . THR B 1 342 ? 18.656 11.227 -10.305 1 76.12 342 THR B C 1
ATOM 5849 O O . THR B 1 342 ? 19.5 11.664 -9.531 1 76.12 342 THR B O 1
ATOM 5852 N N . VAL B 1 343 ? 18.078 11.953 -11.195 1 75.31 343 VAL B N 1
ATOM 5853 C CA . VAL B 1 343 ? 18.25 13.398 -11.18 1 75.31 343 VAL B CA 1
ATOM 5854 C C . VAL B 1 343 ? 16.938 14.07 -10.766 1 75.31 343 VAL B C 1
ATOM 5856 O O . VAL B 1 343 ? 15.867 13.727 -11.281 1 75.31 343 VAL B O 1
ATOM 5859 N N . VAL B 1 344 ? 17.016 14.836 -9.773 1 72.44 344 VAL B N 1
ATOM 5860 C CA . VAL B 1 344 ? 15.883 15.641 -9.336 1 72.44 344 VAL B CA 1
ATOM 5861 C C . VAL B 1 344 ? 16.234 17.125 -9.406 1 72.44 344 VAL B C 1
ATOM 5863 O O . VAL B 1 344 ? 17.219 17.562 -8.789 1 72.44 344 VAL B O 1
ATOM 5866 N N . GLY B 1 345 ? 15.367 17.984 -10.141 1 67.06 345 GLY B N 1
ATOM 5867 C CA . GLY B 1 345 ? 15.641 19.391 -10.281 1 67.06 345 GLY B CA 1
ATOM 5868 C C . GLY B 1 345 ? 17 19.688 -10.883 1 67.06 345 GLY B C 1
ATOM 5869 O O . GLY B 1 345 ? 17.688 20.625 -10.461 1 67.06 345 GLY B O 1
ATOM 5870 N N . GLY B 1 346 ? 17.516 18.781 -11.68 1 66.19 346 GLY B N 1
ATOM 5871 C CA . GLY B 1 346 ? 18.781 18.984 -12.367 1 66.19 346 GLY B CA 1
ATOM 5872 C C . GLY B 1 346 ? 19.984 18.5 -11.57 1 66.19 346 GLY B C 1
ATOM 5873 O O . GLY B 1 346 ? 21.125 18.688 -11.984 1 66.19 346 GLY B O 1
ATOM 5874 N N . ARG B 1 347 ? 19.734 17.938 -10.398 1 74.25 347 ARG B N 1
ATOM 5875 C CA . ARG B 1 347 ? 20.844 17.453 -9.578 1 74.25 347 ARG B CA 1
ATOM 5876 C C . ARG B 1 347 ? 20.719 15.961 -9.32 1 74.25 347 ARG B C 1
ATOM 5878 O O . ARG B 1 347 ? 19.609 15.43 -9.203 1 74.25 347 ARG B O 1
ATOM 5885 N N . ARG B 1 348 ? 21.875 15.383 -9.211 1 79.38 348 ARG B N 1
ATOM 5886 C CA . ARG B 1 348 ? 21.906 13.945 -8.961 1 79.38 348 ARG B CA 1
ATOM 5887 C C . ARG B 1 348 ? 21.641 13.641 -7.488 1 79.38 348 ARG B C 1
ATOM 5889 O O . ARG B 1 348 ? 22.141 14.336 -6.605 1 79.38 348 ARG B O 1
ATOM 5896 N N . VAL B 1 349 ? 20.797 12.695 -7.254 1 76.31 349 VAL B N 1
ATOM 5897 C CA . VAL B 1 349 ? 20.5 12.266 -5.891 1 76.31 349 VAL B CA 1
ATOM 5898 C C . VAL B 1 349 ? 21.359 11.07 -5.512 1 76.31 349 VAL B C 1
ATOM 5900 O O . VAL B 1 349 ? 21.484 10.117 -6.285 1 76.31 349 VAL B O 1
ATOM 5903 N N . ASP B 1 350 ? 21.875 11.188 -4.387 1 73.75 350 ASP B N 1
ATOM 5904 C CA . ASP B 1 350 ? 22.75 10.125 -3.898 1 73.75 350 ASP B CA 1
ATOM 5905 C C . ASP B 1 350 ? 21.984 8.828 -3.674 1 73.75 350 ASP B C 1
ATOM 5907 O O . ASP B 1 350 ? 20.828 8.859 -3.23 1 73.75 350 ASP B O 1
ATOM 5911 N N . HIS B 1 351 ? 22.656 7.766 -3.945 1 70.31 351 HIS B N 1
ATOM 5912 C CA . HIS B 1 351 ? 22.062 6.445 -3.801 1 70.31 351 HIS B CA 1
ATOM 5913 C C . HIS B 1 351 ? 21.656 6.172 -2.352 1 70.31 351 HIS B C 1
ATOM 5915 O O . HIS B 1 351 ? 20.688 5.473 -2.09 1 70.31 351 HIS B O 1
ATOM 5921 N N . THR B 1 352 ? 22.359 6.789 -1.496 1 70.5 352 THR B N 1
ATOM 5922 C CA . THR B 1 352 ? 22.062 6.602 -0.079 1 70.5 352 THR B CA 1
ATOM 5923 C C . THR B 1 352 ? 20.719 7.238 0.285 1 70.5 352 THR B C 1
ATOM 5925 O O . THR B 1 352 ? 19.953 6.668 1.052 1 70.5 352 THR B O 1
ATOM 5928 N N . VAL B 1 353 ? 20.484 8.328 -0.317 1 73.31 353 VAL B N 1
ATOM 5929 C CA . VAL B 1 353 ? 19.25 9.047 -0.056 1 73.31 353 VAL B CA 1
ATOM 5930 C C . VAL B 1 353 ? 18.062 8.281 -0.649 1 73.31 353 VAL B C 1
ATOM 5932 O O . VAL B 1 353 ? 17 8.203 -0.035 1 73.31 353 VAL B O 1
ATOM 5935 N N . ILE B 1 354 ? 18.328 7.711 -1.72 1 77 354 ILE B N 1
ATOM 5936 C CA . ILE B 1 354 ? 17.281 6.941 -2.389 1 77 354 ILE B CA 1
ATOM 5937 C C . ILE B 1 354 ? 16.938 5.711 -1.555 1 77 354 ILE B C 1
ATOM 5939 O O . ILE B 1 354 ? 15.758 5.422 -1.325 1 77 354 ILE B O 1
ATOM 5943 N N . ARG B 1 355 ? 17.875 5.078 -1.101 1 73.81 355 ARG B N 1
ATOM 5944 C CA . ARG B 1 355 ? 17.656 3.883 -0.292 1 73.81 355 ARG B CA 1
ATOM 5945 C C . ARG B 1 355 ? 16.922 4.215 0.995 1 73.81 355 ARG B C 1
ATOM 5947 O O . ARG B 1 355 ? 16.016 3.479 1.405 1 73.81 355 ARG B O 1
ATOM 5954 N N . GLN B 1 356 ? 17.297 5.289 1.529 1 76.25 356 GLN B N 1
ATOM 5955 C CA . GLN B 1 356 ? 16.641 5.723 2.762 1 76.25 356 GLN B CA 1
ATOM 5956 C C . GLN B 1 356 ? 15.172 6.055 2.52 1 76.25 356 GLN B C 1
ATOM 5958 O O . GLN B 1 356 ? 14.305 5.66 3.305 1 76.25 356 GLN B O 1
ATOM 5963 N N . ALA B 1 357 ? 15.008 6.723 1.463 1 80.81 357 ALA B N 1
ATOM 5964 C CA . ALA B 1 357 ? 13.641 7.109 1.121 1 80.81 357 ALA B CA 1
ATOM 5965 C C . ALA B 1 357 ? 12.766 5.879 0.865 1 80.81 357 ALA B C 1
ATOM 5967 O O . ALA B 1 357 ? 11.625 5.816 1.319 1 80.81 357 ALA B O 1
ATOM 5968 N N . LEU B 1 358 ? 13.344 4.934 0.271 1 80.19 358 LEU B N 1
ATOM 5969 C CA . LEU B 1 358 ? 12.617 3.711 -0.052 1 80.19 358 LEU B CA 1
ATOM 5970 C C . LEU B 1 358 ? 12.328 2.898 1.206 1 80.19 358 LEU B C 1
ATOM 5972 O O . LEU B 1 358 ? 11.25 2.316 1.344 1 80.19 358 LEU B O 1
ATOM 5976 N N . THR B 1 359 ? 13.234 2.916 2.061 1 79.06 359 THR B N 1
ATOM 5977 C CA . THR B 1 359 ? 13.062 2.166 3.301 1 79.06 359 THR B CA 1
ATOM 5978 C C . THR B 1 359 ? 11.961 2.777 4.156 1 79.06 359 THR B C 1
ATOM 5980 O O . THR B 1 359 ? 11.109 2.061 4.688 1 79.06 359 THR B O 1
ATOM 5983 N N . VAL B 1 360 ? 12.055 4.062 4.215 1 83.06 360 VAL B N 1
ATOM 5984 C CA . VAL B 1 360 ? 11.031 4.754 4.996 1 83.06 360 VAL B CA 1
ATOM 5985 C C . VAL B 1 360 ? 9.656 4.469 4.406 1 83.06 360 VAL B C 1
ATOM 5987 O O . VAL B 1 360 ? 8.703 4.199 5.141 1 83.06 360 VAL B O 1
ATOM 5990 N N . GLY B 1 361 ? 9.578 4.516 3.137 1 86.06 361 GLY B N 1
ATOM 5991 C CA . GLY B 1 361 ? 8.328 4.203 2.461 1 86.06 361 GLY B CA 1
ATOM 5992 C C . GLY B 1 361 ? 7.855 2.781 2.699 1 86.06 361 GLY B C 1
ATOM 5993 O O . GLY B 1 361 ? 6.672 2.547 2.949 1 86.06 361 GLY B O 1
ATOM 5994 N N . ALA B 1 362 ? 8.766 1.888 2.656 1 84.69 362 ALA B N 1
ATOM 5995 C CA . ALA B 1 362 ? 8.43 0.477 2.834 1 84.69 362 ALA B CA 1
ATOM 5996 C C . ALA B 1 362 ? 7.941 0.204 4.254 1 84.69 362 ALA B C 1
ATOM 5998 O O . ALA B 1 362 ? 6.965 -0.525 4.449 1 84.69 362 ALA B O 1
ATOM 5999 N N . VAL B 1 363 ? 8.562 0.81 5.199 1 84.62 363 VAL B N 1
ATOM 6000 C CA . VAL B 1 363 ? 8.164 0.638 6.594 1 84.62 363 VAL B CA 1
ATOM 6001 C C . VAL B 1 363 ? 6.77 1.229 6.809 1 84.62 363 VAL B C 1
ATOM 6003 O O . VAL B 1 363 ? 5.93 0.625 7.477 1 84.62 363 VAL B O 1
ATOM 6006 N N . ALA B 1 364 ? 6.598 2.359 6.238 1 90.25 364 ALA B N 1
ATOM 6007 C CA . ALA B 1 364 ? 5.305 3.023 6.371 1 90.25 364 ALA B CA 1
ATOM 6008 C C . ALA B 1 364 ? 4.18 2.146 5.832 1 90.25 364 ALA B C 1
ATOM 6010 O O . ALA B 1 364 ? 3.184 1.91 6.52 1 90.25 364 ALA B O 1
ATOM 6011 N N . VAL B 1 365 ? 4.367 1.614 4.656 1 89.25 365 VAL B N 1
ATOM 6012 C CA . VAL B 1 365 ? 3.346 0.785 4.027 1 89.25 365 VAL B CA 1
ATOM 6013 C C . VAL B 1 365 ? 3.129 -0.483 4.848 1 89.25 365 VAL B C 1
ATOM 6015 O O . VAL B 1 365 ? 1.99 -0.915 5.047 1 89.25 365 VAL B O 1
ATOM 6018 N N . GLY B 1 366 ? 4.195 -1.065 5.324 1 87.38 366 GLY B N 1
ATOM 6019 C CA . GLY B 1 366 ? 4.102 -2.27 6.133 1 87.38 366 GLY B CA 1
ATOM 6020 C C . GLY B 1 366 ? 3.324 -2.064 7.422 1 87.38 366 GLY B C 1
ATOM 6021 O O . GLY B 1 366 ? 2.428 -2.846 7.742 1 87.38 366 GLY B O 1
ATOM 6022 N N . VAL B 1 367 ? 3.625 -1.031 8.125 1 90.12 367 VAL B N 1
ATOM 6023 C CA . VAL B 1 367 ? 2.979 -0.756 9.398 1 90.12 367 VAL B CA 1
ATOM 6024 C C . VAL B 1 367 ? 1.509 -0.408 9.172 1 90.12 367 VAL B C 1
ATOM 6026 O O . VAL B 1 367 ? 0.634 -0.877 9.906 1 90.12 367 VAL B O 1
ATOM 6029 N N . ILE B 1 368 ? 1.255 0.393 8.188 1 94 368 ILE B N 1
ATOM 6030 C CA . ILE B 1 368 ? -0.111 0.797 7.871 1 94 368 ILE B CA 1
ATOM 6031 C C . ILE B 1 368 ? -0.949 -0.435 7.535 1 94 368 ILE B C 1
ATOM 6033 O O . ILE B 1 368 ? -2.055 -0.601 8.055 1 94 368 ILE B O 1
ATOM 6037 N N . THR B 1 369 ? -0.418 -1.322 6.703 1 90.06 369 THR B N 1
ATOM 6038 C CA . THR B 1 369 ? -1.132 -2.531 6.312 1 90.06 369 THR B CA 1
ATOM 6039 C C . THR B 1 369 ? -1.402 -3.418 7.523 1 90.06 369 THR B C 1
ATOM 6041 O O . THR B 1 369 ? -2.506 -3.945 7.68 1 90.06 369 THR B O 1
ATOM 6044 N N . PHE B 1 370 ? -0.476 -3.535 8.359 1 89.69 370 PHE B N 1
ATOM 6045 C CA . PHE B 1 370 ? -0.614 -4.355 9.555 1 89.69 370 PHE B CA 1
ATOM 6046 C C . PHE B 1 370 ? -1.703 -3.807 10.469 1 89.69 370 PHE B C 1
ATOM 6048 O O . PHE B 1 370 ? -2.559 -4.555 10.945 1 89.69 370 PHE B O 1
ATOM 6055 N N . VAL B 1 371 ? -1.67 -2.523 10.703 1 95.38 371 VAL B N 1
ATOM 6056 C CA . VAL B 1 371 ? -2.631 -1.913 11.617 1 95.38 371 VAL B CA 1
ATOM 6057 C C . VAL B 1 371 ? -4.027 -1.96 11 1 95.38 371 VAL B C 1
ATOM 6059 O O . VAL B 1 371 ? -5.02 -2.145 11.711 1 95.38 371 VAL B O 1
ATOM 6062 N N . ILE B 1 372 ? -4.121 -1.768 9.672 1 94.62 372 ILE B N 1
ATOM 6063 C CA . ILE B 1 372 ? -5.406 -1.906 9 1 94.62 372 ILE B CA 1
ATOM 6064 C C . ILE B 1 372 ? -5.977 -3.301 9.25 1 94.62 372 ILE B C 1
ATOM 6066 O O . ILE B 1 372 ? -7.152 -3.445 9.594 1 94.62 372 ILE B O 1
ATOM 6070 N N . ALA B 1 373 ? -5.133 -4.309 9.125 1 89.31 373 ALA B N 1
ATOM 6071 C CA . ALA B 1 373 ? -5.574 -5.68 9.359 1 89.31 373 ALA B CA 1
ATOM 6072 C C . ALA B 1 373 ? -6.082 -5.863 10.781 1 89.31 373 ALA B C 1
ATOM 6074 O O . ALA B 1 373 ? -7.121 -6.484 11.008 1 89.31 373 ALA B O 1
ATOM 6075 N N . CYS B 1 374 ? -5.402 -5.328 11.695 1 93.06 374 CYS B N 1
ATOM 6076 C CA . CYS B 1 374 ? -5.797 -5.43 13.094 1 93.06 374 CYS B CA 1
ATOM 6077 C C . CYS B 1 374 ? -7.133 -4.742 13.344 1 93.06 374 CYS B C 1
ATOM 6079 O O . CYS B 1 374 ? -8.039 -5.332 13.93 1 93.06 374 CYS B O 1
ATOM 6081 N N . LEU B 1 375 ? -7.227 -3.502 12.875 1 95.69 375 LEU B N 1
ATOM 6082 C CA . LEU B 1 375 ? -8.438 -2.732 13.141 1 95.69 375 LEU B CA 1
ATOM 6083 C C . LEU B 1 375 ? -9.648 -3.377 12.477 1 95.69 375 LEU B C 1
ATOM 6085 O O . LEU B 1 375 ? -10.758 -3.33 13.008 1 95.69 375 LEU B O 1
ATOM 6089 N N . ARG B 1 376 ? -9.445 -3.926 11.297 1 91.06 376 ARG B N 1
ATOM 6090 C CA . ARG B 1 376 ? -10.547 -4.598 10.617 1 91.06 376 ARG B CA 1
ATOM 6091 C C . ARG B 1 376 ? -11.023 -5.812 11.406 1 91.06 376 ARG B C 1
ATOM 6093 O O . ARG B 1 376 ? -12.211 -6.133 11.414 1 91.06 376 ARG B O 1
ATOM 6100 N N . THR B 1 377 ? -10.141 -6.52 12.031 1 86.94 377 THR B N 1
ATOM 6101 C CA . THR B 1 377 ? -10.461 -7.699 12.836 1 86.94 377 THR B CA 1
ATOM 6102 C C . THR B 1 377 ? -11.211 -7.305 14.102 1 86.94 377 THR B C 1
ATOM 6104 O O . THR B 1 377 ? -12.164 -7.973 14.508 1 86.94 377 THR B O 1
ATOM 6107 N N . PHE B 1 378 ? -10.781 -6.145 14.68 1 91.5 378 PHE B N 1
ATOM 6108 C CA . PHE B 1 378 ? -11.367 -5.707 15.938 1 91.5 378 PHE B CA 1
ATOM 6109 C C . PHE B 1 378 ? -12.711 -5.027 15.703 1 91.5 378 PHE B C 1
ATOM 6111 O O . PHE B 1 378 ? -13.539 -4.945 16.609 1 91.5 378 PHE B O 1
ATOM 6118 N N . ASN B 1 379 ? -12.852 -4.422 14.5 1 91.94 379 ASN B N 1
ATOM 6119 C CA . ASN B 1 379 ? -14.016 -3.602 14.195 1 91.94 379 ASN B CA 1
ATOM 6120 C C . ASN B 1 379 ? -14.68 -4.027 12.883 1 91.94 379 ASN B C 1
ATOM 6122 O O . ASN B 1 379 ? -14.727 -3.252 11.93 1 91.94 379 ASN B O 1
ATOM 6126 N N . SER B 1 380 ? -15.359 -5.141 12.844 1 86.12 3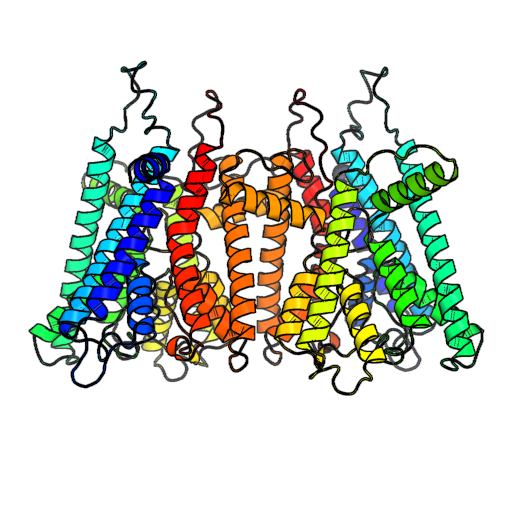80 SER B N 1
ATOM 6127 C CA . SER B 1 380 ? -15.914 -5.734 11.633 1 86.12 380 SER B CA 1
ATOM 6128 C C . SER B 1 380 ? -17.125 -4.957 11.141 1 86.12 380 SER B C 1
ATOM 6130 O O . SER B 1 380 ? -17.547 -5.125 9.992 1 86.12 380 SER B O 1
ATOM 6132 N N . GLN B 1 381 ? -17.594 -4.035 11.914 1 89.69 381 GLN B N 1
ATOM 6133 C CA . GLN B 1 381 ? -18.797 -3.301 11.547 1 89.69 381 GLN B CA 1
ATOM 6134 C C . GLN B 1 381 ? -18.469 -2.156 10.594 1 89.69 381 GLN B C 1
ATOM 6136 O O . GLN B 1 381 ? -19.359 -1.628 9.93 1 89.69 381 GLN B O 1
ATOM 6141 N N . PHE B 1 382 ? -17.266 -1.75 10.57 1 92.19 382 PHE B N 1
ATOM 6142 C CA . PHE B 1 382 ? -16.906 -0.611 9.734 1 92.19 382 PHE B CA 1
ATOM 6143 C C . PHE B 1 382 ? -16.406 -1.077 8.375 1 92.19 382 PHE B C 1
ATOM 6145 O O . PHE B 1 382 ? -15.859 -2.178 8.258 1 92.19 382 PHE B O 1
ATOM 6152 N N . SER B 1 383 ? -16.562 -0.257 7.363 1 90.12 383 SER B N 1
ATOM 6153 C CA . SER B 1 383 ? -16.125 -0.575 6.008 1 90.12 383 SER B CA 1
ATOM 6154 C C . SER B 1 383 ? -14.617 -0.438 5.863 1 90.12 383 SER B C 1
ATOM 6156 O O . SER B 1 383 ? -13.961 0.187 6.699 1 90.12 383 SER B O 1
ATOM 6158 N N . ALA B 1 384 ? -14.07 -1.037 4.82 1 89.75 384 ALA B N 1
ATOM 6159 C CA . ALA B 1 384 ? -12.641 -0.955 4.539 1 89.75 384 ALA B CA 1
ATOM 6160 C C . ALA B 1 384 ? -12.211 0.49 4.301 1 89.75 384 ALA B C 1
ATOM 6162 O O . ALA B 1 384 ? -11.148 0.912 4.766 1 89.75 384 ALA B O 1
ATOM 6163 N N . ASP B 1 385 ? -13.055 1.218 3.639 1 91.69 385 ASP B N 1
ATOM 6164 C CA . ASP B 1 385 ? -12.727 2.607 3.338 1 91.69 385 ASP B CA 1
ATOM 6165 C C . ASP B 1 385 ? -12.586 3.43 4.617 1 91.69 385 ASP B C 1
ATOM 6167 O O . ASP B 1 385 ? -11.672 4.25 4.734 1 91.69 385 ASP B O 1
ATOM 6171 N N . GLN B 1 386 ? -13.484 3.182 5.531 1 94.69 386 GLN B N 1
ATOM 6172 C CA . GLN B 1 386 ? -13.461 3.916 6.789 1 94.69 386 GLN B CA 1
ATOM 6173 C C . GLN B 1 386 ? -12.211 3.578 7.602 1 94.69 386 GLN B C 1
ATOM 6175 O O . GLN B 1 386 ? -11.555 4.469 8.141 1 94.69 386 GLN B O 1
ATOM 6180 N N . ILE B 1 387 ? -11.875 2.332 7.645 1 94.94 387 ILE B N 1
ATOM 6181 C CA . ILE B 1 387 ? -10.727 1.886 8.43 1 94.94 387 ILE B CA 1
ATOM 6182 C C . ILE B 1 387 ? -9.438 2.379 7.777 1 94.94 387 ILE B C 1
ATOM 6184 O O . ILE B 1 387 ? -8.547 2.893 8.461 1 94.94 387 ILE B O 1
ATOM 6188 N N . HIS B 1 388 ? -9.367 2.242 6.426 1 94.94 388 HIS B N 1
ATOM 6189 C CA . HIS B 1 388 ? -8.203 2.768 5.715 1 94.94 388 HIS B CA 1
ATOM 6190 C C . HIS B 1 388 ? -7.996 4.246 6.023 1 94.94 388 HIS B C 1
ATOM 6192 O O . HIS B 1 388 ? -6.871 4.676 6.285 1 94.94 388 HIS B O 1
ATOM 6198 N N . PHE B 1 389 ? -9.062 4.93 6.02 1 96.5 389 PHE B N 1
ATOM 6199 C CA . PHE B 1 389 ? -9.023 6.379 6.184 1 96.5 389 PHE B CA 1
ATOM 6200 C C . PHE B 1 389 ? -8.484 6.754 7.559 1 96.5 389 PHE B C 1
ATOM 6202 O O . PHE B 1 389 ? -7.57 7.574 7.672 1 96.5 389 PHE B O 1
ATOM 6209 N N . GLU B 1 390 ? -8.992 6.113 8.609 1 97.56 390 GLU B N 1
ATOM 6210 C CA . GLU B 1 390 ? -8.586 6.414 9.977 1 97.56 390 GLU B CA 1
ATOM 6211 C C . GLU B 1 390 ? -7.121 6.047 10.211 1 97.56 390 GLU B C 1
ATOM 6213 O O . GLU B 1 390 ? -6.387 6.789 10.867 1 97.56 390 GLU B O 1
ATOM 6218 N N . VAL B 1 391 ? -6.699 4.953 9.672 1 97.62 391 VAL B N 1
ATOM 6219 C CA . VAL B 1 391 ? -5.352 4.445 9.906 1 97.62 391 VAL B CA 1
ATOM 6220 C C . VAL B 1 391 ? -4.336 5.34 9.195 1 97.62 391 VAL B C 1
ATOM 6222 O O . VAL B 1 391 ? -3.328 5.734 9.781 1 97.62 391 VAL B O 1
ATOM 6225 N N . ILE B 1 392 ? -4.594 5.645 7.957 1 96.69 392 ILE B N 1
ATOM 6226 C CA . ILE B 1 392 ? -3.668 6.477 7.195 1 96.69 392 ILE B CA 1
ATOM 6227 C C . ILE B 1 392 ? -3.639 7.887 7.785 1 96.69 392 ILE B C 1
ATOM 6229 O O . ILE B 1 392 ? -2.576 8.508 7.875 1 96.69 392 ILE B O 1
ATOM 6233 N N . SER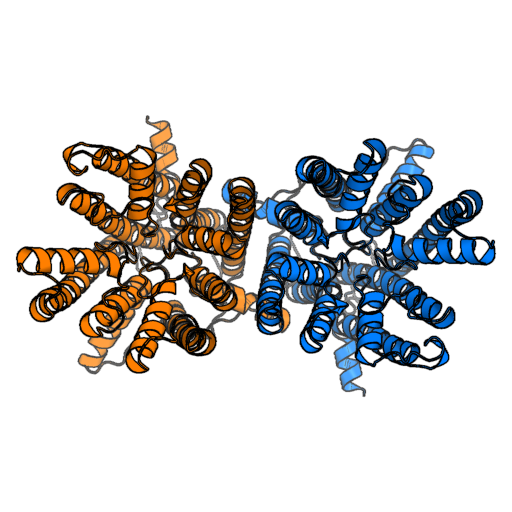 B 1 393 ? -4.789 8.375 8.188 1 97.44 393 SER B N 1
ATOM 6234 C CA . SER B 1 393 ? -4.863 9.68 8.852 1 97.44 393 SER B CA 1
ATOM 6235 C C . SER B 1 393 ? -4.023 9.703 10.125 1 97.44 393 SER B C 1
ATOM 6237 O O . SER B 1 393 ? -3.324 10.68 10.391 1 97.44 393 SER B O 1
ATOM 6239 N N . ALA B 1 394 ? -4.094 8.617 10.883 1 97.38 394 ALA B N 1
ATOM 6240 C CA . ALA B 1 394 ? -3.328 8.523 12.125 1 97.38 394 ALA B CA 1
ATOM 6241 C C . ALA B 1 394 ? -1.831 8.43 11.844 1 97.38 394 ALA B C 1
ATOM 6243 O O . ALA B 1 394 ? -1.031 9.141 12.445 1 97.38 394 ALA B O 1
ATOM 6244 N N . PHE B 1 395 ? -1.468 7.633 10.922 1 96.06 395 PHE B N 1
ATOM 6245 C CA . PHE B 1 395 ? -0.055 7.457 10.602 1 96.06 395 PHE B CA 1
ATOM 6246 C C . PHE B 1 395 ? 0.542 8.75 10.062 1 96.06 395 PHE B C 1
ATOM 6248 O O . PHE B 1 395 ? 1.664 9.117 10.422 1 96.06 395 PHE B O 1
ATOM 6255 N N . ALA B 1 396 ? -0.189 9.359 9.18 1 95.25 396 ALA B N 1
ATOM 6256 C CA . ALA B 1 396 ? 0.288 10.594 8.555 1 95.25 396 ALA B CA 1
ATOM 6257 C C . ALA B 1 396 ? 0.068 11.797 9.469 1 95.25 396 ALA B C 1
ATOM 6259 O O . ALA B 1 396 ? 0.388 12.93 9.102 1 95.25 396 ALA B O 1
ATOM 6260 N N . THR B 1 397 ? -0.549 11.609 10.57 1 94.75 397 THR B N 1
ATOM 6261 C CA . THR B 1 397 ? -0.859 12.625 11.57 1 94.75 397 THR B CA 1
ATOM 6262 C C . THR B 1 397 ? -1.658 13.766 10.953 1 94.75 397 THR B C 1
ATOM 6264 O O . THR B 1 397 ? -1.344 14.938 11.164 1 94.75 397 THR B O 1
ATOM 6267 N N . VAL B 1 398 ? -2.623 13.414 10.148 1 95.88 398 VAL B N 1
ATOM 6268 C CA . VAL B 1 398 ? -3.459 14.406 9.484 1 95.88 398 VAL B CA 1
ATOM 6269 C C . VAL B 1 398 ? -4.645 14.766 10.383 1 95.88 398 VAL B C 1
ATOM 6271 O O . VAL B 1 398 ? -4.953 15.945 10.57 1 95.88 398 VAL B O 1
ATOM 6274 N N . GLY B 1 399 ? -5.391 13.789 10.898 1 95.69 399 GLY B N 1
ATOM 6275 C CA . GLY B 1 399 ? -6.449 14.039 11.859 1 95.69 399 GLY B CA 1
ATOM 6276 C C . GLY B 1 399 ? -7.832 14.062 11.227 1 95.69 399 GLY B C 1
ATOM 6277 O O . GLY B 1 399 ? -8.836 14.234 11.922 1 95.69 399 GLY B O 1
ATOM 6278 N N . LEU B 1 400 ? -7.898 13.938 9.93 1 95.69 400 LEU B N 1
ATOM 6279 C CA . LEU B 1 400 ? -9.211 13.797 9.305 1 95.69 400 LEU B CA 1
ATOM 6280 C C . LEU B 1 400 ? -9.836 12.453 9.656 1 95.69 400 LEU B C 1
ATOM 6282 O O . LEU B 1 400 ? -9.133 11.453 9.797 1 95.69 400 LEU B O 1
ATOM 6286 N N . SER B 1 401 ? -11.117 12.453 9.781 1 95.94 401 SER B N 1
ATOM 6287 C CA . SER B 1 401 ? -11.836 11.25 10.195 1 95.94 401 SER B CA 1
ATOM 6288 C C . SER B 1 401 ? -13.156 11.117 9.445 1 95.94 401 SER B C 1
ATOM 6290 O O . SER B 1 401 ? -13.766 12.117 9.055 1 95.94 401 SER B O 1
ATOM 6292 N N . THR B 1 402 ? -13.562 9.906 9.227 1 95.44 402 THR B N 1
ATOM 6293 C CA . THR B 1 402 ? -14.891 9.641 8.688 1 95.44 402 THR B CA 1
ATOM 6294 C C . THR B 1 402 ? -15.93 9.594 9.797 1 95.44 402 THR B C 1
ATOM 6296 O O . THR B 1 402 ? -17.062 9.156 9.57 1 95.44 402 THR B O 1
ATOM 6299 N N . GLY B 1 403 ? -15.5 9.906 10.977 1 94.06 403 GLY B N 1
ATOM 6300 C CA . GLY B 1 403 ? -16.422 10.016 12.086 1 94.06 403 GLY B CA 1
ATOM 6301 C C . GLY B 1 403 ? -16.5 8.758 12.93 1 94.06 403 GLY B C 1
ATOM 6302 O O . GLY B 1 403 ? -17.391 8.617 13.773 1 94.06 403 GLY B O 1
ATOM 6303 N N . ILE B 1 404 ? -15.492 7.828 12.766 1 95.31 404 ILE B N 1
ATOM 6304 C CA . ILE B 1 404 ? -15.648 6.543 13.43 1 95.31 404 ILE B CA 1
ATOM 6305 C C . ILE B 1 404 ? -14.602 6.402 14.539 1 95.31 404 ILE B C 1
ATOM 6307 O O . ILE B 1 404 ? -14.609 5.426 15.289 1 95.31 404 ILE B O 1
ATOM 6311 N N . THR B 1 405 ? -13.703 7.352 14.719 1 95.81 405 THR B N 1
ATOM 6312 C CA . THR B 1 405 ? -12.562 7.211 15.625 1 95.81 405 THR B CA 1
ATOM 6313 C C . THR B 1 405 ? -13.031 6.918 17.047 1 95.81 405 THR B C 1
ATOM 6315 O O . THR B 1 405 ? -12.508 6.012 17.703 1 95.81 405 THR B O 1
ATOM 6318 N N . ALA B 1 406 ? -14.039 7.637 17.516 1 95.25 406 ALA B N 1
ATOM 6319 C CA . ALA B 1 406 ? -14.523 7.5 18.875 1 95.25 406 ALA B CA 1
ATOM 6320 C C . ALA B 1 406 ? -15.266 6.18 19.078 1 95.25 406 ALA B C 1
ATOM 6322 O O . ALA B 1 406 ? -15.383 5.684 20.188 1 95.25 406 ALA B O 1
ATOM 6323 N N . ASP B 1 407 ? -15.727 5.605 18 1 95.94 407 ASP B N 1
ATOM 6324 C CA . ASP B 1 407 ? -16.547 4.402 18.062 1 95.94 407 ASP B CA 1
ATOM 6325 C C . ASP B 1 407 ? -15.703 3.145 17.891 1 95.94 407 ASP B C 1
ATOM 6327 O O . ASP B 1 407 ? -16.203 2.027 17.984 1 95.94 407 ASP B O 1
ATOM 6331 N N . LEU B 1 408 ? -14.445 3.342 17.641 1 96.38 408 LEU B N 1
ATOM 6332 C CA . LEU B 1 408 ? -13.555 2.197 17.516 1 96.38 408 LEU B CA 1
ATOM 6333 C C . LEU B 1 408 ? -13.32 1.528 18.859 1 96.38 408 LEU B C 1
ATOM 6335 O O . LEU B 1 408 ? -13.523 2.146 19.906 1 96.38 408 LEU B O 1
ATOM 6339 N N . SER B 1 409 ? -12.945 0.251 18.844 1 96.56 409 SER B N 1
ATOM 6340 C CA . SER B 1 409 ? -12.633 -0.476 20.062 1 96.56 409 SER B CA 1
ATOM 6341 C C . SER B 1 409 ? -11.438 0.145 20.797 1 96.56 409 SER B C 1
ATOM 6343 O O . SER B 1 409 ? -10.648 0.866 20.188 1 96.56 409 SER B O 1
ATOM 6345 N N . GLY B 1 410 ? -11.328 -0.103 22.109 1 96.81 410 GLY B N 1
ATOM 6346 C CA . GLY B 1 410 ? -10.203 0.403 22.891 1 96.81 410 GLY B CA 1
ATOM 6347 C C . GLY B 1 410 ? -8.859 -0.024 22.344 1 96.81 410 GLY B C 1
ATOM 6348 O O . GLY B 1 410 ? -7.922 0.779 22.281 1 96.81 410 GLY B O 1
ATOM 6349 N N . ALA B 1 411 ? -8.789 -1.253 21.938 1 96.75 411 ALA B N 1
ATOM 6350 C CA . ALA B 1 411 ? -7.551 -1.763 21.344 1 96.75 411 ALA B CA 1
ATOM 6351 C C . ALA B 1 411 ? -7.188 -1.004 20.078 1 96.75 411 ALA B C 1
ATOM 6353 O O . ALA B 1 411 ? -6.016 -0.707 19.844 1 96.75 411 ALA B O 1
ATOM 6354 N N . SER B 1 412 ? -8.227 -0.751 19.328 1 97.69 412 SER B N 1
ATOM 6355 C CA . SER B 1 412 ? -8.008 -0.018 18.094 1 97.69 412 SER B CA 1
ATOM 6356 C C . SER B 1 412 ? -7.535 1.406 18.359 1 97.69 412 SER B C 1
ATOM 6358 O O . SER B 1 412 ? -6.656 1.918 17.672 1 97.69 412 SER B O 1
ATOM 6360 N N . GLN B 1 413 ? -8.148 2.064 19.391 1 98.25 413 GLN B N 1
ATOM 6361 C CA . GLN B 1 413 ? -7.742 3.424 19.734 1 98.25 413 GLN B CA 1
ATOM 6362 C C . GLN B 1 413 ? -6.305 3.457 20.234 1 98.25 413 GLN B C 1
ATOM 6364 O O . GLN B 1 413 ? -5.562 4.398 19.953 1 98.25 413 GLN B O 1
ATOM 6369 N N . ILE B 1 414 ? -5.879 2.475 20.922 1 97.94 414 ILE B N 1
ATOM 6370 C CA . ILE B 1 414 ? -4.5 2.385 21.391 1 97.94 414 ILE B CA 1
ATOM 6371 C C . ILE B 1 414 ? -3.557 2.215 20.203 1 97.94 414 ILE B C 1
ATOM 6373 O O . ILE B 1 414 ? -2.502 2.85 20.141 1 97.94 414 ILE B O 1
ATOM 6377 N N . LEU B 1 415 ? -3.959 1.383 19.266 1 97.38 415 LEU B N 1
ATOM 6378 C CA . LEU B 1 415 ? -3.143 1.184 18.062 1 97.38 415 LEU B CA 1
ATOM 6379 C C . LEU B 1 415 ? -3.01 2.48 17.281 1 97.38 415 LEU B C 1
ATOM 6381 O O . LEU B 1 415 ? -1.953 2.76 16.703 1 97.38 415 LEU B O 1
ATOM 6385 N N . LEU B 1 416 ? -4.117 3.197 17.234 1 98.06 416 LEU B N 1
ATOM 6386 C CA . LEU B 1 416 ? -4.051 4.488 16.547 1 98.06 416 LEU B CA 1
ATOM 6387 C C . LEU B 1 416 ? -3.078 5.426 17.266 1 98.06 416 LEU B C 1
ATOM 6389 O O . LEU B 1 416 ? -2.367 6.195 16.609 1 98.06 416 LEU B O 1
ATOM 6393 N N . CYS B 1 417 ? -3.01 5.395 18.594 1 98.19 417 CYS B N 1
ATOM 6394 C CA . CYS B 1 417 ? -2.059 6.203 19.344 1 98.19 417 CYS B CA 1
ATOM 6395 C C . CYS B 1 417 ? -0.625 5.832 18.984 1 98.19 417 CYS B C 1
ATOM 6397 O O . CYS B 1 417 ? 0.208 6.711 18.75 1 98.19 417 CYS B O 1
ATOM 6399 N N . VAL B 1 418 ? -0.402 4.547 18.906 1 96.75 418 VAL B N 1
ATOM 6400 C CA . VAL B 1 418 ? 0.93 4.066 18.562 1 96.75 418 VAL B CA 1
ATOM 6401 C C . VAL B 1 418 ? 1.282 4.516 17.141 1 96.75 418 VAL B C 1
ATOM 6403 O O . VAL B 1 418 ? 2.414 4.93 16.875 1 96.75 418 VAL B O 1
ATOM 6406 N N . LEU B 1 419 ? 0.322 4.434 16.328 1 96.31 419 LEU B N 1
ATOM 6407 C CA . LEU B 1 419 ? 0.531 4.801 14.93 1 96.31 419 LEU B CA 1
ATOM 6408 C C . LEU B 1 419 ? 0.832 6.289 14.797 1 96.31 419 LEU B C 1
ATOM 6410 O O . LEU B 1 419 ? 1.697 6.684 14.016 1 96.31 419 LEU B O 1
ATOM 6414 N N . MET B 1 420 ? 0.069 7.129 15.539 1 96.56 420 MET B N 1
ATOM 6415 C CA . MET B 1 420 ? 0.336 8.562 15.523 1 96.56 420 MET B CA 1
ATOM 6416 C C . MET B 1 420 ? 1.754 8.859 16 1 96.56 420 MET B C 1
ATOM 6418 O O . MET B 1 420 ? 2.459 9.672 15.398 1 96.56 420 MET B O 1
ATOM 6422 N N . PHE B 1 421 ? 2.139 8.172 16.969 1 94.44 421 PHE B N 1
ATOM 6423 C CA . PHE B 1 421 ? 3.479 8.344 17.531 1 94.44 421 PHE B CA 1
ATOM 6424 C C . PHE B 1 421 ? 4.539 7.918 16.516 1 94.44 421 PHE B C 1
ATOM 6426 O O . PHE B 1 421 ? 5.512 8.641 16.297 1 94.44 421 PHE B O 1
ATOM 6433 N N . MET B 1 422 ? 4.301 6.816 15.898 1 90.81 422 MET B N 1
ATOM 6434 C CA . MET B 1 422 ? 5.242 6.301 14.906 1 90.81 422 MET B CA 1
ATOM 6435 C C . MET B 1 422 ? 5.297 7.211 13.688 1 90.81 422 MET B C 1
ATOM 6437 O O . MET B 1 422 ? 6.359 7.395 13.086 1 90.81 422 MET B O 1
ATOM 6441 N N . GLY B 1 423 ? 4.191 7.66 13.336 1 89.88 423 GLY B N 1
ATOM 6442 C CA . GLY B 1 423 ? 4.137 8.547 12.188 1 89.88 423 GLY B CA 1
ATOM 6443 C C . GLY B 1 423 ? 4.91 9.836 12.391 1 89.88 423 GLY B C 1
ATOM 6444 O O . GLY B 1 423 ? 5.457 10.398 11.438 1 89.88 423 GLY B O 1
ATOM 6445 N N . ARG B 1 424 ? 4.957 10.25 13.578 1 87.62 424 ARG B N 1
ATOM 6446 C CA . ARG B 1 424 ? 5.594 11.523 13.891 1 87.62 424 ARG B CA 1
ATOM 6447 C C . ARG B 1 424 ? 7.082 11.344 14.148 1 87.62 424 ARG B C 1
ATOM 6449 O O . ARG B 1 424 ? 7.91 12.062 13.586 1 87.62 424 ARG B O 1
ATOM 6456 N N . VAL B 1 425 ? 7.449 10.391 14.867 1 82.25 425 VAL B N 1
ATOM 6457 C CA . VAL B 1 425 ? 8.82 10.25 15.344 1 82.25 425 VAL B CA 1
ATOM 6458 C C . VAL B 1 425 ? 9.562 9.227 14.492 1 82.25 425 VAL B C 1
ATOM 6460 O O . VAL B 1 425 ? 10.781 9.289 14.352 1 82.25 425 VAL B O 1
ATOM 6463 N N . GLY B 1 426 ? 8.844 8.336 13.891 1 74.5 426 GLY B N 1
ATOM 6464 C CA . GLY B 1 426 ? 9.414 7.188 13.195 1 74.5 426 GLY B CA 1
ATOM 6465 C C . GLY B 1 426 ? 10.336 7.574 12.055 1 74.5 426 GLY B C 1
ATOM 6466 O O . GLY B 1 426 ? 11.5 7.176 12.023 1 74.5 426 GLY B O 1
ATOM 6467 N N . PRO B 1 427 ? 9.82 8.352 11.156 1 69.94 427 PRO B N 1
ATOM 6468 C CA . PRO B 1 427 ? 10.641 8.695 9.992 1 69.94 427 PRO B CA 1
ATOM 6469 C C . PRO B 1 427 ? 11.93 9.414 10.375 1 69.94 427 PRO B C 1
ATOM 6471 O O . PRO B 1 427 ? 12.984 9.148 9.805 1 69.94 427 PRO B O 1
ATOM 6474 N N . ILE B 1 428 ? 11.875 10.266 11.336 1 68.5 428 ILE B N 1
ATOM 6475 C CA . ILE B 1 428 ? 13.055 11.016 11.766 1 68.5 428 ILE B CA 1
ATOM 6476 C C . ILE B 1 428 ? 14.047 10.07 12.438 1 68.5 428 ILE B C 1
ATOM 6478 O O . ILE B 1 428 ? 15.25 10.133 12.164 1 68.5 428 ILE B O 1
ATOM 6482 N N . THR B 1 429 ? 13.492 9.219 13.234 1 66.31 429 THR B N 1
ATOM 6483 C CA . THR B 1 429 ? 14.336 8.258 13.945 1 66.31 429 THR B CA 1
ATOM 6484 C C . THR B 1 429 ? 14.961 7.266 12.969 1 66.31 429 THR B C 1
ATOM 6486 O O . THR B 1 429 ? 16.125 6.898 13.109 1 66.31 429 THR B O 1
ATOM 6489 N N . LEU B 1 430 ? 14.195 6.973 12.016 1 65.44 430 LEU B N 1
ATOM 6490 C CA . LEU B 1 430 ? 14.68 6.012 11.023 1 65.44 430 LEU B CA 1
ATOM 6491 C C . LEU B 1 430 ? 15.781 6.625 10.164 1 65.44 430 LEU B C 1
ATOM 6493 O O . LEU B 1 430 ? 16.797 5.984 9.906 1 65.44 430 LEU B O 1
ATOM 6497 N N . VAL B 1 431 ? 15.625 7.828 9.844 1 64.69 431 VAL B N 1
ATOM 6498 C CA . VAL B 1 431 ? 16.625 8.508 9.023 1 64.69 431 VAL B CA 1
ATOM 6499 C C . VAL B 1 431 ? 17.891 8.75 9.844 1 64.69 431 VAL B C 1
ATOM 6501 O O . VAL B 1 431 ? 19 8.594 9.336 1 64.69 431 VAL B O 1
ATOM 6504 N N . ALA B 1 432 ? 17.672 9.094 11.07 1 64.62 432 ALA B N 1
ATOM 6505 C CA . ALA B 1 432 ? 18.828 9.305 11.938 1 64.62 432 ALA B CA 1
ATOM 6506 C C . ALA B 1 432 ? 19.609 8.008 12.148 1 64.62 432 ALA B C 1
ATOM 6508 O O . ALA B 1 432 ? 20.844 8.023 12.18 1 64.62 432 ALA B O 1
ATOM 6509 N N . ALA B 1 433 ? 18.906 6.957 12.172 1 62.91 433 ALA B N 1
ATOM 6510 C CA . ALA B 1 433 ? 19.531 5.648 12.367 1 62.91 433 ALA B CA 1
ATOM 6511 C C . ALA B 1 433 ? 20.266 5.203 11.109 1 62.91 433 ALA B C 1
ATOM 6513 O O . ALA B 1 433 ? 21.359 4.645 11.195 1 62.91 433 ALA B O 1
ATOM 6514 N N . LEU B 1 434 ? 19.719 5.539 10.016 1 60.72 434 LEU B N 1
ATOM 6515 C CA . LEU B 1 434 ? 20.297 5.137 8.742 1 60.72 434 LEU B CA 1
ATOM 6516 C C . LEU B 1 434 ? 21.531 5.984 8.406 1 60.72 434 LEU B C 1
ATOM 6518 O O . LEU B 1 434 ? 22.453 5.508 7.758 1 60.72 434 LEU B O 1
ATOM 6522 N N . ALA B 1 435 ? 21.547 7.203 8.797 1 58.91 435 ALA B N 1
ATOM 6523 C CA . ALA B 1 435 ? 22.656 8.125 8.539 1 58.91 435 ALA B CA 1
ATOM 6524 C C . ALA B 1 435 ? 23.891 7.758 9.367 1 58.91 435 ALA B C 1
ATOM 6526 O O . ALA B 1 435 ? 25.016 8.062 8.984 1 58.91 435 ALA B O 1
ATOM 6527 N N . THR B 1 436 ? 23.672 7.254 10.453 1 56.41 436 THR B N 1
ATOM 6528 C CA . THR B 1 436 ? 24.797 6.902 11.32 1 56.41 436 THR B CA 1
ATOM 6529 C C . THR B 1 436 ? 25.5 5.641 10.812 1 56.41 436 THR B C 1
ATOM 6531 O O . THR B 1 436 ? 26.672 5.398 11.133 1 56.41 436 THR B O 1
ATOM 6534 N N . THR B 1 437 ? 24.812 4.914 10 1 50.28 437 THR B N 1
ATOM 6535 C CA . THR B 1 437 ? 25.375 3.648 9.555 1 50.28 437 THR B CA 1
ATOM 6536 C C . THR B 1 437 ? 26.156 3.83 8.25 1 50.28 437 THR B C 1
ATOM 6538 O O . THR B 1 437 ? 26.828 2.91 7.793 1 50.28 437 THR B O 1
ATOM 6541 N N . THR B 1 438 ? 25.984 4.91 7.535 1 49.47 438 THR B N 1
ATOM 6542 C CA . THR B 1 438 ? 26.766 5.098 6.312 1 49.47 438 THR B CA 1
ATOM 6543 C C . THR B 1 438 ? 28.203 5.5 6.629 1 49.47 438 THR B C 1
ATOM 6545 O O . THR B 1 438 ? 28.438 6.504 7.305 1 49.47 438 THR B O 1
ATOM 6548 N N . PRO B 1 439 ? 29.078 4.617 6.453 1 40.69 439 PRO B N 1
ATOM 6549 C CA . PRO B 1 439 ? 30.469 5.02 6.648 1 40.69 439 PRO B CA 1
ATOM 6550 C C . PRO B 1 439 ? 30.844 6.27 5.855 1 40.69 439 PRO B C 1
ATOM 6552 O O . PRO B 1 439 ? 30.328 6.484 4.758 1 40.69 439 PRO B O 1
ATOM 6555 N N . SER B 1 440 ? 31.156 7.398 6.555 1 37.03 440 SER B N 1
ATOM 6556 C CA . SER B 1 440 ? 31.781 8.562 5.941 1 37.03 440 SER B CA 1
ATOM 6557 C C . SER B 1 440 ? 32.75 8.156 4.828 1 37.03 440 SER B C 1
ATOM 6559 O O . SER B 1 440 ? 33.875 7.781 5.094 1 37.03 440 SER B O 1
ATOM 6561 N N . LYS B 1 441 ? 32.438 7.422 3.875 1 37.34 441 LYS B N 1
ATOM 6562 C CA . LYS B 1 441 ? 33.5 7.5 2.9 1 37.34 441 LYS B CA 1
ATOM 6563 C C . LYS B 1 441 ? 33.812 8.945 2.512 1 37.34 441 LYS B C 1
ATOM 6565 O O . LYS B 1 441 ? 32.906 9.688 2.129 1 37.34 441 LYS B O 1
ATOM 6570 N N . HIS B 1 442 ? 34.906 9.578 2.992 1 34.94 442 HIS B N 1
ATOM 6571 C CA . HIS B 1 442 ? 35.531 10.883 2.934 1 34.94 442 HIS B CA 1
ATOM 6572 C C . HIS B 1 442 ? 35.312 11.547 1.58 1 34.94 442 HIS B C 1
ATOM 6574 O O . HIS B 1 442 ? 35.312 12.781 1.479 1 34.94 442 HIS B O 1
ATOM 6580 N N . TYR B 1 443 ? 35.594 10.953 0.435 1 31.2 443 TYR B N 1
ATOM 6581 C CA . TYR B 1 443 ? 36.094 11.734 -0.687 1 31.2 443 TYR B CA 1
ATOM 6582 C C . TYR B 1 443 ? 34.938 12.227 -1.572 1 31.2 443 TYR B C 1
ATOM 6584 O O . TYR B 1 443 ? 35.188 12.805 -2.639 1 31.2 443 TYR B O 1
ATOM 6592 N N . SER B 1 444 ? 33.781 11.672 -1.592 1 35.44 444 SER B N 1
ATOM 6593 C CA . SER B 1 444 ? 33.156 12.055 -2.859 1 35.44 444 SER B CA 1
ATOM 6594 C C . SER B 1 444 ? 32.594 13.461 -2.791 1 35.44 444 SER B C 1
ATOM 6596 O O . SER B 1 444 ? 32.375 14 -1.702 1 35.44 444 SER B O 1
ATOM 6598 N N . TYR B 1 445 ? 32.219 14.195 -4.012 1 32.25 445 TYR B N 1
ATOM 6599 C CA . TYR B 1 445 ? 31.812 15.539 -4.383 1 32.25 445 TYR B CA 1
ATOM 6600 C C . TYR B 1 445 ? 30.531 15.93 -3.658 1 32.25 445 TYR B C 1
ATOM 6602 O O . TYR B 1 445 ? 29.703 15.07 -3.336 1 32.25 445 TYR B O 1
ATOM 6610 N N . PRO B 1 446 ? 30.406 17.219 -3.287 1 32.62 446 PRO B N 1
ATOM 6611 C CA . PRO B 1 446 ? 29.312 17.859 -2.539 1 32.62 446 PRO B CA 1
ATOM 6612 C C . PRO B 1 446 ? 27.938 17.547 -3.115 1 32.62 446 PRO B C 1
ATOM 6614 O O . PRO B 1 446 ? 27.625 17.984 -4.227 1 32.62 446 PRO B O 1
ATOM 6617 N N . ALA B 1 447 ? 27.5 16.391 -3.229 1 36.28 447 ALA B N 1
ATOM 6618 C CA . ALA B 1 447 ? 26.141 16.109 -3.67 1 36.28 447 ALA B CA 1
ATOM 6619 C C . ALA B 1 447 ? 25.125 16.734 -2.713 1 36.28 447 ALA B C 1
ATOM 6621 O O . ALA B 1 447 ? 25.266 16.641 -1.492 1 36.28 447 ALA B O 1
ATOM 6622 N N . GLU B 1 448 ? 24.484 17.922 -3.123 1 35.5 448 GLU B N 1
ATOM 6623 C CA . GLU B 1 448 ? 23.375 18.469 -2.342 1 35.5 448 GLU B CA 1
ATOM 6624 C C . GLU B 1 448 ? 22.391 17.375 -1.957 1 35.5 448 GLU B C 1
ATOM 6626 O O . GLU B 1 448 ? 21.922 16.625 -2.814 1 35.5 448 GLU B O 1
ATOM 6631 N N . ARG B 1 449 ? 22.312 17 -0.74 1 39.72 449 ARG B N 1
ATOM 6632 C CA . ARG B 1 449 ? 21.469 15.945 -0.206 1 39.72 449 ARG B CA 1
ATOM 6633 C C . ARG B 1 449 ? 20.078 16.469 0.153 1 39.72 449 ARG B C 1
ATOM 6635 O O . ARG B 1 449 ? 19.953 17.344 1.012 1 39.72 449 ARG B O 1
ATOM 6642 N N . PRO B 1 450 ? 19.141 16.312 -0.721 1 31.28 450 PRO B N 1
ATOM 6643 C CA . PRO B 1 450 ? 17.812 16.719 -0.297 1 31.28 450 PRO B CA 1
ATOM 6644 C C . PRO B 1 450 ? 17.406 16.125 1.053 1 31.28 450 PRO B C 1
ATOM 6646 O O . PRO B 1 450 ? 17.844 15.039 1.407 1 31.28 450 PRO B O 1
ATOM 6649 N N . TYR B 1 451 ? 16.844 16.875 1.985 1 31.33 451 TYR B N 1
ATOM 6650 C CA . TYR B 1 451 ? 16.375 16.391 3.279 1 31.33 451 TYR B CA 1
ATOM 6651 C C . TYR B 1 451 ? 15.289 15.352 3.105 1 31.33 451 TYR B C 1
ATOM 6653 O O . TYR B 1 451 ? 14.281 15.594 2.436 1 31.33 451 TYR B O 1
ATOM 6661 N N . ILE B 1 452 ? 15.609 13.961 3.299 1 34.81 452 ILE B N 1
ATOM 6662 C CA . ILE B 1 452 ? 14.672 12.844 3.188 1 34.81 452 ILE B CA 1
ATOM 6663 C C . ILE B 1 452 ? 14.062 12.539 4.555 1 34.81 452 ILE B C 1
ATOM 6665 O O . ILE B 1 452 ? 14.734 12.68 5.582 1 34.81 452 ILE B O 1
ATOM 6669 N N . GLY B 1 453 ? 12.766 12.609 5.141 1 35.31 453 GLY B N 1
ATOM 6670 C CA . GLY B 1 453 ? 12.117 12.219 6.383 1 35.31 453 GLY B CA 1
ATOM 6671 C C . GLY B 1 453 ? 10.734 11.625 6.18 1 35.31 453 GLY B C 1
ATOM 6672 O O . GLY B 1 453 ? 10.109 11.844 5.141 1 35.31 453 GLY B O 1
#

pLDDT: mean 83.43, std 18.2, range [29.98, 98.44]

InterPro domains:
  IPR003445 Cation transporter [PF02386] (16-443)

Foldseek 3Di:
DVVVVVVCVVALLNVLLVVLVVQLVVQLVQCQDPQFADPPDGQDSLQSSLLSLLLLLLQAAHLAALQPGTDPSNLVSSLVSNLVSQLSLLLLLLVLVCVLVVLPPPPVPPDDPPDDPSCDVVVSVVLSVLVSVVLVVLLVVQLVLQLVCCPVVVVDPDSVVSSVQSNSLSSSLLLLSQHHNDPQFQQVVLQPCSNLVSSLVSNQNQQAASVLVVLVVVCVVCVVVVHDRDDDDLLNVLQVVLLVCQLVVQLVLQCVQPCVWQCVPPDPSSSSSQSNSLSSLLQQRQGHNTQPLRGDLVNLVSSLVSNQEHHGRSGSFFHFDSVLVVLQVQVVVCVVVVHPFRDGPRATADPLLNVLSVVLVVVLVVLLVVLLVVQCVQCVPDDSSQSSNLSSSLLRSSNHHNPCQNVGDSVNSVSSSVSNSCRRSVSSSSVSVSSVPPPCPPDDDPRPHRDGD/DVVVVVVCVVALLNVLLVVLVVQLVVQLVQCQDPQFAPPPDGQDSLQSSLLSLLLLLLQAAHLDALQPGTDPSNLVSSLVSNLVSQLSLLLLLLVLVCVLVVLPPPPPVPDDPDDDPNCDVVVSVVLSVVVSVVLVVLLVVQLVLQLVCCPVVVVDPDSVVSSVQSNSLSSSLLLLNQHHNDPQFQQVVLQPCSNLVSSLVSNQNQQQASVLVVLVVVCVVCVVVVHDRDDDDLLNVLQVVLLVCQLVVQLVLQCVQPCVWQCVPPDPSSSSSQSNSLSSLLQQRQGHNTQPLRGDLVNLVVSLVSNQEHHGRSGSFFHFDSLLVVLQVQVVVCVVVVHPFRDGPRATADPLLNVLSVVLVVVLVVLLVVLLVVQCVQCVPDDSSQSSNLSSSLLRSSNHHNPCQNVGDSVNSVSSSVSNSCRRSVSSSSVSVSSVPDPCPPDDDPRPHRDGD

Nearest PDB structures (foldseek):
  8k1t-assembly1_I  TM=8.698E-01  e=1.069E-27  Bacillus subtilis
  8k1s-assembly1_I  TM=9.161E-01  e=1.521E-26  Bacillus subtilis
  4j7c-assembly1_I  TM=8.615E-01  e=5.999E-26  Bacillus subtilis subsp. subtilis str. 168
  8poo-assembly2_A  TM=9.036E-01  e=2.363E-24  Bacillus subtilis subsp. subtilis str. 168
  5but-assembly2_K  TM=8.394E-01  e=1.451E-23  Bacillus subtilis

Secondary structure (DSSP, 8-state):
-HHHHHHHHH-HHHHHHHHHHHHHHHHHHHHHSGGGSPTT-PPPHHHHHHHHHHHHTT----SS-HHHHS-HHHHHHHHHHHHHHHHHHHHHHHHHHHHHTTTT-SSTTSS--SSS----HHHHHHHHHHHHHHHHHHHHHHHHHHHHHHHHTTS-SSHHHHHHHHHHHHHHHHTT----SSTTTTGGGTT-HHHHHHHHHHHHHHHH-HHHHHHHHHHHHHHHTT--PPPPPHHHHHHHHHHHHHHHHHHHHHHHHHTTTTTTTS-HHHHHHHHHHHHHHTTTT---SS-GGGS-HHHHHHHHHHHHB---TTSS--SB-HHHHHHHHHHHHHHHHT-SS-EETTEEPPHHHHHHHHHHHHHHHHHHHHHHHHHHHH-TTS-HHHHHHHHHHHHTT-----S-GGGS-HHHHHHHHHHHHHHHHHHHHHHHHHHHSS---TTS---------/-HHHHHHHHH-HHHHHHHHHHHHHHHHHHHHHSGGGSPTT-PPPHHHHHHHHHHHHTT----SS-HHHHS-HHHHHHHHHHHHHHHHHHHHHHHHHHHHHTTTT-SSTTSS--SSS----HHHHHHHHHHHHHHHHHHHHHHHHHHHHHHHHTTS-S-HHHHHHHHHHHHHHHHTT----SSTTTTGGGTT-HHHHHHHHHHHHHHHH-HHHHHHHHHHHHHHHTT--PPPPPHHHHHHHHHHHHHHHHHHHHHHHHHTTTTTTTS-HHHHHHHHHHHHHHTTTT---SS-GGGS-HHHHHHHHHHHHB---TTSS--SB-HHHHHHHHHHHHHHHHT-SS-EETTEEPPHHHHHHHHHHHHHHHHHHHHHHHHHHHH-TTS-HHHHHHHHHHHHTT-----S-GGGS-HHHHHHHHHHHHHHHHHHHHHHHHHHHSS---TTS---------

Organism: Corynebacterium urealyticum (strain ATCC 43042 / DSM 7109) (NCBI:txid504474)